Protein AF-Q24CV0-F1 (afdb_monomer_lite)

Sequence (993 aa):
MSVQIQKYLADISPKYENDFITFDQFKEIINQMAKIDSRCEFNDEVIQQLYDFVFYKQNGQVCFGAVVGLTLEILKERTSYTPAQTQEFEVQNPNHKTLWQQVLLVIDQLTSDTLHQMKYIYEQCVEDLYSSQDGDSDEDGLGKKKSMDPTNGVDLDFIAQKVEQMNSLNQSEKENIDFLFKCIQDDQGRVTHASLGDLMSLLEQYWISLVQQQAGESQQAQSNRGSTVIQNTQKVNSLTRLEDDDDQQSKNKKDEQDQQDESKQYYKYDYMQDLVHKVDQLKQMKGQKSSFYEIVDDMFNNLLLLGTKLDSYEMELEQQTKKSAKQQNETMKLEQKVTYLETEMKRVIEYKDDLEAQFDDLTKEYDILEQKYTIKEQTEKENQKALENVSKLETQCAQYSRKQKELEQKNEQLKLENADLKQESDKMYGLFQQAQEELDQIKQQLSQNQTTQALNNFEQQNKNQTDQVLLQKLKDENRAIQMKLQILNDEAKKYKLQFESREEEYQELQRVHKQLMVQYEEACIVARDKPLRLFNNDGTGRKSTRYSIKPLSGGFGRQSVNKQARPSIQFGNNNKTSLIGFDNNQNQDQNNRISFNYSTRGSVFNEEIKQSNGNNFYLNSENSIRSSVMSGRQSVNFDKFWDQFQNRMSIANQTGQLQKQTSQNDNQPASSQVLDPSHPQYYANFLAFDENELYARDFLNLRDHKKIQQILDKYSDVDNPNEMKCFSDSIYRINNSNERERRILFATPYNIFILHPKTHKVIRRIQIDRITKITFLNKSAYLCVISIKQEYDYLIETYRRADFNMFLMQTIKERQLAPYKIQFADEINIQFRGIKDKINIGQMDEKTLLNRFQASFKSAQMVGFLEICKHNWIKDFFSEPWKEYFFVLSNIGLVSFAKPGDSKPLLFIPINDALVIKDPAGQEKKFCIKIFYQNSNQHYILACQSKADQDKWLDSIRKVIYQSVNINAKRDQIMKSQYLDPKDVIQEQDDEN

InterPro domains:
  IPR001849 Pleckstrin homology domain [PF00169] (879-962)
  IPR001849 Pleckstrin homology domain [PS50003] (859-962)
  IPR001849 Pleckstrin homology domain [SM00233] (860-964)
  IPR010926 Class I myosin tail homology domain [PS51757] (684-872)
  IPR011993 PH-like domain superfamily [G3DSA:2.30.29.30] (844-978)

Organism: Tetrahymena thermophila (strain SB210) (NCBI:txid312017)

Radius of gyration: 57.83 Å; chains: 1; bounding box: 132×100×233 Å

Secondary structure (DSSP, 8-state):
--HHHHHHHHHHHHHHSSSPPPHHHHHHHHHHHHHH-GGG---HHHHHHHHHHHHHHTTS---HHHHHHHHHHHHHHTTS---SSTTSS-SS---HHHHHHHHHHHHTT--HHHHHHHHHHHHHHHHHHHHTT-S---S------PPP-TT-EEEHHHHHHHHHH-TTS-HHHHHHHHHHHHTSB-TTSEEEHHHHHHHHHHHHHHHHHHHHHHHHHHHTT-S--------------------SSHHHHHHHHHHHHHHHHHHHHHHHHHHHHHHHHHHHHHHH--S-HHHHHHHHHHHHHHHHHHHHHHHHHHHHHHHHHHHHHHHHHHHHHHHHHHHHHHHHHHHHHHHHHHHHHHHHHHHHHHHHHHHHHHHHHHHHHHHHHHHHHHHHHHHHHHHHHHHHHHHHHHHHHHHHHHHHHHHHHHHHHHHHHHHHHHHHHHHHHHHH-THHHHHHHHHTS---THHHHHHHHHHHHHHHHHHHHHHHHHHHHHHHHHHHHHHHHHHHHHHHHHHHHHHHHHHHHHHHS-----S--S----PPPPPPP------------------PPP-------------------------------------------------------------------SHHHHHHHHHHHHHHHHHHHHTTSSS---------PPPPTT-TTHHHHTT---HHHHHTTBTT--TT-HHHHHHHHHHT--S-GGG---EEEEEEEE-TTS-EEEEEEEE-SSEEEEE-TTT--EEEEEEGGGEEEEEEETT-SSEEEEEETTS--EEEE-TTHHHHHHHHHHHHHHTTPPPPEEEEESS-EE--TT--SPEEGGGS-HHHHTTTTHHHHTT-SEEEEEEEE---GGGTTSPPPPEEEEEEEETTEEEEESSTT-SS-SEEEE-TT-EEEES-TT-SSSSEEEEE-TTT--EEEEE-SSHHHHHHHHHHHHHHHHHHHHHHHHHHHHHHHHTS-HHHHHHHHHS--

pLDDT: mean 71.42, std 22.55, range [25.25, 98.12]

Structure (mmCIF, N/CA/C/O backbone):
data_AF-Q24CV0-F1
#
_entry.id   AF-Q24CV0-F1
#
loop_
_atom_site.group_PDB
_atom_site.id
_atom_site.type_symbol
_atom_site.label_atom_id
_atom_site.label_alt_id
_atom_site.label_comp_id
_atom_site.label_asym_id
_atom_site.label_entity_id
_atom_site.label_seq_id
_atom_site.pdbx_PDB_ins_code
_atom_site.Cartn_x
_atom_site.Cartn_y
_atom_site.Cartn_z
_atom_site.occupancy
_atom_site.B_iso_or_equiv
_atom_site.auth_seq_id
_atom_site.auth_comp_id
_atom_site.auth_asym_id
_atom_site.auth_atom_id
_atom_site.pdbx_PDB_model_num
ATOM 1 N N . MET A 1 1 ? 4.156 -46.683 6.481 1.00 61.50 1 MET A N 1
ATOM 2 C CA . MET A 1 1 ? 5.030 -47.048 5.337 1.00 61.50 1 MET A CA 1
ATOM 3 C C . MET A 1 1 ? 4.706 -48.483 4.938 1.00 61.50 1 MET A C 1
ATOM 5 O O . MET A 1 1 ? 4.331 -49.233 5.832 1.00 61.50 1 MET A O 1
ATOM 9 N N . SER A 1 2 ? 4.805 -48.886 3.664 1.00 74.62 2 SER A N 1
ATOM 10 C CA . SER A 1 2 ? 4.635 -50.311 3.330 1.00 74.62 2 SER A CA 1
ATOM 11 C C . SER A 1 2 ? 5.843 -51.099 3.842 1.00 74.62 2 SER A C 1
ATOM 13 O O . SER A 1 2 ? 6.966 -50.866 3.394 1.00 74.62 2 SER A O 1
ATOM 15 N N . VAL A 1 3 ? 5.612 -52.036 4.767 1.00 85.50 3 VAL A N 1
ATOM 16 C CA . VAL A 1 3 ? 6.644 -52.938 5.324 1.00 85.50 3 VAL A CA 1
ATOM 17 C C . VAL A 1 3 ? 7.368 -53.706 4.208 1.00 85.50 3 VAL A C 1
ATOM 19 O O . VAL A 1 3 ? 8.553 -54.011 4.316 1.00 85.50 3 VAL A O 1
ATOM 22 N N . GLN A 1 4 ? 6.678 -53.954 3.091 1.00 88.62 4 GLN A N 1
ATOM 23 C CA . GLN A 1 4 ? 7.224 -54.635 1.919 1.00 88.62 4 GLN A CA 1
ATOM 24 C C . GLN A 1 4 ? 8.313 -53.815 1.205 1.00 88.62 4 GLN A C 1
ATOM 26 O O . GLN A 1 4 ? 9.281 -54.403 0.733 1.00 88.62 4 GLN A O 1
ATOM 31 N N . ILE A 1 5 ? 8.212 -52.477 1.173 1.00 90.00 5 ILE A N 1
ATOM 32 C CA . ILE A 1 5 ? 9.262 -51.618 0.595 1.00 90.00 5 ILE A CA 1
ATOM 33 C C . ILE A 1 5 ? 10.511 -51.614 1.475 1.00 90.00 5 ILE A C 1
ATOM 35 O O . ILE A 1 5 ? 11.616 -51.752 0.958 1.00 90.00 5 ILE A O 1
ATOM 39 N N . GLN A 1 6 ? 10.349 -51.496 2.797 1.00 88.62 6 GLN A N 1
ATOM 40 C CA . GLN A 1 6 ? 11.484 -51.562 3.724 1.00 88.62 6 GLN A CA 1
ATOM 41 C C . GLN A 1 6 ? 12.198 -52.912 3.623 1.00 88.62 6 GLN A C 1
ATOM 43 O O . GLN A 1 6 ? 13.423 -52.948 3.551 1.00 88.62 6 GLN A O 1
ATOM 48 N N . LYS A 1 7 ? 11.431 -54.007 3.539 1.00 93.25 7 LYS A N 1
ATOM 49 C CA . LYS A 1 7 ? 11.982 -55.344 3.321 1.00 93.25 7 LYS A CA 1
ATOM 50 C C . LYS A 1 7 ? 12.724 -55.449 1.985 1.00 93.25 7 LYS A C 1
ATOM 52 O O . LYS A 1 7 ? 13.867 -55.878 1.984 1.00 93.25 7 LYS A O 1
ATOM 57 N N . TYR A 1 8 ? 12.129 -55.001 0.878 1.00 95.44 8 TYR A N 1
ATOM 58 C CA . TYR A 1 8 ? 12.785 -55.022 -0.434 1.00 95.44 8 TYR A CA 1
ATOM 59 C C . TYR A 1 8 ? 14.104 -54.237 -0.445 1.00 95.44 8 TYR A C 1
ATOM 61 O O . TYR A 1 8 ? 15.109 -54.747 -0.932 1.00 95.44 8 TYR A O 1
ATOM 69 N N . LEU A 1 9 ? 14.123 -53.031 0.134 1.00 94.19 9 LEU A N 1
ATOM 70 C CA . LEU A 1 9 ? 15.340 -52.223 0.249 1.00 94.19 9 LEU A CA 1
ATOM 71 C C . LEU A 1 9 ? 16.407 -52.902 1.117 1.00 94.19 9 LEU A C 1
ATOM 73 O O . LEU A 1 9 ? 17.579 -52.877 0.751 1.00 94.19 9 LEU A O 1
ATOM 77 N N . ALA A 1 10 ? 16.019 -53.536 2.227 1.00 92.50 10 ALA A N 1
ATOM 78 C CA . ALA A 1 10 ? 16.937 -54.309 3.060 1.00 92.50 10 ALA A CA 1
ATOM 79 C C . ALA A 1 10 ? 17.496 -55.538 2.318 1.00 92.50 10 ALA A C 1
ATOM 81 O O . ALA A 1 10 ? 18.702 -55.769 2.357 1.00 92.50 10 ALA A O 1
ATOM 82 N N . ASP A 1 11 ? 16.650 -56.271 1.586 1.00 94.94 11 ASP A N 1
ATOM 83 C CA . ASP A 1 11 ? 17.028 -57.467 0.823 1.00 94.94 11 ASP A CA 1
ATOM 84 C C . ASP A 1 11 ? 18.026 -57.143 -0.314 1.00 94.94 11 ASP A C 1
ATOM 86 O O . ASP A 1 11 ? 18.888 -57.966 -0.629 1.00 94.94 11 ASP A O 1
ATOM 90 N N . ILE A 1 12 ? 17.953 -55.948 -0.924 1.00 95.31 12 ILE A N 1
ATOM 91 C CA . ILE A 1 12 ? 18.905 -55.515 -1.967 1.00 95.31 12 ILE A CA 1
ATOM 92 C C . ILE A 1 12 ? 20.098 -54.703 -1.444 1.00 95.31 12 ILE A C 1
ATOM 94 O O . ILE A 1 12 ? 21.071 -54.556 -2.183 1.00 95.31 12 ILE A O 1
ATOM 98 N N . SER A 1 13 ? 20.066 -54.195 -0.206 1.00 94.94 13 SER A N 1
ATOM 99 C CA . SER A 1 13 ? 21.137 -53.348 0.348 1.00 94.94 13 SER A CA 1
ATOM 100 C C . SER A 1 13 ? 22.537 -53.973 0.219 1.00 94.94 13 SER A C 1
ATOM 102 O O . SER A 1 13 ? 23.413 -53.296 -0.321 1.00 94.94 13 SER A O 1
ATOM 104 N N . PRO A 1 14 ? 22.768 -55.263 0.561 1.00 94.62 14 PRO A N 1
ATOM 105 C CA . PRO A 1 14 ? 24.098 -55.880 0.462 1.00 94.62 14 PRO A CA 1
ATOM 106 C C . PRO A 1 14 ? 24.663 -55.943 -0.966 1.00 94.62 14 PRO A C 1
ATOM 108 O O . PRO A 1 14 ? 25.862 -56.126 -1.153 1.00 94.62 14 PRO A O 1
ATOM 111 N N . LYS A 1 15 ? 23.809 -55.805 -1.991 1.00 94.25 15 LYS A N 1
ATOM 112 C CA . LYS A 1 15 ? 24.209 -55.797 -3.406 1.00 94.25 15 LYS A CA 1
ATOM 113 C C . LYS A 1 15 ? 24.742 -54.432 -3.864 1.00 94.25 15 LYS A C 1
ATOM 115 O O . LYS A 1 15 ? 25.440 -54.376 -4.868 1.00 94.25 15 LYS A O 1
ATOM 120 N N . TYR A 1 16 ? 24.402 -53.350 -3.160 1.00 93.56 16 TYR A N 1
ATOM 121 C CA . TYR A 1 16 ? 24.715 -51.967 -3.549 1.00 93.56 16 TYR A CA 1
ATOM 122 C C . TYR A 1 16 ? 25.443 -51.173 -2.449 1.00 93.56 16 TYR A C 1
ATOM 124 O O . TYR A 1 16 ? 25.634 -49.968 -2.581 1.00 93.56 16 TYR A O 1
ATOM 132 N N . GLU A 1 17 ? 25.854 -51.830 -1.362 1.00 83.25 17 GLU A N 1
ATOM 133 C CA . GLU A 1 17 ? 26.436 -51.188 -0.174 1.00 83.25 17 GLU A CA 1
ATOM 134 C C . GLU A 1 17 ? 27.791 -50.507 -0.444 1.00 83.25 17 GLU A C 1
ATOM 136 O O . GLU A 1 17 ? 28.119 -49.518 0.206 1.00 83.25 17 GLU A O 1
ATOM 141 N N . ASN A 1 18 ? 28.547 -50.991 -1.439 1.00 80.19 18 ASN A N 1
ATOM 142 C CA . ASN A 1 18 ? 29.875 -50.478 -1.808 1.00 80.19 18 ASN A CA 1
ATOM 143 C C . ASN A 1 18 ? 29.975 -49.937 -3.250 1.00 80.19 18 ASN A C 1
ATOM 145 O O . ASN A 1 18 ? 31.039 -49.460 -3.639 1.00 80.19 18 ASN A O 1
ATOM 149 N N . ASP A 1 19 ? 28.894 -49.997 -4.036 1.00 86.44 19 ASP A N 1
ATOM 150 C CA . ASP A 1 19 ? 28.897 -49.651 -5.464 1.00 86.44 19 ASP A CA 1
ATOM 151 C C . ASP A 1 19 ? 28.101 -48.371 -5.758 1.00 86.44 19 ASP A C 1
ATOM 153 O O . ASP A 1 19 ? 27.048 -48.105 -5.173 1.00 86.44 19 ASP A O 1
ATOM 157 N N . PHE A 1 20 ? 28.575 -47.593 -6.735 1.00 94.75 20 PHE A N 1
ATOM 158 C CA . PHE A 1 20 ? 27.797 -46.492 -7.299 1.00 94.75 20 PHE A CA 1
ATOM 159 C C . PHE A 1 20 ? 26.718 -47.032 -8.232 1.00 94.75 20 PHE A C 1
ATOM 161 O O . PHE A 1 20 ? 26.992 -47.801 -9.153 1.00 94.75 20 PHE A O 1
ATOM 168 N N . ILE A 1 21 ? 25.491 -46.578 -8.011 1.00 96.69 21 ILE A N 1
ATOM 169 C CA . ILE A 1 21 ? 24.315 -47.016 -8.748 1.00 96.69 21 ILE A CA 1
ATOM 170 C C . ILE A 1 21 ? 24.299 -46.324 -10.108 1.00 96.69 21 ILE A C 1
ATOM 172 O O . ILE A 1 21 ? 24.223 -45.099 -10.192 1.00 96.69 21 ILE A O 1
ATOM 176 N N . THR A 1 22 ? 24.353 -47.109 -11.181 1.00 97.12 22 THR A N 1
ATOM 177 C CA . THR A 1 22 ? 24.175 -46.598 -12.547 1.00 97.12 22 THR A CA 1
ATOM 178 C C . THR A 1 22 ? 22.713 -46.238 -12.811 1.00 97.12 22 THR A C 1
ATOM 180 O O . THR A 1 22 ? 21.813 -46.707 -12.113 1.00 97.12 22 THR A O 1
ATOM 183 N N . PHE A 1 23 ? 22.440 -45.453 -13.857 1.00 96.81 23 PHE A N 1
ATOM 184 C CA . PHE A 1 23 ? 21.062 -45.110 -14.229 1.00 96.81 23 PHE A CA 1
ATOM 185 C C . PHE A 1 23 ? 20.170 -46.349 -14.432 1.00 96.81 23 PHE A C 1
ATOM 187 O O . PHE A 1 23 ? 19.057 -46.393 -13.911 1.00 96.81 23 PHE A O 1
ATOM 194 N N . ASP A 1 24 ? 20.671 -47.392 -15.101 1.00 97.00 24 ASP A N 1
ATOM 195 C CA . ASP A 1 24 ? 19.919 -48.637 -15.312 1.00 97.00 24 ASP A CA 1
ATOM 196 C C . ASP A 1 24 ? 19.613 -49.367 -13.994 1.00 97.00 24 ASP A C 1
ATOM 198 O O . ASP A 1 24 ? 18.522 -49.908 -13.815 1.00 97.00 24 ASP A O 1
ATOM 202 N N . GLN A 1 25 ? 20.549 -49.350 -13.038 1.00 96.50 25 GLN A N 1
ATOM 203 C CA . GLN A 1 25 ? 20.343 -49.928 -11.708 1.00 96.50 25 GLN A CA 1
ATOM 204 C C . GLN A 1 25 ? 19.345 -49.102 -10.883 1.00 96.50 25 GLN A C 1
ATOM 206 O O . GLN A 1 25 ? 18.476 -49.678 -10.234 1.00 96.50 25 GLN A O 1
ATOM 211 N N . PHE A 1 26 ? 19.423 -47.768 -10.940 1.00 97.12 26 PHE A N 1
ATOM 212 C CA . PHE A 1 26 ? 18.465 -46.863 -10.298 1.00 97.12 26 PHE A CA 1
ATOM 213 C C . PHE A 1 26 ? 17.050 -47.085 -10.847 1.00 97.12 26 PHE A C 1
ATOM 215 O O . PHE A 1 26 ? 16.101 -47.259 -10.084 1.00 97.12 26 PHE A O 1
ATOM 222 N N . LYS A 1 27 ? 16.924 -47.159 -12.176 1.00 97.19 27 LYS A N 1
ATOM 223 C CA . LYS A 1 27 ? 15.673 -47.443 -12.880 1.00 97.19 27 LYS A CA 1
ATOM 224 C C . LYS A 1 27 ? 15.089 -48.799 -12.492 1.00 97.19 27 LYS A C 1
ATOM 226 O O . LYS A 1 27 ? 13.893 -48.882 -12.228 1.00 97.19 27 LYS A O 1
ATOM 231 N N . GLU A 1 28 ? 15.910 -49.845 -12.411 1.00 96.94 28 GLU A N 1
ATOM 232 C CA . GLU A 1 28 ? 15.455 -51.169 -11.971 1.00 96.94 28 GLU A CA 1
ATOM 233 C C . GLU A 1 28 ? 14.961 -51.150 -10.516 1.00 96.94 28 GLU A C 1
ATOM 235 O O . GLU A 1 28 ? 13.892 -51.689 -10.237 1.00 96.94 28 GLU A O 1
ATOM 240 N N . ILE A 1 29 ? 15.669 -50.475 -9.601 1.00 96.31 29 ILE A N 1
ATOM 241 C CA . ILE A 1 29 ? 15.238 -50.326 -8.199 1.00 96.31 29 ILE A CA 1
ATOM 242 C C . ILE A 1 29 ? 13.870 -49.629 -8.130 1.00 96.31 29 ILE A C 1
ATOM 244 O O . ILE A 1 29 ? 12.939 -50.177 -7.539 1.00 96.31 29 ILE A O 1
ATOM 248 N N . ILE A 1 30 ? 13.705 -48.477 -8.790 1.00 96.56 30 ILE A N 1
ATOM 249 C CA . ILE A 1 30 ? 12.431 -47.737 -8.809 1.00 96.56 30 ILE A CA 1
ATOM 250 C C . ILE A 1 30 ? 11.298 -48.577 -9.428 1.00 96.56 30 ILE A C 1
ATOM 252 O O . ILE A 1 30 ? 10.208 -48.647 -8.862 1.00 96.56 30 ILE A O 1
ATOM 256 N N . ASN A 1 31 ? 11.555 -49.293 -10.527 1.00 95.88 31 ASN A N 1
ATOM 257 C CA . ASN A 1 31 ? 10.560 -50.154 -11.177 1.00 95.88 31 ASN A CA 1
ATOM 258 C C . ASN A 1 31 ? 10.140 -51.357 -10.321 1.00 95.88 31 ASN A C 1
ATOM 260 O O . ASN A 1 31 ? 8.990 -51.790 -10.388 1.00 95.88 31 ASN A O 1
ATOM 264 N N . GLN A 1 32 ? 11.040 -51.924 -9.518 1.00 95.94 32 GLN A N 1
ATOM 265 C CA . GLN A 1 32 ? 10.685 -52.989 -8.577 1.00 95.94 32 GLN A CA 1
ATOM 266 C C . GLN A 1 32 ? 9.896 -52.434 -7.383 1.00 95.94 32 GLN A C 1
ATOM 268 O O . GLN A 1 32 ? 8.936 -53.064 -6.944 1.00 95.94 32 GLN A O 1
ATOM 273 N N . MET A 1 33 ? 10.211 -51.222 -6.918 1.00 94.88 33 MET A N 1
ATOM 274 C CA . MET A 1 33 ? 9.420 -50.533 -5.892 1.00 94.88 33 MET A CA 1
ATOM 275 C C . MET A 1 33 ? 8.012 -50.186 -6.394 1.00 94.88 33 MET A C 1
ATOM 277 O O . MET A 1 33 ? 7.054 -50.376 -5.649 1.00 94.88 33 MET A O 1
ATOM 281 N N . ALA A 1 34 ? 7.856 -49.796 -7.664 1.00 94.38 34 ALA A N 1
ATOM 282 C CA . ALA A 1 34 ? 6.555 -49.570 -8.303 1.00 94.38 34 ALA A CA 1
ATOM 283 C C . ALA A 1 34 ? 5.649 -50.821 -8.315 1.00 94.38 34 ALA A C 1
ATOM 285 O O . ALA A 1 34 ? 4.431 -50.702 -8.203 1.00 94.38 34 ALA A O 1
ATOM 286 N N . LYS A 1 35 ? 6.229 -52.030 -8.398 1.00 95.06 35 LYS A N 1
ATOM 287 C CA . LYS A 1 35 ? 5.479 -53.302 -8.294 1.00 95.06 35 LYS A CA 1
ATOM 288 C C . LYS A 1 35 ? 5.000 -53.603 -6.871 1.00 95.06 35 LYS A C 1
ATOM 290 O O . LYS A 1 35 ? 4.062 -54.378 -6.708 1.00 95.06 35 LYS A O 1
ATOM 295 N N . ILE A 1 36 ? 5.661 -53.041 -5.858 1.00 94.88 36 ILE A N 1
ATOM 296 C CA . ILE A 1 36 ? 5.305 -53.199 -4.440 1.00 94.88 36 ILE A CA 1
ATOM 297 C C . ILE A 1 36 ? 4.296 -52.121 -4.020 1.00 94.88 36 ILE A C 1
ATOM 299 O O . ILE A 1 36 ? 3.383 -52.391 -3.243 1.00 94.88 36 ILE A O 1
ATOM 303 N N . ASP A 1 37 ? 4.451 -50.899 -4.529 1.00 93.06 37 ASP A N 1
ATOM 304 C CA . ASP A 1 37 ? 3.589 -49.758 -4.240 1.00 93.06 37 ASP A CA 1
ATOM 305 C C . ASP A 1 37 ? 3.470 -48.875 -5.489 1.00 93.06 37 ASP A C 1
ATOM 307 O O . ASP A 1 37 ? 4.448 -48.264 -5.928 1.00 93.06 37 ASP A O 1
ATOM 311 N N . SER A 1 38 ? 2.263 -48.759 -6.046 1.00 91.88 38 SER A N 1
ATOM 312 C CA . SER A 1 38 ? 2.002 -47.959 -7.252 1.00 91.88 38 SER A CA 1
ATOM 313 C C . SER A 1 38 ? 2.339 -46.472 -7.084 1.00 91.88 38 SER A C 1
ATOM 315 O O . SER A 1 38 ? 2.513 -45.756 -8.067 1.00 91.88 38 SER A O 1
ATOM 317 N N . ARG A 1 39 ? 2.523 -45.975 -5.853 1.00 91.00 39 ARG A N 1
ATOM 318 C CA . ARG A 1 39 ? 3.015 -44.607 -5.615 1.00 91.00 39 ARG A CA 1
ATOM 319 C C . ARG A 1 39 ? 4.482 -44.418 -5.998 1.00 91.00 39 ARG A C 1
ATOM 321 O O . ARG A 1 39 ? 4.902 -43.268 -6.110 1.00 91.00 39 ARG A O 1
ATOM 328 N N . CYS A 1 40 ? 5.234 -45.490 -6.229 1.00 92.50 40 CYS A N 1
ATOM 329 C CA . CYS A 1 40 ? 6.571 -45.460 -6.821 1.00 92.50 40 CYS A CA 1
ATOM 330 C C . CYS A 1 40 ? 6.552 -45.618 -8.355 1.00 92.50 40 CYS A C 1
ATOM 332 O O . CYS A 1 40 ? 7.616 -45.678 -8.963 1.00 92.50 40 CYS A O 1
ATOM 334 N N . GLU A 1 41 ? 5.378 -45.672 -8.997 1.00 95.06 41 GLU A N 1
ATOM 335 C CA . GLU A 1 41 ? 5.270 -45.703 -10.457 1.00 95.06 41 GLU A CA 1
ATOM 336 C C . GLU A 1 41 ? 5.596 -44.323 -11.058 1.00 95.06 41 GLU A C 1
ATOM 338 O O . GLU A 1 41 ? 4.976 -43.298 -10.737 1.00 95.06 41 GLU A O 1
ATOM 343 N N . PHE A 1 42 ? 6.599 -44.311 -11.937 1.00 93.69 42 PHE A N 1
ATOM 344 C CA . PHE A 1 42 ? 7.108 -43.145 -12.653 1.00 93.69 42 PHE A CA 1
ATOM 345 C C . PHE A 1 42 ? 7.393 -43.521 -14.108 1.00 93.69 42 PHE A C 1
ATOM 347 O O . PHE A 1 42 ? 7.729 -44.664 -14.406 1.00 93.69 42 PHE A O 1
ATOM 354 N N . ASN A 1 43 ? 7.284 -42.555 -15.022 1.00 95.88 43 ASN A N 1
ATOM 355 C CA . ASN A 1 43 ? 7.733 -42.755 -16.398 1.00 95.88 43 ASN A CA 1
ATOM 356 C C . ASN A 1 43 ? 9.261 -42.575 -16.506 1.00 95.88 43 ASN A C 1
ATOM 358 O O . ASN A 1 43 ? 9.889 -41.959 -15.644 1.00 95.88 43 ASN A O 1
ATOM 362 N N . ASP A 1 44 ? 9.851 -43.082 -17.589 1.00 95.00 44 ASP A N 1
ATOM 363 C CA . ASP A 1 44 ? 11.303 -43.043 -17.821 1.00 95.00 44 ASP A CA 1
ATOM 364 C C . ASP A 1 44 ? 11.912 -41.631 -17.735 1.00 95.00 44 ASP A C 1
ATOM 366 O O . ASP A 1 44 ? 13.033 -41.473 -17.257 1.00 95.00 44 ASP A O 1
ATOM 370 N N . GLU A 1 45 ? 11.172 -40.601 -18.158 1.00 92.38 45 GLU A N 1
ATOM 371 C CA . GLU A 1 45 ? 11.611 -39.202 -18.109 1.00 92.38 45 GLU A CA 1
ATOM 372 C C . GLU A 1 45 ? 11.725 -38.687 -16.664 1.00 92.38 45 GLU A C 1
ATOM 374 O O . GLU A 1 45 ? 12.720 -38.057 -16.307 1.00 92.38 45 GLU A O 1
ATOM 379 N N . VAL A 1 46 ? 10.754 -39.007 -15.803 1.00 90.69 46 VAL A N 1
ATOM 380 C CA . VAL A 1 46 ? 10.808 -38.667 -14.374 1.00 90.69 46 VAL A CA 1
ATOM 381 C C . VAL A 1 46 ? 11.877 -39.493 -13.655 1.00 90.69 46 VAL A C 1
ATOM 383 O O . VAL A 1 46 ? 12.588 -38.946 -12.817 1.00 90.69 46 VAL A O 1
ATOM 386 N N . ILE A 1 47 ? 12.068 -40.770 -14.009 1.00 95.38 47 ILE A N 1
ATOM 387 C CA . ILE A 1 47 ? 13.158 -41.590 -13.449 1.00 95.38 47 ILE A CA 1
ATOM 388 C C . ILE A 1 47 ? 14.529 -40.981 -13.799 1.00 95.38 47 ILE A C 1
ATOM 390 O O . ILE A 1 47 ? 15.391 -40.904 -12.923 1.00 95.38 47 ILE A O 1
ATOM 394 N N . GLN A 1 48 ? 14.722 -40.477 -15.026 1.00 95.81 48 GLN A N 1
ATOM 395 C CA . GLN A 1 48 ? 15.937 -39.747 -15.415 1.00 95.81 48 GLN A CA 1
ATOM 396 C C . GLN A 1 48 ? 16.121 -38.461 -14.600 1.00 95.81 48 GLN A C 1
ATOM 398 O O . GLN A 1 48 ? 17.193 -38.249 -14.042 1.00 95.81 48 GLN A O 1
ATOM 403 N N . GLN A 1 49 ? 15.079 -37.638 -14.455 1.00 91.00 49 GLN A N 1
ATOM 404 C CA . GLN A 1 49 ? 15.153 -36.398 -13.666 1.00 91.00 49 GLN A CA 1
ATOM 405 C C . GLN A 1 49 ? 15.481 -36.658 -12.186 1.00 91.00 49 GLN A C 1
ATOM 407 O O . GLN A 1 49 ? 16.254 -35.912 -11.582 1.00 91.00 49 GLN A O 1
ATOM 412 N N . LEU A 1 50 ? 14.927 -37.725 -11.601 1.00 92.38 50 LEU A N 1
ATOM 413 C CA . LEU A 1 50 ? 15.226 -38.149 -10.232 1.00 92.38 50 LEU A CA 1
ATOM 414 C C . LEU A 1 50 ? 16.676 -38.640 -10.088 1.00 92.38 50 LEU A C 1
ATOM 416 O O . LEU A 1 50 ? 17.342 -38.279 -9.117 1.00 92.38 50 LEU A O 1
ATOM 420 N N . TYR A 1 51 ? 17.185 -39.405 -11.059 1.00 96.81 51 TYR A N 1
ATOM 421 C CA . TYR A 1 51 ? 18.588 -39.822 -11.087 1.00 96.81 51 TYR A CA 1
ATOM 422 C C . TYR A 1 51 ? 19.530 -38.618 -11.210 1.00 96.81 51 TYR A C 1
ATOM 424 O O . TYR A 1 51 ? 20.433 -38.470 -10.389 1.00 96.81 51 TYR A O 1
ATOM 432 N N . ASP A 1 52 ? 19.287 -37.723 -12.171 1.00 92.44 52 ASP A N 1
ATOM 433 C CA . ASP A 1 52 ? 20.106 -36.531 -12.417 1.00 92.44 52 ASP A CA 1
ATOM 434 C C . ASP A 1 52 ? 20.135 -35.602 -11.190 1.00 92.44 52 ASP A C 1
ATOM 436 O O . ASP A 1 52 ? 21.180 -35.040 -10.851 1.00 92.44 52 ASP A O 1
ATOM 440 N N . PHE A 1 53 ? 19.010 -35.482 -10.474 1.00 93.06 53 PHE A N 1
ATOM 441 C CA . PHE A 1 53 ? 18.925 -34.741 -9.216 1.00 93.06 53 PHE A CA 1
ATOM 442 C C . PHE A 1 53 ? 19.824 -35.339 -8.124 1.00 93.06 53 PHE A C 1
ATOM 444 O O . PHE A 1 53 ? 20.593 -34.602 -7.500 1.00 93.06 53 PHE A O 1
ATOM 451 N N . VAL A 1 54 ? 19.761 -36.657 -7.894 1.00 92.00 54 VAL A N 1
ATOM 452 C CA . VAL A 1 54 ? 20.607 -37.322 -6.885 1.00 92.00 54 VAL A CA 1
ATOM 453 C C . VAL A 1 54 ? 22.078 -37.271 -7.298 1.00 92.00 54 VAL A C 1
ATOM 455 O O . VAL A 1 54 ? 22.924 -36.891 -6.490 1.00 92.00 54 VAL A O 1
ATOM 458 N N . PHE A 1 55 ? 22.375 -37.550 -8.569 1.00 94.50 55 PHE A N 1
ATOM 459 C CA . PHE A 1 55 ? 23.711 -37.479 -9.157 1.00 94.50 55 PHE A CA 1
ATOM 460 C C . PHE A 1 55 ? 24.337 -36.089 -8.969 1.00 94.50 55 PHE A C 1
ATOM 462 O O . PHE A 1 55 ? 25.468 -35.982 -8.498 1.00 94.50 55 PHE A O 1
ATOM 469 N N . TYR A 1 56 ? 23.591 -35.013 -9.247 1.00 90.62 56 TYR A N 1
ATOM 470 C CA . TYR A 1 56 ? 24.048 -33.641 -9.011 1.00 90.62 56 TYR A CA 1
ATOM 471 C C . TYR A 1 56 ? 24.256 -33.344 -7.518 1.00 90.62 56 TYR A C 1
ATOM 473 O O . TYR A 1 56 ? 25.279 -32.778 -7.133 1.00 90.62 56 TYR A O 1
ATOM 481 N N . LYS A 1 57 ? 23.315 -33.753 -6.654 1.00 87.56 57 LYS A N 1
ATOM 482 C CA . LYS A 1 57 ? 23.402 -33.543 -5.196 1.00 87.56 57 LYS A CA 1
ATOM 483 C C . LYS A 1 57 ? 24.568 -34.278 -4.537 1.00 87.56 57 LYS A C 1
ATOM 485 O O . LYS A 1 57 ? 25.043 -33.826 -3.498 1.00 87.56 57 LYS A O 1
ATOM 490 N N . GLN A 1 58 ? 25.028 -35.373 -5.132 1.00 90.44 58 GLN A N 1
ATOM 491 C CA . GLN A 1 58 ? 26.121 -36.206 -4.638 1.00 90.44 58 GLN A CA 1
ATOM 492 C C . GLN A 1 58 ? 27.401 -36.092 -5.492 1.00 90.44 58 GLN A C 1
ATOM 494 O O . GLN A 1 58 ? 28.220 -37.006 -5.520 1.00 90.44 58 GLN A O 1
ATOM 499 N N . ASN A 1 59 ? 27.612 -34.952 -6.164 1.00 88.94 59 ASN A N 1
ATOM 500 C CA . ASN A 1 59 ? 28.848 -34.626 -6.895 1.00 88.94 59 ASN A CA 1
ATOM 501 C C . ASN A 1 59 ? 29.249 -35.641 -7.991 1.00 88.94 59 ASN A C 1
ATOM 503 O O . ASN A 1 59 ? 30.434 -35.848 -8.250 1.00 88.94 59 ASN A O 1
ATOM 507 N N . GLY A 1 60 ? 28.268 -36.246 -8.664 1.00 90.62 60 GLY A N 1
ATOM 508 C CA . GLY A 1 60 ? 28.478 -37.160 -9.790 1.00 90.62 60 GLY A CA 1
ATOM 509 C C . GLY A 1 60 ? 28.512 -38.648 -9.431 1.00 90.62 60 GLY A C 1
ATOM 510 O O . GLY A 1 60 ? 29.042 -39.450 -10.199 1.00 90.62 60 GLY A O 1
ATOM 511 N N . GLN A 1 61 ? 27.974 -39.029 -8.273 1.00 93.75 61 GLN A N 1
ATOM 512 C CA . GLN A 1 61 ? 27.924 -40.408 -7.781 1.00 93.75 61 GLN A CA 1
ATOM 513 C C . GLN A 1 61 ? 26.570 -40.666 -7.117 1.00 93.75 61 GLN A C 1
ATOM 515 O O . GLN A 1 61 ? 26.194 -39.906 -6.242 1.00 93.75 61 GLN A O 1
ATOM 520 N N . VAL A 1 62 ? 25.835 -41.719 -7.481 1.00 95.56 62 VAL A N 1
ATOM 521 C CA . VAL A 1 62 ? 24.573 -42.076 -6.799 1.00 95.56 62 VAL A CA 1
ATOM 522 C C . VAL A 1 62 ? 24.838 -43.245 -5.856 1.00 95.56 62 VAL A C 1
ATOM 524 O O . VAL A 1 62 ? 25.173 -44.333 -6.318 1.00 95.56 62 VAL A O 1
ATOM 527 N N . CYS A 1 63 ? 24.705 -43.045 -4.542 1.00 95.62 63 CYS A N 1
ATOM 528 C CA . CYS A 1 63 ? 24.834 -44.136 -3.567 1.00 95.62 63 CYS A CA 1
ATOM 529 C C . CYS A 1 63 ? 23.467 -44.709 -3.160 1.00 95.62 63 CYS A C 1
ATOM 531 O O . CYS A 1 63 ? 22.450 -44.009 -3.179 1.00 95.62 63 CYS A O 1
ATOM 533 N N . PHE A 1 64 ? 23.439 -45.976 -2.732 1.00 95.69 64 PHE A N 1
ATOM 534 C CA . PHE A 1 64 ? 22.202 -46.661 -2.335 1.00 95.69 64 PHE A CA 1
ATOM 535 C C . PHE A 1 64 ? 21.414 -45.917 -1.247 1.00 95.69 64 PHE A C 1
ATOM 537 O O . PHE A 1 64 ? 20.198 -45.757 -1.367 1.00 95.69 64 PHE A O 1
ATOM 544 N N . GLY A 1 65 ? 22.102 -45.351 -0.250 1.00 93.19 65 GLY A N 1
ATOM 545 C CA . GLY A 1 65 ? 21.471 -44.557 0.810 1.00 93.19 65 GLY A CA 1
ATOM 546 C C . GLY A 1 65 ? 20.685 -43.339 0.301 1.00 93.19 65 GLY A C 1
ATOM 547 O O . GLY A 1 65 ? 19.654 -42.995 0.878 1.00 93.19 65 GLY A O 1
ATOM 548 N N . ALA A 1 66 ? 21.101 -42.718 -0.808 1.00 91.19 66 ALA A N 1
ATOM 549 C CA . ALA A 1 66 ? 20.362 -41.604 -1.402 1.00 91.19 66 ALA A CA 1
ATOM 550 C C . ALA A 1 66 ? 19.124 -42.060 -2.187 1.00 91.19 66 ALA A C 1
ATOM 552 O O . ALA A 1 66 ? 18.110 -41.366 -2.164 1.00 91.19 66 ALA A O 1
ATOM 553 N N . VAL A 1 67 ? 19.162 -43.240 -2.816 1.00 90.94 67 VAL A N 1
ATOM 554 C CA . VAL A 1 67 ? 17.984 -43.856 -3.459 1.00 90.94 67 VAL A CA 1
ATOM 555 C C . VAL A 1 67 ? 16.934 -44.233 -2.408 1.00 90.94 67 VAL A C 1
ATOM 557 O O . VAL A 1 67 ? 15.745 -43.955 -2.586 1.00 90.94 67 VAL A O 1
ATOM 560 N N . VAL A 1 68 ? 17.378 -44.787 -1.272 1.00 90.62 68 VAL A N 1
ATOM 561 C CA . VAL A 1 68 ? 16.531 -45.037 -0.095 1.00 90.62 68 VAL A CA 1
ATOM 562 C C . VAL A 1 68 ? 15.915 -43.726 0.404 1.00 90.62 68 VAL A C 1
ATOM 564 O O . VAL A 1 68 ? 14.692 -43.620 0.466 1.00 90.62 68 VAL A O 1
ATOM 567 N N . GLY A 1 69 ? 16.733 -42.707 0.696 1.00 90.19 69 GLY A N 1
ATOM 568 C CA . GLY A 1 69 ? 16.265 -41.413 1.206 1.00 90.19 69 GLY A CA 1
ATOM 569 C C . GLY A 1 69 ? 15.270 -40.709 0.277 1.00 90.19 69 GLY A C 1
ATOM 570 O O . GLY A 1 69 ? 14.213 -40.270 0.726 1.00 90.19 69 GLY A O 1
ATOM 571 N N . LEU A 1 70 ? 15.559 -40.675 -1.028 1.00 89.50 70 LEU A N 1
ATOM 572 C CA . LEU A 1 70 ? 14.656 -40.128 -2.042 1.00 89.50 70 LEU A CA 1
ATOM 573 C C . LEU A 1 70 ? 13.306 -40.857 -2.046 1.00 89.50 70 LEU A C 1
ATOM 575 O O . LEU A 1 70 ? 12.257 -40.215 -2.087 1.00 89.50 70 LEU A O 1
ATOM 579 N N . THR A 1 71 ? 13.316 -42.191 -1.982 1.00 81.06 71 THR A N 1
ATOM 580 C CA . THR A 1 71 ? 12.070 -42.964 -2.046 1.00 81.06 71 THR A CA 1
ATOM 581 C C . THR A 1 71 ? 11.236 -42.827 -0.772 1.00 81.06 71 THR A C 1
ATOM 583 O O . THR A 1 71 ? 10.008 -42.788 -0.843 1.00 81.06 71 THR A O 1
ATOM 586 N N . LEU A 1 72 ? 11.881 -42.691 0.390 1.00 83.12 72 LEU A N 1
ATOM 587 C CA . LEU A 1 72 ? 11.196 -42.378 1.645 1.00 83.12 72 LEU A CA 1
ATOM 588 C C . LEU A 1 72 ? 10.466 -41.029 1.567 1.00 83.12 72 LEU A C 1
ATOM 590 O O . LEU A 1 72 ? 9.306 -40.947 1.971 1.00 83.12 72 LEU A O 1
ATOM 594 N N . GLU A 1 73 ? 11.100 -40.003 0.995 1.00 86.12 73 GLU A N 1
ATOM 595 C CA . GLU A 1 73 ? 10.488 -38.677 0.864 1.00 86.12 73 GLU A CA 1
ATOM 596 C C . GLU A 1 73 ? 9.363 -38.662 -0.193 1.00 86.12 73 GLU A C 1
ATOM 598 O O . GLU A 1 73 ? 8.296 -38.102 0.056 1.00 86.12 73 GLU A O 1
ATOM 603 N N . ILE A 1 74 ? 9.520 -39.389 -1.311 1.00 81.75 74 ILE A N 1
ATOM 604 C CA . ILE A 1 74 ? 8.452 -39.628 -2.306 1.00 81.75 74 ILE A CA 1
ATOM 605 C C . ILE A 1 74 ? 7.213 -40.266 -1.660 1.00 81.75 74 ILE A C 1
ATOM 607 O O . ILE A 1 74 ? 6.086 -39.822 -1.891 1.00 81.75 74 ILE A O 1
ATOM 611 N N . LEU A 1 75 ? 7.404 -41.313 -0.849 1.00 80.69 75 LEU A N 1
ATOM 612 C CA . LEU A 1 75 ? 6.302 -42.004 -0.175 1.00 80.69 75 LEU A CA 1
ATOM 613 C C . LEU A 1 75 ? 5.613 -41.105 0.859 1.00 80.69 75 LEU A C 1
ATOM 615 O O . LEU A 1 75 ? 4.396 -41.183 1.010 1.00 80.69 75 LEU A O 1
ATOM 619 N N . LYS A 1 76 ? 6.379 -40.245 1.536 1.00 79.50 76 LYS A N 1
ATOM 620 C CA . LYS A 1 76 ? 5.904 -39.281 2.536 1.00 79.50 76 LYS A CA 1
ATOM 621 C C . LYS A 1 76 ? 5.075 -38.156 1.905 1.00 79.50 76 LYS A C 1
ATOM 623 O O . LYS A 1 76 ? 3.959 -37.911 2.365 1.00 79.50 76 LYS A O 1
ATOM 628 N N . GLU A 1 77 ? 5.533 -37.544 0.811 1.00 77.94 77 GLU A N 1
ATOM 629 C CA . GLU A 1 77 ? 4.737 -36.541 0.081 1.00 77.94 77 GLU A CA 1
ATOM 630 C C . GLU A 1 77 ? 3.498 -37.142 -0.601 1.00 77.94 77 GLU A C 1
ATOM 632 O O . GLU A 1 77 ? 2.449 -36.505 -0.663 1.00 77.94 77 GLU A O 1
ATOM 637 N N . ARG A 1 78 ? 3.558 -38.400 -1.060 1.00 71.94 78 ARG A N 1
ATOM 638 C CA . ARG A 1 78 ? 2.375 -39.095 -1.602 1.00 71.94 78 ARG A CA 1
ATOM 639 C C . ARG A 1 78 ? 1.439 -39.666 -0.525 1.00 71.94 78 ARG A C 1
ATOM 641 O O . ARG A 1 78 ? 0.381 -40.180 -0.876 1.00 71.94 78 ARG A O 1
ATOM 648 N N . THR A 1 79 ? 1.768 -39.562 0.769 1.00 56.84 79 THR A N 1
ATOM 649 C CA . THR A 1 79 ? 0.810 -39.811 1.871 1.00 56.84 79 THR A CA 1
ATOM 650 C C . THR A 1 79 ? 0.034 -38.575 2.325 1.00 56.84 79 THR A C 1
ATOM 652 O O . THR A 1 79 ? -1.013 -38.737 2.941 1.00 56.84 79 THR A O 1
ATOM 655 N N . SER A 1 80 ? 0.481 -37.354 2.018 1.00 42.25 80 SER A N 1
ATOM 656 C CA . SER A 1 80 ? -0.157 -36.119 2.506 1.00 42.25 80 SER A CA 1
ATOM 657 C C . SER A 1 80 ? -1.301 -35.586 1.625 1.00 42.25 80 SER A C 1
ATOM 659 O O . SER A 1 80 ? -1.796 -34.488 1.872 1.00 42.25 80 SER A O 1
ATOM 661 N N . TYR A 1 81 ? -1.772 -36.356 0.633 1.00 39.41 81 TYR A N 1
ATOM 662 C CA . TYR A 1 81 ? -2.829 -35.942 -0.303 1.00 39.41 81 TYR A CA 1
ATOM 663 C C . TYR A 1 81 ? -3.948 -36.981 -0.511 1.00 39.41 81 TYR A C 1
ATOM 665 O O . TYR A 1 81 ? -4.073 -37.560 -1.585 1.00 39.41 81 TYR A O 1
ATOM 673 N N . THR A 1 82 ? -4.847 -37.108 0.473 1.00 31.06 82 THR A N 1
ATOM 674 C CA . THR A 1 82 ? -6.266 -37.479 0.250 1.00 31.06 82 THR A CA 1
ATOM 675 C C . THR A 1 82 ? -7.158 -36.938 1.381 1.00 31.06 82 THR A C 1
ATOM 677 O O . THR A 1 82 ? -7.269 -37.586 2.418 1.00 31.06 82 THR A O 1
ATOM 680 N N . PRO A 1 83 ? -7.856 -35.798 1.199 1.00 34.62 83 PRO A N 1
ATOM 681 C CA . PRO A 1 83 ? -8.815 -35.261 2.181 1.00 34.62 83 PRO A CA 1
ATOM 682 C C . PRO A 1 83 ? -10.208 -35.926 2.160 1.00 34.62 83 PRO A C 1
ATOM 684 O O . PRO A 1 83 ? -11.186 -35.305 2.565 1.00 34.62 83 PRO A O 1
ATOM 687 N N . ALA A 1 84 ? -10.340 -37.138 1.614 1.00 35.22 84 ALA A N 1
ATOM 688 C CA . ALA A 1 84 ? -11.638 -37.724 1.270 1.00 35.22 84 ALA A CA 1
ATOM 689 C C . ALA A 1 84 ? -11.704 -39.235 1.550 1.00 35.22 84 ALA A C 1
ATOM 691 O O . ALA A 1 84 ? -11.880 -40.009 0.615 1.00 35.22 84 ALA A O 1
ATOM 692 N N . GLN A 1 85 ? -11.546 -39.627 2.826 1.00 32.84 85 GLN A N 1
ATOM 693 C CA . GLN A 1 85 ? -12.120 -40.859 3.425 1.00 32.84 85 GLN A CA 1
ATOM 694 C C . GLN A 1 85 ? -11.810 -41.056 4.929 1.00 32.84 85 GLN A C 1
ATOM 696 O O . GLN A 1 85 ? -12.302 -42.005 5.528 1.00 32.84 85 GLN A O 1
ATOM 701 N N . THR A 1 86 ? -11.061 -40.162 5.584 1.00 32.34 86 THR A N 1
ATOM 702 C CA . THR A 1 86 ? -10.628 -40.325 6.991 1.00 32.34 86 THR A CA 1
ATOM 703 C C . THR A 1 86 ? -11.701 -40.054 8.063 1.00 32.34 86 THR A C 1
ATOM 705 O O . THR A 1 86 ? -11.373 -40.010 9.241 1.00 32.34 86 THR A O 1
ATOM 708 N N . GLN A 1 87 ? -12.975 -39.859 7.704 1.00 31.83 87 GLN A N 1
ATOM 709 C CA . GLN A 1 87 ? -14.000 -39.376 8.647 1.00 31.83 87 GLN A CA 1
ATOM 710 C C . GLN A 1 87 ? -14.728 -40.459 9.472 1.00 31.83 87 GLN A C 1
ATOM 712 O O . GLN A 1 87 ? -15.576 -40.104 10.282 1.00 31.83 87 GLN A O 1
ATOM 717 N N . GLU A 1 88 ? -14.398 -41.749 9.314 1.00 28.28 88 GLU A N 1
ATOM 718 C CA . GLU A 1 88 ? -15.084 -42.854 10.024 1.00 28.28 88 GLU A CA 1
ATOM 719 C C . GLU A 1 88 ? -14.166 -43.813 10.814 1.00 28.28 88 GLU A C 1
ATOM 721 O O . GLU A 1 88 ? -14.663 -44.779 11.386 1.00 28.28 88 GLU A O 1
ATOM 726 N N . PHE A 1 89 ? -12.848 -43.573 10.898 1.00 25.25 89 PHE A N 1
ATOM 727 C CA . PHE A 1 89 ? -11.916 -44.504 11.575 1.00 25.25 89 PHE A CA 1
ATOM 728 C C . PHE A 1 89 ? -11.087 -43.926 12.735 1.00 25.25 89 PHE A C 1
ATOM 730 O O . PHE A 1 89 ? -10.338 -44.667 13.366 1.00 25.25 89 PHE A O 1
ATOM 737 N N . GLU A 1 90 ? -11.236 -42.642 13.071 1.00 29.31 90 GLU A N 1
ATOM 738 C CA . GLU A 1 90 ? -10.390 -41.959 14.071 1.00 29.31 90 GLU A CA 1
ATOM 739 C C . GLU A 1 90 ? -11.098 -41.710 15.423 1.00 29.31 90 GLU A C 1
ATOM 741 O O . GLU A 1 90 ? -10.804 -40.756 16.133 1.00 29.31 90 GLU A O 1
ATOM 746 N N . VAL A 1 91 ? -12.042 -42.587 15.798 1.00 33.72 91 VAL A N 1
ATOM 747 C CA . VAL A 1 91 ? -12.833 -42.489 17.051 1.00 33.72 91 VAL A CA 1
ATOM 748 C C . VAL A 1 91 ? -12.335 -43.443 18.158 1.00 33.72 91 VAL A C 1
ATOM 750 O O . VAL A 1 91 ? -12.817 -43.380 19.283 1.00 33.72 91 VAL A O 1
ATOM 753 N N . GLN A 1 92 ? -11.367 -44.335 17.888 1.00 30.86 92 GLN A N 1
ATOM 754 C CA . GLN A 1 92 ? -10.977 -45.402 18.835 1.00 30.86 92 GLN A CA 1
ATOM 755 C C . GLN A 1 92 ? -9.458 -45.639 18.993 1.00 30.86 92 GLN A C 1
ATOM 757 O O . GLN A 1 92 ? -9.022 -46.788 18.985 1.00 30.86 92 GLN A O 1
ATOM 762 N N . ASN A 1 93 ? -8.656 -44.573 19.141 1.00 37.44 93 ASN A N 1
ATOM 763 C CA . ASN A 1 93 ? -7.471 -44.501 20.034 1.00 37.44 93 ASN A CA 1
ATOM 764 C C . ASN A 1 93 ? -6.673 -43.195 19.806 1.00 37.44 93 ASN A C 1
ATOM 766 O O . ASN A 1 93 ? -5.969 -43.091 18.797 1.00 37.44 93 ASN A O 1
ATOM 770 N N . PRO A 1 94 ? -6.682 -42.220 20.735 1.00 41.09 94 PRO A N 1
ATOM 771 C CA . PRO A 1 94 ? -5.705 -41.140 20.714 1.00 41.09 94 PRO A CA 1
ATOM 772 C C . PRO A 1 94 ? -4.362 -41.642 21.264 1.00 41.09 94 PRO A C 1
ATOM 774 O O . PRO A 1 94 ? -4.248 -42.027 22.426 1.00 41.09 94 PRO A O 1
ATOM 777 N N . ASN A 1 95 ? -3.299 -41.586 20.458 1.00 44.69 95 ASN A N 1
ATOM 778 C CA . ASN A 1 95 ? -1.946 -41.734 20.998 1.00 44.69 95 ASN A CA 1
ATOM 779 C C . ASN A 1 95 ? -1.689 -40.607 22.015 1.00 44.69 95 ASN A C 1
ATOM 781 O O . ASN A 1 95 ? -1.759 -39.429 21.653 1.00 44.69 95 ASN A O 1
ATOM 785 N N . HIS A 1 96 ? -1.315 -40.958 23.252 1.00 48.34 96 HIS A N 1
ATOM 786 C CA . HIS A 1 96 ? -1.056 -40.016 24.359 1.00 48.34 96 HIS A CA 1
ATOM 787 C C . HIS A 1 96 ? -0.198 -38.803 23.951 1.00 48.34 96 HIS A C 1
ATOM 789 O O . HIS A 1 96 ? -0.428 -37.682 24.396 1.00 48.34 96 HIS A O 1
ATOM 795 N N . LYS A 1 97 ? 0.784 -39.020 23.065 1.00 45.12 97 LYS A N 1
ATOM 796 C CA . LYS A 1 97 ? 1.732 -37.999 22.599 1.00 45.12 97 LYS A CA 1
ATOM 797 C C . LYS A 1 97 ? 1.076 -36.837 21.837 1.00 45.12 97 LYS A C 1
ATOM 799 O O . LYS A 1 97 ? 1.570 -35.720 21.914 1.00 45.12 97 LYS A O 1
ATOM 804 N N . THR A 1 98 ? -0.016 -37.089 21.116 1.00 62.38 98 THR A N 1
ATOM 805 C CA . THR A 1 98 ? -0.762 -36.057 20.369 1.00 62.38 98 THR A CA 1
ATOM 806 C C . THR A 1 98 ? -1.676 -35.230 21.271 1.00 62.38 98 THR A C 1
ATOM 808 O O . THR A 1 98 ? -1.781 -34.025 21.065 1.00 62.38 98 THR A O 1
ATOM 811 N N . LEU A 1 99 ? -2.269 -35.843 22.303 1.00 63.03 99 LEU A N 1
ATOM 812 C CA . LEU A 1 99 ? -3.084 -35.134 23.296 1.00 63.03 99 LEU A CA 1
ATOM 813 C C . LEU A 1 99 ? -2.220 -34.150 24.103 1.00 63.03 99 LEU A C 1
ATOM 815 O O . LEU A 1 99 ? -2.544 -32.971 24.198 1.00 63.03 99 LEU A O 1
ATOM 819 N N . TRP A 1 100 ? -1.050 -34.598 24.572 1.00 71.31 100 TRP A N 1
ATOM 820 C CA . TRP A 1 100 ? -0.096 -33.748 25.296 1.00 71.31 100 TRP A CA 1
ATOM 821 C C . TRP A 1 100 ? 0.396 -32.534 24.489 1.00 71.31 100 TRP A C 1
ATOM 823 O O . TRP A 1 100 ? 0.609 -31.467 25.057 1.00 71.31 100 TRP A O 1
ATOM 833 N N . GLN A 1 101 ? 0.532 -32.653 23.164 1.00 67.12 101 GLN A N 1
ATOM 834 C CA . GLN A 1 101 ? 0.882 -31.511 22.309 1.00 67.12 101 GLN A CA 1
ATOM 835 C C . GLN A 1 101 ? -0.250 -30.479 22.202 1.00 67.12 101 GLN A C 1
ATOM 837 O O . GLN A 1 101 ? 0.030 -29.289 22.091 1.00 67.12 101 GLN A O 1
ATOM 842 N N . GLN A 1 102 ? -1.512 -30.912 22.255 1.00 71.06 102 GLN A N 1
ATOM 843 C CA . GLN A 1 102 ? -2.664 -30.006 22.271 1.00 71.06 102 GLN A CA 1
ATOM 844 C C . GLN A 1 102 ? -2.812 -29.317 23.635 1.00 71.06 102 GLN A C 1
ATOM 846 O O . GLN A 1 102 ? -3.043 -28.114 23.671 1.00 71.06 102 GLN A O 1
ATOM 851 N N . VAL A 1 103 ? -2.582 -30.042 24.737 1.00 77.25 103 VAL A N 1
ATOM 852 C CA . VAL A 1 103 ? -2.534 -29.479 26.100 1.00 77.25 103 VAL A CA 1
ATOM 853 C C . VAL A 1 103 ? -1.495 -28.356 26.198 1.00 77.25 103 VAL A C 1
ATOM 855 O O . VAL A 1 103 ? -1.838 -27.253 26.614 1.00 77.25 103 VAL A O 1
ATOM 858 N N . LEU A 1 104 ? -0.258 -28.579 25.736 1.00 76.31 104 LEU A N 1
ATOM 859 C CA . LEU A 1 104 ? 0.789 -27.544 25.751 1.00 76.31 104 LEU A CA 1
ATOM 860 C C . LEU A 1 104 ? 0.425 -26.310 24.905 1.00 76.31 104 LEU A C 1
ATOM 862 O O . LEU A 1 104 ? 0.609 -25.186 25.359 1.00 76.31 104 LEU A O 1
ATOM 866 N N . LEU A 1 105 ? -0.157 -26.505 23.715 1.00 75.94 105 LEU A N 1
ATOM 867 C CA . LEU A 1 105 ? -0.612 -25.400 22.858 1.00 75.94 105 LEU A CA 1
ATOM 868 C C . LEU A 1 105 ? -1.743 -24.565 23.473 1.00 75.94 105 LEU A C 1
ATOM 870 O O . LEU A 1 105 ? -1.910 -23.411 23.081 1.00 75.94 105 LEU A O 1
ATOM 874 N N . VAL A 1 106 ? -2.534 -25.141 24.381 1.00 84.88 106 VAL A N 1
ATOM 875 C CA . VAL A 1 106 ? -3.577 -24.427 25.130 1.00 84.88 106 VAL A CA 1
ATOM 876 C C . VAL A 1 106 ? -2.980 -23.705 26.339 1.00 84.88 106 VAL A C 1
ATOM 878 O O . VAL A 1 106 ? -3.355 -22.563 26.591 1.00 84.88 106 VAL A O 1
ATOM 881 N N . ILE A 1 107 ? -2.001 -24.305 27.026 1.00 83.88 107 ILE A N 1
ATOM 882 C CA . ILE A 1 107 ? -1.258 -23.669 28.130 1.00 83.88 107 ILE A CA 1
ATOM 883 C C . ILE A 1 107 ? -0.523 -22.406 27.650 1.00 83.88 107 ILE A C 1
ATOM 885 O O . ILE A 1 107 ? -0.636 -21.368 28.296 1.00 83.88 107 ILE A O 1
ATOM 889 N N . ASP A 1 108 ? 0.107 -22.449 26.469 1.00 78.00 108 ASP A N 1
ATOM 890 C CA . ASP A 1 108 ? 0.748 -21.288 25.819 1.00 78.00 108 ASP A CA 1
ATOM 891 C C . ASP A 1 108 ? -0.211 -20.112 25.516 1.00 78.00 108 ASP A C 1
ATOM 893 O O . ASP A 1 108 ? 0.236 -19.019 25.162 1.00 78.00 108 ASP A O 1
ATOM 897 N N . GLN A 1 109 ? -1.530 -20.319 25.614 1.00 84.00 109 GLN A N 1
ATOM 898 C CA . GLN A 1 109 ? -2.561 -19.302 25.367 1.00 84.00 109 GLN A CA 1
ATOM 899 C C . GLN A 1 109 ? -3.206 -18.759 26.651 1.00 84.00 109 GLN A C 1
ATOM 901 O O . GLN A 1 109 ? -4.035 -17.850 26.567 1.00 84.00 109 GLN A O 1
ATOM 906 N N . LEU A 1 110 ? -2.870 -19.300 27.826 1.00 85.50 110 LEU A N 1
ATOM 907 C CA . LEU A 1 110 ? -3.416 -18.838 29.103 1.00 85.50 110 LEU A CA 1
ATOM 908 C C . LEU A 1 110 ? -2.735 -17.535 29.537 1.00 85.50 110 LEU A C 1
ATOM 910 O O . LEU A 1 110 ? -1.517 -17.384 29.443 1.00 85.50 110 LEU A O 1
ATOM 914 N N . THR A 1 111 ? -3.517 -16.584 30.046 1.00 87.50 111 THR A N 1
ATOM 915 C CA . THR A 1 111 ? -2.975 -15.360 30.649 1.00 87.50 111 THR A CA 1
ATOM 916 C C . THR A 1 111 ? -2.649 -15.579 32.129 1.00 87.50 111 THR A C 1
ATOM 918 O O . THR A 1 111 ? -3.093 -16.550 32.746 1.00 87.50 111 THR A O 1
ATOM 921 N N . SER A 1 112 ? -1.912 -14.638 32.727 1.00 79.12 112 SER A N 1
ATOM 922 C CA . SER A 1 112 ? -1.678 -14.596 34.179 1.00 79.12 112 SER A CA 1
ATOM 923 C C . SER A 1 112 ? -2.970 -14.691 34.986 1.00 79.12 112 SER A C 1
ATOM 925 O O . SER A 1 112 ? -3.045 -15.441 35.963 1.00 79.12 112 SER A O 1
ATOM 927 N N . ASP A 1 113 ? -4.002 -13.973 34.551 1.00 79.50 113 ASP A N 1
ATOM 928 C CA . ASP A 1 113 ? -5.279 -13.933 35.249 1.00 79.50 113 ASP A CA 1
ATOM 929 C C . ASP A 1 113 ? -6.020 -15.262 35.060 1.00 79.50 113 ASP A C 1
ATOM 931 O O . ASP A 1 113 ? -6.558 -15.803 36.024 1.00 79.50 113 ASP A O 1
ATOM 935 N N . THR A 1 114 ? -5.956 -15.861 33.863 1.00 84.31 114 THR A N 1
ATOM 936 C CA . THR A 1 114 ? -6.506 -17.199 33.589 1.00 84.31 114 THR A CA 1
ATOM 937 C C . THR A 1 114 ? -5.893 -18.258 34.514 1.00 84.31 114 THR A C 1
ATOM 939 O O . THR A 1 114 ? -6.618 -19.079 35.072 1.00 84.31 114 THR A O 1
ATOM 942 N N . LEU A 1 115 ? -4.573 -18.218 34.731 1.00 83.75 115 LEU A N 1
ATOM 943 C CA . LEU A 1 115 ? -3.858 -19.155 35.606 1.00 83.75 115 LEU A CA 1
ATOM 944 C C . LEU A 1 115 ? -4.231 -18.977 37.087 1.00 83.75 115 LEU A C 1
ATOM 946 O O . LEU A 1 115 ? -4.438 -19.968 37.790 1.00 83.75 115 LEU A O 1
ATOM 950 N N . HIS A 1 116 ? -4.408 -17.736 37.554 1.00 82.94 116 HIS A N 1
ATOM 951 C CA . HIS A 1 116 ? -4.926 -17.468 38.902 1.00 82.94 116 HIS A CA 1
ATOM 952 C C . HIS A 1 116 ? -6.367 -17.974 39.079 1.00 82.94 116 HIS A C 1
ATOM 954 O O . HIS A 1 116 ? -6.685 -18.569 40.108 1.00 82.94 116 HIS A O 1
ATOM 960 N N . GLN A 1 117 ? -7.230 -17.802 38.072 1.00 84.81 117 GLN A N 1
ATOM 961 C CA . GLN A 1 117 ? -8.595 -18.338 38.099 1.00 84.81 117 GLN A CA 1
ATOM 962 C C . GLN A 1 117 ? -8.607 -19.878 38.097 1.00 84.81 117 GLN A C 1
ATOM 964 O O . GLN A 1 117 ? -9.365 -20.478 38.855 1.00 84.81 117 GLN A O 1
ATOM 969 N N . MET A 1 118 ? -7.730 -20.539 37.329 1.00 84.31 118 MET A N 1
ATOM 970 C CA . MET A 1 118 ? -7.579 -22.003 37.381 1.00 84.31 118 MET A CA 1
ATOM 971 C C . MET A 1 118 ? -7.129 -22.495 38.761 1.00 84.31 118 MET A C 1
ATOM 973 O O . MET A 1 118 ? -7.677 -23.477 39.261 1.00 84.31 118 MET A O 1
ATOM 977 N N . LYS A 1 119 ? -6.197 -21.790 39.418 1.00 86.44 119 LYS A N 1
ATOM 978 C CA . LYS A 1 119 ? -5.793 -22.100 40.797 1.00 86.44 119 LYS A CA 1
ATOM 979 C C . LYS A 1 119 ? -6.948 -21.944 41.794 1.00 86.44 119 LYS A C 1
ATOM 981 O O . LYS A 1 119 ? -7.112 -22.794 42.662 1.00 86.44 119 LYS A O 1
ATOM 986 N N . TYR A 1 120 ? -7.792 -20.928 41.632 1.00 88.31 120 TYR A N 1
ATOM 987 C CA . TYR A 1 120 ? -8.990 -20.773 42.460 1.00 88.31 120 TYR A CA 1
ATOM 988 C C . TYR A 1 120 ? -10.022 -21.897 42.223 1.00 88.31 120 TYR A C 1
ATOM 990 O O . TYR A 1 120 ? -10.586 -22.421 43.182 1.00 88.31 120 TYR A O 1
ATOM 998 N N . ILE A 1 121 ? -10.233 -22.337 40.971 1.00 83.19 121 ILE A N 1
ATOM 999 C CA . ILE A 1 121 ? -11.069 -23.520 40.673 1.00 83.19 121 ILE A CA 1
ATOM 1000 C C . ILE A 1 121 ? -10.494 -24.764 41.355 1.00 83.19 121 ILE A C 1
ATOM 1002 O O . ILE A 1 121 ? -11.251 -25.530 41.946 1.00 83.19 121 ILE A O 1
ATOM 1006 N N . TYR A 1 122 ? -9.173 -24.955 41.300 1.00 86.06 122 TYR A N 1
ATOM 1007 C CA . TYR A 1 122 ? -8.490 -26.057 41.973 1.00 86.06 122 TYR A CA 1
ATOM 1008 C C . TYR A 1 122 ? -8.746 -26.058 43.484 1.00 86.06 122 TYR A C 1
ATOM 1010 O O . TYR A 1 122 ? -9.209 -27.062 44.017 1.00 86.06 122 TYR A O 1
ATOM 1018 N N . GLU A 1 123 ? -8.513 -24.930 44.157 1.00 85.56 123 GLU A N 1
ATOM 1019 C CA . GLU A 1 123 ? -8.729 -24.783 45.602 1.00 85.56 123 GLU A CA 1
ATOM 1020 C C . GLU A 1 123 ? -10.189 -25.093 45.984 1.00 85.56 123 GLU A C 1
ATOM 1022 O O . GLU A 1 123 ? -10.429 -25.862 46.912 1.00 85.56 123 GLU A O 1
ATOM 1027 N N . GLN A 1 124 ? -11.163 -24.618 45.200 1.00 83.19 124 GLN A N 1
ATOM 1028 C CA . GLN A 1 124 ? -12.588 -24.931 45.384 1.00 83.19 124 GLN A CA 1
ATOM 1029 C C . GLN A 1 124 ? -12.934 -26.414 45.145 1.00 83.19 124 GLN A C 1
ATOM 1031 O O . GLN A 1 124 ? -13.732 -26.988 45.881 1.00 83.19 124 GLN A O 1
ATOM 1036 N N . CYS A 1 125 ? -12.338 -27.057 44.137 1.00 79.56 125 CYS A N 1
ATOM 1037 C CA . CYS A 1 125 ? -12.526 -28.492 43.883 1.00 79.56 125 CYS A CA 1
ATOM 1038 C C . CYS A 1 125 ? -11.949 -29.351 45.018 1.00 79.56 125 CYS A C 1
ATOM 1040 O O . CYS A 1 125 ? -12.504 -30.396 45.355 1.00 79.56 125 CYS A O 1
ATOM 1042 N N . VAL A 1 126 ? -10.843 -28.907 45.616 1.00 79.94 126 VAL A N 1
ATOM 1043 C CA . VAL A 1 126 ? -10.219 -29.557 46.771 1.00 79.94 126 VAL A CA 1
ATOM 1044 C C . VAL A 1 126 ? -11.070 -29.365 48.035 1.00 79.94 126 VAL A C 1
ATOM 1046 O O . VAL A 1 126 ? -11.284 -30.334 48.762 1.00 79.94 126 VAL A O 1
ATOM 1049 N N . GLU A 1 127 ? -11.617 -28.170 48.282 1.00 81.12 127 GLU A N 1
ATOM 1050 C CA . GLU A 1 127 ? -12.528 -27.912 49.411 1.00 81.12 127 GLU A CA 1
ATOM 1051 C C . GLU A 1 127 ? -13.799 -28.784 49.370 1.00 81.12 127 GLU A C 1
ATOM 1053 O O . GLU A 1 127 ? -14.157 -29.375 50.392 1.00 81.12 127 GLU A O 1
ATOM 1058 N N . ASP A 1 128 ? -14.444 -28.953 48.211 1.00 77.88 128 ASP A N 1
ATOM 1059 C CA . ASP A 1 128 ? -15.644 -29.801 48.073 1.00 77.88 128 ASP A CA 1
ATOM 1060 C C . ASP A 1 128 ? -15.331 -31.306 48.258 1.00 77.88 128 ASP A C 1
ATOM 1062 O O . ASP A 1 128 ? -16.122 -32.049 48.856 1.00 77.88 128 ASP A O 1
ATOM 1066 N N . LEU A 1 129 ? -14.143 -31.766 47.833 1.00 74.25 129 LEU A N 1
ATOM 1067 C CA . LEU A 1 129 ? -13.663 -33.136 48.087 1.00 74.25 129 LEU A CA 1
ATOM 1068 C C . LEU A 1 129 ? -13.429 -33.426 49.579 1.00 74.25 129 LEU A C 1
ATOM 1070 O O . LEU A 1 129 ? -13.582 -34.573 50.004 1.00 74.25 129 LEU A O 1
ATOM 1074 N N . TYR A 1 130 ? -13.068 -32.416 50.377 1.00 74.25 130 TYR A N 1
ATOM 1075 C CA . TYR A 1 130 ? -12.941 -32.555 51.831 1.00 74.25 130 TYR A CA 1
ATOM 1076 C C . TYR A 1 130 ? -14.284 -32.382 52.556 1.00 74.25 130 TYR A C 1
ATOM 1078 O O . TYR A 1 130 ? -14.594 -33.159 53.458 1.00 74.25 130 TYR A O 1
ATOM 1086 N N . SER A 1 131 ? -15.113 -31.425 52.130 1.00 70.38 131 SER A N 1
ATOM 1087 C CA . SER A 1 131 ? -16.393 -31.087 52.779 1.00 70.38 131 SER A CA 1
ATOM 1088 C C . SER A 1 131 ? -17.440 -32.202 52.684 1.00 70.38 131 SER A C 1
ATOM 1090 O O . SER A 1 131 ? -18.348 -32.288 53.507 1.00 70.38 131 SER A O 1
ATOM 1092 N N . SER A 1 132 ? -17.314 -33.087 51.694 1.00 61.03 132 SER A N 1
ATOM 1093 C CA . SER A 1 132 ? -18.238 -34.204 51.458 1.00 61.03 132 SER A CA 1
ATOM 1094 C C . SER A 1 132 ? -18.032 -35.423 52.378 1.00 61.03 132 SER A C 1
ATOM 1096 O O . SER A 1 132 ? -18.765 -36.404 52.240 1.00 61.03 132 SER A O 1
ATOM 1098 N N . GLN A 1 133 ? -17.084 -35.387 53.329 1.00 56.44 133 GLN A N 1
ATOM 1099 C CA . GLN A 1 133 ? -16.816 -36.506 54.255 1.00 56.44 133 GLN A CA 1
ATOM 1100 C C . GLN A 1 133 ? -17.395 -36.359 55.674 1.00 56.44 133 GLN A C 1
ATOM 1102 O O . GLN A 1 133 ? -17.447 -37.360 56.386 1.00 56.44 133 GLN A O 1
ATOM 1107 N N . ASP A 1 134 ? -17.883 -35.179 56.070 1.00 53.06 134 ASP A N 1
ATOM 1108 C CA . ASP A 1 134 ? -18.404 -34.920 57.430 1.00 53.06 134 ASP A CA 1
ATOM 1109 C C . ASP A 1 134 ? -19.909 -35.250 57.601 1.00 53.06 134 ASP A C 1
ATOM 1111 O O . ASP A 1 134 ? -20.548 -34.845 58.573 1.00 53.06 134 ASP A O 1
ATOM 1115 N N . GLY A 1 135 ? -20.493 -36.000 56.661 1.00 52.47 135 GLY A N 1
ATOM 1116 C CA . GLY A 1 135 ? -21.877 -36.479 56.725 1.00 52.47 135 GLY A CA 1
ATOM 1117 C C . GLY A 1 135 ? -22.023 -37.802 57.485 1.00 52.47 135 GLY A C 1
ATOM 1118 O O . GLY A 1 135 ? -21.618 -38.848 56.983 1.00 52.47 135 GLY A O 1
ATOM 1119 N N . ASP A 1 136 ? -22.672 -37.740 58.650 1.00 52.88 136 ASP A N 1
ATOM 1120 C CA . ASP A 1 136 ? -23.205 -38.852 59.451 1.00 52.88 136 ASP A CA 1
ATOM 1121 C C . ASP A 1 136 ? -22.219 -39.967 59.872 1.00 52.88 136 ASP A C 1
ATOM 1123 O O . ASP A 1 136 ? -22.125 -41.043 59.274 1.00 52.88 136 ASP A O 1
ATOM 1127 N N . SER A 1 137 ? -21.601 -39.781 61.044 1.00 43.59 137 SER A N 1
ATOM 1128 C CA . SER A 1 137 ? -21.281 -40.909 61.927 1.00 43.59 137 SER A CA 1
ATOM 1129 C C . SER A 1 137 ? -21.611 -40.580 63.382 1.00 43.59 137 SER A C 1
ATOM 1131 O O . SER A 1 137 ? -20.926 -39.766 64.003 1.00 43.59 137 SER A O 1
ATOM 1133 N N . ASP A 1 138 ? -22.642 -41.246 63.905 1.00 48.72 138 ASP A N 1
ATOM 1134 C CA . ASP A 1 138 ? -22.993 -41.261 65.327 1.00 48.72 138 ASP A CA 1
ATOM 1135 C C . ASP A 1 138 ? -21.841 -41.767 66.216 1.00 48.72 138 ASP A C 1
ATOM 1137 O O . ASP A 1 138 ? -20.861 -42.362 65.758 1.00 48.72 138 ASP A O 1
ATOM 1141 N N . GLU A 1 139 ? -21.998 -41.526 67.517 1.00 54.53 139 GLU A N 1
ATOM 1142 C CA . GLU A 1 139 ? -21.084 -41.899 68.594 1.00 54.53 139 GLU A CA 1
ATOM 1143 C C . GLU A 1 139 ? -20.583 -43.356 68.506 1.00 54.53 139 GLU A C 1
ATOM 1145 O O . GLU A 1 139 ? -21.327 -44.295 68.771 1.00 54.53 139 GLU A O 1
ATOM 1150 N N . ASP A 1 140 ? -19.280 -43.544 68.269 1.00 43.75 140 ASP A N 1
ATOM 1151 C CA . ASP A 1 140 ? -18.476 -44.375 69.173 1.00 43.75 140 ASP A CA 1
ATOM 1152 C C . ASP A 1 140 ? -16.971 -44.100 69.027 1.00 43.75 140 ASP A C 1
ATOM 1154 O O . ASP A 1 140 ? -16.375 -44.142 67.945 1.00 43.75 140 ASP A O 1
ATOM 1158 N N . GLY A 1 141 ? -16.325 -43.784 70.148 1.00 51.16 141 GLY A N 1
ATOM 1159 C CA . GLY A 1 141 ? -14.945 -43.316 70.154 1.00 51.16 141 GLY A CA 1
ATOM 1160 C C . GLY A 1 141 ? -13.922 -44.446 70.071 1.00 51.16 141 GLY A C 1
ATOM 1161 O O . GLY A 1 141 ? -13.704 -45.137 71.059 1.00 51.16 141 GLY A O 1
ATOM 1162 N N . LEU A 1 142 ? -13.192 -44.547 68.953 1.00 44.44 142 LEU A N 1
ATOM 1163 C CA . LEU A 1 142 ? -11.795 -45.016 68.924 1.00 44.44 142 LEU A CA 1
ATOM 1164 C C . LEU A 1 142 ? -11.119 -44.629 67.597 1.00 44.44 142 LEU A C 1
ATOM 1166 O O . LEU A 1 142 ? -11.377 -45.203 66.541 1.00 44.44 142 LEU A O 1
ATOM 1170 N N . GLY A 1 143 ? -10.231 -43.634 67.658 1.00 49.53 143 GLY A N 1
ATOM 1171 C CA . GLY A 1 143 ? -9.650 -43.002 66.476 1.00 49.53 143 GLY A CA 1
ATOM 1172 C C . GLY A 1 143 ? -8.821 -43.942 65.594 1.00 49.53 143 GLY A C 1
ATOM 1173 O O . GLY A 1 143 ? -7.701 -44.318 65.939 1.00 49.53 143 GLY A O 1
ATOM 1174 N N . LYS A 1 144 ? -9.324 -44.210 64.388 1.00 45.16 144 LYS A N 1
ATOM 1175 C CA . LYS A 1 144 ? -8.513 -44.558 63.217 1.00 45.16 144 LYS A CA 1
ATOM 1176 C C . LYS A 1 144 ? -8.796 -43.526 62.135 1.00 45.16 144 LYS A C 1
ATOM 1178 O O . LYS A 1 144 ? -9.918 -43.457 61.645 1.00 45.16 144 LYS A O 1
ATOM 1183 N N . LYS A 1 145 ? -7.780 -42.750 61.740 1.00 43.53 145 LYS A N 1
ATOM 1184 C CA . LYS A 1 145 ? -7.856 -41.949 60.510 1.00 43.53 145 LYS A CA 1
ATOM 1185 C C . LYS A 1 145 ? -8.155 -42.912 59.358 1.00 43.53 145 LYS A C 1
ATOM 1187 O O . LYS A 1 145 ? -7.315 -43.765 59.067 1.00 43.53 145 LYS A O 1
ATOM 1192 N N . LYS A 1 146 ? -9.334 -42.807 58.732 1.00 46.81 146 LYS A N 1
ATOM 1193 C CA . LYS A 1 146 ? -9.578 -43.458 57.438 1.00 46.81 146 LYS A CA 1
ATOM 1194 C C . LYS A 1 146 ? -8.517 -42.923 56.476 1.00 46.81 146 LYS A C 1
ATOM 1196 O O . LYS A 1 146 ? -8.335 -41.712 56.376 1.00 46.81 146 LYS A O 1
ATOM 1201 N N . SER A 1 147 ? -7.778 -43.814 55.825 1.00 47.72 147 SER A N 1
ATOM 1202 C CA . SER A 1 147 ? -6.914 -43.414 54.718 1.00 47.72 147 SER A CA 1
ATOM 1203 C C . SER A 1 147 ? -7.802 -42.883 53.599 1.00 47.72 147 SER A C 1
ATOM 1205 O O . SER A 1 147 ? -8.747 -43.566 53.206 1.00 47.72 147 SER A O 1
ATOM 1207 N N . MET A 1 148 ? -7.493 -41.680 53.126 1.00 47.56 148 MET A N 1
ATOM 1208 C CA . MET A 1 148 ? -8.128 -41.046 51.974 1.00 47.56 148 MET A CA 1
ATOM 1209 C C . MET A 1 148 ? -8.152 -42.026 50.794 1.00 47.56 148 MET A C 1
ATOM 1211 O O . MET A 1 148 ? -7.120 -42.627 50.493 1.00 47.56 148 MET A O 1
ATOM 1215 N N . ASP A 1 149 ? -9.312 -42.210 50.161 1.00 61.41 149 ASP A N 1
ATOM 1216 C CA . ASP A 1 149 ? -9.415 -43.014 48.944 1.00 61.41 149 ASP A CA 1
ATOM 1217 C C . ASP A 1 149 ? -9.121 -42.112 47.731 1.00 61.41 149 ASP A C 1
ATOM 1219 O O . ASP A 1 149 ? -9.923 -41.218 47.437 1.00 61.41 149 ASP A O 1
ATOM 1223 N N . PRO A 1 150 ? -7.971 -42.273 47.046 1.00 57.16 150 PRO A N 1
ATOM 1224 C CA . PRO A 1 150 ? -7.566 -41.376 45.966 1.00 57.16 150 PRO A CA 1
ATOM 1225 C C . PRO A 1 150 ? -8.440 -41.491 44.706 1.00 57.16 150 PRO A C 1
ATOM 1227 O O . PRO A 1 150 ? -8.246 -40.707 43.779 1.00 57.16 150 PRO A O 1
ATOM 1230 N N . THR A 1 151 ? -9.393 -42.433 44.644 1.00 64.44 151 THR A N 1
ATOM 1231 C CA . THR A 1 151 ? -10.302 -42.587 43.492 1.00 64.44 151 THR A CA 1
ATOM 1232 C C . THR A 1 151 ? -11.543 -41.688 43.529 1.00 64.44 151 THR A C 1
ATOM 1234 O O . THR A 1 151 ? -12.336 -41.711 42.590 1.00 64.44 151 THR A O 1
ATOM 1237 N N . ASN A 1 152 ? -11.740 -40.882 44.579 1.00 75.88 152 ASN A N 1
ATOM 1238 C CA . ASN A 1 152 ? -12.802 -39.872 44.589 1.00 75.88 152 ASN A CA 1
ATOM 1239 C C . ASN A 1 152 ? -12.395 -38.669 43.718 1.00 75.88 152 ASN A C 1
ATOM 1241 O O . ASN A 1 152 ? -11.563 -37.854 44.113 1.00 75.88 152 ASN A O 1
ATOM 1245 N N . GLY A 1 153 ? -12.977 -38.582 42.519 1.00 82.12 153 GLY A N 1
ATOM 1246 C CA . GLY A 1 153 ? -12.825 -37.455 41.595 1.00 82.12 153 GLY A CA 1
ATOM 1247 C C . GLY A 1 153 ? -14.019 -36.498 41.605 1.00 82.12 153 GLY A C 1
ATOM 1248 O O . GLY A 1 153 ? -15.121 -36.869 42.011 1.00 82.12 153 GLY A O 1
ATOM 1249 N N . VAL A 1 154 ? -13.787 -35.276 41.127 1.00 83.81 154 VAL A N 1
ATOM 1250 C CA . VAL A 1 154 ? -14.808 -34.230 40.960 1.00 83.81 154 VAL A CA 1
ATOM 1251 C C . VAL A 1 154 ? -15.520 -34.410 39.619 1.00 83.81 154 VAL A C 1
ATOM 1253 O O . VAL A 1 154 ? -14.899 -34.791 38.624 1.00 83.81 154 VAL A O 1
ATOM 1256 N N . ASP A 1 155 ? -16.826 -34.149 39.598 1.00 84.75 155 ASP A N 1
ATOM 1257 C CA . ASP A 1 155 ? -17.645 -34.208 38.387 1.00 84.75 155 ASP A CA 1
ATOM 1258 C C . ASP A 1 155 ? -17.303 -33.051 37.428 1.00 84.75 155 ASP A C 1
ATOM 1260 O O . ASP A 1 155 ? -17.150 -31.898 37.845 1.00 84.75 155 ASP A O 1
ATOM 1264 N N . LEU A 1 156 ? -17.200 -33.349 36.133 1.00 80.94 156 LEU A N 1
ATOM 1265 C CA . LEU A 1 156 ? -16.923 -32.357 35.095 1.00 80.94 156 LEU A CA 1
ATOM 1266 C C . LEU A 1 156 ? -18.032 -31.298 35.000 1.00 80.94 156 LEU A C 1
ATOM 1268 O O . LEU A 1 156 ? -17.725 -30.133 34.742 1.00 80.94 156 LEU A O 1
ATOM 1272 N N . ASP A 1 157 ? -19.287 -31.659 35.290 1.00 82.19 157 ASP A N 1
ATOM 1273 C CA . ASP A 1 157 ? -20.411 -30.711 35.302 1.00 82.19 157 ASP A CA 1
ATOM 1274 C C . ASP A 1 157 ? -20.257 -29.647 36.408 1.00 82.19 157 ASP A C 1
ATOM 1276 O O . ASP A 1 157 ? -20.583 -28.476 36.199 1.00 82.19 157 ASP A O 1
ATOM 1280 N N . PHE A 1 158 ? -19.690 -30.010 37.566 1.00 85.62 158 PHE A N 1
ATOM 1281 C CA . PHE A 1 158 ? -19.385 -29.058 38.643 1.00 85.62 158 PHE A CA 1
ATOM 1282 C C . PHE A 1 158 ? -18.280 -28.078 38.231 1.00 85.62 158 PHE A C 1
ATOM 1284 O O . PHE A 1 158 ? -18.393 -26.867 38.444 1.00 85.62 158 PHE A O 1
ATOM 1291 N N . ILE A 1 159 ? -17.224 -28.588 37.594 1.00 82.19 159 ILE A N 1
ATOM 1292 C CA . ILE A 1 159 ? -16.108 -27.770 37.109 1.00 82.19 159 ILE A CA 1
ATOM 1293 C C . ILE A 1 159 ? -16.597 -26.806 36.018 1.00 82.19 159 ILE A C 1
ATOM 1295 O O . ILE A 1 159 ? -16.326 -25.606 36.092 1.00 82.19 159 ILE A O 1
ATOM 1299 N N . ALA A 1 160 ? -17.386 -27.295 35.056 1.00 82.88 160 ALA A N 1
ATOM 1300 C CA . ALA A 1 160 ? -18.003 -26.475 34.017 1.00 82.88 160 ALA A CA 1
ATOM 1301 C C . ALA A 1 160 ? -18.896 -25.372 34.613 1.00 82.88 160 ALA A C 1
ATOM 1303 O O . ALA A 1 160 ? -18.794 -24.213 34.206 1.00 82.88 160 ALA A O 1
ATOM 1304 N N . GLN A 1 161 ? -19.698 -25.689 35.637 1.00 89.69 161 GLN A N 1
ATOM 1305 C CA . GLN A 1 161 ? -20.527 -24.709 36.340 1.00 89.69 161 GLN A CA 1
ATOM 1306 C C . GLN A 1 161 ? -19.688 -23.606 37.017 1.00 89.69 161 GLN A C 1
ATOM 1308 O O . GLN A 1 161 ? -20.050 -22.428 36.951 1.00 89.69 161 GLN A O 1
ATOM 1313 N N . LYS A 1 162 ? -18.551 -23.952 37.639 1.00 87.50 162 LYS A N 1
ATOM 1314 C CA . LYS A 1 162 ? -17.630 -22.972 38.249 1.00 87.50 162 LYS A CA 1
ATOM 1315 C C . LYS A 1 162 ? -16.944 -22.094 37.190 1.00 87.50 162 LYS A C 1
ATOM 1317 O O . LYS A 1 162 ? -16.861 -20.882 37.380 1.00 87.50 162 LYS A O 1
ATOM 1322 N N . VAL A 1 163 ? -16.527 -22.663 36.054 1.00 86.38 163 VAL A N 1
ATOM 1323 C CA . VAL A 1 163 ? -15.970 -21.914 34.905 1.00 86.38 163 VAL A CA 1
ATOM 1324 C C . VAL A 1 163 ? -17.009 -20.961 34.300 1.00 86.38 163 VAL A C 1
ATOM 1326 O O . VAL A 1 163 ? -16.691 -19.820 33.949 1.00 86.38 163 VAL A O 1
ATOM 1329 N N . GLU A 1 164 ? -18.274 -21.378 34.208 1.00 86.38 164 GLU A N 1
ATOM 1330 C CA . GLU A 1 164 ? -19.350 -20.529 33.696 1.00 86.38 164 GLU A CA 1
ATOM 1331 C C . GLU A 1 164 ? -19.599 -19.316 34.612 1.00 86.38 164 GLU A C 1
ATOM 1333 O O . GLU A 1 164 ? -19.696 -18.193 34.109 1.00 86.38 164 GLU A O 1
ATOM 1338 N N . GLN A 1 165 ? -19.575 -19.509 35.938 1.00 87.06 165 GLN A N 1
ATOM 1339 C CA . GLN A 1 165 ? -19.747 -18.457 36.956 1.00 87.06 165 GLN A CA 1
ATOM 1340 C C . GLN A 1 165 ? -18.646 -17.377 36.960 1.00 87.06 165 GLN A C 1
ATOM 1342 O O . GLN A 1 165 ? -18.853 -16.286 37.500 1.00 87.06 165 GLN A O 1
ATOM 1347 N N . MET A 1 166 ? -17.487 -17.628 36.345 1.00 87.81 166 MET A N 1
ATOM 1348 C CA . MET A 1 166 ? -16.402 -16.648 36.263 1.00 87.81 166 MET A CA 1
ATOM 1349 C C . MET A 1 166 ? -16.690 -15.562 35.223 1.00 87.81 166 MET A C 1
ATOM 1351 O O . MET A 1 166 ? -16.482 -15.738 34.023 1.00 87.81 166 MET A O 1
ATOM 1355 N N . ASN A 1 167 ? -17.142 -14.399 35.692 1.00 82.00 167 ASN A N 1
ATOM 1356 C CA . ASN A 1 167 ? -17.392 -13.219 34.852 1.00 82.00 167 ASN A CA 1
ATOM 1357 C C . ASN A 1 167 ? -16.109 -12.531 34.341 1.00 82.00 167 ASN A C 1
ATOM 1359 O O . ASN A 1 167 ? -16.190 -11.683 33.456 1.00 82.00 167 ASN A O 1
ATOM 1363 N N . SER A 1 168 ? -14.943 -12.864 34.904 1.00 84.06 168 SER A N 1
ATOM 1364 C CA . SER A 1 168 ? -13.628 -12.341 34.505 1.00 84.06 168 SER A CA 1
ATOM 1365 C C . SER A 1 168 ? -13.060 -13.005 33.248 1.00 84.06 168 SER A C 1
ATOM 1367 O O . SER A 1 168 ? -12.264 -12.382 32.553 1.00 84.06 168 SER A O 1
ATOM 1369 N N . LEU A 1 169 ? -13.468 -14.241 32.948 1.00 87.12 169 LEU A N 1
ATOM 1370 C CA . LEU A 1 169 ? -12.955 -15.019 31.821 1.00 87.12 169 LEU A CA 1
ATOM 1371 C C . LEU A 1 169 ? -13.738 -14.740 30.537 1.00 87.12 169 LEU A C 1
ATOM 1373 O O . LEU A 1 169 ? -14.973 -14.796 30.518 1.00 87.12 169 LEU A O 1
ATOM 1377 N N . ASN A 1 170 ? -13.021 -14.523 29.437 1.00 89.88 170 ASN A N 1
ATOM 1378 C CA . ASN A 1 170 ? -13.622 -14.457 28.112 1.00 89.88 170 ASN A CA 1
ATOM 1379 C C . ASN A 1 170 ? -13.953 -15.863 27.570 1.00 89.88 170 ASN A C 1
ATOM 1381 O O . ASN A 1 170 ? -13.449 -16.875 28.055 1.00 89.88 170 ASN A O 1
ATOM 1385 N N . GLN A 1 171 ? -14.798 -15.937 26.538 1.00 88.38 171 GLN A N 1
ATOM 1386 C CA . GLN A 1 171 ? -15.286 -17.211 25.993 1.00 88.38 171 GLN A CA 1
ATOM 1387 C C . GLN A 1 171 ? -14.158 -18.169 25.555 1.00 88.38 171 GLN A C 1
ATOM 1389 O O . GLN A 1 171 ? -14.258 -19.367 25.800 1.00 88.38 171 GLN A O 1
ATOM 1394 N N . SER A 1 172 ? -13.067 -17.653 24.978 1.00 87.44 172 SER A N 1
ATOM 1395 C CA . SER A 1 172 ? -11.923 -18.476 24.560 1.00 87.44 172 SER A CA 1
ATOM 1396 C C . SER A 1 172 ? -11.141 -19.034 25.750 1.00 87.44 172 SER A C 1
ATOM 1398 O O . SER A 1 172 ? -10.587 -20.123 25.656 1.00 87.44 172 SER A O 1
ATOM 1400 N N . GLU A 1 173 ? -11.089 -18.312 26.872 1.00 89.06 173 GLU A N 1
ATOM 1401 C CA . GLU A 1 173 ? -10.463 -18.807 28.104 1.00 89.06 173 GLU A CA 1
ATOM 1402 C C . GLU A 1 173 ? -11.319 -19.897 28.750 1.00 89.06 173 GLU A C 1
ATOM 1404 O O . GLU A 1 173 ? -10.780 -20.910 29.188 1.00 89.06 173 GLU A O 1
ATOM 1409 N N . LYS A 1 174 ? -12.650 -19.738 28.745 1.00 89.88 174 LYS A N 1
ATOM 1410 C CA . LYS A 1 174 ? -13.581 -20.773 29.224 1.00 89.88 174 LYS A CA 1
ATOM 1411 C C . LYS A 1 174 ? -13.472 -22.058 28.399 1.00 89.88 174 LYS A C 1
ATOM 1413 O O . LYS A 1 174 ? -13.392 -23.135 28.979 1.00 89.88 174 LYS A O 1
ATOM 1418 N N . GLU A 1 175 ? -13.397 -21.944 27.073 1.00 88.25 175 GLU A N 1
ATOM 1419 C CA . GLU A 1 175 ? -13.188 -23.079 26.159 1.00 88.25 175 GLU A CA 1
ATOM 1420 C C . GLU A 1 175 ? -11.816 -23.751 26.357 1.00 88.25 175 GLU A C 1
ATOM 1422 O O . GLU A 1 175 ? -11.728 -24.979 26.367 1.00 88.25 175 GLU A O 1
ATOM 1427 N N . ASN A 1 176 ? -10.755 -22.971 26.589 1.00 88.81 176 ASN A N 1
ATOM 1428 C CA . ASN A 1 176 ? -9.420 -23.500 26.887 1.00 88.81 176 ASN A CA 1
ATOM 1429 C C . ASN A 1 176 ? -9.373 -24.247 28.234 1.00 88.81 176 ASN A C 1
ATOM 1431 O O . ASN A 1 176 ? -8.771 -25.316 28.321 1.00 88.81 176 ASN A O 1
ATOM 1435 N N . ILE A 1 177 ? -10.031 -23.725 29.273 1.00 88.00 177 ILE A N 1
ATOM 1436 C CA . ILE A 1 177 ? -10.107 -24.379 30.587 1.00 88.00 177 ILE A CA 1
ATOM 1437 C C . ILE A 1 177 ? -10.939 -25.671 30.509 1.00 88.00 177 ILE A C 1
ATOM 1439 O O . ILE A 1 177 ? -10.487 -26.715 30.977 1.00 88.00 177 ILE A O 1
ATOM 1443 N N . ASP A 1 178 ? -12.110 -25.632 29.867 1.00 89.62 178 ASP A N 1
ATOM 1444 C CA . ASP A 1 178 ? -12.961 -26.806 29.617 1.00 89.62 178 ASP A CA 1
ATOM 1445 C C . ASP A 1 178 ? -12.212 -27.914 28.848 1.00 89.62 178 ASP A C 1
ATOM 1447 O O . ASP A 1 178 ? -12.282 -29.090 29.214 1.00 89.62 178 ASP A O 1
ATOM 1451 N N . PHE A 1 179 ? -11.415 -27.545 27.838 1.00 92.38 179 PHE A N 1
ATOM 1452 C CA . PHE A 1 179 ? -10.542 -28.484 27.131 1.00 92.38 179 PHE A CA 1
ATOM 1453 C C . PHE A 1 179 ? -9.508 -29.139 28.061 1.00 92.38 179 PHE A C 1
ATOM 1455 O O . PHE A 1 179 ? -9.367 -30.362 28.043 1.00 92.38 179 PHE A O 1
ATOM 1462 N N . LEU A 1 180 ? -8.813 -28.357 28.897 1.00 90.19 180 LEU A N 1
ATOM 1463 C CA . LEU A 1 180 ? -7.799 -28.886 29.819 1.00 90.19 180 LEU A CA 1
ATOM 1464 C C . LEU A 1 180 ? -8.396 -29.881 30.822 1.00 90.19 180 LEU A C 1
ATOM 1466 O O . LEU A 1 180 ? -7.810 -30.943 31.031 1.00 90.19 180 LEU A O 1
ATOM 1470 N N . PHE A 1 181 ? -9.580 -29.601 31.376 1.00 90.75 181 PHE A N 1
ATOM 1471 C CA . PHE A 1 181 ? -10.270 -30.536 32.270 1.00 90.75 181 PHE A CA 1
ATOM 1472 C C . PHE A 1 181 ? -10.728 -31.817 31.552 1.00 90.75 181 PHE A C 1
ATOM 1474 O O . PHE A 1 181 ? -10.548 -32.915 32.080 1.00 90.75 181 PHE A O 1
ATOM 1481 N N . LYS A 1 182 ? -11.213 -31.717 30.308 1.00 89.88 182 LYS A N 1
ATOM 1482 C CA . LYS A 1 182 ? -11.550 -32.885 29.469 1.00 89.88 182 LYS A CA 1
ATOM 1483 C C . LYS A 1 182 ? -10.342 -33.750 29.098 1.00 89.88 182 LYS A C 1
ATOM 1485 O O . LYS A 1 182 ? -10.521 -34.934 28.811 1.00 89.88 182 LYS A O 1
ATOM 1490 N N . CYS A 1 183 ? -9.126 -33.202 29.114 1.00 87.94 183 CYS A N 1
ATOM 1491 C CA . CYS A 1 183 ? -7.893 -33.966 28.909 1.00 87.94 183 CYS A CA 1
ATOM 1492 C C . CYS A 1 183 ? -7.430 -34.762 30.141 1.00 87.94 183 CYS A C 1
ATOM 1494 O O . CYS A 1 183 ? -6.581 -35.637 29.976 1.00 87.94 183 CYS A O 1
ATOM 1496 N N . ILE A 1 184 ? -7.959 -34.477 31.339 1.00 88.31 184 ILE A N 1
ATOM 1497 C CA . ILE A 1 184 ? -7.546 -35.113 32.606 1.00 88.31 184 ILE A CA 1
ATOM 1498 C C . ILE A 1 184 ? -8.672 -35.885 33.318 1.00 88.31 184 ILE A C 1
ATOM 1500 O O . ILE A 1 184 ? -8.509 -36.286 34.472 1.00 88.31 184 ILE A O 1
ATOM 1504 N N . GLN A 1 185 ? -9.806 -36.096 32.645 1.00 90.12 185 GLN A N 1
ATOM 1505 C CA . GLN A 1 185 ? -10.875 -36.973 33.126 1.00 90.12 185 GLN A CA 1
ATOM 1506 C C . GLN A 1 185 ? -10.470 -38.457 33.040 1.00 90.12 185 GLN A C 1
ATOM 1508 O O . GLN A 1 185 ? -9.730 -38.859 32.139 1.00 90.12 185 GLN A O 1
ATOM 1513 N N . ASP A 1 186 ? -10.993 -39.271 33.952 1.00 87.25 186 ASP A N 1
ATOM 1514 C CA . ASP A 1 186 ? -10.929 -40.730 33.897 1.00 87.25 186 ASP A CA 1
ATOM 1515 C C . ASP A 1 186 ? -12.004 -41.332 32.962 1.00 87.25 186 ASP A C 1
ATOM 1517 O O . ASP A 1 186 ? -12.832 -40.626 32.380 1.00 87.25 186 ASP A O 1
ATOM 1521 N N . ASP A 1 187 ? -12.023 -42.665 32.840 1.00 85.56 187 ASP A N 1
ATOM 1522 C CA . ASP A 1 187 ? -13.012 -43.406 32.038 1.00 85.56 187 ASP A CA 1
ATOM 1523 C C . ASP A 1 187 ? -14.473 -43.232 32.527 1.00 85.56 187 ASP A C 1
ATOM 1525 O O . ASP A 1 187 ? -15.406 -43.667 31.848 1.00 85.56 187 ASP A O 1
ATOM 1529 N N . GLN A 1 188 ? -14.694 -42.625 33.701 1.00 84.00 188 GLN A N 1
ATOM 1530 C CA . GLN A 1 188 ? -16.014 -42.299 34.257 1.00 84.00 188 GLN A CA 1
ATOM 1531 C C . GLN A 1 188 ? -16.400 -40.825 34.045 1.00 84.00 188 GLN A C 1
ATOM 1533 O O . GLN A 1 188 ? -17.469 -40.415 34.499 1.00 84.00 188 GLN A O 1
ATOM 1538 N N . GLY A 1 189 ? -15.564 -40.032 33.363 1.00 85.50 189 GLY A N 1
ATOM 1539 C CA . GLY A 1 189 ? -15.776 -38.597 33.163 1.00 85.50 189 GLY A CA 1
ATOM 1540 C C . GLY A 1 189 ? -15.464 -37.747 34.398 1.00 85.50 189 GLY A C 1
ATOM 1541 O O . GLY A 1 189 ? -15.915 -36.607 34.484 1.00 85.50 189 GLY A O 1
ATOM 1542 N N . ARG A 1 190 ? -14.717 -38.284 35.372 1.00 87.00 190 ARG A N 1
ATOM 1543 C CA . ARG A 1 190 ? -14.365 -37.589 36.617 1.00 87.00 190 ARG A CA 1
ATOM 1544 C C . ARG A 1 190 ? -12.927 -37.119 36.587 1.00 87.00 190 ARG A C 1
ATOM 1546 O O . ARG A 1 190 ? -12.034 -37.828 36.133 1.00 87.00 190 ARG A O 1
ATOM 1553 N N . VAL A 1 191 ? -12.675 -35.946 37.148 1.00 86.69 191 VAL A N 1
ATOM 1554 C CA . VAL A 1 191 ? -11.316 -35.434 37.319 1.00 86.69 191 VAL A CA 1
ATOM 1555 C C . VAL A 1 191 ? -10.804 -35.881 38.688 1.00 86.69 191 VAL A C 1
ATOM 1557 O O . VAL A 1 191 ? -11.258 -35.391 39.724 1.00 86.69 191 VAL A O 1
ATOM 1560 N N . THR A 1 192 ? -9.885 -36.850 38.715 1.00 87.69 192 THR A N 1
ATOM 1561 C CA . THR A 1 192 ? -9.316 -37.353 39.980 1.00 87.69 192 THR A CA 1
ATOM 1562 C C . THR A 1 192 ? -8.407 -36.307 40.631 1.00 87.69 192 THR A C 1
ATOM 1564 O O . THR A 1 192 ? -7.761 -35.521 39.936 1.00 87.69 192 THR A O 1
ATOM 1567 N N . HIS A 1 193 ? -8.283 -36.326 41.963 1.00 82.31 193 HIS A N 1
ATOM 1568 C CA . HIS A 1 193 ? -7.357 -35.434 42.676 1.00 82.31 193 HIS A CA 1
ATOM 1569 C C . HIS A 1 193 ? -5.897 -35.602 42.201 1.00 82.31 193 HIS A C 1
ATOM 1571 O O . HIS A 1 193 ? -5.131 -34.640 42.211 1.00 82.31 193 HIS A O 1
ATOM 1577 N N . ALA A 1 194 ? -5.497 -36.803 41.764 1.00 80.81 194 ALA A N 1
ATOM 1578 C CA . ALA A 1 194 ? -4.167 -37.039 41.202 1.00 80.81 194 ALA A CA 1
ATOM 1579 C C . ALA A 1 194 ? -3.996 -36.323 39.851 1.00 80.81 194 ALA A C 1
ATOM 1581 O O . ALA A 1 194 ? -3.122 -35.472 39.716 1.00 80.81 194 ALA A O 1
ATOM 1582 N N . SER A 1 195 ? -4.897 -36.581 38.898 1.00 83.31 195 SER A N 1
ATOM 1583 C CA . SER A 1 195 ? -4.890 -35.964 37.561 1.00 83.31 195 SER A CA 1
ATOM 1584 C C . SER A 1 195 ? -4.984 -34.433 37.618 1.00 83.31 195 SER A C 1
ATOM 1586 O O . SER A 1 195 ? -4.389 -33.726 36.805 1.00 83.31 195 SER A O 1
ATOM 1588 N N . LEU A 1 196 ? -5.712 -33.919 38.611 1.00 83.94 196 LEU A N 1
ATOM 1589 C CA . LEU A 1 196 ? -5.842 -32.496 38.894 1.00 83.94 196 LEU A CA 1
ATOM 1590 C C . LEU A 1 196 ? -4.552 -31.888 39.472 1.00 83.94 196 LEU A C 1
ATOM 1592 O O . LEU A 1 196 ? -4.126 -30.819 39.035 1.00 83.94 196 LEU A O 1
ATOM 1596 N N . GLY A 1 197 ? -3.911 -32.577 40.421 1.00 82.06 197 GLY A N 1
ATOM 1597 C CA . GLY A 1 197 ? -2.618 -32.175 40.982 1.00 82.06 197 GLY A CA 1
ATOM 1598 C C . GLY A 1 197 ? -1.486 -32.199 39.950 1.00 82.06 197 GLY A C 1
ATOM 1599 O O . GLY A 1 197 ? -0.634 -31.309 39.960 1.00 82.06 197 GLY A O 1
ATOM 1600 N N . ASP A 1 198 ? -1.515 -33.155 39.017 1.00 85.31 198 ASP A N 1
ATOM 1601 C CA . ASP A 1 198 ? -0.581 -33.233 37.889 1.00 85.31 198 ASP A CA 1
ATOM 1602 C C . ASP A 1 198 ? -0.739 -32.027 36.945 1.00 85.31 198 ASP A C 1
ATOM 1604 O O . ASP A 1 198 ? 0.255 -31.393 36.583 1.00 85.31 198 ASP A O 1
ATOM 1608 N N . LEU A 1 199 ? -1.980 -31.651 36.596 1.00 85.00 199 LEU A N 1
ATOM 1609 C CA . LEU A 1 199 ? -2.254 -30.453 35.791 1.00 85.00 199 LEU A CA 1
ATOM 1610 C C . LEU A 1 199 ? -1.773 -29.178 36.498 1.00 85.00 199 LEU A C 1
ATOM 1612 O O . LEU A 1 199 ? -1.103 -28.355 35.877 1.00 85.00 199 LEU A O 1
ATOM 1616 N N . MET A 1 200 ? -2.064 -29.016 37.791 1.00 85.25 200 MET A N 1
ATOM 1617 C CA . MET A 1 200 ? -1.615 -27.840 38.544 1.00 85.25 200 MET A CA 1
ATOM 1618 C C . MET A 1 200 ? -0.089 -27.768 38.658 1.00 85.25 200 MET A C 1
ATOM 1620 O O . MET A 1 200 ? 0.480 -26.697 38.461 1.00 85.25 200 MET A O 1
ATOM 1624 N N . SER A 1 201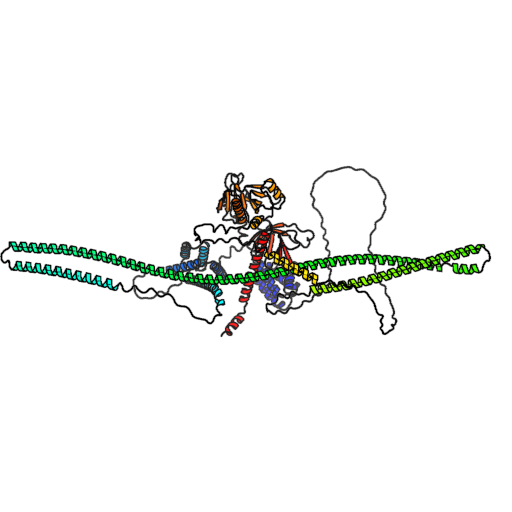 ? 0.580 -28.902 38.882 1.00 82.38 201 SER A N 1
ATOM 1625 C CA . SER A 1 201 ? 2.047 -28.981 38.914 1.00 82.38 201 SER A CA 1
ATOM 1626 C C . SER A 1 201 ? 2.670 -28.598 37.567 1.00 82.38 201 SER A C 1
ATOM 1628 O O . SER A 1 201 ? 3.702 -27.929 37.529 1.00 82.38 201 SER A O 1
ATOM 1630 N N . LEU A 1 202 ? 2.037 -28.980 36.453 1.00 80.88 202 LEU A N 1
ATOM 1631 C CA . LEU A 1 202 ? 2.459 -28.606 35.102 1.00 80.88 202 LEU A CA 1
ATOM 1632 C C . LEU A 1 202 ? 2.305 -27.095 34.849 1.00 80.88 202 LEU A C 1
ATOM 1634 O O . LEU A 1 202 ? 3.216 -26.465 34.313 1.00 80.88 202 LEU A O 1
ATOM 1638 N N . LEU A 1 203 ? 1.175 -26.508 35.261 1.00 80.62 203 LEU A N 1
ATOM 1639 C CA . LEU A 1 203 ? 0.920 -25.066 35.151 1.00 80.62 203 LEU A CA 1
ATOM 1640 C C . LEU A 1 203 ? 1.878 -24.247 36.033 1.00 80.62 203 LEU A C 1
ATOM 1642 O O . LEU A 1 203 ? 2.366 -23.204 35.601 1.00 80.62 203 LEU A O 1
ATOM 1646 N N . GLU A 1 204 ? 2.199 -24.731 37.234 1.00 80.19 204 GLU A N 1
ATOM 1647 C CA . GLU A 1 204 ? 3.157 -24.092 38.142 1.00 80.19 204 GLU A CA 1
ATOM 1648 C C . GLU A 1 204 ? 4.599 -24.178 37.612 1.00 80.19 204 GLU A C 1
ATOM 1650 O O . GLU A 1 204 ? 5.318 -23.180 37.628 1.00 80.19 204 GLU A O 1
ATOM 1655 N N . GLN A 1 205 ? 5.014 -25.315 37.041 1.00 78.94 205 GLN A N 1
ATOM 1656 C CA . GLN A 1 205 ? 6.306 -25.429 36.348 1.00 78.94 205 GLN A CA 1
ATOM 1657 C C . GLN A 1 205 ? 6.401 -24.489 35.139 1.00 78.94 205 GLN A C 1
ATOM 1659 O O . GLN A 1 205 ? 7.430 -23.836 34.947 1.00 78.94 205 GLN A O 1
ATOM 1664 N N . TYR A 1 206 ? 5.328 -24.374 34.349 1.00 79.94 206 TYR A N 1
ATOM 1665 C CA . TYR A 1 206 ? 5.259 -23.430 33.233 1.00 79.94 206 TYR A CA 1
ATOM 1666 C C . TYR A 1 206 ? 5.387 -21.979 33.721 1.00 79.94 206 TYR A C 1
ATOM 1668 O O . TYR A 1 206 ? 6.228 -21.234 33.216 1.00 79.94 206 TYR A O 1
ATOM 1676 N N . TRP A 1 207 ? 4.641 -21.604 34.765 1.00 77.06 207 TRP A N 1
ATOM 1677 C CA . TRP A 1 207 ? 4.722 -20.288 35.407 1.00 77.06 207 TRP A CA 1
ATOM 1678 C C . TRP A 1 207 ? 6.132 -19.963 35.911 1.00 77.06 207 TRP A C 1
ATOM 1680 O O . TRP A 1 207 ? 6.672 -18.901 35.602 1.00 77.06 207 TRP A O 1
ATOM 1690 N N . ILE A 1 208 ? 6.761 -20.898 36.631 1.00 75.69 208 ILE A N 1
ATOM 1691 C CA . ILE A 1 208 ? 8.139 -20.760 37.114 1.00 75.69 208 ILE A CA 1
ATOM 1692 C C . ILE A 1 208 ? 9.099 -20.559 35.937 1.00 75.69 208 ILE A C 1
ATOM 1694 O O . ILE A 1 208 ? 9.956 -19.681 36.014 1.00 75.69 208 ILE A O 1
ATOM 1698 N N . SER A 1 209 ? 8.935 -21.293 34.830 1.00 73.69 209 SER A N 1
ATOM 1699 C CA . SER A 1 209 ? 9.770 -21.112 33.636 1.00 73.69 209 SER A CA 1
ATOM 1700 C C . SER A 1 209 ? 9.596 -19.726 32.998 1.00 73.69 209 SER A C 1
ATOM 1702 O O . SER A 1 209 ? 10.586 -19.108 32.610 1.00 73.69 209 SER A O 1
ATOM 1704 N N . LEU A 1 210 ? 8.370 -19.189 32.976 1.00 69.19 210 LEU A N 1
ATOM 1705 C CA . LEU A 1 210 ? 8.058 -17.860 32.442 1.00 69.19 210 LEU A CA 1
ATOM 1706 C C . LEU A 1 210 ? 8.693 -16.746 33.295 1.00 69.19 210 LEU A C 1
ATOM 1708 O O . LEU A 1 210 ? 9.316 -15.824 32.767 1.00 69.19 210 LEU A O 1
ATOM 1712 N N . VAL A 1 211 ? 8.592 -16.865 34.624 1.00 69.50 211 VAL A N 1
ATOM 1713 C CA . VAL A 1 211 ? 9.199 -15.933 35.591 1.00 69.50 211 VAL A CA 1
ATOM 1714 C C . VAL A 1 211 ? 10.729 -16.026 35.565 1.00 69.50 211 VAL A C 1
ATOM 1716 O O . VAL A 1 211 ? 11.412 -15.004 35.580 1.00 69.50 211 VAL A O 1
ATOM 1719 N N . GLN A 1 212 ? 11.295 -17.232 35.461 1.00 67.75 212 GLN A N 1
ATOM 1720 C CA . GLN A 1 212 ? 12.741 -17.430 35.316 1.00 67.75 212 GLN A CA 1
ATOM 1721 C C . GLN A 1 212 ? 13.269 -16.896 33.982 1.00 67.75 212 GLN A C 1
ATOM 1723 O O . GLN A 1 212 ? 14.368 -16.347 33.948 1.00 67.75 212 GLN A O 1
ATOM 1728 N N . GLN A 1 213 ? 12.493 -16.983 32.898 1.00 62.88 213 GLN A N 1
ATOM 1729 C CA . GLN A 1 213 ? 12.853 -16.388 31.612 1.00 62.88 213 GLN A CA 1
ATOM 1730 C C . GLN A 1 213 ? 12.910 -14.852 31.694 1.00 62.88 213 GLN A C 1
ATOM 1732 O O . GLN A 1 213 ? 13.825 -14.253 31.135 1.00 62.88 213 GLN A O 1
ATOM 1737 N N . GLN A 1 214 ? 12.002 -14.222 32.448 1.00 55.38 214 GLN A N 1
ATOM 1738 C CA . GLN A 1 214 ? 12.026 -12.776 32.715 1.00 55.38 214 GLN A CA 1
ATOM 1739 C C . GLN A 1 214 ? 13.172 -12.368 33.665 1.00 55.38 214 GLN A C 1
ATOM 1741 O O . GLN A 1 214 ? 13.816 -11.340 33.461 1.00 55.38 214 GLN A O 1
ATOM 1746 N N . ALA A 1 215 ? 13.488 -13.186 34.674 1.00 52.72 215 ALA A N 1
ATOM 1747 C CA . ALA A 1 215 ? 14.588 -12.923 35.608 1.00 52.72 215 ALA A CA 1
ATOM 1748 C C . ALA A 1 215 ? 15.985 -13.176 34.998 1.00 52.72 215 ALA A C 1
ATOM 1750 O O . ALA A 1 215 ? 16.948 -12.480 35.331 1.00 52.72 215 ALA A O 1
ATOM 1751 N N . GLY A 1 216 ? 16.109 -14.145 34.085 1.00 40.47 216 GLY A N 1
ATOM 1752 C CA . GLY A 1 216 ? 17.371 -14.530 33.445 1.00 40.47 216 GLY A CA 1
ATOM 1753 C C . GLY A 1 216 ? 17.979 -13.425 32.578 1.00 40.47 216 GLY A C 1
ATOM 1754 O O . GLY A 1 216 ? 19.201 -13.266 32.557 1.00 40.47 216 GLY A O 1
ATOM 1755 N N . GLU A 1 217 ? 17.143 -12.590 31.953 1.00 44.47 217 GLU A N 1
ATOM 1756 C CA . GLU A 1 217 ? 17.591 -11.400 31.211 1.00 44.47 217 GLU A CA 1
ATOM 1757 C C . GLU A 1 217 ? 18.219 -10.322 32.127 1.00 44.47 217 GLU A C 1
ATOM 1759 O O . GLU A 1 217 ? 18.953 -9.461 31.644 1.00 44.47 217 GLU A O 1
ATOM 1764 N N . SER A 1 218 ? 18.016 -10.401 33.451 1.00 43.25 218 SER A N 1
ATOM 1765 C CA . SER A 1 218 ? 18.563 -9.447 34.430 1.00 43.25 218 SER A CA 1
ATOM 1766 C C . SER A 1 218 ? 19.870 -9.899 35.107 1.00 43.25 218 SER A C 1
ATOM 1768 O O . SER A 1 218 ? 20.640 -9.057 35.573 1.00 43.25 218 SER A O 1
ATOM 1770 N N . GLN A 1 219 ? 20.169 -11.204 35.173 1.00 36.81 219 GLN A N 1
ATOM 1771 C CA . GLN A 1 219 ? 21.290 -11.710 35.988 1.00 36.81 219 GLN A CA 1
ATOM 1772 C C . GLN A 1 219 ? 22.648 -11.780 35.265 1.00 36.81 219 GLN A C 1
ATOM 1774 O O . GLN A 1 219 ? 23.687 -11.718 35.926 1.00 36.81 219 GLN A O 1
ATOM 1779 N N . GLN A 1 220 ? 22.693 -11.775 33.925 1.00 37.38 220 GLN A N 1
ATOM 1780 C CA . GLN A 1 220 ? 23.969 -11.695 33.181 1.00 37.38 220 GLN A CA 1
ATOM 1781 C C . GLN A 1 220 ? 24.728 -10.360 33.362 1.00 37.38 220 GLN A C 1
ATOM 1783 O O . GLN A 1 220 ? 25.882 -10.250 32.953 1.00 37.38 220 GLN A O 1
ATOM 1788 N N . ALA A 1 221 ? 24.124 -9.353 34.003 1.00 43.41 221 ALA A N 1
ATOM 1789 C CA . ALA A 1 221 ? 24.733 -8.041 34.229 1.00 43.41 221 ALA A CA 1
ATOM 1790 C C . ALA A 1 221 ? 25.538 -7.908 35.544 1.00 43.41 221 ALA A C 1
ATOM 1792 O O . ALA A 1 221 ? 26.170 -6.872 35.755 1.00 43.41 221 ALA A O 1
ATOM 1793 N N . GLN A 1 222 ? 25.520 -8.903 36.446 1.00 37.81 222 GLN A N 1
ATOM 1794 C CA . GLN A 1 222 ? 25.969 -8.716 37.841 1.00 37.81 222 GLN A CA 1
ATOM 1795 C C . GLN A 1 222 ? 27.327 -9.339 38.234 1.00 37.81 222 GLN A C 1
ATOM 1797 O O . GLN A 1 222 ? 27.780 -9.108 39.353 1.00 37.81 222 GLN A O 1
ATOM 1802 N N . SER A 1 223 ? 28.049 -10.042 37.351 1.00 32.91 223 SER A N 1
ATOM 1803 C CA . SER A 1 223 ? 29.319 -10.711 37.726 1.00 32.91 223 SER A CA 1
ATOM 1804 C C . SER A 1 223 ? 30.545 -9.791 37.900 1.00 32.91 223 SER A C 1
ATOM 1806 O O . SER A 1 223 ? 31.631 -10.271 38.213 1.00 32.91 223 SER A O 1
ATOM 1808 N N . ASN A 1 224 ? 30.401 -8.469 37.735 1.00 36.81 224 ASN A N 1
ATOM 1809 C CA . ASN A 1 224 ? 31.497 -7.496 37.834 1.00 36.81 224 ASN A CA 1
ATOM 1810 C C . ASN A 1 224 ? 31.143 -6.301 38.739 1.00 36.81 224 ASN A C 1
ATOM 1812 O O . ASN A 1 224 ? 30.841 -5.216 38.238 1.00 36.81 224 ASN A O 1
ATOM 1816 N N . ARG A 1 225 ? 31.225 -6.470 40.069 1.00 34.31 225 ARG A N 1
ATOM 1817 C CA . ARG A 1 225 ? 31.362 -5.362 41.046 1.00 34.31 225 ARG A CA 1
ATOM 1818 C C . ARG A 1 225 ? 31.791 -5.853 42.433 1.00 34.31 225 ARG A C 1
ATOM 1820 O O . ARG A 1 225 ? 30.986 -6.344 43.214 1.00 34.31 225 ARG A O 1
ATOM 1827 N N . GLY A 1 226 ? 33.062 -5.630 42.762 1.00 30.05 226 GLY A N 1
ATOM 1828 C CA . GLY A 1 226 ? 33.563 -5.626 44.136 1.00 30.05 226 GLY A CA 1
ATOM 1829 C C . GLY A 1 226 ? 33.894 -4.198 44.585 1.00 30.05 226 GLY A C 1
ATOM 1830 O O . GLY A 1 226 ? 34.464 -3.431 43.816 1.00 30.05 226 GLY A O 1
ATOM 1831 N N . SER A 1 227 ? 33.590 -3.875 45.847 1.00 30.42 227 SER A N 1
ATOM 1832 C CA . SER A 1 227 ? 34.027 -2.682 46.606 1.00 30.42 227 SER A CA 1
ATOM 1833 C C . SER A 1 227 ? 33.699 -1.270 46.076 1.00 30.42 227 SER A C 1
ATOM 1835 O O . SER A 1 227 ? 34.330 -0.789 45.140 1.00 30.42 227 SER A O 1
ATOM 1837 N N . THR A 1 228 ? 32.857 -0.521 46.809 1.00 27.41 228 THR A N 1
ATOM 1838 C CA . THR A 1 228 ? 33.278 0.653 47.631 1.00 27.41 228 THR A CA 1
ATOM 1839 C C . THR A 1 228 ? 32.112 1.343 48.384 1.00 27.41 228 THR A C 1
ATOM 1841 O O . THR A 1 228 ? 31.063 1.576 47.805 1.00 27.41 228 THR A O 1
ATOM 1844 N N . VAL A 1 229 ? 32.365 1.707 49.660 1.00 29.42 229 VAL A N 1
ATOM 1845 C CA . VAL A 1 229 ? 31.955 2.960 50.368 1.00 29.42 229 VAL A CA 1
ATOM 1846 C C . VAL A 1 229 ? 30.440 3.286 50.408 1.00 29.42 229 VAL A C 1
ATOM 1848 O O . VAL A 1 229 ? 29.853 3.646 49.403 1.00 29.42 229 VAL A O 1
ATOM 1851 N N . ILE A 1 230 ? 29.700 3.179 51.525 1.00 34.56 230 ILE A N 1
ATOM 1852 C CA . ILE A 1 230 ? 29.831 3.822 52.861 1.00 34.56 230 ILE A CA 1
ATOM 1853 C C . ILE A 1 230 ? 29.913 5.362 52.829 1.00 34.56 230 ILE A C 1
ATOM 1855 O O . ILE A 1 230 ? 31.003 5.901 52.975 1.00 34.56 230 ILE A O 1
ATOM 1859 N N . GLN A 1 231 ? 28.769 6.060 52.765 1.00 30.94 231 GLN A N 1
ATOM 1860 C CA . GLN A 1 231 ? 28.450 7.264 53.573 1.00 30.94 231 GLN A CA 1
ATOM 1861 C C . GLN A 1 231 ? 27.127 7.909 53.124 1.00 30.94 231 GLN A C 1
ATOM 1863 O O . GLN A 1 231 ? 27.045 8.396 52.003 1.00 30.94 231 GLN A O 1
ATOM 1868 N N . ASN A 1 232 ? 26.129 7.962 54.019 1.00 26.14 232 ASN A N 1
ATOM 1869 C CA . ASN A 1 232 ? 25.396 9.181 54.421 1.00 26.14 232 ASN A CA 1
ATOM 1870 C C . ASN A 1 232 ? 24.076 8.830 55.126 1.00 26.14 232 ASN A C 1
ATOM 1872 O O . ASN A 1 232 ? 23.059 8.563 54.496 1.00 26.14 232 ASN A O 1
ATOM 1876 N N . THR A 1 233 ? 24.076 8.908 56.458 1.00 27.94 233 THR A N 1
ATOM 1877 C CA . THR A 1 233 ? 22.858 8.819 57.275 1.00 27.94 233 THR A CA 1
ATOM 1878 C C . THR A 1 233 ? 22.901 9.919 58.326 1.00 27.94 233 THR A C 1
ATOM 1880 O O . THR A 1 233 ? 23.515 9.749 59.375 1.00 27.94 233 THR A O 1
ATOM 1883 N N . GLN A 1 234 ? 22.290 11.073 58.040 1.00 31.66 234 GLN A N 1
ATOM 1884 C CA . GLN A 1 234 ? 22.063 12.126 59.037 1.00 31.66 234 GLN A CA 1
ATOM 1885 C C . GLN A 1 234 ? 20.996 13.130 58.567 1.00 31.66 234 GLN A C 1
ATOM 1887 O O . GLN A 1 234 ? 21.319 14.082 57.858 1.00 31.66 234 GLN A O 1
ATOM 1892 N N . LYS A 1 235 ? 19.737 12.902 58.987 1.00 30.48 235 LYS A N 1
ATOM 1893 C CA . LYS A 1 235 ? 18.682 13.889 59.342 1.00 30.48 235 LYS A CA 1
ATOM 1894 C C . LYS A 1 235 ? 17.273 13.286 59.195 1.00 30.48 235 LYS A C 1
ATOM 1896 O O . LYS A 1 235 ? 16.685 13.417 58.136 1.00 30.48 235 LYS A O 1
ATOM 1901 N N . VAL A 1 236 ? 16.721 12.742 60.282 1.00 29.95 236 VAL A N 1
ATOM 1902 C CA . VAL A 1 236 ? 15.384 13.068 60.834 1.00 29.95 236 VAL A CA 1
ATOM 1903 C C . VAL A 1 236 ? 15.437 12.643 62.305 1.00 29.95 236 VAL A C 1
ATOM 1905 O O . VAL A 1 236 ? 15.713 11.484 62.587 1.00 29.95 236 VAL A O 1
ATOM 1908 N N . ASN A 1 237 ? 15.244 13.573 63.246 1.00 30.67 237 ASN A N 1
ATOM 1909 C CA . ASN A 1 237 ? 15.087 13.250 64.670 1.00 30.67 237 ASN A CA 1
ATOM 1910 C C . ASN A 1 237 ? 14.453 14.446 65.402 1.00 30.67 237 ASN A C 1
ATOM 1912 O O . ASN A 1 237 ? 15.163 15.322 65.896 1.00 30.67 237 ASN A O 1
ATOM 1916 N N . SER A 1 238 ? 13.118 14.521 65.418 1.00 32.22 238 SER A N 1
ATOM 1917 C CA . SER A 1 238 ? 12.368 15.531 66.186 1.00 32.22 238 SER A CA 1
ATOM 1918 C C . SER A 1 238 ? 10.860 15.230 66.231 1.00 32.22 238 SER A C 1
ATOM 1920 O O . SER A 1 238 ? 10.094 15.919 65.560 1.00 32.22 238 SER A O 1
ATOM 1922 N N . LEU A 1 239 ? 10.429 14.216 66.995 1.00 32.75 239 LEU A N 1
ATOM 1923 C CA . LEU A 1 239 ? 9.012 14.008 67.360 1.00 32.75 239 LEU A CA 1
ATOM 1924 C C . LEU A 1 239 ? 8.857 13.009 68.531 1.00 32.75 239 LEU A C 1
ATOM 1926 O O . LEU A 1 239 ? 8.349 11.908 68.373 1.00 32.75 239 LEU A O 1
ATOM 1930 N N . THR A 1 240 ? 9.310 13.411 69.723 1.00 36.44 240 THR A N 1
ATOM 1931 C CA . THR A 1 240 ? 9.104 12.690 71.000 1.00 36.44 240 THR A CA 1
ATOM 1932 C C . THR A 1 240 ? 9.029 13.691 72.160 1.00 36.44 240 THR A C 1
ATOM 1934 O O . THR A 1 240 ? 10.028 13.952 72.826 1.00 36.44 240 THR A O 1
ATOM 1937 N N . ARG A 1 241 ? 7.854 14.312 72.356 1.00 38.53 241 ARG A N 1
ATOM 1938 C CA . ARG A 1 241 ? 7.481 15.146 73.526 1.00 38.53 241 ARG A CA 1
ATOM 1939 C C . ARG A 1 241 ? 5.951 15.304 73.632 1.00 38.53 241 ARG A C 1
ATOM 1941 O O . ARG A 1 241 ? 5.442 16.384 73.351 1.00 38.53 241 ARG A O 1
ATOM 1948 N N . LEU A 1 242 ? 5.236 14.237 73.996 1.00 38.69 242 LEU A N 1
ATOM 1949 C CA . LEU A 1 242 ? 3.800 14.259 74.348 1.00 38.69 242 LEU A CA 1
ATOM 1950 C C . LEU A 1 242 ? 3.438 13.121 75.340 1.00 38.69 242 LEU A C 1
ATOM 1952 O O . LEU A 1 242 ? 2.398 12.494 75.202 1.00 38.69 242 LEU A O 1
ATOM 1956 N N . GLU A 1 243 ? 4.297 12.826 76.324 1.00 41.16 243 GLU A N 1
ATOM 1957 C CA . GLU A 1 243 ? 4.053 11.749 77.317 1.00 41.16 243 GLU A CA 1
ATOM 1958 C C . GLU A 1 243 ? 3.853 12.260 78.764 1.00 41.16 243 GLU A C 1
ATOM 1960 O O . GLU A 1 243 ? 3.542 11.470 79.648 1.00 41.16 243 GLU A O 1
ATOM 1965 N N . ASP A 1 244 ? 3.980 13.569 79.024 1.00 41.66 244 ASP A N 1
ATOM 1966 C CA . ASP A 1 244 ? 3.996 14.126 80.394 1.00 41.66 244 ASP A CA 1
ATOM 1967 C C . ASP A 1 244 ? 2.614 14.590 80.937 1.00 41.66 244 ASP A C 1
ATOM 1969 O O . ASP A 1 244 ? 2.507 14.925 82.119 1.00 41.66 244 ASP A O 1
ATOM 1973 N N . ASP A 1 245 ? 1.553 14.632 80.115 1.00 42.53 245 ASP A N 1
ATOM 1974 C CA . ASP A 1 245 ? 0.257 15.250 80.487 1.00 42.53 245 ASP A CA 1
ATOM 1975 C C . ASP A 1 245 ? -0.810 14.268 81.039 1.00 42.53 245 ASP A C 1
ATOM 1977 O O . ASP A 1 245 ? -1.721 14.690 81.762 1.00 42.53 245 ASP A O 1
ATOM 1981 N N . ASP A 1 246 ? -0.710 12.959 80.768 1.00 46.56 246 ASP A N 1
ATOM 1982 C CA . ASP A 1 246 ? -1.732 11.975 81.186 1.00 46.56 246 ASP A CA 1
ATOM 1983 C C . ASP A 1 246 ? -1.694 11.646 82.696 1.00 46.56 246 ASP A C 1
ATOM 1985 O O . ASP A 1 246 ? -2.723 11.336 83.310 1.00 46.56 246 ASP A O 1
ATOM 1989 N N . ASP A 1 247 ? -0.537 11.817 83.345 1.00 46.88 247 ASP A N 1
ATOM 1990 C CA . ASP A 1 247 ? -0.343 11.558 84.781 1.00 46.88 247 ASP A CA 1
ATOM 1991 C C . ASP A 1 247 ? -1.025 12.590 85.707 1.00 46.88 247 ASP A C 1
ATOM 1993 O O . ASP A 1 247 ? -1.163 12.360 86.914 1.00 46.88 247 ASP A O 1
ATOM 1997 N N . GLN A 1 248 ? -1.489 13.730 85.174 1.00 47.56 248 GLN A N 1
ATOM 1998 C CA . GLN A 1 248 ? -2.264 14.708 85.953 1.00 47.56 248 GLN A CA 1
ATOM 1999 C C . GLN A 1 248 ? -3.776 14.447 85.913 1.00 47.56 248 GLN A C 1
ATOM 2001 O O . GLN A 1 248 ? -4.466 14.706 86.902 1.00 47.56 248 GLN A O 1
ATOM 2006 N N . GLN A 1 249 ? -4.311 13.891 84.820 1.00 48.84 249 GLN A N 1
ATOM 2007 C CA . GLN A 1 249 ? -5.751 13.610 84.715 1.00 48.84 249 GLN A CA 1
ATOM 2008 C C . GLN A 1 249 ? -6.181 12.379 85.527 1.00 48.84 249 GLN A C 1
ATOM 2010 O O . GLN A 1 249 ? -7.321 12.310 85.995 1.00 48.84 249 GLN A O 1
ATOM 2015 N N . SER A 1 250 ? -5.270 11.424 85.731 1.00 51.34 250 SER A N 1
ATOM 2016 C CA . SER A 1 250 ? -5.506 10.213 86.524 1.00 51.34 250 SER A CA 1
ATOM 2017 C C . SER A 1 250 ? -5.609 10.483 88.035 1.00 51.34 250 SER A C 1
ATOM 2019 O O . SER A 1 250 ? -6.354 9.785 88.723 1.00 51.34 250 SER A O 1
ATOM 2021 N N . LYS A 1 251 ? -4.942 11.527 88.554 1.00 50.12 251 LYS A N 1
ATOM 2022 C CA . LYS A 1 251 ? -5.052 11.952 89.964 1.00 50.12 251 LYS A CA 1
ATOM 2023 C C . LYS A 1 251 ? -6.401 12.587 90.298 1.00 50.12 251 LYS A C 1
ATOM 2025 O O . LYS A 1 251 ? -7.073 12.119 91.212 1.00 50.12 251 LYS A O 1
ATOM 2030 N N . ASN A 1 252 ? -6.834 13.587 89.527 1.00 50.28 252 ASN A N 1
ATOM 2031 C CA . ASN A 1 252 ? -8.043 14.359 89.850 1.00 50.28 252 ASN A CA 1
ATOM 2032 C C . ASN A 1 252 ? -9.318 13.493 89.918 1.00 50.28 252 ASN A C 1
ATOM 2034 O O . ASN A 1 252 ? -10.182 13.740 90.754 1.00 50.28 252 ASN A O 1
ATOM 2038 N N . LYS A 1 253 ? -9.421 12.440 89.092 1.00 53.91 253 LYS A N 1
ATOM 2039 C CA . LYS A 1 253 ? -10.568 11.509 89.120 1.00 53.91 253 LYS A CA 1
ATOM 2040 C C . LYS A 1 253 ? -10.627 10.634 90.373 1.00 53.91 253 LYS A C 1
ATOM 2042 O O . LYS A 1 253 ? -11.702 10.153 90.717 1.00 53.91 253 LYS A O 1
ATOM 2047 N N . LYS A 1 254 ? -9.494 10.400 91.041 1.00 54.88 254 LYS A N 1
ATOM 2048 C CA . LYS A 1 254 ? -9.452 9.609 92.274 1.00 54.88 254 LYS A CA 1
ATOM 2049 C C . LYS A 1 254 ? -9.933 10.434 93.469 1.00 54.88 254 LYS A C 1
ATOM 2051 O O . LYS A 1 254 ? -10.784 9.970 94.221 1.00 54.88 254 LYS A O 1
ATOM 2056 N N . ASP A 1 255 ? -9.470 11.679 93.561 1.00 52.16 255 ASP A N 1
ATOM 2057 C CA . ASP A 1 255 ? -9.832 12.595 94.647 1.00 52.16 255 ASP A CA 1
ATOM 2058 C C . ASP A 1 255 ? -11.336 12.963 94.628 1.00 52.16 255 ASP A C 1
ATOM 2060 O O . ASP A 1 255 ? -11.953 13.088 95.686 1.00 52.16 255 ASP A O 1
ATOM 2064 N N . GLU A 1 256 ? -11.968 13.066 93.448 1.00 54.34 256 GLU A N 1
ATOM 2065 C CA . GLU A 1 256 ? -13.431 13.247 93.334 1.00 54.34 256 GLU A CA 1
ATOM 2066 C C . GLU A 1 256 ? -14.231 12.020 93.806 1.00 54.34 256 GLU A C 1
ATOM 2068 O O . GLU A 1 256 ? -15.321 12.168 94.368 1.00 54.34 256 GLU A O 1
ATOM 2073 N N . GLN A 1 257 ? -13.712 10.807 93.594 1.00 53.94 257 GLN A N 1
ATOM 2074 C CA . GLN A 1 257 ? -14.407 9.576 93.970 1.00 53.94 257 GLN A CA 1
ATOM 2075 C C . GLN A 1 257 ? -14.296 9.300 95.479 1.00 53.94 257 GLN A C 1
ATOM 2077 O O . GLN A 1 257 ? -15.298 8.950 96.106 1.00 53.94 257 GLN A O 1
ATOM 2082 N N . ASP A 1 258 ? -13.132 9.567 96.080 1.00 56.75 258 ASP A N 1
ATOM 2083 C CA . ASP A 1 258 ? -12.934 9.468 97.531 1.00 56.75 258 ASP A CA 1
ATOM 2084 C C . ASP A 1 258 ? -13.830 10.485 98.293 1.00 56.75 258 ASP A C 1
ATOM 2086 O O . ASP A 1 258 ? -14.455 10.133 99.298 1.00 56.75 258 ASP A O 1
ATOM 2090 N N . GLN A 1 259 ? -14.031 11.707 97.767 1.00 56.38 259 GLN A N 1
ATOM 2091 C CA . GLN A 1 259 ? -14.968 12.696 98.345 1.00 56.38 259 GLN A CA 1
ATOM 2092 C C . GLN A 1 259 ? -16.452 12.278 98.271 1.00 56.38 259 GLN A C 1
ATOM 2094 O O . GLN A 1 259 ? -17.249 12.619 99.158 1.00 56.38 259 GLN A O 1
ATOM 2099 N N . GLN A 1 260 ? -16.860 11.535 97.235 1.00 54.69 260 GLN A N 1
ATOM 2100 C CA . GLN A 1 260 ? -18.236 11.029 97.130 1.00 54.69 260 GLN A CA 1
ATOM 2101 C C . GLN A 1 260 ? -18.531 9.896 98.120 1.00 54.69 260 GLN A C 1
ATOM 2103 O O . GLN A 1 260 ? -19.671 9.764 98.570 1.00 54.69 260 GLN A O 1
ATOM 2108 N N . ASP A 1 261 ? -17.537 9.090 98.490 1.00 55.50 261 ASP A N 1
ATOM 2109 C CA . ASP A 1 261 ? -17.738 8.010 99.458 1.00 55.50 261 ASP A CA 1
ATOM 2110 C C . ASP A 1 261 ? -17.643 8.497 100.918 1.00 55.50 261 ASP A C 1
ATOM 2112 O O . ASP A 1 261 ? -18.422 8.028 101.755 1.00 55.50 261 ASP A O 1
ATOM 2116 N N . GLU A 1 262 ? -16.829 9.518 101.228 1.00 57.69 262 GLU A N 1
ATOM 2117 C CA . GLU A 1 262 ? -16.882 10.198 102.538 1.00 57.69 262 GLU A CA 1
ATOM 2118 C C . GLU A 1 262 ? -18.252 10.847 102.800 1.00 57.69 262 GLU A C 1
ATOM 2120 O O . GLU A 1 262 ? -18.840 10.676 103.874 1.00 57.69 262 GLU A O 1
ATOM 2125 N N . SER A 1 263 ? -18.816 11.543 101.808 1.00 55.50 263 SER A N 1
ATOM 2126 C CA . SER A 1 263 ? -20.117 12.213 101.953 1.00 55.50 263 SER A CA 1
ATOM 2127 C C . SER A 1 263 ? -21.292 11.228 102.096 1.00 55.50 263 SER A C 1
ATOM 2129 O O . SER A 1 263 ? -22.216 11.491 102.874 1.00 55.50 263 SER A O 1
ATOM 2131 N N . LYS A 1 264 ? -21.231 10.040 101.472 1.00 57.31 264 LYS A N 1
ATOM 2132 C CA . LYS A 1 264 ? -22.183 8.937 101.736 1.00 57.31 264 LYS A CA 1
ATOM 2133 C C . LYS A 1 264 ? -22.076 8.390 103.164 1.00 57.31 264 LYS A C 1
ATOM 2135 O O . LYS A 1 264 ? -23.105 8.082 103.771 1.00 57.31 264 LYS A O 1
ATOM 2140 N N . GLN A 1 265 ? -20.867 8.266 103.723 1.00 58.88 265 GLN A N 1
ATOM 2141 C CA . GLN A 1 265 ? -20.713 7.842 105.122 1.00 58.88 265 GLN A CA 1
ATOM 2142 C C . GLN A 1 265 ? -21.247 8.892 106.103 1.00 58.88 265 GLN A C 1
ATOM 2144 O O . GLN A 1 265 ? -21.909 8.525 107.077 1.00 58.88 265 GLN A O 1
ATOM 2149 N N . TYR A 1 266 ? -21.038 10.180 105.818 1.00 62.84 266 TYR A N 1
ATOM 2150 C CA . TYR A 1 266 ? -21.506 11.279 106.665 1.00 62.84 266 TYR A CA 1
ATOM 2151 C C . TYR A 1 266 ? -23.036 11.280 106.831 1.00 62.84 266 TYR A C 1
ATOM 2153 O O . TYR A 1 266 ? -23.534 11.234 107.957 1.00 62.84 266 TYR A O 1
ATOM 2161 N N . TYR A 1 267 ? -23.796 11.209 105.729 1.00 57.03 267 TYR A N 1
ATOM 2162 C CA . TYR A 1 267 ? -25.267 11.149 105.779 1.00 57.03 267 TYR A CA 1
ATOM 2163 C C . TYR A 1 267 ? -25.805 9.920 106.526 1.00 57.03 267 TYR A C 1
ATOM 2165 O O . TYR A 1 267 ? -26.817 10.008 107.226 1.00 57.03 267 TYR A O 1
ATOM 2173 N N . LYS A 1 268 ? -25.125 8.773 106.413 1.00 60.91 268 LYS A N 1
ATOM 2174 C CA . LYS A 1 268 ? -25.498 7.548 107.134 1.00 60.91 268 LYS A CA 1
ATOM 2175 C C . LYS A 1 268 ? -25.265 7.676 108.643 1.00 60.91 268 LYS A C 1
ATOM 2177 O O . LYS A 1 268 ? -26.049 7.136 109.421 1.00 60.91 268 LYS A O 1
ATOM 2182 N N . TYR A 1 269 ? -24.210 8.378 109.056 1.00 64.62 269 TYR A N 1
ATOM 2183 C CA . TYR A 1 269 ? -23.903 8.616 110.466 1.00 64.62 269 TYR A CA 1
ATOM 2184 C C . TYR A 1 269 ? -24.898 9.591 111.112 1.00 64.62 269 TYR A C 1
ATOM 2186 O O . TYR A 1 269 ? -25.425 9.300 112.185 1.00 64.62 269 TYR A O 1
ATOM 2194 N N . ASP A 1 270 ? -25.215 10.697 110.436 1.00 65.25 270 ASP A N 1
ATOM 2195 C CA . ASP A 1 270 ? -26.108 11.741 110.959 1.00 65.25 270 ASP A CA 1
ATOM 2196 C C . ASP A 1 270 ? -27.553 11.223 111.134 1.00 65.25 270 ASP A C 1
ATOM 2198 O O . ASP A 1 270 ? -28.172 11.396 112.186 1.00 65.25 270 ASP A O 1
ATOM 2202 N N . TYR A 1 271 ? -28.055 10.447 110.162 1.00 63.56 271 TYR A N 1
ATOM 2203 C CA . TYR A 1 271 ? -29.360 9.780 110.267 1.00 63.56 271 TYR A CA 1
ATOM 2204 C C . TYR A 1 271 ? -29.407 8.738 111.399 1.00 63.56 271 TYR A C 1
ATOM 2206 O O . TYR A 1 271 ? -30.406 8.635 112.110 1.00 63.56 271 TYR A O 1
ATOM 2214 N N . MET A 1 272 ? -28.321 7.986 111.616 1.00 62.69 272 MET A N 1
ATOM 2215 C CA . MET A 1 272 ? -28.222 7.043 112.738 1.00 62.69 272 MET A CA 1
ATOM 2216 C C . MET A 1 272 ? -28.246 7.756 114.100 1.00 62.69 272 MET A C 1
ATOM 2218 O O . MET A 1 272 ? -28.820 7.215 115.045 1.00 62.69 272 MET A O 1
ATOM 2222 N N . GLN A 1 273 ? -27.671 8.958 114.212 1.00 69.94 273 GLN A N 1
ATOM 2223 C CA . GLN A 1 273 ? -27.706 9.752 115.446 1.00 69.94 273 GLN A CA 1
ATOM 2224 C C . GLN A 1 273 ? -29.116 10.285 115.756 1.00 69.94 273 GLN A C 1
ATOM 2226 O O . GLN A 1 273 ? -29.563 10.146 116.895 1.00 69.94 273 GLN A O 1
ATOM 2231 N N . ASP A 1 274 ? -29.857 10.802 114.765 1.00 70.25 274 ASP A N 1
ATOM 2232 C CA . ASP A 1 274 ? -31.266 11.206 114.957 1.00 70.25 274 ASP A CA 1
ATOM 2233 C C . ASP A 1 274 ? -32.141 10.013 115.384 1.00 70.25 274 ASP A C 1
ATOM 2235 O O . ASP A 1 274 ? -32.934 10.103 116.324 1.00 70.25 274 ASP A O 1
ATOM 2239 N N . LEU A 1 275 ? -31.937 8.846 114.765 1.00 62.97 275 LEU A N 1
ATOM 2240 C CA . LEU A 1 275 ? -32.701 7.636 115.070 1.00 62.97 275 LEU A CA 1
ATOM 2241 C C . LEU A 1 275 ? -32.399 7.102 116.484 1.00 62.97 275 LEU A C 1
ATOM 2243 O O . LEU A 1 275 ? -33.321 6.713 117.204 1.00 62.97 275 LEU A O 1
ATOM 2247 N N . VAL A 1 276 ? -31.138 7.158 116.933 1.00 69.00 276 VAL A N 1
ATOM 2248 C CA . VAL A 1 276 ? -30.757 6.877 118.332 1.00 69.00 276 VAL A CA 1
ATOM 2249 C C . VAL A 1 276 ? -31.388 7.892 119.290 1.00 69.00 276 VAL A C 1
ATOM 2251 O O . VAL A 1 276 ? -31.939 7.492 120.318 1.00 69.00 276 VAL A O 1
ATOM 2254 N N . HIS A 1 277 ? -31.389 9.182 118.943 1.00 69.62 277 HIS A N 1
ATOM 2255 C CA . HIS A 1 277 ? -31.986 10.231 119.768 1.00 69.62 277 HIS A CA 1
ATOM 2256 C C . HIS A 1 277 ? -33.505 10.044 119.938 1.00 69.62 277 HIS A C 1
ATOM 2258 O O . HIS A 1 277 ? -34.004 10.071 121.066 1.00 69.62 277 HIS A O 1
ATOM 2264 N N . LYS A 1 278 ? -34.241 9.751 118.856 1.00 66.00 278 LYS A N 1
ATOM 2265 C CA . LYS A 1 278 ? -35.684 9.436 118.897 1.00 66.00 278 LYS A CA 1
ATOM 2266 C C . LYS A 1 278 ? -35.980 8.153 119.688 1.00 66.00 278 LYS A C 1
ATOM 2268 O O . LYS A 1 278 ? -36.930 8.115 120.472 1.00 66.00 278 LYS A O 1
ATOM 2273 N N . VAL A 1 279 ? -35.136 7.123 119.578 1.00 63.22 279 VAL A N 1
ATOM 2274 C CA . VAL A 1 279 ? -35.247 5.893 120.389 1.00 63.22 279 VAL A CA 1
ATOM 2275 C C . VAL A 1 279 ? -35.010 6.156 121.884 1.00 63.22 279 VAL A C 1
ATOM 2277 O O . VAL A 1 279 ? -35.689 5.559 122.723 1.00 63.22 279 VAL A O 1
ATOM 2280 N N . ASP A 1 280 ? -34.102 7.060 122.251 1.00 67.31 280 ASP A N 1
ATOM 2281 C CA . ASP A 1 280 ? -33.891 7.438 123.654 1.00 67.31 280 ASP A CA 1
ATOM 2282 C C . ASP A 1 280 ? -35.009 8.336 124.207 1.00 67.31 280 ASP A C 1
ATOM 2284 O O . ASP A 1 280 ? -35.394 8.169 125.368 1.00 67.31 280 ASP A O 1
ATOM 2288 N N . GLN A 1 281 ? -35.621 9.195 123.385 1.00 66.00 281 GLN A N 1
ATOM 2289 C CA . GLN A 1 281 ? -36.859 9.900 123.749 1.00 66.00 281 GLN A CA 1
ATOM 2290 C C . GLN A 1 281 ? -37.999 8.904 124.046 1.00 66.00 281 GLN A C 1
ATOM 2292 O O . GLN A 1 281 ? -38.662 9.009 125.082 1.00 66.00 281 GLN A O 1
ATOM 2297 N N . LEU A 1 282 ? -38.178 7.872 123.209 1.00 60.34 282 LEU A N 1
ATOM 2298 C CA . LEU A 1 282 ? -39.167 6.805 123.431 1.00 60.34 282 LEU A CA 1
ATOM 2299 C C . LEU A 1 282 ? -38.941 6.032 124.745 1.00 60.34 282 LEU A C 1
ATOM 2301 O O . LEU A 1 282 ? -39.910 5.674 125.417 1.00 60.34 282 LEU A O 1
ATOM 2305 N N . LYS A 1 283 ? -37.687 5.814 125.170 1.00 63.97 283 LYS A N 1
ATOM 2306 C CA . LYS A 1 283 ? -37.372 5.169 126.466 1.00 63.97 283 LYS A CA 1
ATOM 2307 C C . LYS A 1 283 ? -37.774 6.016 127.679 1.00 63.97 283 LYS A C 1
ATOM 2309 O O . LYS A 1 283 ? -38.057 5.451 128.737 1.00 63.97 283 LYS A O 1
ATOM 2314 N N . GLN A 1 284 ? -37.798 7.344 127.548 1.00 64.25 284 GLN A N 1
ATOM 2315 C CA . GLN A 1 284 ? -38.162 8.262 128.635 1.00 64.25 284 GLN A CA 1
ATOM 2316 C C . GLN A 1 284 ? -39.688 8.409 128.802 1.00 64.25 284 GLN A C 1
ATOM 2318 O O . GLN A 1 284 ? -40.165 8.682 129.904 1.00 64.25 284 GLN A O 1
ATOM 2323 N N . MET A 1 285 ? -40.480 8.142 127.757 1.00 58.59 285 MET A N 1
ATOM 2324 C CA . MET A 1 285 ? -41.945 8.280 127.760 1.00 58.59 285 MET A CA 1
ATOM 2325 C C . MET A 1 285 ? -42.697 7.054 128.316 1.00 58.59 285 MET A C 1
ATOM 2327 O O . MET A 1 285 ? -43.535 6.436 127.655 1.00 58.59 285 MET A O 1
ATOM 2331 N N . LYS A 1 286 ? -42.473 6.719 129.593 1.00 49.84 286 LYS A N 1
ATOM 2332 C CA . LYS A 1 286 ? -43.304 5.725 130.301 1.00 49.84 286 LYS A CA 1
ATOM 2333 C C . LYS A 1 286 ? -44.670 6.300 130.702 1.00 49.84 286 LYS A C 1
ATOM 2335 O O . LYS A 1 286 ? -44.799 6.925 131.750 1.00 49.84 286 LYS A O 1
ATOM 2340 N N . GLY A 1 287 ? -45.709 5.989 129.922 1.00 57.19 287 GLY A N 1
ATOM 2341 C CA . GLY A 1 287 ? -47.112 6.069 130.368 1.00 57.19 287 GLY A CA 1
ATOM 2342 C C . GLY A 1 287 ? -48.093 6.804 129.450 1.00 57.19 287 GLY A C 1
ATOM 2343 O O . GLY A 1 287 ? -49.297 6.718 129.682 1.00 57.19 287 GLY A O 1
ATOM 2344 N N . GLN A 1 288 ? -47.626 7.482 128.400 1.00 53.78 288 GLN A N 1
ATOM 2345 C CA . GLN A 1 288 ? -48.486 8.202 127.452 1.00 53.78 288 GLN A CA 1
ATOM 2346 C C . GLN A 1 288 ? -48.594 7.426 126.135 1.00 53.78 288 GLN A C 1
ATOM 2348 O O . GLN A 1 288 ? -47.629 7.305 125.390 1.00 53.78 288 GLN A O 1
ATOM 2353 N N . LYS A 1 289 ? -49.775 6.853 125.859 1.00 56.53 289 LYS A N 1
ATOM 2354 C CA . LYS A 1 289 ? -49.979 5.992 124.681 1.00 56.53 289 LYS A CA 1
ATOM 2355 C C . LYS A 1 289 ? -50.110 6.749 123.355 1.00 56.53 289 LYS A C 1
ATOM 2357 O O . LYS A 1 289 ? -49.807 6.147 122.337 1.00 56.53 289 LYS A O 1
ATOM 2362 N N . SER A 1 290 ? -50.570 8.004 123.334 1.00 57.72 290 SER A N 1
ATOM 2363 C CA . SER A 1 290 ? -50.790 8.736 122.072 1.00 57.72 290 SER A CA 1
ATOM 2364 C C . SER A 1 290 ? -49.486 9.220 121.434 1.00 57.72 290 SER A C 1
ATOM 2366 O O . SER A 1 290 ? -49.262 8.937 120.262 1.00 57.72 290 SER A O 1
ATOM 2368 N N . SER A 1 291 ? -48.589 9.844 122.207 1.00 58.56 291 SER A N 1
ATOM 2369 C CA . SER A 1 291 ? -47.299 10.338 121.696 1.00 58.56 291 SER A CA 1
ATOM 2370 C C . SER A 1 291 ? -46.385 9.218 121.191 1.00 58.56 291 SER A C 1
ATOM 2372 O O . SER A 1 291 ? -45.596 9.430 120.276 1.00 58.56 291 SER A O 1
ATOM 2374 N N . PHE A 1 292 ? -46.519 8.002 121.734 1.00 64.31 292 PHE A N 1
ATOM 2375 C CA . PHE A 1 292 ? -45.810 6.828 121.223 1.00 64.31 292 PHE A CA 1
ATOM 2376 C C . PHE A 1 292 ? -46.170 6.529 119.759 1.00 64.31 292 PHE A C 1
ATOM 2378 O O . PHE A 1 292 ? -45.274 6.285 118.958 1.00 64.31 292 PHE A O 1
ATOM 2385 N N . TYR A 1 293 ? -47.458 6.572 119.395 1.00 66.25 293 TYR A N 1
ATOM 2386 C CA . TYR A 1 293 ? -47.878 6.322 118.013 1.00 66.25 293 TYR A CA 1
ATOM 2387 C C . TYR A 1 293 ? -47.483 7.464 117.074 1.00 66.25 293 TYR A C 1
ATOM 2389 O O . TYR A 1 293 ? -47.030 7.182 115.976 1.00 66.25 293 TYR A O 1
ATOM 2397 N N . GLU A 1 294 ? -47.555 8.724 117.515 1.00 69.25 294 GLU A N 1
ATOM 2398 C CA . GLU A 1 294 ? -47.105 9.875 116.712 1.00 69.25 294 GLU A CA 1
ATOM 2399 C C . GLU A 1 294 ? -45.606 9.797 116.373 1.00 69.25 294 GLU A C 1
ATOM 2401 O O . GLU A 1 294 ? -45.214 10.066 115.240 1.00 69.25 294 GLU A O 1
ATOM 2406 N N . ILE A 1 295 ? -44.764 9.371 117.321 1.00 68.12 295 ILE A N 1
ATOM 2407 C CA . ILE A 1 295 ? -43.319 9.208 117.089 1.00 68.12 295 ILE A CA 1
ATOM 2408 C C . ILE A 1 295 ? -43.025 7.968 116.239 1.00 68.12 295 ILE A C 1
ATOM 2410 O O . ILE A 1 295 ? -42.129 8.007 115.400 1.00 68.12 295 ILE A O 1
ATOM 2414 N N . VAL A 1 296 ? -43.773 6.872 116.413 1.00 67.25 296 VAL A N 1
ATOM 2415 C CA . VAL A 1 296 ? -43.634 5.687 115.551 1.00 67.25 296 VAL A CA 1
ATOM 2416 C C . VAL A 1 296 ? -44.064 5.998 114.115 1.00 67.25 296 VAL A C 1
ATOM 2418 O O . VAL A 1 296 ? -43.348 5.607 113.197 1.00 67.25 296 VAL A O 1
ATOM 2421 N N . ASP A 1 297 ? -45.145 6.754 113.905 1.00 70.19 297 ASP A N 1
ATOM 2422 C CA . ASP A 1 297 ? -45.559 7.221 112.577 1.00 70.19 297 ASP A CA 1
ATOM 2423 C C . ASP A 1 297 ? -44.546 8.212 111.984 1.00 70.19 297 ASP A C 1
ATOM 2425 O O . ASP A 1 297 ? -44.225 8.101 110.803 1.00 70.19 297 ASP A O 1
ATOM 2429 N N . ASP A 1 298 ? -43.975 9.143 112.760 1.00 72.12 298 ASP A N 1
ATOM 2430 C CA . ASP A 1 298 ? -42.882 10.004 112.276 1.00 72.12 298 ASP A CA 1
ATOM 2431 C C . ASP A 1 298 ? -41.653 9.172 111.871 1.00 72.12 298 ASP A C 1
ATOM 2433 O O . ASP A 1 298 ? -41.104 9.359 110.786 1.00 72.12 298 ASP A O 1
ATOM 2437 N N . MET A 1 299 ? -41.241 8.192 112.679 1.00 65.38 299 MET A N 1
ATOM 2438 C CA . MET A 1 299 ? -40.150 7.278 112.320 1.00 65.38 299 MET A CA 1
ATOM 2439 C C . MET A 1 299 ? -40.475 6.458 111.062 1.00 65.38 299 MET A C 1
ATOM 2441 O O . MET A 1 299 ? -39.604 6.287 110.211 1.00 65.38 299 MET A O 1
ATOM 2445 N N . PHE A 1 300 ? -41.715 5.988 110.905 1.00 69.12 300 PHE A N 1
ATOM 2446 C CA . PHE A 1 300 ? -42.141 5.207 109.742 1.00 69.12 300 PHE A CA 1
ATOM 2447 C C . PHE A 1 300 ? -42.200 6.059 108.466 1.00 69.12 300 PHE A C 1
ATOM 2449 O O . PHE A 1 300 ? -41.705 5.641 107.421 1.00 69.12 300 PHE A O 1
ATOM 2456 N N . ASN A 1 301 ? -42.715 7.288 108.555 1.00 71.19 301 ASN A N 1
ATOM 2457 C CA . ASN A 1 301 ? -42.730 8.246 107.449 1.00 71.19 301 ASN A CA 1
ATOM 2458 C C . ASN A 1 301 ? -41.312 8.696 107.062 1.00 71.19 301 ASN A C 1
ATOM 2460 O O . ASN A 1 301 ? -41.006 8.794 105.874 1.00 71.19 301 ASN A O 1
ATOM 2464 N N . ASN A 1 302 ? -40.414 8.899 108.033 1.00 70.38 302 ASN A N 1
ATOM 2465 C CA . ASN A 1 302 ? -39.008 9.204 107.760 1.00 70.38 302 ASN A CA 1
ATOM 2466 C C . ASN A 1 302 ? -38.256 8.011 107.145 1.00 70.38 302 ASN A C 1
ATOM 2468 O O . ASN A 1 302 ? -37.396 8.225 106.295 1.00 70.38 302 ASN A O 1
ATOM 2472 N N . LEU A 1 303 ? -38.580 6.767 107.517 1.00 67.06 303 LEU A N 1
ATOM 2473 C CA . LEU A 1 303 ? -38.054 5.563 106.857 1.00 67.06 303 LEU A CA 1
ATOM 2474 C C . LEU A 1 303 ? -38.584 5.417 105.423 1.00 67.06 303 LEU A C 1
ATOM 2476 O O . LEU A 1 303 ? -37.811 5.110 104.519 1.00 67.06 303 LEU A O 1
ATOM 2480 N N . LEU A 1 304 ? -39.870 5.695 105.192 1.00 70.12 304 LEU A N 1
ATOM 2481 C CA . LEU A 1 304 ? -40.477 5.676 103.859 1.00 70.12 304 LEU A CA 1
ATOM 2482 C C . LEU A 1 304 ? -39.871 6.758 102.945 1.00 70.12 304 LEU A C 1
ATOM 2484 O O . LEU A 1 304 ? -39.574 6.497 101.780 1.00 70.12 304 LEU A O 1
ATOM 2488 N N . LEU A 1 305 ? -39.620 7.955 103.486 1.00 72.62 305 LEU A N 1
ATOM 2489 C CA . LEU A 1 305 ? -38.919 9.042 102.797 1.00 72.62 305 LEU A CA 1
ATOM 2490 C C . LEU A 1 305 ? -37.435 8.723 102.547 1.00 72.62 305 LEU A C 1
ATOM 2492 O O . LEU A 1 305 ? -36.869 9.187 101.558 1.00 72.62 305 LEU A O 1
ATOM 2496 N N . LEU A 1 306 ? -36.792 7.944 103.423 1.00 69.44 306 LEU A N 1
ATOM 2497 C CA . LEU A 1 306 ? -35.432 7.464 103.186 1.00 69.44 306 LEU A CA 1
ATOM 2498 C C . LEU A 1 306 ? -35.405 6.428 102.056 1.00 69.44 306 LEU A C 1
ATOM 2500 O O . LEU A 1 306 ? -34.534 6.513 101.199 1.00 69.44 306 LEU A O 1
ATOM 2504 N N . GLY A 1 307 ? -36.379 5.510 102.023 1.00 69.69 307 GLY A N 1
ATOM 2505 C CA . GLY A 1 307 ? -36.545 4.523 100.953 1.00 69.69 307 GLY A CA 1
ATOM 2506 C C . GLY A 1 307 ? -36.684 5.179 99.581 1.00 69.69 307 GLY A C 1
ATOM 2507 O O . GLY A 1 307 ? -35.862 4.933 98.708 1.00 69.69 307 GLY A O 1
ATOM 2508 N N . THR A 1 308 ? -37.622 6.120 99.422 1.00 72.81 308 THR A N 1
ATOM 2509 C CA . THR A 1 308 ? -37.814 6.809 98.130 1.00 72.81 308 THR A CA 1
ATOM 2510 C C . THR A 1 308 ? -36.613 7.656 97.697 1.00 72.81 308 THR A C 1
ATOM 2512 O O . THR A 1 308 ? -36.367 7.812 96.501 1.00 72.81 308 THR A O 1
ATOM 2515 N N . LYS A 1 309 ? -35.818 8.178 98.643 1.00 70.50 309 LYS A N 1
ATOM 2516 C CA . LYS A 1 309 ? -34.525 8.812 98.336 1.00 70.50 309 LYS A CA 1
ATOM 2517 C C . LYS A 1 309 ? -33.462 7.793 97.926 1.00 70.50 309 LYS A C 1
ATOM 2519 O O . LYS A 1 309 ? -32.680 8.097 97.031 1.00 70.50 309 LYS A O 1
ATOM 2524 N N . LEU A 1 310 ? -33.430 6.613 98.547 1.00 68.12 310 LEU A N 1
ATOM 2525 C CA . LEU A 1 310 ? -32.517 5.534 98.169 1.00 68.12 310 LEU A CA 1
ATOM 2526 C C . LEU A 1 310 ? -32.804 5.062 96.739 1.00 68.12 310 LEU A C 1
ATOM 2528 O O . LEU A 1 310 ? -31.883 5.037 95.932 1.00 68.12 310 LEU A O 1
ATOM 2532 N N . ASP A 1 311 ? -34.076 4.816 96.411 1.00 69.88 311 ASP A N 1
ATOM 2533 C CA . ASP A 1 311 ? -34.529 4.436 95.066 1.00 69.88 311 ASP A CA 1
ATOM 2534 C C . ASP A 1 311 ? -34.142 5.505 94.023 1.00 69.88 311 ASP A C 1
ATOM 2536 O O . ASP A 1 311 ? -33.697 5.192 92.918 1.00 69.88 311 ASP A O 1
ATOM 2540 N N . SER A 1 312 ? -34.259 6.792 94.383 1.00 73.12 312 SER A N 1
ATOM 2541 C CA . SER A 1 312 ? -33.829 7.910 93.533 1.00 73.12 312 SER A CA 1
ATOM 2542 C C . SER A 1 312 ? -32.314 7.915 93.302 1.00 73.12 312 SER A C 1
ATOM 2544 O O . SER A 1 312 ? -31.878 8.112 92.169 1.00 73.12 312 SER A O 1
ATOM 2546 N N . TYR A 1 313 ? -31.507 7.683 94.343 1.00 68.75 313 TYR A N 1
ATOM 2547 C CA . TYR A 1 313 ? -30.050 7.602 94.213 1.00 68.75 313 TYR A CA 1
ATOM 2548 C C . TYR A 1 313 ? -29.595 6.352 93.455 1.00 68.75 313 TYR A C 1
ATOM 2550 O O . TYR A 1 313 ? -28.645 6.431 92.680 1.00 68.75 313 TYR A O 1
ATOM 2558 N N . GLU A 1 314 ? -30.269 5.215 93.626 1.00 67.69 314 GLU A N 1
ATOM 2559 C CA . GLU A 1 314 ? -29.994 3.994 92.865 1.00 67.69 314 GLU A CA 1
ATOM 2560 C C . GLU A 1 314 ? -30.314 4.202 91.378 1.00 67.69 314 GLU A C 1
ATOM 2562 O O . GLU A 1 314 ? -29.493 3.875 90.521 1.00 67.69 314 GLU A O 1
ATOM 2567 N N . MET A 1 315 ? -31.428 4.871 91.057 1.00 72.62 315 MET A N 1
ATOM 2568 C CA . MET A 1 315 ? -31.762 5.263 89.685 1.00 72.62 315 MET A CA 1
ATOM 2569 C C . MET A 1 315 ? -30.764 6.280 89.094 1.00 72.62 315 MET A C 1
ATOM 2571 O O . MET A 1 315 ? -30.414 6.178 87.916 1.00 72.62 315 MET A O 1
ATOM 2575 N N . GLU A 1 316 ? -30.269 7.247 89.873 1.00 71.81 316 GLU A N 1
ATOM 2576 C CA . GLU A 1 316 ? -29.212 8.170 89.429 1.00 71.81 316 GLU A CA 1
ATOM 2577 C C . GLU A 1 316 ? -27.876 7.449 89.189 1.00 71.81 316 GLU A C 1
ATOM 2579 O O . GLU A 1 316 ? -27.219 7.701 88.174 1.00 71.81 316 GLU A O 1
ATOM 2584 N N . LEU A 1 317 ? -27.498 6.510 90.061 1.00 66.19 317 LEU A N 1
ATOM 2585 C CA . LEU A 1 317 ? -26.300 5.680 89.917 1.00 66.19 317 LEU A CA 1
ATOM 2586 C C . LEU A 1 317 ? -26.401 4.761 88.687 1.00 66.19 317 LEU A C 1
ATOM 2588 O O . LEU A 1 317 ? -25.440 4.623 87.925 1.00 66.19 317 LEU A O 1
ATOM 2592 N N . GLU A 1 318 ? -27.576 4.180 88.434 1.00 71.12 318 GLU A N 1
ATOM 2593 C CA . GLU A 1 318 ? -27.843 3.378 87.238 1.00 71.12 318 GLU A CA 1
ATOM 2594 C C . GLU A 1 318 ? -27.781 4.240 85.959 1.00 71.12 318 GLU A C 1
ATOM 2596 O O . GLU A 1 318 ? -27.251 3.818 84.930 1.00 71.12 318 GLU A O 1
ATOM 2601 N N . GLN A 1 319 ? -28.248 5.493 86.009 1.00 72.50 319 GLN A N 1
ATOM 2602 C CA . GLN A 1 319 ? -28.096 6.437 84.896 1.00 72.50 319 GLN A CA 1
ATOM 2603 C C . GLN A 1 319 ? -26.641 6.880 84.681 1.00 72.50 319 GLN A C 1
ATOM 2605 O O . GLN A 1 319 ? -26.218 7.021 83.530 1.00 72.50 319 GLN A O 1
ATOM 2610 N N . GLN A 1 320 ? -25.858 7.096 85.743 1.00 69.00 320 GLN A N 1
ATOM 2611 C CA . GLN A 1 320 ? -24.435 7.434 85.630 1.00 69.00 320 GLN A CA 1
ATOM 2612 C C . GLN A 1 320 ? -23.613 6.263 85.084 1.00 69.00 320 GLN A C 1
ATOM 2614 O O . GLN A 1 320 ? -22.826 6.458 84.159 1.00 69.00 320 GLN A O 1
ATOM 2619 N N . THR A 1 321 ? -23.840 5.041 85.568 1.00 68.38 321 THR A N 1
ATOM 2620 C CA . THR A 1 321 ? -23.179 3.834 85.041 1.00 68.38 321 THR A CA 1
ATOM 2621 C C . THR A 1 321 ? -23.557 3.574 83.581 1.00 68.38 321 THR A C 1
ATOM 2623 O O . THR A 1 321 ? -22.665 3.331 82.769 1.00 68.38 321 THR A O 1
ATOM 2626 N N . LYS A 1 322 ? -24.828 3.754 83.185 1.00 76.75 322 LYS A N 1
ATOM 2627 C CA . LYS A 1 322 ? -25.253 3.718 81.769 1.00 76.75 322 LYS A CA 1
ATOM 2628 C C . LYS A 1 322 ? -24.570 4.796 80.909 1.00 76.75 322 LYS A C 1
ATOM 2630 O O . LYS A 1 322 ? -24.197 4.510 79.772 1.00 76.75 322 LYS A O 1
ATOM 2635 N N . LYS A 1 323 ? -24.366 6.017 81.425 1.00 76.31 323 LYS A N 1
ATOM 2636 C CA . LYS A 1 323 ? -23.616 7.083 80.722 1.00 76.31 323 LYS A CA 1
ATOM 2637 C C . LYS A 1 323 ? -22.126 6.752 80.591 1.00 76.31 323 LYS A C 1
ATOM 2639 O O . LYS A 1 323 ? -21.588 6.895 79.497 1.00 76.31 323 LYS A O 1
ATOM 2644 N N . SER A 1 324 ? -21.493 6.269 81.659 1.00 71.25 324 SER A N 1
ATOM 2645 C CA . SER A 1 324 ? -20.080 5.871 81.672 1.00 71.25 324 SER A CA 1
ATOM 2646 C C . SER A 1 324 ? -19.815 4.703 80.716 1.00 71.25 324 SER A C 1
ATOM 2648 O O . SER A 1 324 ? -18.959 4.803 79.842 1.00 71.25 324 SER A O 1
ATOM 2650 N N . ALA A 1 325 ? -20.641 3.651 8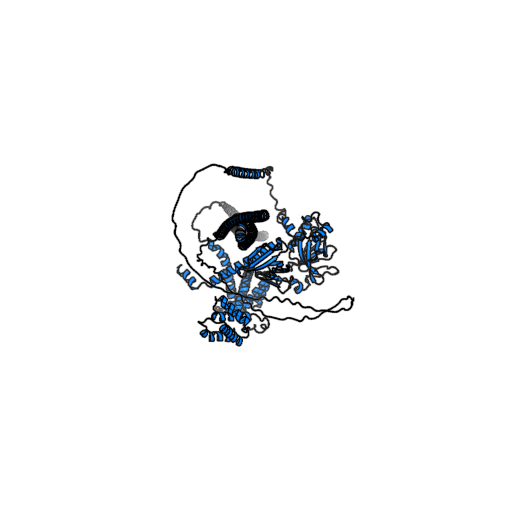0.758 1.00 73.25 325 ALA A N 1
ATOM 2651 C CA . ALA A 1 325 ? -20.557 2.527 79.823 1.00 73.25 325 ALA A CA 1
ATOM 2652 C C . ALA A 1 325 ? -20.759 2.960 78.359 1.00 73.25 325 ALA A C 1
ATOM 2654 O O . ALA A 1 325 ? -20.103 2.435 77.458 1.00 73.25 325 ALA A O 1
ATOM 2655 N N . LYS A 1 326 ? -21.631 3.947 78.101 1.00 79.88 326 LYS A N 1
ATOM 2656 C CA . LYS A 1 326 ? -21.784 4.533 76.763 1.00 79.88 326 LYS A CA 1
ATOM 2657 C C . LYS A 1 326 ? -20.519 5.283 76.326 1.00 79.88 326 LYS A C 1
ATOM 2659 O O . LYS A 1 326 ? -20.067 5.063 75.207 1.00 79.88 326 LYS A O 1
ATOM 2664 N N . GLN A 1 327 ? -19.933 6.107 77.198 1.00 77.62 327 GLN A N 1
ATOM 2665 C CA . GLN A 1 327 ? -18.679 6.817 76.919 1.00 77.62 327 GLN A CA 1
ATOM 2666 C C . GLN A 1 327 ? -17.514 5.850 76.678 1.00 77.62 327 GLN A C 1
ATOM 2668 O O . GLN A 1 327 ? -16.795 6.019 75.703 1.00 77.62 327 GLN A O 1
ATOM 2673 N N . GLN A 1 328 ? -17.378 4.795 77.486 1.00 77.12 328 GLN A N 1
ATOM 2674 C CA . GLN A 1 328 ? -16.338 3.773 77.328 1.00 77.12 328 GLN A CA 1
ATOM 2675 C C . GLN A 1 328 ? -16.472 2.993 76.005 1.00 77.12 328 GLN A C 1
ATOM 2677 O O . GLN A 1 328 ? -15.484 2.625 75.376 1.00 77.12 328 GLN A O 1
ATOM 2682 N N . ASN A 1 329 ? -17.704 2.765 75.542 1.00 78.88 329 ASN A N 1
ATOM 2683 C CA . ASN A 1 329 ? -17.974 2.136 74.246 1.00 78.88 329 ASN A CA 1
ATOM 2684 C C . ASN A 1 329 ? -17.731 3.114 73.073 1.00 78.88 329 ASN A C 1
ATOM 2686 O O . ASN A 1 329 ? -17.335 2.702 71.986 1.00 78.88 329 ASN A O 1
ATOM 2690 N N . GLU A 1 330 ? -17.920 4.421 73.283 1.00 79.75 330 GLU A N 1
ATOM 2691 C CA . GLU A 1 330 ? -17.537 5.464 72.321 1.00 79.75 330 GLU A CA 1
ATOM 2692 C C . GLU A 1 330 ? -16.008 5.645 72.239 1.00 79.75 330 GLU A C 1
ATOM 2694 O O . GLU A 1 330 ? -15.490 5.733 71.126 1.00 79.75 330 GLU A O 1
ATOM 2699 N N . THR A 1 331 ? -15.266 5.601 73.355 1.00 76.12 331 THR A N 1
ATOM 2700 C CA . THR A 1 331 ? -13.789 5.627 73.336 1.00 76.12 331 THR A CA 1
ATOM 2701 C C . THR A 1 331 ? -13.207 4.368 72.705 1.00 76.12 331 THR A C 1
ATOM 2703 O O . THR A 1 331 ? -12.379 4.494 71.813 1.00 76.12 331 THR A O 1
ATOM 2706 N N . MET A 1 332 ? -13.712 3.172 73.031 1.00 82.88 332 MET A N 1
ATOM 2707 C CA . MET A 1 332 ? -13.261 1.922 72.396 1.00 82.88 332 MET A CA 1
ATOM 2708 C C . MET A 1 332 ? -13.476 1.929 70.869 1.00 82.88 332 MET A C 1
ATOM 2710 O O . MET A 1 332 ? -12.646 1.429 70.111 1.00 82.88 332 MET A O 1
ATOM 2714 N N . LYS A 1 333 ? -14.565 2.542 70.380 1.00 82.69 333 LYS A N 1
ATOM 2715 C CA . LYS A 1 333 ? -14.790 2.747 68.935 1.00 82.69 333 LYS A CA 1
ATOM 2716 C C . LYS A 1 333 ? -13.835 3.767 68.318 1.00 82.69 333 LYS A C 1
ATOM 2718 O O . LYS A 1 333 ? -13.491 3.633 67.144 1.00 82.69 333 LYS A O 1
ATOM 2723 N N . LEU A 1 334 ? -13.433 4.793 69.068 1.00 81.00 334 LEU A N 1
ATOM 2724 C CA . LEU A 1 334 ? -12.428 5.758 68.623 1.00 81.00 334 LEU A CA 1
ATOM 2725 C C . LEU A 1 334 ? -11.035 5.122 68.581 1.00 81.00 334 LEU A C 1
ATOM 2727 O O . LEU A 1 334 ? -10.360 5.286 67.574 1.00 81.00 334 LEU A O 1
ATOM 2731 N N . GLU A 1 335 ? -10.650 4.334 69.584 1.00 79.75 335 GLU A N 1
ATOM 2732 C CA . GLU A 1 335 ? -9.399 3.559 69.616 1.00 79.75 335 GLU A CA 1
ATOM 2733 C C . GLU A 1 335 ? -9.310 2.600 68.422 1.00 79.75 335 GLU A C 1
ATOM 2735 O O . GLU A 1 335 ? -8.368 2.685 67.639 1.00 79.75 335 GLU A O 1
ATOM 2740 N N . GLN A 1 336 ? -10.344 1.781 68.185 1.00 84.25 336 GLN A N 1
ATOM 2741 C CA . GLN A 1 336 ? -10.419 0.909 67.002 1.00 84.25 336 GLN A CA 1
ATOM 2742 C C . GLN A 1 336 ? -10.278 1.688 65.684 1.00 84.25 336 GLN A C 1
ATOM 2744 O O . GLN A 1 336 ? -9.641 1.216 64.741 1.00 84.25 336 GLN A O 1
ATOM 2749 N N . LYS A 1 337 ? -10.849 2.898 65.611 1.00 82.38 337 LYS A N 1
ATOM 2750 C CA . LYS A 1 337 ? -10.729 3.772 64.440 1.00 82.38 337 LYS A CA 1
ATOM 2751 C C . LYS A 1 337 ? -9.329 4.381 64.305 1.00 82.38 337 LYS A C 1
ATOM 2753 O O . LYS A 1 337 ? -8.869 4.531 63.177 1.00 82.38 337 LYS A O 1
ATOM 2758 N N . VAL A 1 338 ? -8.657 4.716 65.407 1.00 81.56 338 VAL A N 1
ATOM 2759 C CA . VAL A 1 338 ? -7.265 5.193 65.411 1.00 81.56 338 VAL A CA 1
ATOM 2760 C C . VAL A 1 338 ? -6.336 4.080 64.936 1.00 81.56 338 VAL A C 1
ATOM 2762 O O . VAL A 1 338 ? -5.650 4.287 63.943 1.00 81.56 338 VAL A O 1
ATOM 2765 N N . THR A 1 339 ? -6.412 2.874 65.507 1.00 83.50 339 THR A N 1
ATOM 2766 C CA . THR A 1 339 ? -5.598 1.723 65.072 1.00 83.50 339 THR A CA 1
ATOM 2767 C C . THR A 1 339 ? -5.821 1.370 63.596 1.00 83.50 339 THR A C 1
ATOM 2769 O O . THR A 1 339 ? -4.875 1.044 62.876 1.00 83.50 339 THR A O 1
ATOM 2772 N N . TYR A 1 340 ? -7.061 1.477 63.102 1.00 86.06 340 TYR A N 1
ATOM 2773 C CA . TYR A 1 340 ? -7.351 1.331 61.673 1.00 86.06 340 TYR A CA 1
ATOM 2774 C C . TYR A 1 340 ? -6.663 2.419 60.828 1.00 86.06 340 TYR A C 1
ATOM 2776 O O . TYR A 1 340 ? -6.007 2.104 59.837 1.00 86.06 340 TYR A O 1
ATOM 2784 N N . LEU A 1 341 ? -6.760 3.691 61.229 1.00 80.81 341 LEU A N 1
ATOM 2785 C CA . LEU A 1 341 ? -6.126 4.808 60.519 1.00 80.81 341 LEU A CA 1
ATOM 2786 C C . LEU A 1 341 ? -4.591 4.740 60.551 1.00 80.81 341 LEU A C 1
ATOM 2788 O O . LEU A 1 341 ? -3.965 5.041 59.541 1.00 80.81 341 LEU A O 1
ATOM 2792 N N . GLU A 1 342 ? -3.988 4.304 61.657 1.00 81.50 342 GLU A N 1
ATOM 2793 C CA . GLU A 1 342 ? -2.545 4.043 61.764 1.00 81.50 342 GLU A CA 1
ATOM 2794 C C . GLU A 1 342 ? -2.105 2.922 60.813 1.00 81.50 342 GLU A C 1
ATOM 2796 O O . GLU A 1 342 ? -1.083 3.042 60.135 1.00 81.50 342 GLU A O 1
ATOM 2801 N N . THR A 1 343 ? -2.910 1.859 60.702 1.00 83.81 343 THR A N 1
ATOM 2802 C CA . THR A 1 343 ? -2.651 0.736 59.788 1.00 83.81 343 THR A CA 1
ATOM 2803 C C . THR A 1 343 ? -2.707 1.176 58.322 1.00 83.81 343 THR A C 1
ATOM 2805 O O . THR A 1 343 ? -1.805 0.847 57.551 1.00 83.81 343 THR A O 1
ATOM 2808 N N . GLU A 1 344 ? -3.719 1.956 57.925 1.00 82.25 344 GLU A N 1
ATOM 2809 C CA . GLU A 1 344 ? -3.789 2.488 56.556 1.00 82.25 344 GLU A CA 1
ATOM 2810 C C . GLU A 1 344 ? -2.707 3.545 56.291 1.00 82.25 344 GLU A C 1
ATOM 2812 O O . GLU A 1 344 ? -2.121 3.565 55.212 1.00 82.25 344 GLU A O 1
ATOM 2817 N N . MET A 1 345 ? -2.362 4.383 57.275 1.00 81.06 345 MET A N 1
ATOM 2818 C CA . MET A 1 345 ? -1.259 5.340 57.147 1.00 81.06 345 MET A CA 1
ATOM 2819 C C . MET A 1 345 ? 0.086 4.628 56.942 1.00 81.06 345 MET A C 1
ATOM 2821 O O . MET A 1 345 ? 0.883 5.077 56.119 1.00 81.06 345 MET A O 1
ATOM 2825 N N . LYS A 1 346 ? 0.319 3.487 57.605 1.00 85.81 346 LYS A N 1
ATOM 2826 C CA . LYS A 1 346 ? 1.503 2.648 57.367 1.00 85.81 346 LYS A CA 1
ATOM 2827 C C . LYS A 1 346 ? 1.534 2.092 55.940 1.00 85.81 346 LYS A C 1
ATOM 2829 O O . LYS A 1 346 ? 2.555 2.224 55.275 1.00 85.81 346 LYS A O 1
ATOM 2834 N N . ARG A 1 347 ? 0.413 1.561 55.437 1.00 82.00 347 ARG A N 1
ATOM 2835 C CA . ARG A 1 347 ? 0.301 1.081 54.044 1.00 82.00 347 ARG A CA 1
ATOM 2836 C C . ARG A 1 347 ? 0.520 2.188 53.013 1.00 82.00 347 ARG A C 1
ATOM 2838 O O . ARG A 1 347 ? 1.120 1.940 51.976 1.00 82.00 347 ARG A O 1
ATOM 2845 N N . VAL A 1 348 ? 0.056 3.410 53.286 1.00 78.94 348 VAL A N 1
ATOM 2846 C CA . VAL A 1 348 ? 0.299 4.575 52.415 1.00 78.94 348 VAL A CA 1
ATOM 2847 C C . VAL A 1 348 ? 1.783 4.955 52.385 1.00 78.94 348 VAL A C 1
ATOM 2849 O O . VAL A 1 348 ? 2.269 5.361 51.333 1.00 78.94 348 VAL A O 1
ATOM 2852 N N . ILE A 1 349 ? 2.511 4.801 53.496 1.00 81.31 349 ILE A N 1
ATOM 2853 C CA . ILE A 1 349 ? 3.970 4.997 53.537 1.00 81.31 349 ILE A CA 1
ATOM 2854 C C . ILE A 1 349 ? 4.680 3.887 52.751 1.00 81.31 349 ILE A C 1
ATOM 2856 O O . ILE A 1 349 ? 5.475 4.200 51.874 1.00 81.31 349 ILE A O 1
ATOM 2860 N N . GLU A 1 350 ? 4.334 2.618 52.983 1.00 87.25 350 GLU A N 1
ATOM 2861 C CA . GLU A 1 350 ? 4.898 1.473 52.246 1.00 87.25 350 GLU A CA 1
ATOM 2862 C C . GLU A 1 350 ? 4.679 1.625 50.724 1.00 87.25 350 GLU A C 1
ATOM 2864 O O . GLU A 1 350 ? 5.628 1.552 49.949 1.00 87.25 350 GLU A O 1
ATOM 2869 N N . TYR A 1 351 ? 3.462 1.980 50.294 1.00 84.12 351 TYR A N 1
ATOM 2870 C CA . TYR A 1 351 ? 3.138 2.241 48.885 1.00 84.12 351 TYR A CA 1
ATOM 2871 C C . TYR A 1 351 ? 3.855 3.472 48.298 1.00 84.12 351 TYR A C 1
ATOM 2873 O O . TYR A 1 351 ? 4.176 3.500 47.110 1.00 84.12 351 TYR A O 1
ATOM 2881 N N . LYS A 1 352 ? 4.116 4.508 49.107 1.00 87.88 352 LYS A N 1
ATOM 2882 C CA . LYS A 1 352 ? 4.908 5.672 48.683 1.00 87.88 352 LYS A CA 1
ATOM 2883 C C . LYS A 1 352 ? 6.361 5.268 48.425 1.00 87.88 352 LYS A C 1
ATOM 2885 O O . LYS A 1 352 ? 6.932 5.696 47.425 1.00 87.88 352 LYS A O 1
ATOM 2890 N N . ASP A 1 353 ? 6.947 4.472 49.311 1.00 86.94 353 ASP A N 1
ATOM 2891 C CA . ASP A 1 353 ? 8.344 4.055 49.207 1.00 86.94 353 ASP A CA 1
ATOM 2892 C C . ASP A 1 353 ? 8.542 3.077 48.023 1.00 86.94 353 ASP A C 1
ATOM 2894 O O . ASP A 1 353 ? 9.515 3.211 47.279 1.00 86.94 353 ASP A O 1
ATOM 2898 N N . ASP A 1 354 ? 7.566 2.199 47.747 1.00 87.00 354 ASP A N 1
ATOM 2899 C CA . ASP A 1 354 ? 7.518 1.378 46.522 1.00 87.00 354 ASP A CA 1
ATOM 2900 C C . ASP A 1 354 ? 7.451 2.231 45.238 1.00 87.00 354 ASP A C 1
ATOM 2902 O O . ASP A 1 354 ? 8.118 1.926 44.244 1.00 87.00 354 ASP A O 1
ATOM 2906 N N . LEU A 1 355 ? 6.665 3.317 45.236 1.00 81.69 355 LEU A N 1
ATOM 2907 C CA . LEU A 1 355 ? 6.593 4.245 44.101 1.00 81.69 355 LEU A CA 1
ATOM 2908 C C . LEU A 1 355 ? 7.892 5.041 43.906 1.00 81.69 355 LEU A C 1
ATOM 2910 O O . LEU A 1 355 ? 8.281 5.284 42.764 1.00 81.69 355 LEU A O 1
ATOM 2914 N N . GLU A 1 356 ? 8.573 5.435 44.984 1.00 86.19 356 GLU A N 1
ATOM 2915 C CA . GLU A 1 356 ? 9.883 6.095 44.901 1.00 86.19 356 GLU A CA 1
ATOM 2916 C C . GLU A 1 356 ? 10.949 5.137 44.338 1.00 86.19 356 GLU A C 1
ATOM 2918 O O . GLU A 1 356 ? 11.703 5.530 43.447 1.00 86.19 356 GLU A O 1
ATOM 2923 N N . ALA A 1 357 ? 10.940 3.858 44.734 1.00 88.00 357 ALA A N 1
ATOM 2924 C CA . ALA A 1 357 ? 11.818 2.837 44.156 1.00 88.00 357 ALA A CA 1
ATOM 2925 C C . ALA A 1 357 ? 11.562 2.611 42.649 1.00 88.00 357 ALA A C 1
ATOM 2927 O O . ALA A 1 357 ? 12.508 2.575 41.857 1.00 88.00 357 ALA A O 1
ATOM 2928 N N . GLN A 1 358 ? 10.293 2.532 42.227 1.00 86.38 358 GLN A N 1
ATOM 2929 C CA . GLN A 1 358 ? 9.930 2.440 40.804 1.00 86.38 358 GLN A CA 1
ATOM 2930 C C . GLN A 1 358 ? 10.365 3.682 40.011 1.00 86.38 358 GLN A C 1
ATOM 2932 O O . GLN A 1 358 ? 10.785 3.567 38.858 1.00 86.38 358 GLN A O 1
ATOM 2937 N N . PHE A 1 359 ? 10.295 4.872 40.614 1.00 83.38 359 PHE A N 1
ATOM 2938 C CA . PHE A 1 359 ? 10.723 6.116 39.974 1.00 83.38 359 PHE A CA 1
ATOM 2939 C C . PHE A 1 359 ? 12.248 6.178 39.785 1.00 83.38 359 PHE A C 1
ATOM 2941 O O . PHE A 1 359 ? 12.723 6.604 38.727 1.00 83.38 359 PHE A O 1
ATOM 2948 N N . ASP A 1 360 ? 13.021 5.696 40.761 1.00 87.12 360 ASP A N 1
ATOM 2949 C CA . ASP A 1 360 ? 14.477 5.561 40.655 1.00 87.12 360 ASP A CA 1
ATOM 2950 C C . ASP A 1 360 ? 14.885 4.577 39.544 1.00 87.12 360 ASP A C 1
ATOM 2952 O O . ASP A 1 360 ? 15.841 4.836 38.808 1.00 87.12 360 ASP A O 1
ATOM 2956 N N . ASP A 1 361 ? 14.174 3.457 39.382 1.00 88.12 361 ASP A N 1
ATOM 2957 C CA . ASP A 1 361 ? 14.448 2.491 38.308 1.00 88.12 361 ASP A CA 1
ATOM 2958 C C . ASP A 1 361 ? 14.061 3.022 36.918 1.00 88.12 361 ASP A C 1
ATOM 2960 O O . ASP A 1 361 ? 14.856 2.903 35.981 1.00 88.12 361 ASP A O 1
ATOM 2964 N N . LEU A 1 362 ? 12.925 3.717 36.789 1.00 85.69 362 LEU A N 1
ATOM 2965 C CA . LEU A 1 362 ? 12.558 4.432 35.557 1.00 85.69 362 LEU A CA 1
ATOM 2966 C C . LEU A 1 362 ? 13.574 5.527 35.192 1.00 85.69 362 LEU A C 1
ATOM 2968 O O . LEU A 1 362 ? 13.873 5.727 34.014 1.00 85.69 362 LEU A O 1
ATOM 2972 N N . THR A 1 363 ? 14.146 6.209 36.188 1.00 87.50 363 THR A N 1
ATOM 2973 C CA . THR A 1 363 ? 15.198 7.216 35.971 1.00 87.50 363 THR A CA 1
ATOM 2974 C C . THR A 1 363 ? 16.476 6.568 35.422 1.00 87.50 363 THR A C 1
ATOM 2976 O O . THR A 1 363 ? 17.046 7.058 34.448 1.00 87.50 363 THR A O 1
ATOM 2979 N N . LYS A 1 364 ? 16.884 5.407 35.955 1.00 90.00 364 LYS A N 1
ATOM 2980 C CA . LYS A 1 364 ? 18.023 4.631 35.422 1.00 90.00 364 LYS A CA 1
ATOM 2981 C C . LYS A 1 364 ? 17.763 4.132 33.996 1.00 90.00 364 LYS A C 1
ATOM 2983 O O . LYS A 1 364 ? 18.678 4.139 33.172 1.00 90.00 364 LYS A O 1
ATOM 2988 N N . GLU A 1 365 ? 16.540 3.696 33.685 1.00 87.69 365 GLU A N 1
ATOM 2989 C CA . GLU A 1 365 ? 16.179 3.282 32.323 1.00 87.69 365 GLU A CA 1
ATOM 2990 C C . GLU A 1 365 ? 16.240 4.466 31.344 1.00 87.69 365 GLU A C 1
ATOM 2992 O O . GLU A 1 365 ? 16.787 4.327 30.244 1.00 87.69 365 GLU A O 1
ATOM 2997 N N . TYR A 1 366 ? 15.763 5.644 31.759 1.00 89.88 366 TYR A N 1
ATOM 2998 C CA . TYR A 1 366 ? 15.863 6.879 30.983 1.00 89.88 366 TYR A CA 1
ATOM 2999 C C . TYR A 1 366 ? 17.323 7.241 30.659 1.00 89.88 366 TYR A C 1
ATOM 3001 O O . TYR A 1 366 ? 17.647 7.444 29.486 1.00 89.88 366 TYR A O 1
ATOM 3009 N N . ASP A 1 367 ? 18.227 7.218 31.645 1.00 90.56 367 ASP A N 1
ATOM 3010 C CA . ASP A 1 367 ? 19.662 7.480 31.438 1.00 90.56 367 ASP A CA 1
ATOM 3011 C C . ASP A 1 367 ? 20.290 6.500 30.423 1.00 90.56 367 ASP A C 1
ATOM 3013 O O . ASP A 1 367 ? 21.086 6.882 29.558 1.00 90.56 367 ASP A O 1
ATOM 3017 N N . ILE A 1 368 ? 19.909 5.217 30.481 1.00 89.94 368 ILE A N 1
ATOM 3018 C CA . ILE A 1 368 ? 20.359 4.190 29.526 1.00 89.94 368 ILE A CA 1
ATOM 3019 C C . ILE A 1 368 ? 19.820 4.475 28.114 1.00 89.94 368 ILE A C 1
ATOM 3021 O O . ILE A 1 368 ? 20.530 4.262 27.122 1.00 89.94 368 ILE A O 1
ATOM 3025 N N . LEU A 1 369 ? 18.577 4.946 27.990 1.00 85.19 369 LEU A N 1
ATOM 3026 C CA . LEU A 1 369 ? 17.975 5.322 26.710 1.00 85.19 369 LEU A CA 1
ATOM 3027 C C . LEU A 1 369 ? 18.625 6.582 26.119 1.00 85.19 369 LEU A C 1
ATOM 3029 O O . LEU A 1 369 ? 18.892 6.602 24.915 1.00 85.19 369 LEU A O 1
ATOM 3033 N N . GLU A 1 370 ? 18.963 7.583 26.935 1.00 91.69 370 GLU A N 1
ATOM 3034 C CA . GLU A 1 370 ? 19.674 8.793 26.501 1.00 91.69 370 GLU A CA 1
ATOM 3035 C C . GLU A 1 370 ? 21.099 8.474 26.005 1.00 91.69 370 GLU A C 1
ATOM 3037 O O . GLU A 1 370 ? 21.522 8.943 24.938 1.00 91.69 370 GLU A O 1
ATOM 3042 N N . GLN A 1 371 ? 21.819 7.577 26.690 1.00 91.69 371 GLN A N 1
ATOM 3043 C CA . GLN A 1 371 ? 23.117 7.074 26.221 1.00 91.69 371 GLN A CA 1
ATOM 3044 C C . GLN A 1 371 ? 22.993 6.312 24.891 1.00 91.69 371 GLN A C 1
ATOM 3046 O O . GLN A 1 371 ? 23.755 6.572 23.952 1.00 91.69 371 GLN A O 1
ATOM 3051 N N . LYS A 1 372 ? 22.004 5.414 24.759 1.00 88.25 372 LYS A N 1
ATOM 3052 C CA . LYS A 1 372 ? 21.723 4.695 23.500 1.00 88.25 372 LYS A CA 1
ATOM 3053 C C . LYS A 1 372 ? 21.377 5.656 22.358 1.00 88.25 372 LYS A C 1
ATOM 3055 O O . LYS A 1 372 ? 21.840 5.451 21.233 1.00 88.25 372 LYS A O 1
ATOM 3060 N N . TYR A 1 373 ? 20.603 6.707 22.631 1.00 89.44 373 TYR A N 1
ATOM 3061 C CA . TYR A 1 373 ? 20.268 7.743 21.655 1.00 89.44 373 TYR A CA 1
ATOM 3062 C C . TYR A 1 373 ? 21.519 8.503 21.191 1.00 89.44 373 TYR A C 1
ATOM 3064 O O . TYR A 1 373 ? 21.748 8.631 19.989 1.00 89.44 373 TYR A O 1
ATOM 3072 N N . THR A 1 374 ? 22.382 8.905 22.126 1.00 90.12 374 THR A N 1
ATOM 3073 C CA . THR A 1 374 ? 23.641 9.614 21.834 1.00 90.12 374 THR A CA 1
ATOM 3074 C C . THR A 1 374 ? 24.581 8.784 20.945 1.00 90.12 374 THR A C 1
ATOM 3076 O O . THR A 1 374 ? 25.097 9.281 19.941 1.00 90.12 374 THR A O 1
ATOM 3079 N N . ILE A 1 375 ? 24.747 7.488 21.243 1.00 91.75 375 ILE A N 1
ATOM 3080 C CA . ILE A 1 375 ? 25.541 6.553 20.420 1.00 91.75 375 ILE A CA 1
ATOM 3081 C C . ILE A 1 375 ? 24.942 6.402 19.012 1.00 91.75 375 ILE A C 1
ATOM 3083 O O . ILE A 1 375 ? 25.671 6.377 18.013 1.00 91.75 375 ILE A O 1
ATOM 3087 N N . LYS A 1 376 ? 23.609 6.320 18.913 1.00 89.69 376 LYS A N 1
ATOM 3088 C CA . LYS A 1 376 ? 22.900 6.225 17.632 1.00 89.69 376 LYS A CA 1
ATOM 3089 C C . LYS A 1 376 ? 23.097 7.487 16.786 1.00 89.69 376 LYS A C 1
ATOM 3091 O O . LYS A 1 376 ? 23.423 7.361 15.610 1.00 89.69 376 LYS A O 1
ATOM 3096 N N . GLU A 1 377 ? 22.971 8.677 17.372 1.00 90.75 377 GLU A N 1
ATOM 3097 C CA . GLU A 1 377 ? 23.179 9.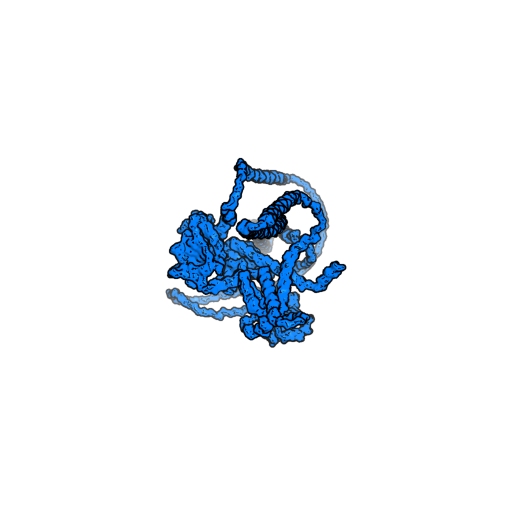953 16.673 1.00 90.75 377 GLU A CA 1
ATOM 3098 C C . GLU A 1 377 ? 24.624 10.092 16.157 1.00 90.75 377 GLU A C 1
ATOM 3100 O O . GLU A 1 377 ? 24.857 10.551 15.035 1.00 90.75 377 GLU A O 1
ATOM 3105 N N . GLN A 1 378 ? 25.615 9.649 16.940 1.00 92.19 378 GLN A N 1
ATOM 3106 C CA . GLN A 1 378 ? 27.009 9.629 16.493 1.00 92.19 378 GLN A CA 1
ATOM 3107 C C . GLN A 1 378 ? 27.225 8.643 15.331 1.00 92.19 378 GLN A C 1
ATOM 3109 O O . GLN A 1 378 ? 27.858 8.997 14.334 1.00 92.19 378 GLN A O 1
ATOM 3114 N N . THR A 1 379 ? 26.633 7.450 15.412 1.00 88.00 379 THR A N 1
ATOM 3115 C CA . THR A 1 379 ? 26.675 6.441 14.340 1.00 88.00 379 THR A CA 1
ATOM 3116 C C . THR A 1 379 ? 25.995 6.949 13.060 1.00 88.00 379 THR A C 1
ATOM 3118 O O . THR A 1 379 ? 26.476 6.712 11.953 1.00 88.00 379 THR A O 1
ATOM 3121 N N . GLU A 1 380 ? 24.899 7.701 13.179 1.00 85.69 380 GLU A N 1
ATOM 3122 C CA . GLU A 1 380 ? 24.206 8.322 12.046 1.00 85.69 380 GLU A CA 1
ATOM 3123 C C . GLU A 1 380 ? 25.071 9.397 11.365 1.00 85.69 380 GLU A C 1
ATOM 3125 O O . GLU A 1 380 ? 25.208 9.392 10.140 1.00 85.69 380 GLU A O 1
ATOM 3130 N N . LYS A 1 381 ? 25.768 10.237 12.144 1.00 91.19 381 LYS A N 1
ATOM 3131 C CA . LYS A 1 381 ? 26.759 11.206 11.633 1.00 91.19 381 LYS A CA 1
ATOM 3132 C C . LYS A 1 381 ? 27.942 10.535 10.924 1.00 91.19 381 LYS A C 1
ATOM 3134 O O . LYS A 1 381 ? 28.474 11.085 9.957 1.00 91.19 381 LYS A O 1
ATOM 3139 N N . GLU A 1 382 ? 28.376 9.363 11.380 1.00 90.62 382 GLU A N 1
ATOM 3140 C CA . GLU A 1 382 ? 29.433 8.577 10.727 1.00 90.62 382 GLU A CA 1
ATOM 3141 C C . GLU A 1 382 ? 28.940 7.928 9.424 1.00 90.62 382 GLU A C 1
ATOM 3143 O O . GLU A 1 382 ? 29.597 8.055 8.386 1.00 90.62 382 GLU A O 1
ATOM 3148 N N . ASN A 1 383 ? 27.736 7.351 9.428 1.00 85.25 383 ASN A N 1
ATOM 3149 C CA . ASN A 1 383 ? 27.082 6.815 8.232 1.00 85.25 383 ASN A CA 1
ATOM 3150 C C . ASN A 1 383 ? 26.828 7.896 7.168 1.00 85.25 383 ASN A C 1
ATOM 3152 O O . ASN A 1 383 ? 27.030 7.649 5.978 1.00 85.25 383 ASN A O 1
ATOM 3156 N N . GLN A 1 384 ? 26.456 9.114 7.571 1.00 87.69 384 GLN A N 1
ATOM 3157 C CA . GLN A 1 384 ? 26.268 10.237 6.650 1.00 87.69 384 GLN A CA 1
ATOM 3158 C C . GLN A 1 384 ? 27.586 10.638 5.964 1.00 87.69 384 GLN A C 1
ATOM 3160 O O . GLN A 1 384 ? 27.623 10.794 4.742 1.00 87.69 384 GLN A O 1
ATOM 3165 N N . LYS A 1 385 ? 28.702 10.696 6.709 1.00 91.06 385 LYS A N 1
ATOM 3166 C CA . LYS A 1 385 ? 30.049 10.906 6.137 1.00 91.06 385 LYS A CA 1
ATOM 3167 C C . LYS A 1 385 ? 30.463 9.773 5.191 1.00 91.06 385 LYS A C 1
ATOM 3169 O O . LYS A 1 385 ? 31.089 10.031 4.161 1.00 91.06 385 LYS A O 1
ATOM 3174 N N . ALA A 1 386 ? 30.123 8.524 5.514 1.00 86.50 386 ALA A N 1
ATOM 3175 C CA . ALA A 1 386 ? 30.374 7.386 4.632 1.00 86.50 386 ALA A CA 1
ATOM 3176 C C . ALA A 1 386 ? 29.577 7.507 3.319 1.00 86.50 386 ALA A C 1
ATOM 3178 O O . ALA A 1 386 ? 30.147 7.333 2.240 1.00 86.50 386 ALA A O 1
ATOM 3179 N N . LEU A 1 387 ? 28.299 7.895 3.392 1.00 84.25 387 LEU A N 1
ATOM 3180 C CA . LEU A 1 387 ? 27.431 8.104 2.230 1.00 84.25 387 LEU A CA 1
ATOM 3181 C C . LEU A 1 387 ? 27.931 9.240 1.319 1.00 84.25 387 LEU A C 1
ATOM 3183 O O . LEU A 1 387 ? 27.965 9.080 0.099 1.00 84.25 387 LEU A O 1
ATOM 3187 N N . GLU A 1 388 ? 28.406 10.354 1.888 1.00 89.12 388 GLU A N 1
ATOM 3188 C CA . GLU A 1 388 ? 29.064 11.415 1.113 1.00 89.12 388 GLU A CA 1
ATOM 3189 C C . GLU A 1 388 ? 30.298 10.910 0.352 1.00 89.12 388 GLU A C 1
ATOM 3191 O O . GLU A 1 388 ? 30.547 11.320 -0.784 1.00 89.12 388 GLU A O 1
ATOM 3196 N N . ASN A 1 389 ? 31.092 10.031 0.968 1.00 87.94 389 ASN A N 1
ATOM 3197 C CA . ASN A 1 389 ? 32.275 9.458 0.330 1.00 87.94 389 ASN A CA 1
ATOM 3198 C C . ASN A 1 389 ? 31.903 8.476 -0.790 1.00 87.94 389 ASN A C 1
ATOM 3200 O O . ASN A 1 389 ? 32.543 8.499 -1.841 1.00 87.94 389 ASN A O 1
ATOM 3204 N N . VAL A 1 390 ? 30.833 7.689 -0.623 1.00 85.12 390 VAL A N 1
ATOM 3205 C CA . VAL A 1 390 ? 30.271 6.857 -1.700 1.00 85.12 390 VAL A CA 1
ATOM 3206 C C . VAL A 1 390 ? 29.803 7.730 -2.869 1.00 85.12 390 VAL A C 1
ATOM 3208 O O . VAL A 1 390 ? 30.218 7.488 -3.997 1.00 85.12 390 VAL A O 1
ATOM 3211 N N . SER A 1 391 ? 29.055 8.808 -2.619 1.00 84.38 391 SER A N 1
ATOM 3212 C CA . SER A 1 391 ? 28.583 9.717 -3.679 1.00 84.38 391 SER A CA 1
ATOM 3213 C C . SER A 1 391 ? 29.732 10.401 -4.448 1.00 84.38 391 SER A C 1
ATOM 3215 O O . SER A 1 391 ? 29.687 10.543 -5.678 1.00 84.38 391 SER A O 1
ATOM 3217 N N . LYS A 1 392 ? 30.826 10.761 -3.756 1.00 88.25 392 LYS A N 1
ATOM 3218 C CA . LYS A 1 392 ? 32.066 11.253 -4.391 1.00 88.25 392 LYS A CA 1
ATOM 3219 C C . LYS A 1 392 ? 32.693 10.186 -5.302 1.00 88.25 392 LYS A C 1
ATOM 3221 O O . LYS A 1 392 ? 33.102 10.514 -6.417 1.00 88.25 392 LYS A O 1
ATOM 3226 N N . LEU A 1 393 ? 32.737 8.922 -4.869 1.00 87.12 393 LEU A N 1
ATOM 3227 C CA . LEU A 1 393 ? 33.251 7.802 -5.670 1.00 87.12 393 LEU A CA 1
ATOM 3228 C C . LEU A 1 393 ? 32.355 7.483 -6.876 1.00 87.12 393 LEU A C 1
ATOM 3230 O O . LEU A 1 393 ? 32.870 7.312 -7.977 1.00 87.12 393 LEU A O 1
ATOM 3234 N N . GLU A 1 394 ? 31.030 7.477 -6.720 1.00 82.12 394 GLU A N 1
ATOM 3235 C CA . GLU A 1 394 ? 30.078 7.303 -7.829 1.00 82.12 394 GLU A CA 1
ATOM 3236 C C . GLU A 1 394 ? 30.248 8.394 -8.894 1.00 82.12 394 GLU A C 1
ATOM 3238 O O . GLU A 1 394 ? 30.293 8.102 -10.092 1.00 82.12 394 GLU A O 1
ATOM 3243 N N . THR A 1 395 ? 30.434 9.645 -8.462 1.00 86.56 395 THR A N 1
ATOM 3244 C CA . THR A 1 395 ? 30.706 10.779 -9.357 1.00 86.56 395 THR A CA 1
ATOM 3245 C C . THR A 1 395 ? 32.013 10.579 -10.134 1.00 86.56 395 THR A C 1
ATOM 3247 O O . THR A 1 395 ? 32.052 10.819 -11.343 1.00 86.56 395 THR A O 1
ATOM 3250 N N . GLN A 1 396 ? 33.073 10.087 -9.482 1.00 87.38 396 GLN A N 1
ATOM 3251 C CA . GLN A 1 396 ? 34.336 9.746 -10.148 1.00 87.38 396 GLN A CA 1
ATOM 3252 C C . GLN A 1 396 ? 34.166 8.581 -11.136 1.00 87.38 396 GLN A C 1
ATOM 3254 O O . GLN A 1 396 ? 34.610 8.681 -12.279 1.00 87.38 396 GLN A O 1
ATOM 3259 N N . CYS A 1 397 ? 33.466 7.507 -10.760 1.00 80.19 397 CYS A N 1
ATOM 3260 C CA . CYS A 1 397 ? 33.161 6.384 -11.652 1.00 80.19 397 CYS A CA 1
ATOM 3261 C C . CYS A 1 397 ? 32.361 6.825 -12.890 1.00 80.19 397 CYS A C 1
ATOM 3263 O O . CYS A 1 397 ? 32.668 6.407 -14.008 1.00 80.19 397 CYS A O 1
ATOM 3265 N N . ALA A 1 398 ? 31.390 7.728 -12.727 1.00 81.19 398 ALA A N 1
ATOM 3266 C CA . ALA A 1 398 ? 30.641 8.308 -13.839 1.00 81.19 398 ALA A CA 1
ATOM 3267 C C . ALA A 1 398 ? 31.534 9.148 -14.774 1.00 81.19 398 ALA A C 1
ATOM 3269 O O . ALA A 1 398 ? 31.371 9.085 -15.995 1.00 81.19 398 ALA A O 1
ATOM 3270 N N . GLN A 1 399 ? 32.501 9.898 -14.233 1.00 86.38 399 GLN A N 1
ATOM 3271 C CA . GLN A 1 399 ? 33.500 10.624 -15.031 1.00 86.38 399 GLN A CA 1
ATOM 3272 C C . GLN A 1 399 ? 34.420 9.667 -15.807 1.00 86.38 399 GLN A C 1
ATOM 3274 O O . GLN A 1 399 ? 34.619 9.861 -17.007 1.00 86.38 399 GLN A O 1
ATOM 3279 N N . TYR A 1 400 ? 34.919 8.600 -15.172 1.00 88.31 400 TYR A N 1
ATOM 3280 C CA . TYR A 1 400 ? 35.729 7.582 -15.851 1.00 88.31 400 TYR A CA 1
ATOM 3281 C C . TYR A 1 400 ? 34.950 6.864 -16.961 1.00 88.31 400 TYR A C 1
ATOM 3283 O O . TYR A 1 400 ? 35.482 6.695 -18.054 1.00 88.31 400 TYR A O 1
ATOM 3291 N N . SER A 1 401 ? 33.676 6.524 -16.738 1.00 83.69 401 SER A N 1
ATOM 3292 C CA . SER A 1 401 ? 32.828 5.889 -17.758 1.00 83.69 401 SER A CA 1
ATOM 3293 C C . SER A 1 401 ? 32.567 6.798 -18.971 1.00 83.69 401 SER A C 1
ATOM 3295 O O . SER A 1 401 ? 32.563 6.322 -20.106 1.00 83.69 401 SER A O 1
ATOM 3297 N N . ARG A 1 402 ? 32.414 8.118 -18.771 1.00 85.62 402 ARG A N 1
ATOM 3298 C CA . ARG A 1 402 ? 32.343 9.087 -19.885 1.00 85.62 402 ARG A CA 1
ATOM 3299 C C . ARG A 1 402 ? 33.648 9.119 -20.679 1.00 85.62 402 ARG A C 1
ATOM 3301 O O . ARG A 1 402 ? 33.615 8.946 -21.893 1.00 85.62 402 ARG A O 1
ATOM 3308 N N . LYS A 1 403 ? 34.786 9.236 -19.989 1.00 89.12 403 LYS A N 1
ATOM 3309 C CA . LYS A 1 403 ? 36.117 9.239 -20.615 1.00 89.12 403 LYS A CA 1
ATOM 3310 C C . LYS A 1 403 ? 36.414 7.937 -21.370 1.00 89.12 403 LYS A C 1
ATOM 3312 O O . LYS A 1 403 ? 37.041 7.973 -22.423 1.00 89.12 403 LYS A O 1
ATOM 3317 N N . GLN A 1 404 ? 35.939 6.794 -20.872 1.00 85.88 404 GLN A N 1
ATOM 3318 C CA . GLN A 1 404 ? 36.030 5.519 -21.584 1.00 85.88 404 GLN A CA 1
ATOM 3319 C C . GLN A 1 404 ? 35.251 5.563 -22.908 1.00 85.88 404 GLN A C 1
ATOM 3321 O O . GLN A 1 404 ? 35.818 5.232 -23.944 1.00 85.88 404 GLN A O 1
ATOM 3326 N N . LYS A 1 405 ? 34.000 6.046 -22.906 1.00 86.62 405 LYS A N 1
ATOM 3327 C CA . LYS A 1 405 ? 33.202 6.186 -24.139 1.00 86.62 405 LYS A CA 1
ATOM 3328 C C . LYS A 1 405 ? 33.824 7.153 -25.149 1.00 86.62 405 LYS A C 1
ATOM 3330 O O . LYS A 1 405 ? 33.779 6.885 -26.344 1.00 86.62 405 LYS A O 1
ATOM 3335 N N . GLU A 1 406 ? 34.427 8.248 -24.687 1.00 88.56 406 GLU A N 1
ATOM 3336 C CA . GLU A 1 406 ? 35.176 9.181 -25.545 1.00 88.56 406 GLU A CA 1
ATOM 3337 C C . GLU A 1 406 ? 36.386 8.498 -26.210 1.00 88.56 406 GLU A C 1
ATOM 3339 O O . GLU A 1 406 ? 36.634 8.687 -27.402 1.00 88.56 406 GLU A O 1
ATOM 3344 N N . LEU A 1 407 ? 37.121 7.659 -25.468 1.00 87.81 407 LEU A N 1
ATOM 3345 C CA . LEU A 1 407 ? 38.241 6.877 -26.004 1.00 87.81 407 LEU A CA 1
ATOM 3346 C C . LEU A 1 407 ? 37.779 5.781 -26.977 1.00 87.81 407 LEU A C 1
ATOM 3348 O O . LEU A 1 407 ? 38.416 5.589 -28.010 1.00 87.81 407 LEU A O 1
ATOM 3352 N N . GLU A 1 408 ? 36.667 5.100 -26.692 1.00 85.50 408 GLU A N 1
ATOM 3353 C CA . GLU A 1 408 ? 36.055 4.110 -27.589 1.00 85.50 408 GLU A CA 1
ATOM 3354 C C . GLU A 1 408 ? 35.611 4.756 -28.912 1.00 85.50 408 GLU A C 1
ATOM 3356 O O . GLU A 1 408 ? 35.969 4.266 -29.982 1.00 85.50 408 GLU A O 1
ATOM 3361 N N . GLN A 1 409 ? 34.930 5.907 -28.858 1.00 89.94 409 GLN A N 1
ATOM 3362 C CA . GLN A 1 409 ? 34.549 6.681 -30.048 1.00 89.94 409 GLN A CA 1
ATOM 3363 C C . GLN A 1 409 ? 35.767 7.120 -30.869 1.00 89.94 409 GLN A C 1
ATOM 3365 O O . GLN A 1 409 ? 35.771 6.974 -32.091 1.00 89.94 409 GLN A O 1
ATOM 3370 N N . LYS A 1 410 ? 36.827 7.604 -30.208 1.00 89.12 410 LYS A N 1
ATOM 3371 C CA . LYS A 1 410 ? 38.074 7.982 -30.884 1.00 89.12 410 LYS A CA 1
ATOM 3372 C C . LYS A 1 410 ? 38.772 6.779 -31.532 1.00 89.12 410 LYS A C 1
ATOM 3374 O O . LYS A 1 410 ? 39.353 6.922 -32.603 1.00 89.12 410 LYS A O 1
ATOM 3379 N N . ASN A 1 411 ? 38.706 5.599 -30.916 1.00 85.44 411 ASN A N 1
ATOM 3380 C CA . ASN A 1 411 ? 39.276 4.373 -31.475 1.00 85.44 411 ASN A CA 1
ATOM 3381 C C . ASN A 1 411 ? 38.502 3.906 -32.723 1.00 85.44 411 ASN A C 1
ATOM 3383 O O . ASN A 1 411 ? 39.120 3.550 -33.720 1.00 85.44 411 ASN A O 1
ATOM 3387 N N . GLU A 1 412 ? 37.166 3.973 -32.719 1.00 87.44 412 GLU A N 1
ATOM 3388 C CA . GLU A 1 412 ? 36.363 3.697 -33.924 1.00 87.44 412 GLU A CA 1
ATOM 3389 C C . GLU A 1 412 ? 36.616 4.720 -35.044 1.00 87.44 412 GLU A C 1
ATOM 3391 O O . GLU A 1 412 ? 36.745 4.333 -36.204 1.00 87.44 412 GLU A O 1
ATOM 3396 N N . GLN A 1 413 ? 36.785 6.008 -34.716 1.00 88.62 413 GLN A N 1
ATOM 3397 C CA . GLN A 1 413 ? 37.180 7.023 -35.701 1.00 88.62 413 GLN A CA 1
ATOM 3398 C C . GLN A 1 413 ? 38.541 6.696 -36.342 1.00 88.62 413 GLN A C 1
ATOM 3400 O O . GLN A 1 413 ? 38.660 6.711 -37.565 1.00 88.62 413 GLN A O 1
ATOM 3405 N N . LEU A 1 414 ? 39.543 6.328 -35.534 1.00 88.00 414 LEU A N 1
ATOM 3406 C CA . LEU A 1 414 ? 40.863 5.924 -36.030 1.00 88.00 414 LEU A CA 1
ATOM 3407 C C . LEU A 1 414 ? 40.810 4.639 -36.873 1.00 88.00 414 LEU A C 1
ATOM 3409 O O . LEU A 1 414 ? 41.604 4.492 -37.799 1.00 88.00 414 LEU A O 1
ATOM 3413 N N . LYS A 1 415 ? 39.892 3.701 -36.602 1.00 85.94 415 LYS A N 1
ATOM 3414 C CA . LYS A 1 415 ? 39.701 2.513 -37.457 1.00 85.94 415 LYS A CA 1
ATOM 3415 C C . LYS A 1 415 ? 39.172 2.874 -38.843 1.00 85.94 415 LYS A C 1
ATOM 3417 O O . LYS A 1 415 ? 39.624 2.275 -39.815 1.00 85.94 415 LYS A O 1
ATOM 3422 N N . LEU A 1 416 ? 38.242 3.828 -38.932 1.00 89.06 416 LEU A N 1
ATOM 3423 C CA . LEU A 1 416 ? 37.720 4.323 -40.210 1.00 89.06 416 LEU A CA 1
ATOM 3424 C C . LEU A 1 416 ? 38.821 5.034 -41.009 1.00 89.06 416 LEU A C 1
ATOM 3426 O O . LEU A 1 416 ? 39.064 4.677 -42.154 1.00 89.06 416 LEU A O 1
ATOM 3430 N N . GLU A 1 417 ? 39.569 5.935 -40.369 1.00 89.25 417 GLU A N 1
ATOM 3431 C CA . GLU A 1 417 ? 40.697 6.646 -40.988 1.00 89.25 417 GLU A CA 1
ATOM 3432 C C . GLU A 1 417 ? 41.779 5.679 -41.513 1.00 89.25 417 GLU A C 1
ATOM 3434 O O . GLU A 1 417 ? 42.246 5.810 -42.643 1.00 89.25 417 GLU A O 1
ATOM 3439 N N . ASN A 1 418 ? 42.114 4.630 -40.751 1.00 82.81 418 ASN A N 1
ATOM 3440 C CA . ASN A 1 418 ? 43.024 3.573 -41.211 1.00 82.81 418 ASN A CA 1
ATOM 3441 C C . ASN A 1 418 ? 42.454 2.729 -42.371 1.00 82.81 418 ASN A C 1
ATOM 3443 O O . ASN A 1 418 ? 43.227 2.210 -43.178 1.00 82.81 418 ASN A O 1
ATOM 3447 N N . ALA A 1 419 ? 41.132 2.559 -42.464 1.00 87.06 419 ALA A N 1
ATOM 3448 C CA . ALA A 1 419 ? 40.500 1.849 -43.576 1.00 87.06 419 ALA A CA 1
ATOM 3449 C C . ALA A 1 419 ? 40.540 2.682 -44.868 1.00 87.06 419 ALA A C 1
ATOM 3451 O O . ALA A 1 419 ? 40.893 2.144 -45.920 1.00 87.06 419 ALA A O 1
ATOM 3452 N N . ASP A 1 420 ? 40.271 3.986 -44.771 1.00 87.38 420 ASP A N 1
ATOM 3453 C CA . ASP A 1 420 ? 40.350 4.930 -45.890 1.00 87.38 420 ASP A CA 1
ATOM 3454 C C . ASP A 1 420 ? 41.796 5.056 -46.407 1.00 87.38 420 ASP A C 1
ATOM 3456 O O . ASP A 1 420 ? 42.044 4.898 -47.605 1.00 87.38 420 ASP A O 1
ATOM 3460 N N . LEU A 1 421 ? 42.776 5.229 -45.506 1.00 86.06 421 LEU A N 1
ATOM 3461 C CA . LEU A 1 421 ? 44.206 5.251 -45.853 1.00 86.06 421 LEU A CA 1
ATOM 3462 C C . LEU A 1 421 ? 44.659 3.952 -46.533 1.00 86.06 421 LEU A C 1
ATOM 3464 O O . LEU A 1 421 ? 45.422 3.988 -47.501 1.00 86.06 421 LEU A O 1
ATOM 3468 N N . LYS A 1 422 ? 44.164 2.796 -46.069 1.00 85.88 422 LYS A N 1
ATOM 3469 C CA . LYS A 1 422 ? 44.449 1.510 -46.712 1.00 85.88 422 LYS A CA 1
ATOM 3470 C C . LYS A 1 422 ? 43.859 1.442 -48.122 1.00 85.88 422 LYS A C 1
ATOM 3472 O O . LYS A 1 422 ? 44.575 1.064 -49.045 1.00 85.88 422 LYS A O 1
ATOM 3477 N N . GLN A 1 423 ? 42.600 1.841 -48.307 1.00 90.44 423 GLN A N 1
ATOM 3478 C CA . GLN A 1 423 ? 41.970 1.882 -49.630 1.00 90.44 423 GLN A CA 1
ATOM 3479 C C . GLN A 1 423 ? 42.734 2.808 -50.591 1.00 90.44 423 GLN A C 1
ATOM 3481 O O . GLN A 1 423 ? 42.873 2.501 -51.778 1.00 90.44 423 GLN A O 1
ATOM 3486 N N . GLU A 1 424 ? 43.253 3.933 -50.094 1.00 88.25 424 GLU A N 1
ATOM 3487 C CA . GLU A 1 424 ? 44.063 4.843 -50.899 1.00 88.25 424 GLU A CA 1
ATOM 3488 C C . GLU A 1 424 ? 45.439 4.251 -51.249 1.00 88.25 424 GLU A C 1
ATOM 3490 O O . GLU A 1 424 ? 45.903 4.415 -52.378 1.00 88.25 424 GLU A O 1
ATOM 3495 N N . SER A 1 425 ? 46.064 3.513 -50.325 1.00 84.94 425 SER A N 1
ATOM 3496 C CA . SER A 1 425 ? 47.304 2.765 -50.574 1.00 84.94 425 SER A CA 1
ATOM 3497 C C . SER A 1 425 ? 47.111 1.671 -51.632 1.00 84.94 425 SER A C 1
ATOM 3499 O O . SER A 1 425 ? 47.842 1.641 -52.624 1.00 84.94 425 SER A O 1
ATOM 3501 N N . ASP A 1 426 ? 46.060 0.851 -51.504 1.00 85.50 426 ASP A N 1
ATOM 3502 C CA . ASP A 1 426 ? 45.710 -0.199 -52.472 1.00 85.50 426 ASP A CA 1
ATOM 3503 C C . ASP A 1 426 ? 45.471 0.398 -53.880 1.00 85.50 426 ASP A C 1
ATOM 3505 O O . ASP A 1 426 ? 45.915 -0.150 -54.893 1.00 85.50 426 ASP A O 1
ATOM 3509 N N . LYS A 1 427 ? 44.836 1.578 -53.960 1.00 88.88 427 LYS A N 1
ATOM 3510 C CA . LYS A 1 427 ? 44.637 2.319 -55.218 1.00 88.88 427 LYS A CA 1
ATOM 3511 C C . LYS A 1 427 ? 45.951 2.834 -55.818 1.00 88.88 427 LYS A C 1
ATOM 3513 O O . LYS A 1 427 ? 46.141 2.734 -57.030 1.00 88.88 427 LYS A O 1
ATOM 3518 N N . MET A 1 428 ? 46.850 3.382 -54.999 1.00 83.44 428 MET A N 1
ATOM 3519 C CA . MET A 1 428 ? 48.177 3.831 -55.445 1.00 83.44 428 MET A CA 1
ATOM 3520 C C . MET A 1 428 ? 49.028 2.658 -55.943 1.00 83.44 428 MET A C 1
ATOM 3522 O O . MET A 1 428 ? 49.705 2.782 -56.962 1.00 83.44 428 MET A O 1
ATOM 3526 N N . TYR A 1 429 ? 48.941 1.503 -55.281 1.00 83.25 429 TYR A N 1
ATOM 3527 C CA . TYR A 1 429 ? 49.617 0.280 -55.701 1.00 83.25 429 TYR A CA 1
ATOM 3528 C C . TYR A 1 429 ? 49.093 -0.238 -57.053 1.00 83.25 429 TYR A C 1
ATOM 3530 O O . TYR A 1 429 ? 49.888 -0.593 -57.922 1.00 83.25 429 TYR A O 1
ATOM 3538 N N . GLY A 1 430 ? 47.776 -0.186 -57.289 1.00 85.94 430 GLY A N 1
ATOM 3539 C CA . GLY A 1 430 ? 47.186 -0.507 -58.596 1.00 85.94 430 GLY A CA 1
ATOM 3540 C C . GLY A 1 430 ? 47.654 0.423 -59.726 1.00 85.94 430 GLY A C 1
ATOM 3541 O O . GLY A 1 430 ? 47.997 -0.048 -60.809 1.00 85.94 430 GLY A O 1
ATOM 3542 N N . LEU A 1 431 ? 47.747 1.734 -59.470 1.00 86.62 431 LEU A N 1
ATOM 3543 C CA . LEU A 1 431 ? 48.308 2.696 -60.434 1.00 86.62 431 LEU A CA 1
ATOM 3544 C C . LEU A 1 431 ? 49.794 2.429 -60.721 1.00 86.62 431 LEU A C 1
ATOM 3546 O O . LEU A 1 431 ? 50.227 2.531 -61.867 1.00 86.62 431 LEU A O 1
ATOM 3550 N N . PHE A 1 432 ? 50.568 2.052 -59.700 1.00 84.00 432 PHE A N 1
ATOM 3551 C CA . PHE A 1 432 ? 51.968 1.664 -59.861 1.00 84.00 432 PHE A CA 1
ATOM 3552 C C . PHE A 1 432 ? 52.120 0.399 -60.722 1.00 84.00 432 PHE A C 1
ATOM 3554 O O . PHE A 1 432 ? 52.967 0.374 -61.615 1.00 84.00 432 PHE A O 1
ATOM 3561 N N . GLN A 1 433 ? 51.276 -0.620 -60.516 1.00 85.69 433 GLN A N 1
ATOM 3562 C CA . GLN A 1 433 ? 51.255 -1.818 -61.364 1.00 85.69 433 GLN A CA 1
ATOM 3563 C C . GLN A 1 433 ? 50.927 -1.479 -62.825 1.00 85.69 433 GLN A C 1
ATOM 3565 O O . GLN A 1 433 ? 51.660 -1.905 -63.715 1.00 85.69 433 GLN A O 1
ATOM 3570 N N . GLN A 1 434 ? 49.907 -0.652 -63.078 1.00 87.31 434 GLN A N 1
ATOM 3571 C CA . GLN A 1 434 ? 49.566 -0.221 -64.438 1.00 87.31 434 GLN A CA 1
ATOM 3572 C C . GLN A 1 434 ? 50.736 0.521 -65.113 1.00 87.31 434 GLN A C 1
ATOM 3574 O O . GLN A 1 434 ? 51.100 0.202 -66.243 1.00 87.31 434 GLN A O 1
ATOM 3579 N N . ALA A 1 435 ? 51.372 1.469 -64.416 1.00 80.12 435 ALA A N 1
ATOM 3580 C CA . ALA A 1 435 ? 52.522 2.202 -64.950 1.00 80.12 435 ALA A CA 1
ATOM 3581 C C . ALA A 1 435 ? 53.723 1.280 -65.248 1.00 80.12 435 ALA A C 1
ATOM 3583 O O . ALA A 1 435 ? 54.446 1.491 -66.224 1.00 80.12 435 ALA A O 1
ATOM 3584 N N . GLN A 1 436 ? 53.925 0.238 -64.436 1.00 81.69 436 GLN A N 1
ATOM 3585 C CA . GLN A 1 436 ? 54.955 -0.776 -64.657 1.00 81.69 436 GLN A CA 1
ATOM 3586 C C . GLN A 1 436 ? 54.644 -1.651 -65.886 1.00 81.69 436 GLN A C 1
ATOM 3588 O O . GLN A 1 436 ? 55.538 -1.896 -66.697 1.00 81.69 436 GLN A O 1
ATOM 3593 N N . GLU A 1 437 ? 53.387 -2.067 -66.074 1.00 85.81 437 GLU A N 1
ATOM 3594 C CA . GLU A 1 437 ? 52.946 -2.802 -67.268 1.00 85.81 437 GLU A CA 1
ATOM 3595 C C . GLU A 1 437 ? 53.093 -1.964 -68.547 1.00 85.81 437 GLU A C 1
ATOM 3597 O O . GLU A 1 437 ? 53.621 -2.457 -69.544 1.00 85.81 437 GLU A O 1
ATOM 3602 N N . GLU A 1 438 ? 52.693 -0.689 -68.526 1.00 84.50 438 GLU A N 1
ATOM 3603 C CA . GLU A 1 438 ? 52.878 0.239 -69.650 1.00 84.50 438 GLU A CA 1
ATOM 3604 C C . GLU A 1 438 ? 54.368 0.428 -69.986 1.00 84.50 438 GLU A C 1
ATOM 3606 O O . GLU A 1 438 ? 54.763 0.370 -71.154 1.00 84.50 438 GLU A O 1
ATOM 3611 N N . LEU A 1 439 ? 55.225 0.575 -68.969 1.00 82.50 439 LEU A N 1
ATOM 3612 C CA . LEU A 1 439 ? 56.675 0.666 -69.139 1.00 82.50 439 LEU A CA 1
ATOM 3613 C C . LEU A 1 439 ? 57.260 -0.601 -69.790 1.00 82.50 439 LEU A C 1
ATOM 3615 O O . LEU A 1 439 ? 58.120 -0.501 -70.670 1.00 82.50 439 LEU A O 1
ATOM 3619 N N . ASP A 1 440 ? 56.811 -1.786 -69.379 1.00 80.62 440 ASP A N 1
ATOM 3620 C CA . ASP A 1 440 ? 57.303 -3.058 -69.912 1.00 80.62 440 ASP A CA 1
ATOM 3621 C C . ASP A 1 440 ? 56.755 -3.354 -71.324 1.00 80.62 440 ASP A C 1
ATOM 3623 O O . ASP A 1 440 ? 57.510 -3.830 -72.178 1.00 80.62 440 ASP A O 1
ATOM 3627 N N . GLN A 1 441 ? 55.522 -2.941 -71.642 1.00 83.19 441 GLN A N 1
ATOM 3628 C CA . GLN A 1 441 ? 55.003 -2.923 -73.018 1.00 83.19 441 GLN A CA 1
ATOM 3629 C C . GLN A 1 441 ? 55.831 -2.003 -73.929 1.00 83.19 441 GLN A C 1
ATOM 3631 O O . GLN A 1 441 ? 56.195 -2.400 -75.038 1.00 83.19 441 GLN A O 1
ATOM 3636 N N . ILE A 1 442 ? 56.197 -0.799 -73.469 1.00 78.75 442 ILE A N 1
ATOM 3637 C CA . ILE A 1 442 ? 57.045 0.130 -74.236 1.00 78.75 442 ILE A CA 1
ATOM 3638 C C . ILE A 1 442 ? 58.446 -0.466 -74.462 1.00 78.75 442 ILE A C 1
ATOM 3640 O O . ILE A 1 442 ? 58.965 -0.396 -75.579 1.00 78.75 442 ILE A O 1
ATOM 3644 N N . LYS A 1 443 ? 59.051 -1.116 -73.455 1.00 74.94 443 LYS A N 1
ATOM 3645 C CA . LYS A 1 443 ? 60.323 -1.852 -73.626 1.00 74.94 443 LYS A CA 1
ATOM 3646 C C . LYS A 1 443 ? 60.200 -2.980 -74.654 1.00 74.94 443 LYS A C 1
ATOM 3648 O O . LYS A 1 443 ? 61.120 -3.175 -75.448 1.00 74.94 443 LYS A O 1
ATOM 3653 N N . GLN A 1 444 ? 59.083 -3.707 -74.664 1.00 77.19 444 GLN A N 1
ATOM 3654 C CA . GLN A 1 444 ? 58.837 -4.790 -75.619 1.00 77.19 444 GLN A CA 1
ATOM 3655 C C . GLN A 1 444 ? 58.631 -4.263 -77.049 1.00 77.19 444 GLN A C 1
ATOM 3657 O O . GLN A 1 444 ? 59.173 -4.829 -77.996 1.00 77.19 444 GLN A O 1
ATOM 3662 N N . GLN A 1 445 ? 57.933 -3.138 -77.222 1.00 73.88 445 GLN A N 1
ATOM 3663 C CA . GLN A 1 445 ? 57.832 -2.457 -78.519 1.00 73.88 445 GLN A CA 1
ATOM 3664 C C . GLN A 1 445 ? 59.196 -1.934 -78.998 1.00 73.88 445 GLN A C 1
ATOM 3666 O O . GLN A 1 445 ? 59.503 -2.009 -80.185 1.00 73.88 445 GLN A O 1
ATOM 3671 N N . LEU A 1 446 ? 60.052 -1.456 -78.089 1.00 65.38 446 LEU A N 1
ATOM 3672 C CA . LEU A 1 446 ? 61.424 -1.043 -78.405 1.00 65.38 446 LEU A CA 1
ATOM 3673 C C . LEU A 1 446 ? 62.344 -2.209 -78.790 1.00 65.38 446 LEU A C 1
ATOM 3675 O O . LEU A 1 446 ? 63.213 -2.014 -79.634 1.00 65.38 446 LEU A O 1
ATOM 3679 N N . SER A 1 447 ? 62.155 -3.410 -78.231 1.00 64.25 447 SER A N 1
ATOM 3680 C CA . SER A 1 447 ? 62.931 -4.596 -78.629 1.00 64.25 447 SER A CA 1
ATOM 3681 C C . SER A 1 447 ? 62.416 -5.258 -79.913 1.00 64.25 447 SER A C 1
ATOM 3683 O O . SER A 1 447 ? 63.204 -5.847 -80.651 1.00 64.25 447 SER A O 1
ATOM 3685 N N . GLN A 1 448 ? 61.120 -5.126 -80.218 1.00 58.56 448 GLN A N 1
ATOM 3686 C CA . GLN A 1 448 ? 60.523 -5.562 -81.488 1.00 58.56 448 GLN A CA 1
ATOM 3687 C C . GLN A 1 448 ? 60.755 -4.572 -82.637 1.00 58.56 448 GLN A C 1
ATOM 3689 O O . GLN A 1 448 ? 60.743 -4.971 -83.803 1.00 58.56 448 GLN A O 1
ATOM 3694 N N . ASN A 1 449 ? 61.004 -3.295 -82.335 1.00 55.22 449 ASN A N 1
ATOM 3695 C CA . ASN A 1 449 ? 61.381 -2.297 -83.326 1.00 55.22 449 ASN A CA 1
ATOM 3696 C C . ASN A 1 449 ? 62.769 -2.609 -83.908 1.00 55.22 449 ASN A C 1
ATOM 3698 O O . ASN A 1 449 ? 63.808 -2.181 -83.410 1.00 55.22 449 ASN A O 1
ATOM 3702 N N . GLN A 1 450 ? 62.772 -3.286 -85.058 1.00 51.78 450 GLN A N 1
ATOM 3703 C CA . GLN A 1 450 ? 63.949 -3.544 -85.897 1.00 51.78 450 GLN A CA 1
ATOM 3704 C C . GLN A 1 450 ? 64.589 -2.260 -86.474 1.00 51.78 450 GLN A C 1
ATOM 3706 O O . GLN A 1 450 ? 65.470 -2.338 -87.329 1.00 51.78 450 GLN A O 1
ATOM 3711 N N . THR A 1 451 ? 64.198 -1.068 -86.011 1.00 53.22 451 THR A N 1
ATOM 3712 C CA . THR A 1 451 ? 64.711 0.227 -86.474 1.00 53.22 451 THR A CA 1
ATOM 3713 C C . THR A 1 451 ? 66.213 0.382 -86.264 1.00 53.22 451 THR A C 1
ATOM 3715 O O . THR A 1 451 ? 66.845 1.009 -87.103 1.00 53.22 451 THR A O 1
ATOM 3718 N N . THR A 1 452 ? 66.825 -0.237 -85.248 1.00 53.31 452 THR A N 1
ATOM 3719 C CA . THR A 1 452 ? 68.294 -0.219 -85.076 1.00 53.31 452 THR A CA 1
ATOM 3720 C C . THR A 1 452 ? 69.022 -1.049 -86.144 1.00 53.31 452 THR A C 1
ATOM 3722 O O . THR A 1 452 ? 70.092 -0.660 -86.605 1.00 53.31 452 THR A O 1
ATOM 3725 N N . GLN A 1 453 ? 68.441 -2.170 -86.590 1.00 53.06 453 GLN A N 1
ATOM 3726 C CA . GLN A 1 453 ? 68.993 -2.960 -87.701 1.00 53.06 453 GLN A CA 1
ATOM 3727 C C . GLN A 1 453 ? 68.686 -2.311 -89.060 1.00 53.06 453 GLN A C 1
ATOM 3729 O O . GLN A 1 453 ? 69.534 -2.324 -89.951 1.00 53.06 453 GLN A O 1
ATOM 3734 N N . ALA A 1 454 ? 67.521 -1.673 -89.203 1.00 52.88 454 ALA A N 1
ATOM 3735 C CA . ALA A 1 454 ? 67.181 -0.893 -90.387 1.00 52.88 454 ALA A CA 1
ATOM 3736 C C . ALA A 1 454 ? 68.082 0.346 -90.544 1.00 52.88 454 ALA A C 1
ATOM 3738 O O . ALA A 1 454 ? 68.569 0.573 -91.647 1.00 52.88 454 ALA A O 1
ATOM 3739 N N . LEU A 1 455 ? 68.372 1.101 -89.471 1.00 51.25 455 LEU A N 1
ATOM 3740 C CA . LEU A 1 455 ? 69.257 2.278 -89.520 1.00 51.25 455 LEU A CA 1
ATOM 3741 C C . LEU A 1 455 ? 70.653 1.911 -90.033 1.00 51.25 455 LEU A C 1
ATOM 3743 O O . LEU A 1 455 ? 71.145 2.544 -90.961 1.00 51.25 455 LEU A O 1
ATOM 3747 N N . ASN A 1 456 ? 71.257 0.857 -89.476 1.00 54.16 456 ASN A N 1
ATOM 3748 C CA . ASN A 1 456 ? 72.609 0.433 -89.847 1.00 54.16 456 ASN A CA 1
ATOM 3749 C C . ASN A 1 456 ? 72.693 -0.062 -91.303 1.00 54.16 456 ASN A C 1
ATOM 3751 O O . ASN A 1 456 ? 73.709 0.149 -91.964 1.00 54.16 456 ASN A O 1
ATOM 3755 N N . ASN A 1 457 ? 71.625 -0.676 -91.825 1.00 53.38 457 ASN A N 1
ATOM 3756 C CA . ASN A 1 457 ? 71.548 -1.071 -93.233 1.00 53.38 457 ASN A CA 1
ATOM 3757 C C . ASN A 1 457 ? 71.293 0.133 -94.163 1.00 53.38 457 ASN A C 1
ATOM 3759 O O . ASN A 1 457 ? 71.823 0.171 -95.272 1.00 53.38 457 ASN A O 1
ATOM 3763 N N . PHE A 1 458 ? 70.528 1.135 -93.714 1.00 51.81 458 PHE A N 1
ATOM 3764 C CA . PHE A 1 458 ? 70.232 2.345 -94.491 1.00 51.81 458 PHE A CA 1
ATOM 3765 C C . PHE A 1 458 ? 71.435 3.305 -94.555 1.00 51.81 458 PHE A C 1
ATOM 3767 O O . PHE A 1 458 ? 71.703 3.882 -95.606 1.00 51.81 458 PHE A O 1
ATOM 3774 N N . GLU A 1 459 ? 72.228 3.426 -93.481 1.00 50.56 459 GLU A N 1
ATOM 3775 C CA . GLU A 1 459 ? 73.464 4.232 -93.478 1.00 50.56 459 GLU A CA 1
ATOM 3776 C C . GLU A 1 459 ? 74.554 3.680 -94.420 1.00 50.56 459 GLU A C 1
ATOM 3778 O O . GLU A 1 459 ? 75.424 4.438 -94.852 1.00 50.56 459 GLU A O 1
ATOM 3783 N N . GLN A 1 460 ? 74.496 2.398 -94.809 1.00 53.16 460 GLN A N 1
ATOM 3784 C CA . GLN A 1 460 ? 75.398 1.816 -95.816 1.00 53.16 460 GLN A CA 1
ATOM 3785 C C . GLN A 1 460 ? 74.895 1.937 -97.269 1.00 53.16 460 GLN A C 1
ATOM 3787 O O . GLN A 1 460 ? 75.680 1.716 -98.194 1.00 53.16 460 GLN A O 1
ATOM 3792 N N . GLN A 1 461 ? 73.630 2.312 -97.506 1.00 50.94 461 GLN A N 1
ATOM 3793 C CA . GLN A 1 461 ? 73.041 2.413 -98.849 1.00 50.94 461 GLN A CA 1
ATOM 3794 C C . GLN A 1 461 ? 72.157 3.663 -99.036 1.00 50.94 461 GLN A C 1
ATOM 3796 O O . GLN A 1 461 ? 70.935 3.552 -99.023 1.00 50.94 461 GLN A O 1
ATOM 3801 N N . ASN A 1 462 ? 72.770 4.830 -99.296 1.00 46.09 462 ASN A N 1
ATOM 3802 C CA . ASN A 1 462 ? 72.443 5.776 -100.394 1.00 46.09 462 ASN A CA 1
ATOM 3803 C C . ASN A 1 462 ? 72.959 7.211 -100.147 1.00 46.09 462 ASN A C 1
ATOM 3805 O O . ASN A 1 462 ? 73.220 7.629 -99.024 1.00 46.09 462 ASN A O 1
ATOM 3809 N N . LYS A 1 463 ? 73.112 7.981 -101.238 1.00 51.41 463 LYS A N 1
ATOM 3810 C CA . LYS A 1 463 ? 73.633 9.366 -101.258 1.00 51.41 463 LYS A CA 1
ATOM 3811 C C . LYS A 1 463 ? 72.649 10.397 -101.854 1.00 51.41 463 LYS A C 1
ATOM 3813 O O . LYS A 1 463 ? 73.086 11.396 -102.418 1.00 51.41 463 LYS A O 1
ATOM 3818 N N . ASN A 1 464 ? 71.336 10.185 -101.732 1.00 56.59 464 ASN A N 1
ATOM 3819 C CA . ASN A 1 464 ? 70.322 11.072 -102.325 1.00 56.59 464 ASN A CA 1
ATOM 3820 C C . ASN A 1 464 ? 69.556 11.897 -101.273 1.00 56.59 464 ASN A C 1
ATOM 3822 O O . ASN A 1 464 ? 69.267 11.435 -100.174 1.00 56.59 464 ASN A O 1
ATOM 3826 N N . GLN A 1 465 ? 69.234 13.150 -101.617 1.00 55.28 465 GLN A N 1
ATOM 3827 C CA . GLN A 1 465 ? 68.746 14.166 -100.667 1.00 55.28 465 GLN A CA 1
ATOM 3828 C C . GLN A 1 465 ? 67.347 13.898 -100.082 1.00 55.28 465 GLN A C 1
ATOM 3830 O O . GLN A 1 465 ? 67.008 14.473 -99.049 1.00 55.28 465 GLN A O 1
ATOM 3835 N N . THR A 1 466 ? 66.545 13.022 -100.691 1.00 52.44 466 THR A N 1
ATOM 3836 C CA . THR A 1 466 ? 65.181 12.707 -100.232 1.00 52.44 466 THR A CA 1
ATOM 3837 C C . THR A 1 466 ? 65.167 11.991 -98.875 1.00 52.44 466 THR A C 1
ATOM 3839 O O . THR A 1 466 ? 64.266 12.213 -98.067 1.00 52.44 466 THR A O 1
ATOM 3842 N N . ASP A 1 467 ? 66.196 11.192 -98.581 1.00 54.47 467 ASP A N 1
ATOM 3843 C CA . ASP A 1 467 ? 66.233 10.340 -97.386 1.00 54.47 467 ASP A CA 1
ATOM 3844 C C . ASP A 1 467 ? 66.646 11.091 -96.111 1.00 54.47 467 ASP A C 1
ATOM 3846 O O . ASP A 1 467 ? 66.349 10.644 -95.003 1.00 54.47 467 ASP A O 1
ATOM 3850 N N . GLN A 1 468 ? 67.268 12.272 -96.232 1.00 60.59 468 GLN A N 1
ATOM 3851 C CA . GLN A 1 468 ? 67.635 13.086 -95.064 1.00 60.59 468 GLN A CA 1
ATOM 3852 C C . GLN A 1 468 ? 66.406 13.574 -94.287 1.00 60.59 468 GLN A C 1
ATOM 3854 O O . GLN A 1 468 ? 66.454 13.645 -93.061 1.00 60.59 468 GLN A O 1
ATOM 3859 N N . VAL A 1 469 ? 65.289 13.851 -94.970 1.00 67.12 469 VAL A N 1
ATOM 3860 C CA . VAL A 1 469 ? 64.031 14.262 -94.323 1.00 67.12 469 VAL A CA 1
ATOM 3861 C C . VAL A 1 469 ? 63.414 13.099 -93.541 1.00 67.12 469 VAL A C 1
ATOM 3863 O O . VAL A 1 469 ? 62.949 13.290 -92.418 1.00 67.12 469 VAL A O 1
ATOM 3866 N N . LEU A 1 470 ? 63.456 11.881 -94.093 1.00 70.25 470 LEU A N 1
ATOM 3867 C CA . LEU A 1 470 ? 62.945 10.683 -93.423 1.00 70.25 470 LEU A CA 1
ATOM 3868 C C . LEU A 1 470 ? 63.829 10.283 -92.231 1.00 70.25 470 LEU A C 1
ATOM 3870 O O . LEU A 1 470 ? 63.313 10.010 -91.148 1.00 70.25 470 LEU A O 1
ATOM 3874 N N . LEU A 1 471 ? 65.155 10.324 -92.397 1.00 72.19 471 LEU A N 1
ATOM 3875 C CA . LEU A 1 471 ? 66.115 10.072 -91.321 1.00 72.19 471 LEU A CA 1
ATOM 3876 C C . LEU A 1 471 ? 65.990 11.103 -90.191 1.00 72.19 471 LEU A C 1
ATOM 3878 O O . LEU A 1 471 ? 66.083 10.738 -89.020 1.00 72.19 471 LEU A O 1
ATOM 3882 N N . GLN A 1 472 ? 65.754 12.377 -90.520 1.00 75.94 472 GLN A N 1
ATOM 3883 C CA . GLN A 1 472 ? 65.514 13.415 -89.520 1.00 75.94 472 GLN A CA 1
ATOM 3884 C C . GLN A 1 472 ? 64.198 13.167 -88.772 1.00 75.94 472 GLN A C 1
ATOM 3886 O O . GLN A 1 472 ? 64.195 13.172 -87.543 1.00 75.94 472 GLN A O 1
ATOM 3891 N N . LYS A 1 473 ? 63.114 12.831 -89.485 1.00 78.56 473 LYS A N 1
ATOM 3892 C CA . LYS A 1 473 ? 61.826 12.483 -88.869 1.00 78.56 473 LYS A CA 1
ATOM 3893 C C . LYS A 1 473 ? 61.944 11.290 -87.909 1.00 78.56 473 LYS A C 1
ATOM 3895 O O . LYS A 1 473 ? 61.462 11.377 -86.786 1.00 78.56 473 LYS A O 1
ATOM 3900 N N . LEU A 1 474 ? 62.653 10.225 -88.297 1.00 76.94 474 LEU A N 1
ATOM 3901 C CA . LEU A 1 474 ? 62.913 9.070 -87.425 1.00 76.94 474 LEU A CA 1
ATOM 3902 C C . LEU A 1 474 ? 63.784 9.429 -86.206 1.00 76.94 474 LEU A C 1
ATOM 3904 O O . LEU A 1 474 ? 63.562 8.904 -85.115 1.00 76.94 474 LEU A O 1
ATOM 3908 N N . LYS A 1 475 ? 64.756 10.340 -86.355 1.00 75.56 475 LYS A N 1
ATOM 3909 C CA . LYS A 1 475 ? 65.557 10.856 -85.228 1.00 75.56 475 LYS A CA 1
ATOM 3910 C C . LYS A 1 475 ? 64.710 11.675 -84.252 1.00 75.56 475 LYS A C 1
ATOM 3912 O O . LYS A 1 475 ? 64.898 11.544 -83.042 1.00 75.56 475 LYS A O 1
ATOM 3917 N N . ASP A 1 476 ? 63.772 12.471 -84.751 1.00 77.50 476 ASP A N 1
ATOM 3918 C CA . ASP A 1 476 ? 62.887 13.286 -83.916 1.00 77.50 476 ASP A CA 1
ATOM 3919 C C . ASP A 1 476 ? 61.778 12.445 -83.250 1.00 77.50 476 ASP A C 1
ATOM 3921 O O . ASP A 1 476 ? 61.485 12.653 -82.073 1.00 77.50 476 ASP A O 1
ATOM 3925 N N . GLU A 1 477 ? 61.252 11.414 -83.921 1.00 78.81 477 GLU A N 1
ATOM 3926 C CA . GLU A 1 477 ? 60.363 10.410 -83.312 1.00 78.81 477 GLU A CA 1
ATOM 3927 C C . GLU A 1 477 ? 61.076 9.610 -82.206 1.00 78.81 477 GLU A C 1
ATOM 3929 O O . GLU A 1 477 ? 60.530 9.446 -81.114 1.00 78.81 477 GLU A O 1
ATOM 3934 N N . ASN A 1 478 ? 62.326 9.183 -82.424 1.00 74.94 478 ASN A N 1
ATOM 3935 C CA . ASN A 1 478 ? 63.114 8.482 -81.404 1.00 74.94 478 ASN A CA 1
ATOM 3936 C C . ASN A 1 478 ? 63.423 9.392 -80.195 1.00 74.94 478 ASN A C 1
ATOM 3938 O O . ASN A 1 478 ? 63.268 8.974 -79.048 1.00 74.94 478 ASN A O 1
ATOM 3942 N N . ARG A 1 479 ? 63.748 10.675 -80.421 1.00 77.50 479 ARG A N 1
ATOM 3943 C CA . ARG A 1 479 ? 63.865 11.677 -79.342 1.00 77.50 479 ARG A CA 1
ATOM 3944 C C . ARG A 1 479 ? 62.559 11.852 -78.565 1.00 77.50 479 ARG A C 1
ATOM 3946 O O . ARG A 1 479 ? 62.596 11.906 -77.339 1.00 77.50 479 ARG A O 1
ATOM 3953 N N . ALA A 1 480 ? 61.414 11.907 -79.245 1.00 77.69 480 ALA A N 1
ATOM 3954 C CA . ALA A 1 480 ? 60.111 12.013 -78.590 1.00 77.69 480 ALA A CA 1
ATOM 3955 C C . ALA A 1 480 ? 59.789 10.772 -77.733 1.00 77.69 480 ALA A C 1
ATOM 3957 O O . ALA A 1 480 ? 59.255 10.910 -76.632 1.00 77.69 480 ALA A O 1
ATOM 3958 N N . ILE A 1 481 ? 60.159 9.570 -78.191 1.00 78.38 481 ILE A N 1
ATOM 3959 C CA . ILE A 1 481 ? 60.027 8.323 -77.419 1.00 78.38 481 ILE A CA 1
ATOM 3960 C C . ILE A 1 481 ? 60.957 8.332 -76.197 1.00 78.38 481 ILE A C 1
ATOM 3962 O O . ILE A 1 481 ? 60.503 8.030 -75.094 1.00 78.38 481 ILE A O 1
ATOM 3966 N N . GLN A 1 482 ? 62.223 8.737 -76.349 1.00 75.06 482 GLN A N 1
ATOM 3967 C CA . GLN A 1 482 ? 63.159 8.863 -75.223 1.00 75.06 482 GLN A CA 1
ATOM 3968 C C . GLN A 1 482 ? 62.679 9.885 -74.182 1.00 75.06 482 GLN A C 1
ATOM 3970 O O . GLN A 1 482 ? 62.746 9.615 -72.985 1.00 75.06 482 GLN A O 1
ATOM 3975 N N . MET A 1 483 ? 62.127 11.020 -74.620 1.00 80.94 483 MET A N 1
ATOM 3976 C CA . MET A 1 483 ? 61.577 12.034 -73.719 1.00 80.94 483 MET A CA 1
ATOM 3977 C C . MET A 1 483 ? 60.342 11.521 -72.959 1.00 80.94 483 MET A C 1
ATOM 3979 O O . MET A 1 483 ? 60.237 11.742 -71.755 1.00 80.94 483 MET A O 1
ATOM 3983 N N . LYS A 1 484 ? 59.445 10.768 -73.617 1.00 81.62 484 LYS A N 1
ATOM 3984 C CA . LYS A 1 484 ? 58.316 10.094 -72.947 1.00 81.62 484 LYS A CA 1
ATOM 3985 C C . LYS A 1 484 ? 58.777 9.044 -71.934 1.00 81.62 484 LYS A C 1
ATOM 3987 O O . LYS A 1 484 ? 58.252 9.012 -70.827 1.00 81.62 484 LYS A O 1
ATOM 3992 N N . LEU A 1 485 ? 59.771 8.224 -72.283 1.00 74.75 485 LEU A N 1
ATOM 3993 C CA . LEU A 1 485 ? 60.370 7.253 -71.360 1.00 74.75 485 LEU A CA 1
ATOM 3994 C C . LEU A 1 485 ? 60.978 7.924 -70.127 1.00 74.75 485 LEU A C 1
ATOM 3996 O O . LEU A 1 485 ? 60.849 7.398 -69.024 1.00 74.75 485 LEU A O 1
ATOM 4000 N N . GLN A 1 486 ? 61.634 9.073 -70.301 1.00 83.56 486 GLN A N 1
ATOM 4001 C CA . GLN A 1 486 ? 62.202 9.819 -69.184 1.00 83.56 486 GLN A CA 1
ATOM 4002 C C . GLN A 1 486 ? 61.105 10.360 -68.255 1.00 83.56 486 GLN A C 1
ATOM 4004 O O . GLN A 1 486 ? 61.196 10.150 -67.049 1.00 83.56 486 GLN A O 1
ATOM 4009 N N . ILE A 1 487 ? 60.042 10.956 -68.811 1.00 84.88 487 ILE A N 1
ATOM 4010 C CA . ILE A 1 487 ? 58.882 11.437 -68.040 1.00 84.88 487 ILE A CA 1
ATOM 4011 C C . ILE A 1 487 ? 58.248 10.291 -67.236 1.00 84.88 487 ILE A C 1
ATOM 4013 O O . ILE A 1 487 ? 58.122 10.412 -66.021 1.00 84.88 487 ILE A O 1
ATOM 4017 N N . LEU A 1 488 ? 57.939 9.156 -67.874 1.00 79.12 488 LEU A N 1
ATOM 4018 C CA . LEU A 1 488 ? 57.336 7.997 -67.198 1.00 79.12 488 LEU A CA 1
ATOM 4019 C C . LEU A 1 488 ? 58.243 7.405 -66.105 1.00 79.12 488 LEU A C 1
ATOM 4021 O O . LEU A 1 488 ? 57.761 6.985 -65.058 1.00 79.12 488 LEU A O 1
ATOM 4025 N N . ASN A 1 489 ? 59.563 7.390 -66.312 1.00 79.75 489 ASN A N 1
ATOM 4026 C CA . ASN A 1 489 ? 60.522 6.920 -65.308 1.00 79.75 489 ASN A CA 1
ATOM 4027 C C . ASN A 1 489 ? 60.599 7.874 -64.100 1.00 79.75 489 ASN A C 1
ATOM 4029 O O . ASN A 1 489 ? 60.691 7.430 -62.956 1.00 79.75 489 ASN A O 1
ATOM 4033 N N . ASP A 1 490 ? 60.529 9.185 -64.329 1.00 83.12 490 ASP A N 1
ATOM 4034 C CA . ASP A 1 490 ? 60.522 10.176 -63.251 1.00 83.12 490 ASP A CA 1
ATOM 4035 C C . ASP A 1 490 ? 59.168 10.210 -62.506 1.00 83.12 490 ASP A C 1
ATOM 4037 O O . ASP A 1 490 ? 59.147 10.361 -61.282 1.00 83.12 490 ASP A O 1
ATOM 4041 N N . GLU A 1 491 ? 58.048 9.944 -63.189 1.00 82.38 491 GLU A N 1
ATOM 4042 C CA . GLU A 1 491 ? 56.740 9.697 -62.562 1.00 82.38 491 GLU A CA 1
ATOM 4043 C C . GLU A 1 491 ? 56.736 8.406 -61.728 1.00 82.38 491 GLU A C 1
ATOM 4045 O O . GLU A 1 491 ? 56.326 8.435 -60.567 1.00 82.38 491 GLU A O 1
ATOM 4050 N N . ALA A 1 492 ? 57.277 7.297 -62.242 1.00 74.62 492 ALA A N 1
ATOM 4051 C CA . ALA A 1 492 ? 57.402 6.044 -61.494 1.00 74.62 492 ALA A CA 1
ATOM 4052 C C . ALA A 1 492 ? 58.258 6.204 -60.221 1.00 74.62 492 ALA A C 1
ATOM 4054 O O . ALA A 1 492 ? 57.876 5.719 -59.153 1.00 74.62 492 ALA A O 1
ATOM 4055 N N . LYS A 1 493 ? 59.376 6.946 -60.285 1.00 82.81 493 LYS A N 1
ATOM 4056 C CA . LYS A 1 493 ? 60.175 7.305 -59.093 1.00 82.81 493 LYS A CA 1
ATOM 4057 C C . LYS A 1 493 ? 59.383 8.153 -58.100 1.00 82.81 493 LYS A C 1
ATOM 4059 O O . LYS A 1 493 ? 59.468 7.911 -56.898 1.00 82.81 493 LYS A O 1
ATOM 4064 N N . LYS A 1 494 ? 58.617 9.137 -58.582 1.00 86.88 494 LYS A N 1
ATOM 4065 C CA . LYS A 1 494 ? 57.771 9.990 -57.738 1.00 86.88 494 LYS A CA 1
ATOM 4066 C C . LYS A 1 494 ? 56.710 9.163 -57.007 1.00 86.88 494 LYS A C 1
ATOM 4068 O O . LYS A 1 494 ? 56.545 9.341 -55.803 1.00 86.88 494 LYS A O 1
ATOM 4073 N N . TYR A 1 495 ? 56.042 8.240 -57.698 1.00 79.88 495 TYR A N 1
ATOM 4074 C CA . TYR A 1 495 ? 55.068 7.340 -57.078 1.00 79.88 495 TYR A CA 1
ATOM 4075 C C . TYR A 1 495 ? 55.715 6.370 -56.085 1.00 79.88 495 TYR A C 1
ATOM 4077 O O . TYR A 1 495 ? 55.160 6.164 -55.009 1.00 79.88 495 TYR A O 1
ATOM 4085 N N . LYS A 1 496 ? 56.915 5.850 -56.378 1.00 83.31 496 LYS A N 1
ATOM 4086 C CA . LYS A 1 496 ? 57.682 5.019 -55.436 1.00 83.31 496 LYS A CA 1
ATOM 4087 C C . LYS A 1 496 ? 57.998 5.763 -54.133 1.00 83.31 496 LYS A C 1
ATOM 4089 O O . LYS A 1 496 ? 57.711 5.239 -53.065 1.00 83.31 496 LYS A O 1
ATOM 4094 N N . LEU A 1 497 ? 58.488 7.003 -54.218 1.00 83.25 497 LEU A N 1
ATOM 4095 C CA . LEU A 1 497 ? 58.758 7.844 -53.042 1.00 83.25 497 LEU A CA 1
ATOM 4096 C C . LEU A 1 497 ? 57.484 8.174 -52.243 1.00 83.25 497 LEU A C 1
ATOM 4098 O O . LEU A 1 497 ? 57.516 8.217 -51.016 1.00 83.25 497 LEU A O 1
ATOM 4102 N N . GLN A 1 498 ? 56.351 8.391 -52.920 1.00 79.81 498 GLN A N 1
ATOM 4103 C CA . GLN A 1 498 ? 55.059 8.596 -52.252 1.00 79.81 498 GLN A CA 1
ATOM 4104 C C . GLN A 1 498 ? 54.550 7.329 -51.551 1.00 79.81 498 GLN A C 1
ATOM 4106 O O . GLN A 1 498 ? 53.943 7.433 -50.487 1.00 79.81 498 GLN A O 1
ATOM 4111 N N . PHE A 1 499 ? 54.798 6.150 -52.126 1.00 79.50 499 PHE A N 1
ATOM 4112 C CA . PHE A 1 499 ? 54.470 4.869 -51.505 1.00 79.50 499 PHE A CA 1
ATOM 4113 C C . PHE A 1 499 ? 55.337 4.619 -50.263 1.00 79.50 499 PHE A C 1
ATOM 4115 O O . PHE A 1 499 ? 54.789 4.389 -49.191 1.00 79.50 499 PHE A O 1
ATOM 4122 N N . GLU A 1 500 ? 56.661 4.768 -50.379 1.00 80.44 500 GLU A N 1
ATOM 4123 C CA . GLU A 1 500 ? 57.612 4.620 -49.263 1.00 80.44 500 GLU A CA 1
ATOM 4124 C C . GLU A 1 500 ? 57.257 5.564 -48.096 1.00 80.44 500 GLU A C 1
ATOM 4126 O O . GLU A 1 500 ? 57.145 5.125 -46.954 1.00 80.44 500 GLU A O 1
ATOM 4131 N N . SER A 1 501 ? 56.946 6.835 -48.382 1.00 85.25 501 SER A N 1
ATOM 4132 C CA . SER A 1 501 ? 56.516 7.804 -47.360 1.00 85.25 501 SER A CA 1
ATOM 4133 C C . SER A 1 501 ? 55.196 7.434 -46.664 1.00 85.25 501 SER A C 1
ATOM 4135 O O . SER A 1 501 ? 55.032 7.750 -45.486 1.00 85.25 501 SER A O 1
ATOM 4137 N N . ARG A 1 502 ? 54.246 6.795 -47.363 1.00 75.62 502 ARG A N 1
ATOM 4138 C CA . ARG A 1 502 ? 52.984 6.317 -46.763 1.00 75.62 502 ARG A CA 1
ATOM 4139 C C . ARG A 1 502 ? 53.164 5.019 -45.985 1.00 75.62 502 ARG A C 1
ATOM 4141 O O . ARG A 1 502 ? 52.454 4.790 -45.009 1.00 75.62 502 ARG A O 1
ATOM 4148 N N . GLU A 1 503 ? 54.109 4.178 -46.391 1.00 79.19 503 GLU A N 1
ATOM 4149 C CA . GLU A 1 503 ? 54.473 2.972 -45.651 1.00 79.19 503 GLU A CA 1
ATOM 4150 C C . GLU A 1 503 ? 55.117 3.329 -44.300 1.00 79.19 503 GLU A C 1
ATOM 4152 O O . GLU A 1 503 ? 54.745 2.747 -43.280 1.00 79.19 503 GLU A O 1
ATOM 4157 N N . GLU A 1 504 ? 55.989 4.343 -44.255 1.00 81.06 504 GLU A N 1
ATOM 4158 C CA . GLU A 1 504 ? 56.538 4.890 -43.002 1.00 81.06 504 GLU A CA 1
ATOM 4159 C C . GLU A 1 504 ? 55.441 5.452 -42.073 1.00 81.06 504 GLU A C 1
ATOM 4161 O O . GLU A 1 504 ? 55.410 5.131 -40.881 1.00 81.06 504 GLU A O 1
ATOM 4166 N N . GLU A 1 505 ? 54.497 6.235 -42.611 1.00 81.06 505 GLU A N 1
ATOM 4167 C CA . GLU A 1 505 ? 53.355 6.778 -41.855 1.00 81.06 505 GLU A CA 1
ATOM 4168 C C . GLU A 1 505 ? 52.469 5.661 -41.271 1.00 81.06 505 GLU A C 1
ATOM 4170 O O . GLU A 1 505 ? 52.098 5.692 -40.092 1.00 81.06 505 GLU A O 1
ATOM 4175 N N . TYR A 1 506 ? 52.197 4.619 -42.061 1.00 75.44 506 TYR A N 1
ATOM 4176 C CA . TYR A 1 506 ? 51.451 3.442 -41.620 1.00 75.44 506 TYR A CA 1
ATOM 4177 C C . TYR A 1 506 ? 52.182 2.657 -40.514 1.00 75.44 506 TYR A C 1
ATOM 4179 O O . TYR A 1 506 ? 51.549 2.198 -39.557 1.00 75.44 506 TYR A O 1
ATOM 4187 N N . GLN A 1 507 ? 53.511 2.529 -40.594 1.00 77.81 507 GLN A N 1
ATOM 4188 C CA . GLN A 1 507 ? 54.308 1.870 -39.555 1.00 77.81 507 GLN A CA 1
ATOM 4189 C C . GLN A 1 507 ? 54.293 2.643 -38.224 1.00 77.81 507 GLN A C 1
ATOM 4191 O O . GLN A 1 507 ? 54.138 2.017 -37.169 1.00 77.81 507 GLN A O 1
ATOM 4196 N N . GLU A 1 508 ? 54.368 3.981 -38.228 1.00 82.25 508 GLU A N 1
ATOM 4197 C CA . GLU A 1 508 ? 54.249 4.755 -36.978 1.00 82.25 508 GLU A CA 1
ATOM 4198 C C . GLU A 1 508 ? 52.817 4.710 -36.414 1.00 82.25 508 GLU A C 1
ATOM 4200 O O . GLU A 1 508 ? 52.649 4.566 -35.201 1.00 82.25 508 GLU A O 1
ATOM 4205 N N . LEU A 1 509 ? 51.775 4.707 -37.259 1.00 73.62 509 LEU A N 1
ATOM 4206 C CA . LEU A 1 509 ? 50.389 4.482 -36.815 1.00 73.62 509 LEU A CA 1
ATOM 4207 C C . LEU A 1 509 ? 50.212 3.118 -36.125 1.00 73.62 509 LEU A C 1
ATOM 4209 O O . LEU A 1 509 ? 49.613 3.048 -35.046 1.00 73.62 509 LEU A O 1
ATOM 4213 N N . GLN A 1 510 ? 50.789 2.040 -36.673 1.00 73.12 510 GLN A N 1
ATOM 4214 C CA . GLN A 1 510 ? 50.814 0.735 -35.997 1.00 73.12 510 GLN A CA 1
ATOM 4215 C C . GLN A 1 510 ? 51.559 0.794 -34.652 1.00 73.12 510 GLN A C 1
ATOM 4217 O O . GLN A 1 510 ? 51.116 0.190 -33.667 1.00 73.12 510 GLN A O 1
ATOM 4222 N N . ARG A 1 511 ? 52.671 1.537 -34.581 1.00 80.56 511 ARG A N 1
ATOM 4223 C CA . ARG A 1 511 ? 53.462 1.715 -33.353 1.00 80.56 511 ARG A CA 1
ATOM 4224 C C . ARG A 1 511 ? 52.666 2.434 -32.262 1.00 80.56 511 ARG A C 1
ATOM 4226 O O . ARG A 1 511 ? 52.649 1.974 -31.118 1.00 80.56 511 ARG A O 1
ATOM 4233 N N . VAL A 1 512 ? 51.961 3.508 -32.621 1.00 79.31 512 VAL A N 1
ATOM 4234 C CA . VAL A 1 512 ? 51.079 4.277 -31.728 1.00 79.31 512 VAL A CA 1
ATOM 4235 C C . VAL A 1 512 ? 49.887 3.435 -31.266 1.00 79.31 512 VAL A C 1
ATOM 4237 O O . VAL A 1 512 ? 49.593 3.402 -30.069 1.00 79.31 512 VAL A O 1
ATOM 4240 N N . HIS A 1 513 ? 49.243 2.685 -32.167 1.00 75.19 513 HIS A N 1
ATOM 4241 C CA . HIS A 1 513 ? 48.151 1.776 -31.804 1.00 75.19 513 HIS A CA 1
ATOM 4242 C C . HIS A 1 513 ? 48.602 0.726 -30.775 1.00 75.19 513 HIS A C 1
ATOM 4244 O O . HIS A 1 513 ? 47.931 0.509 -29.765 1.00 75.19 513 HIS A O 1
ATOM 4250 N N . LYS A 1 514 ? 49.787 0.132 -30.969 1.00 77.38 514 LYS A N 1
ATOM 4251 C CA . LYS A 1 514 ? 50.361 -0.842 -30.030 1.00 77.38 514 LYS A CA 1
ATOM 4252 C C . LYS A 1 514 ? 50.640 -0.237 -28.647 1.00 77.38 514 LYS A C 1
ATOM 4254 O O . LYS A 1 514 ? 50.394 -0.902 -27.645 1.00 77.38 514 LYS A O 1
ATOM 4259 N N . GLN A 1 515 ? 51.103 1.013 -28.572 1.00 79.62 515 GLN A N 1
ATOM 4260 C CA . GLN A 1 515 ? 51.296 1.720 -27.296 1.00 79.62 515 GLN A CA 1
ATOM 4261 C C . GLN A 1 515 ? 49.966 2.003 -26.577 1.00 79.62 515 GLN A C 1
ATOM 4263 O O . GLN A 1 515 ? 49.870 1.797 -25.368 1.00 79.62 515 GLN A O 1
ATOM 4268 N N . LEU A 1 516 ? 48.930 2.416 -27.314 1.00 72.31 516 LEU A N 1
ATOM 4269 C CA . LEU A 1 516 ? 47.583 2.642 -26.773 1.00 72.31 516 LEU A CA 1
ATOM 4270 C C . LEU A 1 516 ? 46.955 1.364 -26.200 1.00 72.31 516 LEU A C 1
ATOM 4272 O O . LEU A 1 516 ? 46.340 1.414 -25.137 1.00 72.31 516 LEU A O 1
ATOM 4276 N N . MET A 1 517 ? 47.144 0.218 -26.862 1.00 71.69 517 MET A N 1
ATOM 4277 C CA . MET A 1 517 ? 46.653 -1.071 -26.359 1.00 71.69 517 MET A CA 1
ATOM 4278 C C . MET A 1 517 ? 47.331 -1.480 -25.042 1.00 71.69 517 MET A C 1
ATOM 4280 O O . MET A 1 517 ? 46.640 -1.926 -24.130 1.00 71.69 517 MET A O 1
ATOM 4284 N N . VAL A 1 518 ? 48.642 -1.248 -24.890 1.00 78.81 518 VAL A N 1
ATOM 4285 C CA . VAL A 1 518 ? 49.351 -1.492 -23.616 1.00 78.81 518 VAL A CA 1
ATOM 4286 C C . VAL A 1 518 ? 48.813 -0.587 -22.500 1.00 78.81 518 VAL A C 1
ATOM 4288 O O . VAL A 1 518 ? 48.487 -1.078 -21.424 1.00 78.81 518 VAL A O 1
ATOM 4291 N N . GLN A 1 519 ? 48.623 0.711 -22.763 1.00 73.44 519 GLN A N 1
ATOM 4292 C CA . GLN A 1 519 ? 48.041 1.642 -21.781 1.00 73.44 519 GLN A CA 1
ATOM 4293 C C . GLN A 1 519 ? 46.609 1.253 -21.371 1.00 73.44 519 GLN A C 1
ATOM 4295 O O . GLN A 1 519 ? 46.212 1.440 -20.219 1.00 73.44 519 GLN A O 1
ATOM 4300 N N . TYR A 1 520 ? 45.825 0.703 -22.302 1.00 67.44 520 TYR A N 1
ATOM 4301 C CA . TYR A 1 520 ? 44.484 0.190 -22.027 1.00 67.44 520 TYR A CA 1
ATOM 4302 C C . TYR A 1 520 ? 44.515 -1.066 -21.138 1.00 67.44 520 TYR A C 1
ATOM 4304 O O . TYR A 1 520 ? 43.733 -1.164 -20.189 1.00 67.44 520 TYR A O 1
ATOM 4312 N N . GLU A 1 521 ? 45.436 -2.001 -21.392 1.00 67.38 521 GLU A N 1
ATOM 4313 C CA . GLU A 1 521 ? 45.632 -3.185 -20.546 1.00 67.38 521 GLU A CA 1
ATOM 4314 C C . GLU A 1 521 ? 46.099 -2.806 -19.132 1.00 67.38 521 GLU A C 1
ATOM 4316 O O . GLU A 1 521 ? 45.518 -3.284 -18.156 1.00 67.38 521 GLU A O 1
ATOM 4321 N N . GLU A 1 522 ? 47.058 -1.883 -18.999 1.00 71.50 522 GLU A N 1
ATOM 4322 C CA . GLU A 1 522 ? 47.501 -1.343 -17.705 1.00 71.50 522 GLU A CA 1
ATOM 4323 C C . GLU A 1 522 ? 46.341 -0.704 -16.922 1.00 71.50 522 GLU A C 1
ATOM 4325 O O . GLU A 1 522 ? 46.154 -0.991 -15.736 1.00 71.50 522 GLU A O 1
ATOM 4330 N N . ALA A 1 523 ? 45.499 0.101 -17.581 1.00 62.22 523 ALA A N 1
ATOM 4331 C CA . ALA A 1 523 ? 44.315 0.693 -16.957 1.00 62.22 523 ALA A CA 1
ATOM 4332 C C . ALA A 1 523 ? 43.298 -0.371 -16.494 1.00 62.22 523 ALA A C 1
ATOM 4334 O O . ALA A 1 523 ? 42.723 -0.251 -15.408 1.00 62.22 523 ALA A O 1
ATOM 4335 N N . CYS A 1 524 ? 43.109 -1.442 -17.273 1.00 59.28 524 CYS A N 1
ATOM 4336 C CA . CYS A 1 524 ? 42.251 -2.570 -16.906 1.00 59.28 524 CYS A CA 1
ATOM 4337 C C . CYS A 1 524 ? 42.807 -3.382 -15.724 1.00 59.28 524 CYS A C 1
ATOM 4339 O O . CYS A 1 524 ? 42.030 -3.868 -14.900 1.00 59.28 524 CYS A O 1
ATOM 4341 N N . ILE A 1 525 ? 44.132 -3.520 -15.612 1.00 66.75 525 ILE A N 1
ATOM 4342 C CA . ILE A 1 525 ? 44.798 -4.168 -14.472 1.00 66.75 525 ILE A CA 1
ATOM 4343 C C . ILE A 1 525 ? 44.610 -3.322 -13.206 1.00 66.75 525 ILE A C 1
ATOM 4345 O O . ILE A 1 525 ? 44.128 -3.836 -12.200 1.00 66.75 525 ILE A O 1
ATOM 4349 N N . VAL A 1 526 ? 44.858 -2.008 -13.266 1.00 64.25 526 VAL A N 1
ATOM 4350 C CA . VAL A 1 526 ? 44.648 -1.089 -12.126 1.00 64.25 526 VAL A CA 1
ATOM 4351 C C . VAL A 1 526 ? 43.185 -1.064 -11.653 1.00 64.25 526 VAL A C 1
ATOM 4353 O O . VAL A 1 526 ? 42.928 -0.899 -10.458 1.00 64.25 526 VAL A O 1
ATOM 4356 N N . ALA A 1 527 ? 42.222 -1.263 -12.559 1.00 55.22 527 ALA A N 1
ATOM 4357 C CA . ALA A 1 527 ? 40.805 -1.395 -12.219 1.00 55.22 527 ALA A CA 1
ATOM 4358 C C . ALA A 1 527 ? 40.442 -2.747 -11.566 1.00 55.22 527 ALA A C 1
ATOM 4360 O O . ALA A 1 527 ? 39.471 -2.811 -10.814 1.00 55.22 527 ALA A O 1
ATOM 4361 N N . ARG A 1 528 ? 41.207 -3.819 -11.823 1.00 56.31 528 ARG A N 1
ATOM 4362 C CA . ARG A 1 528 ? 41.016 -5.151 -11.213 1.00 56.31 528 ARG A CA 1
ATOM 4363 C C . ARG A 1 528 ? 41.743 -5.311 -9.876 1.00 56.31 528 ARG A C 1
ATOM 4365 O O . ARG A 1 528 ? 41.183 -5.900 -8.955 1.00 56.31 528 ARG A O 1
ATOM 4372 N N . ASP A 1 529 ? 42.941 -4.748 -9.744 1.00 44.66 529 ASP A N 1
ATOM 4373 C CA . ASP A 1 529 ? 43.843 -4.978 -8.605 1.00 44.66 529 ASP A CA 1
ATOM 4374 C C . ASP A 1 529 ? 43.646 -4.008 -7.421 1.00 44.66 529 ASP A C 1
ATOM 4376 O O . ASP A 1 529 ? 44.481 -3.932 -6.517 1.00 44.66 529 ASP A O 1
ATOM 4380 N N . LYS A 1 530 ? 42.505 -3.306 -7.359 1.00 46.28 530 LYS A N 1
ATOM 4381 C CA . LYS A 1 530 ? 42.026 -2.622 -6.144 1.00 46.28 530 LYS A CA 1
ATOM 4382 C C . LYS A 1 530 ? 40.917 -3.426 -5.448 1.00 46.28 530 LYS A C 1
ATOM 4384 O O . LYS A 1 530 ? 39.746 -3.056 -5.547 1.00 46.28 530 LYS A O 1
ATOM 4389 N N . PRO A 1 531 ? 41.240 -4.495 -4.695 1.00 44.97 531 PRO A N 1
ATOM 4390 C CA . PRO A 1 531 ? 40.263 -5.119 -3.817 1.00 44.97 531 PRO A CA 1
ATOM 4391 C C . PRO A 1 531 ? 39.884 -4.147 -2.694 1.00 44.97 531 PRO A C 1
ATOM 4393 O O . PRO A 1 531 ? 40.750 -3.607 -2.002 1.00 44.97 531 PRO A O 1
ATOM 4396 N N . LEU A 1 532 ? 38.580 -3.979 -2.468 1.00 47.22 532 LEU A N 1
ATOM 4397 C CA . LEU A 1 532 ? 38.016 -3.305 -1.296 1.00 47.22 532 LEU A CA 1
ATOM 4398 C C . LEU A 1 532 ? 38.324 -4.108 -0.017 1.00 47.22 532 LEU A C 1
ATOM 4400 O O . LEU A 1 532 ? 37.480 -4.828 0.511 1.00 47.22 532 LEU A O 1
ATOM 4404 N N . ARG A 1 533 ? 39.550 -3.985 0.504 1.00 42.16 533 ARG A N 1
ATOM 4405 C CA . ARG A 1 533 ? 39.956 -4.516 1.818 1.00 42.16 533 ARG A CA 1
ATOM 4406 C C . ARG A 1 533 ? 39.475 -3.607 2.958 1.00 42.16 533 ARG A C 1
ATOM 4408 O O . ARG A 1 533 ? 40.293 -3.053 3.684 1.00 42.16 533 ARG A O 1
ATOM 4415 N N . LEU A 1 534 ? 38.160 -3.440 3.097 1.00 44.97 534 LEU A N 1
ATOM 4416 C CA . LEU A 1 534 ? 37.548 -2.679 4.202 1.00 44.97 534 LEU A CA 1
ATOM 4417 C C . LEU A 1 534 ? 36.422 -3.423 4.943 1.00 44.97 534 LEU A C 1
ATOM 4419 O O . LEU A 1 534 ? 35.731 -2.818 5.750 1.00 44.97 534 LEU A O 1
ATOM 4423 N N . PHE A 1 535 ? 36.290 -4.738 4.742 1.00 44.22 535 PHE A N 1
ATOM 4424 C CA . PHE A 1 535 ? 35.487 -5.616 5.601 1.00 44.22 535 PHE A CA 1
ATOM 4425 C C . PHE A 1 535 ? 36.216 -6.946 5.815 1.00 44.22 535 PHE A C 1
ATOM 4427 O O . PHE A 1 535 ? 36.132 -7.846 4.985 1.00 44.22 535 PHE A O 1
ATOM 4434 N N . ASN A 1 536 ? 37.004 -7.014 6.891 1.00 39.00 536 ASN A N 1
ATOM 4435 C CA . ASN A 1 536 ? 37.499 -8.235 7.539 1.00 39.00 536 ASN A CA 1
ATOM 4436 C C . ASN A 1 536 ? 38.236 -7.819 8.822 1.00 39.00 536 ASN A C 1
ATOM 4438 O O . ASN A 1 536 ? 39.456 -7.667 8.810 1.00 39.00 536 ASN A O 1
ATOM 4442 N N . ASN A 1 537 ? 37.485 -7.604 9.904 1.00 39.66 537 ASN A N 1
ATOM 4443 C CA . ASN A 1 537 ? 38.038 -7.407 11.250 1.00 39.66 537 ASN A CA 1
ATOM 4444 C C . ASN A 1 537 ? 37.421 -8.365 12.290 1.00 39.66 537 ASN A C 1
ATOM 4446 O O . ASN A 1 537 ? 37.679 -8.218 13.481 1.00 39.66 537 ASN A O 1
ATOM 4450 N N . ASP A 1 538 ? 36.688 -9.385 11.831 1.00 40.72 538 ASP A N 1
ATOM 4451 C CA . ASP A 1 538 ? 36.091 -10.413 12.683 1.00 40.72 538 ASP A CA 1
ATOM 4452 C C . ASP A 1 538 ? 36.957 -11.678 12.614 1.00 40.72 538 ASP A C 1
ATOM 4454 O O . ASP A 1 538 ? 37.071 -12.342 11.578 1.00 40.72 538 ASP A O 1
ATOM 4458 N N . GLY A 1 539 ? 37.635 -11.984 13.720 1.00 40.84 539 GLY A N 1
ATOM 4459 C CA . GLY A 1 539 ? 38.697 -12.986 13.788 1.00 40.84 539 GLY A CA 1
ATOM 4460 C C . GLY A 1 539 ? 38.220 -14.440 13.762 1.00 40.84 539 GLY A C 1
ATOM 4461 O O . GLY A 1 539 ? 38.358 -15.137 14.761 1.00 40.84 539 GLY A O 1
ATOM 4462 N N . THR A 1 540 ? 37.743 -14.943 12.618 1.00 39.84 540 THR A N 1
ATOM 4463 C CA . THR A 1 540 ? 37.571 -16.395 12.400 1.00 39.84 540 THR A CA 1
ATOM 4464 C C . THR A 1 540 ? 38.325 -16.875 11.158 1.00 39.84 540 THR A C 1
ATOM 4466 O O . THR A 1 540 ? 38.042 -16.513 10.017 1.00 39.84 540 THR A O 1
ATOM 4469 N N . GLY A 1 541 ? 39.350 -17.703 11.375 1.00 45.00 541 GLY A N 1
ATOM 4470 C CA . GLY A 1 541 ? 40.239 -18.154 10.308 1.00 45.00 541 GLY A CA 1
ATOM 4471 C C . GLY A 1 541 ? 39.587 -19.182 9.381 1.00 45.00 541 GLY A C 1
ATOM 4472 O O . GLY A 1 541 ? 39.435 -20.344 9.753 1.00 45.00 541 GLY A O 1
ATOM 4473 N N . ARG A 1 542 ? 39.302 -18.805 8.128 1.00 37.06 542 ARG A N 1
ATOM 4474 C CA . ARG A 1 542 ? 39.023 -19.758 7.038 1.00 37.06 542 ARG A CA 1
ATOM 4475 C C . ARG A 1 542 ? 39.957 -19.529 5.850 1.00 37.06 542 ARG A C 1
ATOM 4477 O O . ARG A 1 542 ? 40.044 -18.438 5.295 1.00 37.06 542 ARG A O 1
ATOM 4484 N N . LYS A 1 543 ? 40.684 -20.584 5.470 1.00 38.34 543 LYS A N 1
ATOM 4485 C CA . LYS A 1 543 ? 41.648 -20.575 4.358 1.00 38.34 543 LYS A CA 1
ATOM 4486 C C . LYS A 1 543 ? 40.899 -20.509 3.022 1.00 38.34 543 LYS A C 1
ATOM 4488 O O . LYS A 1 543 ? 40.108 -21.395 2.719 1.00 38.34 543 LYS A O 1
ATOM 4493 N N . SER A 1 544 ? 41.183 -19.486 2.218 1.00 30.48 544 SER A N 1
ATOM 4494 C CA . SER A 1 544 ? 40.631 -19.335 0.866 1.00 30.48 544 SER A CA 1
ATOM 4495 C C . SER A 1 544 ? 41.388 -20.215 -0.136 1.00 30.48 544 SER A C 1
ATOM 4497 O O . SER A 1 544 ? 42.592 -20.041 -0.342 1.00 30.48 544 SER A O 1
ATOM 4499 N N . THR A 1 545 ? 40.690 -21.159 -0.769 1.00 36.66 545 THR A N 1
ATOM 4500 C CA . THR A 1 545 ? 41.196 -21.936 -1.908 1.00 36.66 545 THR A CA 1
ATOM 4501 C C . THR A 1 545 ? 40.935 -21.191 -3.218 1.00 36.66 545 THR A C 1
ATOM 4503 O O . THR A 1 545 ? 39.817 -20.784 -3.523 1.00 36.66 545 THR A O 1
ATOM 4506 N N . ARG A 1 546 ? 41.994 -20.998 -4.013 1.00 33.50 546 ARG A N 1
ATOM 4507 C CA . ARG A 1 546 ? 41.924 -20.311 -5.312 1.00 33.50 546 ARG A CA 1
ATOM 4508 C C . ARG A 1 546 ? 41.277 -21.217 -6.359 1.00 33.50 546 ARG A C 1
ATOM 4510 O O . ARG A 1 546 ? 41.805 -22.295 -6.622 1.00 33.50 546 ARG A O 1
ATOM 4517 N N . TYR A 1 547 ? 40.240 -20.736 -7.039 1.00 32.53 547 TYR A N 1
ATOM 4518 C CA . TYR A 1 547 ? 39.784 -21.337 -8.293 1.00 32.53 547 TYR A CA 1
ATOM 4519 C C . TYR A 1 547 ? 40.471 -20.672 -9.486 1.00 32.53 547 TYR A C 1
ATOM 4521 O O . TYR A 1 547 ? 40.500 -19.449 -9.606 1.00 32.53 547 TYR A O 1
ATOM 4529 N N . SER A 1 548 ? 41.040 -21.498 -10.364 1.00 28.80 548 SER A N 1
ATOM 4530 C CA . SER A 1 548 ? 41.615 -21.061 -11.637 1.00 28.80 548 SER A CA 1
ATOM 4531 C C . SER A 1 548 ? 40.590 -21.242 -12.752 1.00 28.80 548 SER A C 1
ATOM 4533 O O . SER A 1 548 ? 39.949 -22.287 -12.854 1.00 28.80 548 SER A O 1
ATOM 4535 N N . ILE A 1 549 ? 40.427 -20.220 -13.589 1.00 33.53 549 ILE A N 1
ATOM 4536 C CA . ILE A 1 549 ? 39.543 -20.275 -14.754 1.00 33.53 549 ILE A CA 1
ATOM 4537 C C . ILE A 1 549 ? 40.345 -20.849 -15.926 1.00 33.53 549 ILE A C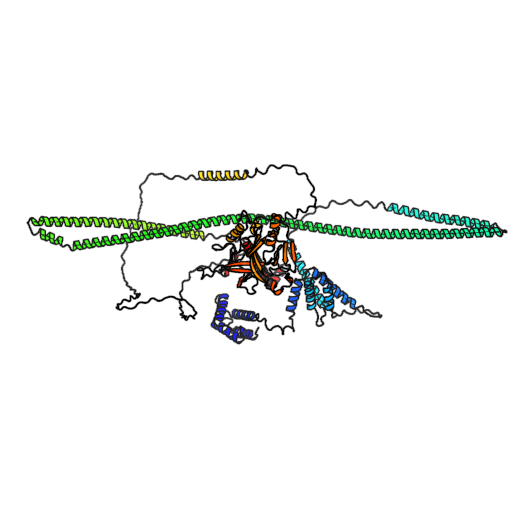 1
ATOM 4539 O O . ILE A 1 549 ? 41.342 -20.259 -16.343 1.00 33.53 549 ILE A O 1
ATOM 4543 N N . LYS A 1 550 ? 39.896 -21.980 -16.480 1.00 33.59 550 LYS A N 1
ATOM 4544 C CA . LYS A 1 550 ? 40.296 -22.455 -17.813 1.00 33.59 550 LYS A CA 1
ATOM 4545 C C . LYS A 1 550 ? 39.098 -22.363 -18.766 1.00 33.59 550 LYS A C 1
ATOM 4547 O O . LYS A 1 550 ? 37.980 -22.639 -18.335 1.00 33.59 550 LYS A O 1
ATOM 4552 N N . PRO A 1 551 ? 39.306 -21.997 -20.042 1.00 35.81 551 PRO A N 1
ATOM 4553 C CA . PRO A 1 551 ? 38.235 -21.969 -21.029 1.00 35.81 551 PRO A CA 1
ATOM 4554 C C . PRO A 1 551 ? 37.894 -23.392 -21.486 1.00 35.81 551 PRO A C 1
ATOM 4556 O O . PRO A 1 551 ? 38.796 -24.186 -21.756 1.00 35.81 551 PRO A O 1
ATOM 4559 N N . LEU A 1 552 ? 36.602 -23.699 -21.617 1.00 32.50 552 LEU A N 1
ATOM 4560 C CA . LEU A 1 552 ? 36.130 -24.923 -22.264 1.00 32.50 552 LEU A CA 1
ATOM 4561 C C . LEU A 1 552 ? 35.557 -24.608 -23.645 1.00 32.50 552 LEU A C 1
ATOM 4563 O O . LEU A 1 552 ? 34.620 -23.827 -23.799 1.00 32.50 552 LEU A O 1
ATOM 4567 N N . SER A 1 553 ? 36.168 -25.233 -24.643 1.00 34.31 553 SER A N 1
ATOM 4568 C CA . SER A 1 553 ? 35.743 -25.277 -26.035 1.00 34.31 553 SER A CA 1
ATOM 4569 C C . SER A 1 553 ? 34.898 -26.528 -26.306 1.00 34.31 553 SER A C 1
ATOM 4571 O O . SER A 1 553 ? 35.121 -27.580 -25.712 1.00 34.31 553 SER A O 1
ATOM 4573 N N . GLY A 1 554 ? 33.976 -26.428 -27.269 1.00 31.14 554 GLY A N 1
ATOM 4574 C CA . GLY A 1 554 ? 33.148 -27.542 -27.751 1.00 31.14 554 GLY A CA 1
ATOM 4575 C C . GLY A 1 554 ? 31.711 -27.522 -27.202 1.00 31.14 554 GLY A C 1
ATOM 4576 O O . GLY A 1 554 ? 31.478 -27.109 -26.076 1.00 31.14 554 GLY A O 1
ATOM 4577 N N . GLY A 1 555 ? 30.691 -27.927 -27.961 1.00 30.94 555 GLY A N 1
ATOM 4578 C CA . GLY A 1 555 ? 30.681 -28.349 -29.366 1.00 30.94 555 GLY A CA 1
ATOM 4579 C C . GLY A 1 555 ? 29.246 -28.384 -29.909 1.00 30.94 555 GLY A C 1
ATOM 4580 O O . GLY A 1 555 ? 28.297 -28.592 -29.158 1.00 30.94 555 GLY A O 1
ATOM 4581 N N . PHE A 1 556 ? 29.064 -28.137 -31.209 1.00 30.80 556 PHE A N 1
ATOM 4582 C CA . PHE A 1 556 ? 27.732 -28.045 -31.818 1.00 30.80 556 PHE A CA 1
ATOM 4583 C C . PHE A 1 556 ? 27.072 -29.420 -32.003 1.00 30.80 556 PHE A C 1
ATOM 4585 O O . PHE A 1 556 ? 27.526 -30.218 -32.819 1.00 30.80 556 PHE A O 1
ATOM 4592 N N . GLY A 1 557 ? 25.930 -29.640 -31.347 1.00 30.31 557 GLY A N 1
ATOM 4593 C CA . GLY A 1 557 ? 25.003 -30.736 -31.640 1.00 30.31 557 GLY A CA 1
ATOM 4594 C C . GLY A 1 557 ? 23.723 -30.225 -32.303 1.00 30.31 557 GLY A C 1
ATOM 4595 O O . GLY A 1 557 ? 22.767 -29.880 -31.615 1.00 30.31 557 GLY A O 1
ATOM 4596 N N . ARG A 1 558 ? 23.676 -30.168 -33.641 1.00 32.81 558 ARG A N 1
ATOM 4597 C CA . ARG A 1 558 ? 22.418 -29.937 -34.376 1.00 32.81 558 ARG A CA 1
ATOM 4598 C C . ARG A 1 558 ? 21.700 -31.268 -34.590 1.00 32.81 558 ARG A C 1
ATOM 4600 O O . ARG A 1 558 ? 22.228 -32.121 -35.295 1.00 32.81 558 ARG A O 1
ATOM 4607 N N . GLN A 1 559 ? 20.463 -31.393 -34.117 1.00 30.91 559 GLN A N 1
ATOM 4608 C CA . GLN A 1 559 ? 19.501 -32.333 -34.696 1.00 30.91 559 GLN A CA 1
ATOM 4609 C C . GLN A 1 559 ? 18.220 -31.594 -35.081 1.00 30.91 559 GLN A C 1
ATOM 4611 O O . GLN A 1 559 ? 17.629 -30.865 -34.289 1.00 30.91 559 GLN A O 1
ATOM 4616 N N . SER A 1 560 ? 17.824 -31.755 -36.341 1.00 32.59 560 SER A N 1
ATOM 4617 C CA . SER A 1 560 ? 16.608 -31.186 -36.914 1.00 32.59 560 SER A CA 1
ATOM 4618 C C . SER A 1 560 ? 15.515 -32.242 -36.954 1.00 32.59 560 SER A C 1
ATOM 4620 O O . SER A 1 560 ? 15.723 -33.309 -37.530 1.00 32.59 560 SER A O 1
ATOM 4622 N N . VAL A 1 561 ? 14.332 -31.922 -36.430 1.00 30.06 561 VAL A N 1
ATOM 4623 C CA . VAL A 1 561 ? 13.145 -32.777 -36.553 1.00 30.06 561 VAL A CA 1
ATOM 4624 C C . VAL A 1 561 ? 12.051 -32.024 -37.301 1.00 30.06 561 VAL A C 1
ATOM 4626 O O . VAL A 1 561 ? 11.471 -31.062 -36.801 1.00 30.06 561 VAL A O 1
ATOM 4629 N N . ASN A 1 562 ? 11.762 -32.497 -38.513 1.00 32.06 562 ASN A N 1
ATOM 4630 C CA . ASN A 1 562 ? 10.580 -32.114 -39.278 1.00 32.06 562 ASN A CA 1
ATOM 4631 C C . ASN A 1 562 ? 9.306 -32.425 -38.482 1.00 32.06 562 ASN A C 1
ATOM 4633 O O . ASN A 1 562 ? 9.092 -33.581 -38.117 1.00 32.06 562 ASN A O 1
ATOM 4637 N N . LYS A 1 563 ? 8.393 -31.457 -38.352 1.00 32.00 563 LYS A N 1
ATOM 4638 C CA . LYS A 1 563 ? 6.959 -31.754 -38.215 1.00 32.00 563 LYS A CA 1
ATOM 4639 C C . LYS A 1 563 ? 6.134 -30.871 -39.145 1.00 32.00 563 LYS A C 1
ATOM 4641 O O . LYS A 1 563 ? 6.107 -29.651 -39.027 1.00 32.00 563 LYS A O 1
ATOM 4646 N N . GLN A 1 564 ? 5.479 -31.533 -40.094 1.00 34.97 564 GLN A N 1
ATOM 4647 C CA . GLN A 1 564 ? 4.474 -30.958 -40.980 1.00 34.97 564 GLN A CA 1
ATOM 4648 C C . GLN A 1 564 ? 3.221 -30.601 -40.167 1.00 34.97 564 GLN A C 1
ATOM 4650 O O . GLN A 1 564 ? 2.816 -31.378 -39.304 1.00 34.97 564 GLN A O 1
ATOM 4655 N N . ALA A 1 565 ? 2.576 -29.472 -40.472 1.00 29.48 565 ALA A N 1
ATOM 4656 C CA . ALA A 1 565 ? 1.263 -29.136 -39.920 1.00 29.48 565 ALA A CA 1
ATOM 4657 C C . ALA A 1 565 ? 0.411 -28.319 -40.912 1.00 29.48 565 ALA A C 1
ATOM 4659 O O . ALA A 1 565 ? 0.621 -27.127 -41.129 1.00 29.48 565 ALA A O 1
ATOM 4660 N N . ARG A 1 566 ? -0.583 -28.993 -41.491 1.00 32.59 566 ARG A N 1
ATOM 4661 C CA . ARG A 1 566 ? -1.832 -28.480 -42.087 1.00 32.59 566 ARG A CA 1
ATOM 4662 C C . ARG A 1 566 ? -2.898 -29.570 -41.824 1.00 32.59 566 ARG A C 1
ATOM 4664 O O . ARG A 1 566 ? -2.490 -30.721 -41.670 1.00 32.59 566 ARG A O 1
ATOM 4671 N N . PRO A 1 567 ? -4.211 -29.266 -41.771 1.00 40.81 567 PRO A N 1
ATOM 4672 C CA . PRO A 1 567 ? -4.863 -28.116 -42.396 1.00 40.81 567 PRO A CA 1
ATOM 4673 C C . PRO A 1 567 ? -5.663 -27.195 -41.457 1.00 40.81 567 PRO A C 1
ATOM 4675 O O . PRO A 1 567 ? -5.963 -27.503 -40.309 1.00 40.81 567 PRO A O 1
ATOM 4678 N N . SER A 1 568 ? -6.020 -26.039 -42.012 1.00 31.00 568 SER A N 1
ATOM 4679 C CA . SER A 1 568 ? -6.901 -25.014 -41.449 1.00 31.00 568 SER A CA 1
ATOM 4680 C C . SER A 1 568 ? -8.386 -25.387 -41.542 1.00 31.00 568 SER A C 1
ATOM 4682 O O . SER A 1 568 ? -8.839 -25.827 -42.600 1.00 31.00 568 SER A O 1
ATOM 4684 N N . ILE A 1 569 ? -9.153 -25.101 -40.488 1.00 31.27 569 ILE A N 1
ATOM 4685 C CA . ILE A 1 569 ? -10.625 -25.163 -40.479 1.00 31.27 569 ILE A CA 1
ATOM 4686 C C . ILE A 1 569 ? -11.216 -23.854 -41.042 1.00 31.27 569 ILE A C 1
ATOM 4688 O O . ILE A 1 569 ? -10.666 -22.775 -40.829 1.00 31.27 569 ILE A O 1
ATOM 4692 N N . GLN A 1 570 ? -12.325 -23.960 -41.780 1.00 32.47 570 GLN A N 1
ATOM 4693 C CA . GLN A 1 570 ? -13.056 -22.844 -42.397 1.00 32.47 570 GLN A CA 1
ATOM 4694 C C . GLN A 1 570 ? -13.986 -22.117 -41.414 1.00 32.47 570 GLN A C 1
ATOM 4696 O O . GLN A 1 570 ? -14.669 -22.780 -40.650 1.00 32.47 570 GLN A O 1
ATOM 4701 N N . PHE A 1 571 ? -14.084 -20.789 -41.546 1.00 29.47 571 PHE A N 1
ATOM 4702 C CA . PHE A 1 571 ? -15.271 -19.903 -41.466 1.00 29.47 571 PHE A CA 1
ATOM 4703 C C . PHE A 1 571 ? -14.743 -18.492 -41.843 1.00 29.47 571 PHE A C 1
ATOM 4705 O O . PHE A 1 571 ? -13.612 -18.175 -41.492 1.00 29.47 571 PHE A O 1
ATOM 4712 N N . GLY A 1 572 ? -15.412 -17.572 -42.543 1.00 27.41 572 GLY A N 1
ATOM 4713 C CA . GLY A 1 572 ? -16.722 -17.524 -43.197 1.00 27.41 572 GLY A CA 1
ATOM 4714 C C . GLY A 1 572 ? -17.092 -16.045 -43.473 1.00 27.41 572 GLY A C 1
ATOM 4715 O O . GLY A 1 572 ? -16.703 -15.183 -42.694 1.00 27.41 572 GLY A O 1
ATOM 4716 N N . ASN A 1 573 ? -17.876 -15.771 -44.528 1.00 28.61 573 ASN A N 1
ATOM 4717 C CA . ASN A 1 573 ? -18.546 -14.493 -44.883 1.00 28.61 573 ASN A CA 1
ATOM 4718 C C . ASN A 1 573 ? -17.787 -13.328 -45.586 1.00 28.61 573 ASN A C 1
ATOM 4720 O O . ASN A 1 573 ? -17.010 -12.598 -44.985 1.00 28.61 573 ASN A O 1
ATOM 4724 N N . ASN A 1 574 ? -18.248 -13.065 -46.823 1.00 29.91 574 ASN A N 1
ATOM 4725 C CA . ASN A 1 574 ? -18.758 -11.783 -47.371 1.00 29.91 574 ASN A CA 1
ATOM 4726 C C . ASN A 1 574 ? -17.813 -10.553 -47.427 1.00 29.91 574 ASN A C 1
ATOM 4728 O O . ASN A 1 574 ? -17.519 -9.937 -46.412 1.00 29.91 574 ASN A O 1
ATOM 4732 N N . ASN A 1 575 ? -17.468 -10.017 -48.609 1.00 30.67 575 ASN A N 1
ATOM 4733 C CA . ASN A 1 575 ? -18.430 -9.346 -49.500 1.00 30.67 575 ASN A CA 1
ATOM 4734 C C . ASN A 1 575 ? -17.924 -9.092 -50.945 1.00 30.67 575 ASN A C 1
ATOM 4736 O O . ASN A 1 575 ? -16.729 -9.069 -51.215 1.00 30.67 575 ASN A O 1
ATOM 4740 N N . LYS A 1 576 ? -18.906 -8.824 -51.825 1.00 29.83 576 LYS A N 1
ATOM 4741 C CA . LYS A 1 576 ? -18.883 -8.122 -53.138 1.00 29.83 576 LYS A CA 1
ATOM 4742 C C . LYS A 1 576 ? -17.749 -7.068 -53.231 1.00 29.83 576 LYS A C 1
ATOM 4744 O O . LYS A 1 576 ? -17.511 -6.389 -52.241 1.00 29.83 576 LYS A O 1
ATOM 4749 N N . THR A 1 577 ? -17.035 -6.835 -54.337 1.00 30.77 577 THR A N 1
ATOM 4750 C CA . THR A 1 577 ? -17.385 -6.755 -55.786 1.00 30.77 577 THR A CA 1
ATOM 4751 C C . THR A 1 577 ? -16.094 -6.946 -56.635 1.00 30.77 577 THR A C 1
ATOM 4753 O O . THR A 1 577 ? -15.029 -7.050 -56.039 1.00 30.77 577 THR A O 1
ATOM 4756 N N . SER A 1 578 ? -16.031 -6.997 -57.979 1.00 31.23 578 SER A N 1
ATOM 4757 C CA . SER A 1 578 ? -16.983 -6.808 -59.108 1.00 31.23 578 SER A CA 1
ATOM 4758 C C . SER A 1 578 ? -16.432 -7.459 -60.401 1.00 31.23 578 SER A C 1
ATOM 4760 O O . SER A 1 578 ? -15.259 -7.811 -60.463 1.00 31.23 578 SER A O 1
ATOM 4762 N N . LEU A 1 579 ? -17.254 -7.559 -61.455 1.00 28.59 579 LEU A N 1
ATOM 4763 C CA . LEU A 1 579 ? -16.831 -7.852 -62.839 1.00 28.59 579 LEU A CA 1
ATOM 4764 C C . LEU A 1 579 ? -16.078 -6.664 -63.471 1.00 28.59 579 LEU A C 1
ATOM 4766 O O . LEU A 1 579 ? -16.585 -5.553 -63.366 1.00 28.59 579 LEU A O 1
ATOM 4770 N N . ILE A 1 580 ? -15.003 -6.928 -64.229 1.00 32.56 580 ILE A N 1
ATOM 4771 C CA . ILE A 1 580 ? -14.861 -6.647 -65.683 1.00 32.56 580 ILE A CA 1
ATOM 4772 C C . ILE A 1 580 ? -13.920 -7.733 -66.242 1.00 32.56 580 ILE A C 1
ATOM 4774 O O . ILE A 1 580 ? -12.913 -8.039 -65.610 1.00 32.56 580 ILE A O 1
ATOM 4778 N N . GLY A 1 581 ? -14.232 -8.319 -67.399 1.00 29.02 581 GLY A N 1
ATOM 4779 C CA . GLY A 1 581 ? -13.319 -9.204 -68.135 1.00 29.02 581 GLY A CA 1
ATOM 4780 C C . GLY A 1 581 ? -13.043 -8.670 -69.540 1.00 29.02 581 GLY A C 1
ATOM 4781 O O . GLY A 1 581 ? -13.830 -7.871 -70.039 1.00 29.02 581 GLY A O 1
ATOM 4782 N N . PHE A 1 582 ? -11.955 -9.127 -70.165 1.00 28.00 582 PHE A N 1
ATOM 4783 C CA . PHE A 1 582 ? -11.777 -9.137 -71.622 1.00 28.00 582 PHE A CA 1
ATOM 4784 C C . PHE A 1 582 ? -10.781 -10.233 -72.037 1.00 28.00 582 PHE A C 1
ATOM 4786 O O . PHE A 1 582 ? -9.930 -10.646 -71.249 1.00 28.00 582 PHE A O 1
ATOM 4793 N N . ASP A 1 583 ? -10.951 -10.718 -73.264 1.00 29.86 583 ASP A N 1
ATOM 4794 C CA . ASP A 1 583 ? -10.370 -11.947 -73.808 1.00 29.86 583 ASP A CA 1
ATOM 4795 C C . ASP A 1 583 ? -8.966 -11.813 -74.437 1.00 29.86 583 ASP A C 1
ATOM 4797 O O . ASP A 1 583 ? -8.584 -10.760 -74.938 1.00 29.86 583 ASP A O 1
ATOM 4801 N N . ASN A 1 584 ? -8.275 -12.962 -74.492 1.00 31.62 584 ASN A N 1
ATOM 4802 C CA . ASN A 1 584 ? -7.371 -13.454 -75.549 1.00 31.62 584 ASN A CA 1
ATOM 4803 C C . ASN A 1 584 ? -6.374 -12.496 -76.249 1.00 31.62 584 ASN A C 1
ATOM 4805 O O . ASN A 1 584 ? -6.759 -11.714 -77.115 1.00 31.62 584 ASN A O 1
ATOM 4809 N N . ASN A 1 585 ? -5.069 -12.801 -76.134 1.00 28.11 585 ASN A N 1
ATOM 4810 C CA . ASN A 1 585 ? -4.378 -13.480 -77.251 1.00 28.11 585 ASN A CA 1
ATOM 4811 C C . ASN A 1 585 ? -2.971 -14.043 -76.937 1.00 28.11 585 ASN A C 1
ATOM 4813 O O . ASN A 1 585 ? -2.098 -13.356 -76.426 1.00 28.11 585 ASN A O 1
ATOM 4817 N N . GLN A 1 586 ? -2.796 -15.306 -77.335 1.00 30.70 586 GLN A N 1
ATOM 4818 C CA . GLN A 1 586 ? -1.648 -15.936 -78.010 1.00 30.70 586 GLN A CA 1
ATOM 4819 C C . GLN A 1 586 ? -0.171 -15.531 -77.747 1.00 30.70 586 GLN A C 1
ATOM 4821 O O . GLN A 1 586 ? 0.288 -14.463 -78.135 1.00 30.70 586 GLN A O 1
ATOM 4826 N N . ASN A 1 587 ? 0.589 -16.591 -77.423 1.00 30.16 587 ASN A N 1
ATOM 4827 C CA . ASN A 1 587 ? 1.826 -17.054 -78.085 1.00 30.16 587 ASN A CA 1
ATOM 4828 C C . ASN A 1 587 ? 3.241 -16.663 -77.597 1.00 30.16 587 ASN A C 1
ATOM 4830 O O . ASN A 1 587 ? 3.580 -15.516 -77.344 1.00 30.16 587 ASN A O 1
ATOM 4834 N N . GLN A 1 588 ? 4.069 -17.715 -77.699 1.00 30.94 588 GLN A N 1
ATOM 4835 C CA . GLN A 1 588 ? 5.529 -17.824 -77.795 1.00 30.94 588 GLN A CA 1
ATOM 4836 C C . GLN A 1 588 ? 6.389 -17.890 -76.522 1.00 30.94 588 GLN A C 1
ATOM 4838 O O . GLN A 1 588 ? 6.638 -16.928 -75.802 1.00 30.94 588 GLN A O 1
ATOM 4843 N N . ASP A 1 589 ? 6.916 -19.104 -76.355 1.00 31.59 589 ASP A N 1
ATOM 4844 C CA . ASP A 1 589 ? 8.080 -19.503 -75.580 1.00 31.59 589 ASP A CA 1
ATOM 4845 C C . ASP A 1 589 ? 9.298 -18.586 -75.780 1.00 31.59 589 ASP A C 1
ATOM 4847 O O . ASP A 1 589 ? 9.613 -18.209 -76.908 1.00 31.59 589 ASP A O 1
ATOM 4851 N N . GLN A 1 590 ? 10.106 -18.412 -74.726 1.00 31.48 590 GLN A N 1
ATOM 4852 C CA . GLN A 1 590 ? 11.432 -19.048 -74.702 1.00 31.48 590 GLN A CA 1
ATOM 4853 C C . GLN A 1 590 ? 12.119 -19.011 -73.326 1.00 31.48 590 GLN A C 1
ATOM 4855 O O . GLN A 1 590 ? 12.015 -18.071 -72.544 1.00 31.48 590 GLN A O 1
ATOM 4860 N N . ASN A 1 591 ? 12.842 -20.101 -73.078 1.00 30.31 591 ASN A N 1
ATOM 4861 C CA . ASN A 1 591 ? 13.800 -20.390 -72.011 1.00 30.31 591 ASN A CA 1
ATOM 4862 C C . ASN A 1 591 ? 14.523 -19.194 -71.354 1.00 30.31 591 ASN A C 1
ATOM 4864 O O . ASN A 1 591 ? 15.177 -18.415 -72.040 1.00 30.31 591 ASN A O 1
ATOM 4868 N N . ASN A 1 592 ? 14.605 -19.204 -70.014 1.00 29.75 592 ASN A N 1
ATOM 4869 C CA . ASN A 1 592 ? 15.896 -19.355 -69.313 1.00 29.75 592 ASN A CA 1
ATOM 4870 C C . ASN A 1 592 ? 15.724 -19.577 -67.796 1.00 29.75 592 ASN A C 1
ATOM 4872 O O . ASN A 1 592 ? 15.316 -18.685 -67.055 1.00 29.75 592 ASN A O 1
ATOM 4876 N N . ARG A 1 593 ? 16.097 -20.771 -67.313 1.00 27.83 593 ARG A N 1
ATOM 4877 C CA . ARG A 1 593 ? 16.298 -21.057 -65.881 1.00 27.83 593 ARG A CA 1
ATOM 4878 C C . ARG A 1 593 ? 17.777 -20.871 -65.546 1.00 27.83 593 ARG A C 1
ATOM 4880 O O . ARG A 1 593 ? 18.596 -21.654 -66.012 1.00 27.83 593 ARG A O 1
ATOM 4887 N N . ILE A 1 594 ? 18.105 -19.905 -64.690 1.00 29.84 594 ILE A N 1
ATOM 4888 C CA . ILE A 1 594 ? 19.440 -19.797 -64.085 1.00 29.84 594 ILE A CA 1
ATOM 4889 C C . ILE A 1 594 ? 19.397 -20.448 -62.700 1.00 29.84 594 ILE A C 1
ATOM 4891 O O . ILE A 1 594 ? 18.749 -19.950 -61.782 1.00 29.84 594 ILE A O 1
ATOM 4895 N N . SER A 1 595 ? 20.085 -21.579 -62.561 1.00 28.11 595 SER A N 1
ATOM 4896 C CA . SER A 1 595 ? 20.313 -22.272 -61.291 1.00 28.11 595 SER A CA 1
ATOM 4897 C C . SER A 1 595 ? 21.707 -21.947 -60.755 1.00 28.11 595 SER A C 1
ATOM 4899 O O . SER A 1 595 ? 22.701 -22.279 -61.403 1.00 28.11 595 SER A O 1
ATOM 4901 N N . PHE A 1 596 ? 21.798 -21.359 -59.562 1.00 28.09 596 PHE A N 1
ATOM 4902 C CA . PHE A 1 596 ? 23.075 -21.182 -58.868 1.00 28.09 596 PHE A CA 1
ATOM 4903 C C . PHE A 1 596 ? 23.484 -22.475 -58.149 1.00 28.09 596 PHE A C 1
ATOM 4905 O O . PHE A 1 596 ? 22.907 -22.830 -57.124 1.00 28.09 596 PHE A O 1
ATOM 4912 N N . ASN A 1 597 ? 24.506 -23.152 -58.675 1.00 27.78 597 ASN A N 1
ATOM 4913 C CA . ASN A 1 597 ? 25.201 -24.243 -57.991 1.00 27.78 597 ASN A CA 1
ATOM 4914 C C . ASN A 1 597 ? 26.481 -23.706 -57.338 1.00 27.78 597 ASN A C 1
ATOM 4916 O O . ASN A 1 597 ? 27.367 -23.214 -58.035 1.00 27.78 597 ASN A O 1
ATOM 4920 N N . TYR A 1 598 ? 26.614 -23.860 -56.020 1.00 28.52 598 TYR A N 1
ATOM 4921 C CA . TYR A 1 598 ? 27.902 -23.700 -55.342 1.00 28.52 598 TYR A CA 1
ATOM 4922 C C . TYR A 1 598 ? 28.723 -24.985 -55.496 1.00 28.52 598 TYR A C 1
ATOM 4924 O O . TYR A 1 598 ? 28.286 -26.058 -55.086 1.00 28.52 598 TYR A O 1
ATOM 4932 N N . SER A 1 599 ? 29.918 -24.868 -56.078 1.00 28.23 599 SER A N 1
ATOM 4933 C CA . SER A 1 599 ? 30.861 -25.974 -56.273 1.00 28.23 599 SER A CA 1
ATOM 4934 C C . SER A 1 599 ? 32.124 -25.749 -55.447 1.00 28.23 599 SER A C 1
ATOM 4936 O O . SER A 1 599 ? 32.953 -24.905 -55.782 1.00 28.23 599 SER A O 1
ATOM 4938 N N . THR A 1 600 ? 32.306 -26.552 -54.405 1.00 33.59 600 THR A N 1
ATOM 4939 C CA . THR A 1 600 ? 33.540 -26.627 -53.619 1.00 33.59 600 THR A CA 1
ATOM 4940 C C . THR A 1 600 ? 34.674 -27.233 -54.452 1.00 33.59 600 THR A C 1
ATOM 4942 O O . THR A 1 600 ? 34.537 -28.343 -54.965 1.00 33.59 600 THR A O 1
ATOM 4945 N N . ARG A 1 601 ? 35.827 -26.563 -54.536 1.00 30.02 601 ARG A N 1
ATOM 4946 C CA . ARG A 1 601 ? 37.098 -27.176 -54.958 1.00 30.02 601 ARG A CA 1
ATOM 4947 C C . ARG A 1 601 ? 38.253 -26.555 -54.183 1.00 30.02 601 ARG A C 1
ATOM 4949 O O . ARG A 1 601 ? 38.460 -25.350 -54.254 1.00 30.02 601 ARG A O 1
ATOM 4956 N N . GLY A 1 602 ? 38.999 -27.390 -53.469 1.00 31.59 602 GLY A N 1
ATOM 4957 C CA . GLY A 1 602 ? 40.349 -27.062 -53.018 1.00 31.59 602 GLY A CA 1
ATOM 4958 C C . GLY A 1 602 ? 41.381 -27.673 -53.964 1.00 31.59 602 GLY A C 1
ATOM 4959 O O . GLY A 1 602 ? 41.090 -28.655 -54.649 1.00 31.59 602 GLY A O 1
ATOM 4960 N N . SER A 1 603 ? 42.593 -27.126 -53.963 1.00 29.41 603 SER A N 1
ATOM 4961 C CA . SER A 1 603 ? 43.773 -27.772 -54.538 1.00 29.41 603 SER A CA 1
ATOM 4962 C C . SER A 1 603 ? 44.998 -27.459 -53.686 1.00 29.41 603 SER A C 1
ATOM 4964 O O . SER A 1 603 ? 45.322 -26.297 -53.455 1.00 29.41 603 SER A O 1
ATOM 4966 N N . VAL A 1 604 ? 45.658 -28.520 -53.233 1.00 36.81 604 VAL A N 1
ATOM 4967 C CA . VAL A 1 604 ? 46.991 -28.507 -52.620 1.00 36.81 604 VAL A CA 1
ATOM 4968 C C . VAL A 1 604 ? 48.037 -28.258 -53.707 1.00 36.81 604 VAL A C 1
ATOM 4970 O O . VAL A 1 604 ? 47.868 -28.781 -54.805 1.00 36.81 604 VAL A O 1
ATOM 4973 N N . PHE A 1 605 ? 49.135 -27.569 -53.387 1.00 27.02 605 PHE A N 1
ATOM 4974 C CA . PHE A 1 605 ? 50.437 -27.863 -53.996 1.00 27.02 605 PHE A CA 1
ATOM 4975 C C . PHE A 1 605 ? 51.595 -27.537 -53.037 1.00 27.02 605 PHE A C 1
ATOM 4977 O O . PHE A 1 605 ? 51.554 -26.536 -52.323 1.00 27.02 605 PHE A O 1
ATOM 4984 N N . ASN A 1 606 ? 52.598 -28.420 -53.030 1.00 30.27 606 ASN A N 1
ATOM 4985 C CA . ASN A 1 606 ? 53.934 -28.213 -52.455 1.00 30.27 606 ASN A CA 1
ATOM 4986 C C . ASN A 1 606 ? 54.715 -27.193 -53.343 1.00 30.27 606 ASN A C 1
ATOM 4988 O O . ASN A 1 606 ? 54.163 -26.709 -54.327 1.00 30.27 606 ASN A O 1
ATOM 4992 N N . GLU A 1 607 ? 55.972 -26.791 -53.118 1.00 30.64 607 GLU A N 1
ATOM 4993 C CA . GLU A 1 607 ? 57.155 -27.541 -52.662 1.00 30.64 607 GLU A CA 1
ATOM 4994 C C . GLU A 1 607 ? 58.331 -26.552 -52.441 1.00 30.64 607 GLU A C 1
ATOM 4996 O O . GLU A 1 607 ? 58.340 -25.513 -53.086 1.00 30.64 607 GLU A O 1
ATOM 5001 N N . GLU A 1 608 ? 59.278 -26.880 -51.542 1.00 29.41 608 GLU A N 1
ATOM 5002 C CA . GLU A 1 608 ? 60.758 -26.761 -51.697 1.00 29.41 608 GLU A CA 1
ATOM 5003 C C . GLU A 1 608 ? 61.429 -25.457 -52.279 1.00 29.41 608 GLU A C 1
ATOM 5005 O O . GLU A 1 608 ? 60.930 -24.810 -53.183 1.00 29.41 608 GLU A O 1
ATOM 5010 N N . ILE A 1 609 ? 62.638 -24.981 -51.909 1.00 31.03 609 ILE A N 1
ATOM 5011 C CA . ILE A 1 609 ? 63.765 -25.520 -51.119 1.00 31.03 609 ILE A CA 1
ATOM 5012 C C . ILE A 1 609 ? 64.848 -24.428 -50.846 1.00 31.03 609 ILE A C 1
ATOM 5014 O O . ILE A 1 609 ? 64.873 -23.395 -51.508 1.00 31.03 609 ILE A O 1
ATOM 5018 N N . LYS A 1 610 ? 65.845 -24.780 -50.009 1.00 29.08 610 LYS A N 1
ATOM 5019 C CA . LYS A 1 610 ? 67.257 -24.294 -49.935 1.00 29.08 610 LYS A CA 1
ATOM 5020 C C . LYS A 1 610 ? 67.675 -23.139 -49.010 1.00 29.08 610 LYS A C 1
ATOM 5022 O O . LYS A 1 610 ? 67.041 -22.108 -48.849 1.00 29.08 610 LYS A O 1
ATOM 5027 N N . GLN A 1 611 ? 68.849 -23.399 -48.432 1.00 36.16 611 GLN A N 1
ATOM 5028 C CA . GLN A 1 611 ? 69.650 -22.597 -47.512 1.00 36.16 611 GLN A CA 1
ATOM 5029 C C . GLN A 1 611 ? 70.707 -21.794 -48.288 1.00 36.16 611 GLN A C 1
ATOM 5031 O O . GLN A 1 611 ? 71.229 -22.304 -49.280 1.00 36.16 611 GLN A O 1
ATOM 5036 N N . SER A 1 612 ? 71.166 -20.664 -47.740 1.00 29.11 612 SER A N 1
ATOM 5037 C CA . SER A 1 612 ? 72.583 -20.273 -47.851 1.00 29.11 612 SER A CA 1
ATOM 5038 C C . SER A 1 612 ? 72.997 -19.235 -46.800 1.00 29.11 612 SER A C 1
ATOM 5040 O O . SER A 1 612 ? 72.478 -18.127 -46.801 1.00 29.11 612 SER A O 1
ATOM 5042 N N . ASN A 1 613 ? 73.961 -19.628 -45.961 1.00 28.28 613 ASN A N 1
ATOM 5043 C CA . ASN A 1 613 ? 75.095 -18.870 -45.403 1.00 28.28 613 ASN A CA 1
ATOM 5044 C C . ASN A 1 613 ? 74.929 -17.382 -45.023 1.00 28.28 613 ASN A C 1
ATOM 5046 O O . ASN A 1 613 ? 74.622 -16.529 -45.848 1.00 28.28 613 ASN A O 1
ATOM 5050 N N . GLY A 1 614 ? 75.279 -17.059 -43.774 1.00 28.91 614 GLY A N 1
ATOM 5051 C CA . GLY A 1 614 ? 75.352 -15.679 -43.280 1.00 28.91 614 GLY A CA 1
ATOM 5052 C C . GLY A 1 614 ? 76.725 -15.020 -43.447 1.00 28.91 614 GLY A C 1
ATOM 5053 O O . GLY A 1 614 ? 77.643 -15.586 -44.038 1.00 28.91 614 GLY A O 1
ATOM 5054 N N . ASN A 1 615 ? 76.875 -13.836 -42.850 1.00 28.14 615 ASN A N 1
ATOM 5055 C CA . ASN A 1 615 ? 78.167 -13.269 -42.466 1.00 28.14 615 ASN A CA 1
ATOM 5056 C C . ASN A 1 615 ? 77.997 -12.288 -41.296 1.00 28.14 615 ASN A C 1
ATOM 5058 O O . ASN A 1 615 ? 77.019 -11.547 -41.233 1.00 28.14 615 ASN A O 1
ATOM 5062 N N . ASN A 1 616 ? 78.965 -12.291 -40.378 1.00 33.62 616 ASN A N 1
ATOM 5063 C CA . ASN A 1 616 ? 79.059 -11.326 -39.280 1.00 33.62 616 ASN A CA 1
ATOM 5064 C C . ASN A 1 616 ? 79.492 -9.949 -39.801 1.00 33.62 616 ASN A C 1
ATOM 5066 O O . ASN A 1 616 ? 80.317 -9.893 -40.709 1.00 33.62 616 ASN A O 1
ATOM 5070 N N . PHE A 1 617 ? 79.105 -8.869 -39.116 1.00 25.58 617 PHE A N 1
ATOM 5071 C CA . PHE A 1 617 ? 80.001 -7.719 -38.946 1.00 25.58 617 PHE A CA 1
ATOM 5072 C C . PHE A 1 617 ? 79.813 -7.051 -37.575 1.00 25.58 617 PHE A C 1
ATOM 5074 O O . PHE A 1 617 ? 78.719 -7.035 -37.017 1.00 25.58 617 PHE A O 1
ATOM 5081 N N . TYR A 1 618 ? 80.921 -6.568 -37.013 1.00 28.47 618 TYR A N 1
ATOM 5082 C CA . TYR A 1 618 ? 81.066 -6.090 -35.634 1.00 28.47 618 TYR A CA 1
ATOM 5083 C C . TYR A 1 618 ? 81.177 -4.550 -35.558 1.00 28.47 618 TYR A C 1
ATOM 5085 O O . TYR A 1 618 ? 81.739 -3.937 -36.459 1.00 28.47 618 TYR A O 1
ATOM 5093 N N . LEU A 1 619 ? 80.821 -4.019 -34.378 1.00 27.42 619 LEU A N 1
ATOM 5094 C CA . LEU A 1 619 ? 81.414 -2.863 -33.666 1.00 27.42 619 LEU A CA 1
ATOM 5095 C C . LEU A 1 619 ? 81.242 -1.409 -34.166 1.00 27.42 619 LEU A C 1
ATOM 5097 O O . LEU A 1 619 ? 81.558 -1.068 -35.296 1.00 27.42 619 LEU A O 1
ATOM 5101 N N . ASN A 1 620 ? 81.002 -0.556 -33.153 1.00 26.38 620 ASN A N 1
ATOM 5102 C CA . ASN A 1 620 ? 81.562 0.795 -32.950 1.00 26.38 620 ASN A CA 1
ATOM 5103 C C . ASN A 1 620 ? 81.124 1.959 -33.870 1.00 26.38 620 ASN A C 1
ATOM 5105 O O . ASN A 1 620 ? 80.697 1.755 -34.995 1.00 26.38 620 ASN A O 1
ATOM 5109 N N . SER A 1 621 ? 81.274 3.236 -33.482 1.00 29.94 621 SER A N 1
ATOM 5110 C CA . SER A 1 621 ? 81.245 3.900 -32.156 1.00 29.94 621 SER A CA 1
ATOM 5111 C C . SER A 1 621 ? 81.376 5.425 -32.348 1.00 29.94 621 SER A C 1
ATOM 5113 O O . SER A 1 621 ? 82.208 5.848 -33.142 1.00 29.94 621 SER A O 1
ATOM 5115 N N . GLU A 1 622 ? 80.688 6.213 -31.515 1.00 28.33 622 GLU A N 1
ATOM 5116 C CA . GLU A 1 622 ? 81.007 7.614 -31.152 1.00 28.33 622 GLU A CA 1
ATOM 5117 C C . GLU A 1 622 ? 80.902 8.792 -32.160 1.00 28.33 622 GLU A C 1
ATOM 5119 O O . GLU A 1 622 ? 81.086 8.685 -33.366 1.00 28.33 622 GLU A O 1
ATOM 5124 N N . ASN A 1 623 ? 80.727 9.966 -31.528 1.00 30.00 623 ASN A N 1
ATOM 5125 C CA . ASN A 1 623 ? 80.929 11.358 -31.961 1.00 30.00 623 ASN A CA 1
ATOM 5126 C C . ASN A 1 623 ? 79.855 12.012 -32.863 1.00 30.00 623 ASN A C 1
ATOM 5128 O O . ASN A 1 623 ? 79.628 11.592 -33.987 1.00 30.00 623 ASN A O 1
ATOM 5132 N N . SER A 1 624 ? 79.067 13.008 -32.419 1.00 31.48 624 SER A N 1
ATOM 5133 C CA . SER A 1 624 ? 79.313 14.259 -31.648 1.00 31.48 624 SER A CA 1
ATOM 5134 C C . SER A 1 624 ? 79.561 15.483 -32.542 1.00 31.48 624 SER A C 1
ATOM 5136 O O . SER A 1 624 ? 80.686 15.729 -32.970 1.00 31.48 624 SER A O 1
ATOM 5138 N N . ILE A 1 625 ? 78.517 16.305 -32.733 1.00 31.00 625 ILE A N 1
ATOM 5139 C CA . ILE A 1 625 ? 78.616 17.742 -33.051 1.00 31.00 625 ILE A CA 1
ATOM 5140 C C . ILE A 1 625 ? 77.597 18.512 -32.183 1.00 31.00 625 ILE A C 1
ATOM 5142 O O . ILE A 1 625 ? 76.524 18.009 -31.854 1.00 31.00 625 ILE A O 1
ATOM 5146 N N . ARG A 1 626 ? 77.981 19.720 -31.750 1.00 30.86 626 ARG A N 1
ATOM 5147 C CA . ARG A 1 626 ? 77.314 20.554 -30.732 1.00 30.86 626 ARG A CA 1
ATOM 5148 C C . ARG A 1 626 ? 76.330 21.585 -31.310 1.00 30.86 626 ARG A C 1
ATOM 5150 O O . ARG A 1 626 ? 76.668 22.226 -32.298 1.00 30.86 626 ARG A O 1
ATOM 5157 N N . SER A 1 627 ? 75.332 21.956 -30.490 1.00 29.17 627 SER A N 1
ATOM 5158 C CA . SER A 1 627 ? 74.731 23.315 -30.369 1.00 29.17 627 SER A CA 1
ATOM 5159 C C . SER A 1 627 ? 73.914 23.850 -31.581 1.00 29.17 627 SER A C 1
ATOM 5161 O O . SER A 1 627 ? 74.121 23.405 -32.696 1.00 29.17 627 SER A O 1
ATOM 5163 N N . SER A 1 628 ? 72.956 24.788 -31.466 1.00 31.97 628 SER A N 1
ATOM 5164 C CA . SER A 1 628 ? 72.595 25.692 -30.358 1.00 31.97 628 SER A CA 1
ATOM 5165 C C . SER A 1 628 ? 71.180 26.320 -30.512 1.00 31.97 628 SER A C 1
ATOM 5167 O O . SER A 1 628 ? 70.647 26.354 -31.612 1.00 31.97 628 SER A O 1
ATOM 5169 N N . VAL A 1 629 ? 70.654 26.909 -29.423 1.00 28.14 629 VAL A N 1
ATOM 5170 C CA . VAL A 1 629 ? 69.563 27.925 -29.314 1.00 28.14 629 VAL A CA 1
ATOM 5171 C C . VAL A 1 629 ? 68.141 27.616 -29.856 1.00 28.14 629 VAL A C 1
ATOM 5173 O O . VAL A 1 629 ? 67.864 27.782 -31.036 1.00 28.14 629 VAL A O 1
ATOM 5176 N N . MET A 1 630 ? 67.170 27.401 -28.952 1.00 30.23 630 MET A N 1
ATOM 5177 C CA . MET A 1 630 ? 66.123 28.408 -28.644 1.00 30.23 630 MET A CA 1
ATOM 5178 C C . MET A 1 630 ? 65.258 28.013 -27.432 1.00 30.23 630 MET A C 1
ATOM 5180 O O . MET A 1 630 ? 64.761 26.896 -27.311 1.00 30.23 630 MET A O 1
ATOM 5184 N N . SER A 1 631 ? 65.084 28.964 -26.516 1.00 35.62 631 SER A N 1
ATOM 5185 C CA . SER A 1 631 ? 64.329 28.843 -25.264 1.00 35.62 631 SER A CA 1
ATOM 5186 C C . SER A 1 631 ? 62.848 29.194 -25.443 1.00 35.62 631 SER A C 1
ATOM 5188 O O . SER A 1 631 ? 62.545 30.244 -26.004 1.00 35.62 631 SER A O 1
ATOM 5190 N N . GLY A 1 632 ? 61.930 28.391 -24.890 1.00 29.41 632 GLY A N 1
ATOM 5191 C CA . GLY A 1 632 ? 60.488 28.652 -25.030 1.00 29.41 632 GLY A CA 1
ATOM 5192 C C . GLY A 1 632 ? 59.554 27.871 -24.099 1.00 29.41 632 GLY A C 1
ATOM 5193 O O . GLY A 1 632 ? 58.459 27.510 -24.514 1.00 29.41 632 GLY A O 1
ATOM 5194 N N . ARG A 1 633 ? 59.951 27.583 -22.850 1.00 31.86 633 ARG A N 1
ATOM 5195 C CA . ARG A 1 633 ? 59.032 27.017 -21.840 1.00 31.86 633 ARG A CA 1
ATOM 5196 C C . ARG A 1 633 ? 58.495 28.121 -20.933 1.00 31.86 633 ARG A C 1
ATOM 5198 O O . ARG A 1 633 ? 59.188 28.549 -20.016 1.00 31.86 633 ARG A O 1
ATOM 5205 N N . GLN A 1 634 ? 57.256 28.549 -21.168 1.00 33.06 634 GLN A N 1
ATOM 5206 C CA . GLN A 1 634 ? 56.502 29.309 -20.171 1.00 33.06 634 GLN A CA 1
ATOM 5207 C C . GLN A 1 634 ? 56.077 28.359 -19.046 1.00 33.06 634 GLN A C 1
ATOM 5209 O O . GLN A 1 634 ? 55.340 27.401 -19.278 1.00 33.06 634 GLN A O 1
ATOM 5214 N N . SER A 1 635 ? 56.547 28.611 -17.826 1.00 34.50 635 SER A N 1
ATOM 5215 C CA . SER A 1 635 ? 56.011 27.970 -16.629 1.00 34.50 635 SER A CA 1
ATOM 5216 C C . SER A 1 635 ? 54.624 28.541 -16.330 1.00 34.50 635 SER A C 1
ATOM 5218 O O . SER A 1 635 ? 54.460 29.743 -16.117 1.00 34.50 635 SER A O 1
ATOM 5220 N N . VAL A 1 636 ? 53.609 27.676 -16.296 1.00 39.19 636 VAL A N 1
ATOM 5221 C CA . VAL A 1 636 ? 52.293 28.056 -15.771 1.00 39.19 636 VAL A CA 1
ATOM 5222 C C . VAL A 1 636 ? 52.445 28.219 -14.262 1.00 39.19 636 VAL A C 1
ATOM 5224 O O . VAL A 1 636 ? 52.741 27.258 -13.554 1.00 39.19 636 VAL A O 1
ATOM 5227 N N . ASN A 1 637 ? 52.319 29.456 -13.787 1.00 45.84 637 ASN A N 1
ATOM 5228 C CA . ASN A 1 637 ? 52.604 29.813 -12.403 1.00 45.84 637 ASN A CA 1
ATOM 5229 C C . ASN A 1 637 ? 51.494 29.289 -11.469 1.00 45.84 637 ASN A C 1
ATOM 5231 O O . ASN A 1 637 ? 50.391 29.840 -11.433 1.00 45.84 637 ASN A O 1
ATOM 5235 N N . PHE A 1 638 ? 51.803 28.208 -10.748 1.00 40.25 638 PHE A N 1
ATOM 5236 C CA . PHE A 1 638 ? 50.875 27.466 -9.889 1.00 40.25 638 PHE A CA 1
ATOM 5237 C C . PHE A 1 638 ? 50.398 28.293 -8.680 1.00 40.25 638 PHE A C 1
ATOM 5239 O O . PHE A 1 638 ? 49.266 28.127 -8.226 1.00 40.25 638 PHE A O 1
ATOM 5246 N N . ASP A 1 639 ? 51.207 29.252 -8.223 1.00 47.09 639 ASP A N 1
ATOM 5247 C CA . ASP A 1 639 ? 50.924 30.054 -7.028 1.00 47.09 639 ASP A CA 1
ATOM 5248 C C . ASP A 1 639 ? 49.702 30.968 -7.236 1.00 47.09 639 ASP A C 1
ATOM 5250 O O . ASP A 1 639 ? 48.836 31.074 -6.368 1.00 47.09 639 ASP A O 1
ATOM 5254 N N . LYS A 1 640 ? 49.524 31.513 -8.452 1.00 46.62 640 LYS A N 1
ATOM 5255 C CA . LYS A 1 640 ? 48.333 32.313 -8.808 1.00 46.62 640 LYS A CA 1
ATOM 5256 C C . LYS A 1 640 ? 47.021 31.531 -8.740 1.00 46.62 640 LYS A C 1
ATOM 5258 O O . LYS A 1 640 ? 45.972 32.134 -8.515 1.00 46.62 640 LYS A O 1
ATOM 5263 N N . PHE A 1 641 ? 47.053 30.217 -8.961 1.00 51.62 641 PHE A N 1
ATOM 5264 C CA . PHE A 1 641 ? 45.870 29.368 -8.812 1.00 51.62 641 PHE A CA 1
ATOM 5265 C C . PHE A 1 641 ? 45.536 29.156 -7.329 1.00 51.62 641 PHE A C 1
ATOM 5267 O O . PHE A 1 641 ? 44.365 29.166 -6.948 1.00 51.62 641 PHE A O 1
ATOM 5274 N N . TRP A 1 642 ? 46.559 29.043 -6.480 1.00 55.22 642 TRP A N 1
ATOM 5275 C CA . TRP A 1 642 ? 46.393 28.841 -5.043 1.00 55.22 642 TRP A CA 1
ATOM 5276 C C . TRP A 1 642 ? 45.914 30.102 -4.311 1.00 55.22 642 TRP A C 1
ATOM 5278 O O . TRP A 1 642 ? 44.977 30.018 -3.516 1.00 55.22 642 TRP A O 1
ATOM 5288 N N . ASP A 1 643 ? 46.411 31.282 -4.687 1.00 58.25 643 ASP A N 1
ATOM 5289 C CA . ASP A 1 643 ? 45.902 32.568 -4.183 1.00 58.25 643 ASP A CA 1
ATOM 5290 C C . ASP A 1 643 ? 44.435 32.824 -4.581 1.00 58.25 643 ASP A C 1
ATOM 5292 O O . ASP A 1 643 ? 43.648 33.377 -3.804 1.00 58.25 643 ASP A O 1
ATOM 5296 N N . GLN A 1 644 ? 44.024 32.399 -5.784 1.00 54.75 644 GLN A N 1
ATOM 5297 C CA . GLN A 1 644 ? 42.624 32.480 -6.221 1.00 54.75 644 GLN A CA 1
ATOM 5298 C C . GLN A 1 644 ? 41.717 31.465 -5.514 1.00 54.75 644 GLN A C 1
ATOM 5300 O O . GLN A 1 644 ? 40.538 31.751 -5.297 1.00 54.75 644 GLN A O 1
ATOM 5305 N N . PHE A 1 645 ? 42.245 30.300 -5.132 1.00 56.25 645 PHE A N 1
ATOM 5306 C CA . PHE A 1 645 ? 41.511 29.302 -4.355 1.00 56.25 645 PHE A CA 1
ATOM 5307 C C . PHE A 1 645 ? 41.287 29.772 -2.907 1.00 56.25 645 PHE A C 1
ATOM 5309 O O . PHE A 1 645 ? 40.153 29.753 -2.423 1.00 56.25 645 PHE A O 1
ATOM 5316 N N . GLN A 1 646 ? 42.325 30.303 -2.252 1.00 53.62 646 GLN A N 1
ATOM 5317 C CA . GLN A 1 646 ? 42.230 30.868 -0.898 1.00 53.62 646 GLN A CA 1
ATOM 5318 C C . GLN A 1 646 ? 41.266 32.066 -0.829 1.00 53.62 646 GLN A C 1
ATOM 5320 O O . GLN A 1 646 ? 40.409 32.115 0.055 1.00 53.62 646 GLN A O 1
ATOM 5325 N N . ASN A 1 647 ? 41.307 32.981 -1.808 1.00 54.03 647 ASN A N 1
ATOM 5326 C CA . ASN A 1 647 ? 40.359 34.103 -1.872 1.00 54.03 647 ASN A CA 1
ATOM 5327 C C . ASN A 1 647 ? 38.895 33.683 -2.099 1.00 54.03 647 ASN A C 1
ATOM 5329 O O . ASN A 1 647 ? 37.984 34.430 -1.752 1.00 54.03 647 ASN A O 1
ATOM 5333 N N . ARG A 1 648 ? 38.625 32.498 -2.662 1.00 48.84 648 ARG A N 1
ATOM 5334 C CA . ARG A 1 648 ? 37.248 31.982 -2.772 1.00 48.84 648 ARG A CA 1
ATOM 5335 C C . ARG A 1 648 ? 36.754 31.360 -1.464 1.00 48.84 648 ARG A C 1
ATOM 5337 O O . ARG A 1 648 ? 35.574 31.492 -1.148 1.00 48.84 648 ARG A O 1
ATOM 5344 N N . MET A 1 649 ? 37.648 30.755 -0.681 1.00 46.28 649 MET A N 1
ATOM 5345 C CA . MET A 1 649 ? 37.328 30.218 0.648 1.00 46.28 649 MET A CA 1
ATOM 5346 C C . MET A 1 649 ? 37.080 31.326 1.689 1.00 46.28 649 MET A C 1
ATOM 5348 O O . MET A 1 649 ? 36.197 31.181 2.535 1.00 46.28 649 MET A O 1
ATOM 5352 N N . SER A 1 650 ? 37.792 32.457 1.618 1.00 48.12 650 SER A N 1
ATOM 5353 C CA . SER A 1 650 ? 37.569 33.592 2.530 1.00 48.12 650 SER A CA 1
ATOM 5354 C C . SER A 1 650 ? 36.213 34.282 2.309 1.00 48.12 650 SER A C 1
ATOM 5356 O O . SER A 1 650 ? 35.526 34.602 3.280 1.00 48.12 650 SER A O 1
ATOM 5358 N N . ILE A 1 651 ? 35.780 34.436 1.051 1.00 51.94 651 ILE A N 1
ATOM 5359 C CA . ILE A 1 651 ? 34.475 35.024 0.694 1.00 51.94 651 ILE A CA 1
ATOM 5360 C C . ILE A 1 651 ? 33.309 34.155 1.199 1.00 51.94 651 ILE A C 1
ATOM 5362 O O . ILE A 1 651 ? 32.346 34.685 1.759 1.00 51.94 651 ILE A O 1
ATOM 5366 N N . ALA A 1 652 ? 33.411 32.825 1.079 1.00 44.09 652 ALA A N 1
ATOM 5367 C CA . ALA A 1 652 ? 32.388 31.897 1.571 1.00 44.09 652 ALA A CA 1
ATOM 5368 C C . ALA A 1 652 ? 32.191 31.987 3.100 1.00 44.09 652 ALA A C 1
ATOM 5370 O O . ALA A 1 652 ? 31.060 31.978 3.589 1.00 44.09 652 ALA A O 1
ATOM 5371 N N . ASN A 1 653 ? 33.278 32.169 3.858 1.00 42.50 653 ASN A N 1
ATOM 5372 C CA . ASN A 1 653 ? 33.214 32.333 5.314 1.00 42.50 653 ASN A CA 1
ATOM 5373 C C . ASN A 1 653 ? 32.599 33.678 5.750 1.00 42.50 653 ASN A C 1
ATOM 5375 O O . ASN A 1 653 ? 31.975 33.741 6.808 1.00 42.50 653 ASN A O 1
ATOM 5379 N N . GLN A 1 654 ? 32.704 34.737 4.938 1.00 41.69 654 GLN A N 1
ATOM 5380 C CA . GLN A 1 654 ? 32.002 36.002 5.201 1.00 41.69 654 GLN A CA 1
ATOM 5381 C C . GLN A 1 654 ? 30.495 35.908 4.919 1.00 41.69 654 GLN A C 1
ATOM 5383 O O . GLN A 1 654 ? 29.701 36.532 5.624 1.00 41.69 654 GLN A O 1
ATOM 5388 N N . THR A 1 655 ? 30.070 35.086 3.951 1.00 43.25 655 THR A N 1
ATOM 5389 C CA . THR A 1 655 ? 28.634 34.927 3.646 1.00 43.25 655 THR A CA 1
ATOM 5390 C C . THR A 1 655 ? 27.879 34.238 4.793 1.00 43.25 655 THR A C 1
ATOM 5392 O O . THR A 1 655 ? 26.738 34.592 5.080 1.00 43.25 655 THR A O 1
ATOM 5395 N N . GLY A 1 656 ? 28.536 33.321 5.515 1.00 39.78 656 GLY A N 1
ATOM 5396 C CA . GLY A 1 656 ? 27.970 32.635 6.685 1.00 39.78 656 GLY A CA 1
ATOM 5397 C C . GLY A 1 656 ? 27.808 33.495 7.950 1.00 39.78 656 GLY A C 1
ATOM 5398 O O . GLY A 1 656 ? 27.108 33.082 8.873 1.00 39.78 656 GLY A O 1
ATOM 5399 N N . GLN A 1 657 ? 28.419 34.685 8.021 1.00 40.66 657 GLN A N 1
ATOM 5400 C CA . GLN A 1 657 ? 28.273 35.587 9.175 1.00 40.66 657 GLN A CA 1
ATOM 5401 C C . GLN A 1 657 ? 27.102 36.575 9.027 1.00 40.66 657 GLN A C 1
ATOM 5403 O O . GLN A 1 657 ? 26.517 36.978 10.031 1.00 40.66 657 GLN A O 1
ATOM 5408 N N . LEU A 1 658 ? 26.682 36.889 7.796 1.00 37.19 658 LEU A N 1
ATOM 5409 C CA . LEU A 1 658 ? 25.546 37.785 7.529 1.00 37.19 658 LEU A CA 1
ATOM 5410 C C . LEU A 1 658 ? 24.171 37.179 7.871 1.00 37.19 658 LEU A C 1
ATOM 5412 O O . LEU A 1 658 ? 23.228 37.925 8.110 1.00 37.19 658 LEU A O 1
ATOM 5416 N N . GLN A 1 659 ? 24.052 35.850 7.978 1.00 42.03 659 GLN A N 1
ATOM 5417 C CA . GLN A 1 659 ? 22.824 35.183 8.447 1.00 42.03 659 GLN A CA 1
ATOM 5418 C C . GLN A 1 659 ? 22.714 35.051 9.978 1.00 42.03 659 GLN A C 1
ATOM 5420 O O . GLN A 1 659 ? 21.697 34.571 10.467 1.00 42.03 659 GLN A O 1
ATOM 5425 N N . LYS A 1 660 ? 23.717 35.493 10.755 1.00 39.56 660 LYS A N 1
ATOM 5426 C CA . LYS A 1 660 ? 23.679 35.470 12.233 1.00 39.56 660 LYS A CA 1
ATOM 5427 C C . LYS A 1 660 ? 23.374 36.824 12.890 1.00 39.56 660 LYS A C 1
ATOM 5429 O O . LYS A 1 660 ? 23.394 36.908 14.113 1.00 39.56 660 LYS A O 1
ATOM 5434 N N . GLN A 1 661 ? 23.073 37.870 12.113 1.00 36.72 661 GLN A N 1
ATOM 5435 C CA . GLN A 1 661 ? 22.766 39.214 12.637 1.00 36.72 661 GLN A CA 1
ATOM 5436 C C . GLN A 1 661 ? 21.278 39.613 12.570 1.00 36.72 661 GLN A C 1
ATOM 5438 O O . GLN A 1 661 ? 20.910 40.660 13.090 1.00 36.72 661 GLN A O 1
ATOM 5443 N N . THR A 1 662 ? 20.394 38.777 12.017 1.00 36.25 662 THR A N 1
ATOM 5444 C CA . THR A 1 662 ? 18.935 39.020 11.946 1.00 36.25 662 THR A CA 1
ATOM 5445 C C . THR A 1 662 ? 18.130 38.346 13.070 1.00 36.25 662 THR A C 1
ATOM 5447 O O . THR A 1 662 ? 16.936 38.104 12.924 1.00 36.25 662 THR A O 1
ATOM 5450 N N . SER A 1 663 ? 18.759 38.045 14.212 1.00 35.75 663 SER A N 1
ATOM 5451 C CA . SER A 1 663 ? 18.090 37.436 15.381 1.00 35.75 663 SER A CA 1
ATOM 5452 C C . SER A 1 663 ? 18.551 38.043 16.713 1.00 35.75 663 SER A C 1
ATOM 5454 O O . SER A 1 663 ? 18.796 37.333 17.684 1.00 35.75 663 SER A O 1
ATOM 5456 N N . GLN A 1 664 ? 18.692 39.372 16.755 1.00 37.53 664 GLN A N 1
ATOM 5457 C CA . GLN A 1 664 ? 18.920 40.146 17.982 1.00 37.53 664 GLN A CA 1
ATOM 5458 C C . GLN A 1 664 ? 18.077 41.427 17.980 1.00 37.53 664 GLN A C 1
ATOM 5460 O O . GLN A 1 664 ? 18.582 42.517 17.735 1.00 37.53 664 GLN A O 1
ATOM 5465 N N . ASN A 1 665 ? 16.778 41.274 18.240 1.00 38.41 665 ASN A N 1
ATOM 5466 C CA . ASN A 1 665 ? 15.928 42.311 18.827 1.00 38.41 665 ASN A CA 1
ATOM 5467 C C . ASN A 1 665 ? 14.597 41.681 19.253 1.00 38.41 665 ASN A C 1
ATOM 5469 O O . ASN A 1 665 ? 13.672 41.627 18.458 1.00 38.41 665 ASN A O 1
ATOM 5473 N N . ASP A 1 666 ? 14.550 41.184 20.490 1.00 33.69 666 ASP A N 1
ATOM 5474 C CA . ASP A 1 666 ? 13.339 41.102 21.318 1.00 33.69 666 ASP A CA 1
ATOM 5475 C C . ASP A 1 666 ? 13.758 40.777 22.761 1.00 33.69 666 ASP A C 1
ATOM 5477 O O . ASP A 1 666 ? 13.764 39.635 23.211 1.00 33.69 666 ASP A O 1
ATOM 5481 N N . ASN A 1 667 ? 14.176 41.819 23.487 1.00 34.12 667 ASN A N 1
ATOM 5482 C CA . ASN A 1 667 ? 14.393 41.773 24.932 1.00 34.12 667 ASN A CA 1
ATOM 5483 C C . ASN A 1 667 ? 13.248 42.526 25.623 1.00 34.12 667 ASN A C 1
ATOM 5485 O O . ASN A 1 667 ? 13.338 43.733 25.851 1.00 34.12 667 ASN A O 1
ATOM 5489 N N . GLN A 1 668 ? 12.193 41.805 26.002 1.00 34.62 668 GLN A N 1
ATOM 5490 C CA . GLN A 1 668 ? 11.325 42.201 27.112 1.00 34.62 668 GLN A CA 1
ATOM 5491 C C . GLN A 1 668 ? 11.290 41.077 28.157 1.00 34.62 668 GLN A C 1
ATOM 5493 O O . GLN A 1 668 ? 11.217 39.906 27.785 1.00 34.62 668 GLN A O 1
ATOM 5498 N N . PRO A 1 669 ? 11.361 41.400 29.461 1.00 34.88 669 PRO A N 1
ATOM 5499 C CA . PRO A 1 669 ? 11.344 40.391 30.509 1.00 34.88 669 PRO A CA 1
ATOM 5500 C C . PRO A 1 669 ? 9.928 39.832 30.677 1.00 34.88 669 PRO A C 1
ATOM 5502 O O . PRO A 1 669 ? 9.013 40.548 31.085 1.00 34.88 669 PRO A O 1
ATOM 5505 N N . ALA A 1 670 ? 9.754 38.543 30.388 1.00 30.55 670 ALA A N 1
ATOM 5506 C CA . ALA A 1 670 ? 8.511 37.840 30.672 1.00 30.55 670 ALA A CA 1
ATOM 5507 C C . ALA A 1 670 ? 8.285 37.763 32.190 1.00 30.55 670 ALA A C 1
ATOM 5509 O O . ALA A 1 670 ? 9.117 37.244 32.936 1.00 30.55 670 ALA A O 1
ATOM 5510 N N . SER A 1 671 ? 7.147 38.279 32.647 1.00 32.50 671 SER A N 1
ATOM 5511 C CA . SER A 1 671 ? 6.669 38.087 34.011 1.00 32.50 671 SER A CA 1
ATOM 5512 C C . SER A 1 671 ? 6.172 36.654 34.197 1.00 32.50 671 SER A C 1
ATOM 5514 O O . SER A 1 671 ? 5.405 36.136 33.386 1.00 32.50 671 SER A O 1
ATOM 5516 N N . SER A 1 672 ? 6.584 36.013 35.291 1.00 37.44 672 SER A N 1
ATOM 5517 C CA . SER A 1 672 ? 6.130 34.669 35.647 1.00 37.44 672 SER A CA 1
ATOM 5518 C C . SER A 1 672 ? 4.625 34.662 35.926 1.00 37.44 672 SER A C 1
ATOM 5520 O O . SER A 1 672 ? 4.189 35.092 36.994 1.00 37.44 672 SER A O 1
ATOM 5522 N N . GLN A 1 673 ? 3.828 34.150 34.988 1.00 34.38 673 GLN A N 1
ATOM 5523 C CA . GLN A 1 673 ? 2.448 33.750 35.251 1.00 34.38 673 GLN A CA 1
ATOM 5524 C C . GLN A 1 673 ? 2.375 32.232 35.405 1.00 34.38 673 GLN A C 1
ATOM 5526 O O . GLN A 1 673 ? 2.857 31.475 34.565 1.00 34.38 673 GLN A O 1
ATOM 5531 N N . VAL A 1 674 ? 1.783 31.807 36.520 1.00 37.69 674 VAL A N 1
ATOM 5532 C CA . VAL A 1 674 ? 1.497 30.404 36.825 1.00 37.69 674 VAL A CA 1
ATOM 5533 C C . VAL A 1 674 ? 0.462 29.897 35.822 1.00 37.69 674 VAL A C 1
ATOM 5535 O O . VAL A 1 674 ? -0.602 30.498 35.681 1.00 37.69 674 VAL A O 1
ATOM 5538 N N . LEU A 1 675 ? 0.780 28.811 35.116 1.00 32.88 675 LEU A N 1
ATOM 5539 C CA . LEU A 1 675 ? -0.127 28.195 34.150 1.00 32.88 675 LEU A CA 1
ATOM 5540 C C . LEU A 1 675 ? -1.269 27.466 34.869 1.00 32.88 675 LEU A C 1
ATOM 5542 O O . LEU A 1 675 ? -1.040 26.550 35.656 1.00 32.88 675 LEU A O 1
ATOM 5546 N N . ASP A 1 676 ? -2.497 27.874 34.559 1.00 38.69 676 ASP A N 1
ATOM 5547 C CA . ASP A 1 676 ? -3.733 27.213 34.974 1.00 38.69 676 ASP A CA 1
ATOM 5548 C C . ASP A 1 676 ? -3.877 25.853 34.244 1.00 38.69 676 ASP A C 1
ATOM 5550 O O . ASP A 1 676 ? -3.876 25.832 33.007 1.00 38.69 676 ASP A O 1
ATOM 5554 N N . PRO A 1 677 ? -4.017 24.714 34.956 1.00 40.03 677 PRO A N 1
ATOM 5555 C CA . PRO A 1 677 ? -4.140 23.390 34.333 1.00 40.03 677 PRO A CA 1
ATOM 5556 C C . PRO A 1 677 ? -5.427 23.144 33.521 1.00 40.03 677 PRO A C 1
ATOM 5558 O O . PRO A 1 677 ? -5.574 22.073 32.935 1.00 40.03 677 PRO A O 1
ATOM 5561 N N . SER A 1 678 ? -6.388 24.074 33.494 1.00 34.88 678 SER A N 1
ATOM 5562 C CA . SER A 1 678 ? -7.752 23.823 32.998 1.00 34.88 678 SER A CA 1
ATOM 5563 C C . SER A 1 678 ? -7.996 24.044 31.491 1.00 34.88 678 SER A C 1
ATOM 5565 O O . SER A 1 678 ? -9.144 23.960 31.043 1.00 34.88 678 SER A O 1
ATOM 5567 N N . HIS A 1 679 ? -6.965 24.301 30.669 1.00 37.34 679 HIS A N 1
ATOM 5568 C CA . HIS A 1 679 ? -7.152 24.677 29.254 1.00 37.34 679 HIS A CA 1
ATOM 5569 C C . HIS A 1 679 ? -6.832 23.564 28.220 1.00 37.34 679 HIS A C 1
ATOM 5571 O O . HIS A 1 679 ? -5.712 23.053 28.178 1.00 37.34 679 HIS A O 1
ATOM 5577 N N . PRO A 1 680 ? -7.761 23.211 27.299 1.00 43.12 680 PRO A N 1
ATOM 5578 C CA . PRO A 1 680 ? -7.658 22.026 26.434 1.00 43.12 680 PRO A CA 1
ATOM 5579 C C . PRO A 1 680 ? -6.790 22.219 25.170 1.00 43.12 680 PRO A C 1
ATOM 5581 O O . PRO A 1 680 ? -7.079 21.650 24.117 1.00 43.12 680 PRO A O 1
ATOM 5584 N N . GLN A 1 681 ? -5.717 23.014 25.235 1.00 38.22 681 GLN A N 1
ATOM 5585 C CA . GLN A 1 681 ? -4.846 23.264 24.073 1.00 38.22 681 GLN A CA 1
ATOM 5586 C C . GLN A 1 681 ? -3.902 22.093 23.738 1.00 38.22 681 GLN A C 1
ATOM 5588 O O . GLN A 1 681 ? -3.426 21.999 22.607 1.00 38.22 681 GLN A O 1
ATOM 5593 N N . TYR A 1 682 ? -3.688 21.150 24.663 1.00 35.28 682 TYR A N 1
ATOM 5594 C CA . TYR A 1 682 ? -2.765 20.019 24.472 1.00 35.28 682 TYR A CA 1
ATOM 5595 C C . TYR A 1 682 ? -3.122 19.087 23.295 1.00 35.28 682 TYR A C 1
ATOM 5597 O O . TYR A 1 682 ? -2.230 18.508 22.681 1.00 35.28 682 TYR A O 1
ATOM 5605 N N . TYR A 1 683 ? -4.400 18.995 22.907 1.00 40.38 683 TYR A N 1
ATOM 5606 C CA . TYR A 1 683 ? -4.826 18.191 21.750 1.00 40.38 683 TYR A CA 1
ATOM 5607 C C . TYR A 1 683 ? -4.582 18.863 20.386 1.00 40.38 683 TYR A C 1
ATOM 5609 O O . TYR A 1 683 ? -4.675 18.195 19.357 1.00 40.38 683 TYR A O 1
ATOM 5617 N N . ALA A 1 684 ? -4.273 20.164 20.341 1.00 39.94 684 ALA A N 1
ATOM 5618 C CA . ALA A 1 684 ? -4.058 20.875 19.078 1.00 39.94 684 ALA A CA 1
ATOM 5619 C C . ALA A 1 684 ? -2.675 20.586 18.466 1.00 39.94 684 ALA A C 1
ATOM 5621 O O . ALA A 1 684 ? -2.563 20.421 17.251 1.00 39.94 684 ALA A O 1
ATOM 5622 N N . ASN A 1 685 ? -1.640 20.469 19.303 1.00 37.38 685 ASN A N 1
ATOM 5623 C CA . ASN A 1 685 ? -0.255 20.294 18.848 1.00 37.38 685 ASN A CA 1
ATOM 5624 C C . ASN A 1 685 ? 0.062 18.856 18.400 1.00 37.38 685 ASN A C 1
ATOM 5626 O O . ASN A 1 685 ? 0.973 18.659 17.603 1.00 37.38 685 ASN A O 1
ATOM 5630 N N . PHE A 1 686 ? -0.730 17.862 18.819 1.00 37.00 686 PHE A N 1
ATOM 5631 C CA . PHE A 1 686 ? -0.615 16.474 18.342 1.00 37.00 686 PHE A CA 1
ATOM 5632 C C . PHE A 1 686 ? -1.157 16.274 16.906 1.00 37.00 686 PHE A C 1
ATOM 5634 O O . PHE A 1 686 ? -1.103 15.176 16.361 1.00 37.00 686 PHE A O 1
ATOM 5641 N N . LEU A 1 687 ? -1.707 17.329 16.288 1.00 42.78 687 LEU A N 1
ATOM 5642 C CA . LEU A 1 687 ? -2.299 17.327 14.942 1.00 42.78 687 LEU A CA 1
ATOM 5643 C C . LEU A 1 687 ? -1.674 18.397 14.024 1.00 42.78 687 LEU A C 1
ATOM 5645 O O . LEU A 1 687 ? -2.313 18.862 13.076 1.00 42.78 687 LEU A O 1
ATOM 5649 N N . ALA A 1 688 ? -0.431 18.803 14.300 1.00 42.00 688 ALA A N 1
ATOM 5650 C CA . ALA A 1 688 ? 0.366 19.638 13.407 1.00 42.00 688 ALA A CA 1
ATOM 5651 C C . ALA A 1 688 ? 0.860 18.805 12.205 1.00 42.00 688 ALA A C 1
ATOM 5653 O O . ALA A 1 688 ? 1.993 18.333 12.177 1.00 42.00 688 ALA A O 1
ATOM 5654 N N . PHE A 1 689 ? -0.027 18.577 11.233 1.00 53.44 689 PHE A N 1
ATOM 5655 C CA . PHE A 1 689 ? 0.282 17.825 10.014 1.00 53.44 689 PHE A CA 1
ATOM 5656 C C . PHE A 1 689 ? 1.204 18.610 9.075 1.00 53.44 689 PHE A C 1
ATOM 5658 O O . PHE A 1 689 ? 0.981 19.795 8.828 1.00 53.44 689 PHE A O 1
ATOM 5665 N N . ASP A 1 690 ? 2.179 17.920 8.482 1.00 55.09 690 ASP A N 1
ATOM 5666 C CA . ASP A 1 690 ? 2.969 18.449 7.372 1.00 55.09 690 ASP A CA 1
ATOM 5667 C C . ASP A 1 690 ? 2.072 18.615 6.129 1.00 55.09 690 ASP A C 1
ATOM 5669 O O . ASP A 1 690 ? 1.398 17.676 5.694 1.00 55.09 690 ASP A O 1
ATOM 5673 N N . GLU A 1 691 ? 2.056 19.801 5.516 1.00 55.38 691 GLU A N 1
ATOM 5674 C CA . GLU A 1 691 ? 1.296 20.025 4.281 1.00 55.38 691 GLU A CA 1
ATOM 5675 C C . GLU A 1 691 ? 1.784 19.129 3.130 1.00 55.38 691 GLU A C 1
ATOM 5677 O O . GLU A 1 691 ? 0.981 18.723 2.281 1.00 55.38 691 GLU A O 1
ATOM 5682 N N . ASN A 1 692 ? 3.061 18.728 3.135 1.00 59.34 692 ASN A N 1
ATOM 5683 C CA . ASN A 1 692 ? 3.597 17.767 2.173 1.00 59.34 692 ASN A CA 1
ATOM 5684 C C . ASN A 1 692 ? 2.932 16.387 2.305 1.00 59.34 692 ASN A C 1
ATOM 5686 O O . ASN A 1 692 ? 2.713 15.726 1.287 1.00 59.34 692 ASN A O 1
ATOM 5690 N N . GLU A 1 693 ? 2.523 15.963 3.508 1.00 61.25 693 GLU A N 1
ATOM 5691 C CA . GLU A 1 693 ? 1.766 14.717 3.693 1.00 61.25 693 GLU A CA 1
ATOM 5692 C C . GLU A 1 693 ? 0.357 14.786 3.101 1.00 61.25 693 GLU A C 1
ATOM 5694 O O . GLU A 1 693 ? -0.178 13.748 2.709 1.00 61.25 693 GLU A O 1
ATOM 5699 N N . LEU A 1 694 ? -0.260 15.970 3.001 1.00 58.06 694 LEU A N 1
ATOM 5700 C CA . LEU A 1 694 ? -1.544 16.122 2.309 1.00 58.06 694 LEU A CA 1
ATOM 5701 C C . LEU A 1 694 ? -1.392 16.062 0.799 1.00 58.06 694 LEU A C 1
ATOM 5703 O O . LEU A 1 694 ? -2.171 15.369 0.142 1.00 58.06 694 LEU A O 1
ATOM 5707 N N . TYR A 1 695 ? -0.376 16.726 0.246 1.00 58.78 695 TYR A N 1
ATOM 5708 C CA . TYR A 1 695 ? -0.029 16.546 -1.163 1.00 58.78 695 TYR A CA 1
ATOM 5709 C C . TYR A 1 695 ? 0.366 15.087 -1.465 1.00 58.78 695 TYR A C 1
ATOM 5711 O O . TYR A 1 695 ? 0.060 14.594 -2.551 1.00 58.78 695 TYR A O 1
ATOM 5719 N N . ALA A 1 696 ? 0.908 14.398 -0.454 1.00 63.69 696 ALA A N 1
ATOM 5720 C CA . ALA A 1 696 ? 1.105 12.958 -0.274 1.00 63.69 696 ALA A CA 1
ATOM 5721 C C . ALA A 1 696 ? -0.046 12.025 -0.715 1.00 63.69 696 ALA A C 1
ATOM 5723 O O . ALA A 1 696 ? 0.183 10.877 -1.105 1.00 63.69 696 ALA A O 1
ATOM 5724 N N . ARG A 1 697 ? -1.302 12.484 -0.591 1.00 83.12 697 ARG A N 1
ATOM 5725 C CA . ARG A 1 697 ? -2.501 11.617 -0.630 1.00 83.12 697 ARG A CA 1
ATOM 5726 C C . ARG A 1 697 ? -3.100 11.421 -2.020 1.00 83.12 697 ARG A C 1
ATOM 5728 O O . ARG A 1 697 ? -4.092 10.704 -2.161 1.00 83.12 697 ARG A O 1
ATOM 5735 N N . ASP A 1 698 ? -2.486 11.977 -3.061 1.00 88.38 698 ASP A N 1
ATOM 5736 C CA . ASP A 1 698 ? -2.784 11.612 -4.448 1.00 88.38 698 ASP A CA 1
ATOM 5737 C C . ASP A 1 698 ? -2.110 10.272 -4.807 1.00 88.38 698 ASP A C 1
ATOM 5739 O O . ASP A 1 698 ? -1.183 10.209 -5.613 1.00 88.38 698 ASP A O 1
ATOM 5743 N N . PHE A 1 699 ? -2.553 9.179 -4.177 1.00 83.50 699 PHE A N 1
ATOM 5744 C CA . PHE A 1 699 ? -1.896 7.869 -4.266 1.00 83.50 699 PHE A CA 1
ATOM 5745 C C . PHE A 1 699 ? -1.897 7.249 -5.676 1.00 83.50 699 PHE A C 1
ATOM 5747 O O . PHE A 1 699 ? -1.103 6.343 -5.934 1.00 83.50 699 PHE A O 1
ATOM 5754 N N . LEU A 1 700 ? -2.755 7.746 -6.573 1.00 86.19 700 LEU A N 1
ATOM 5755 C CA . LEU A 1 700 ? -2.833 7.410 -7.999 1.00 86.19 700 LEU A CA 1
ATOM 5756 C C . LEU A 1 700 ? -2.170 8.455 -8.928 1.00 86.19 700 LEU A C 1
ATOM 5758 O O . LEU A 1 700 ? -2.250 8.305 -10.148 1.00 86.19 700 LEU A O 1
ATOM 5762 N N . ASN A 1 701 ? -1.564 9.517 -8.379 1.00 87.38 701 ASN A N 1
ATOM 5763 C CA . ASN A 1 701 ? -0.950 10.645 -9.098 1.00 87.38 701 ASN A CA 1
ATOM 5764 C C . ASN A 1 701 ? -1.853 11.227 -10.213 1.00 87.38 701 ASN A C 1
ATOM 5766 O O . ASN A 1 701 ? -1.440 11.417 -11.363 1.00 87.38 701 ASN A O 1
ATOM 5770 N N . LEU A 1 702 ? -3.126 11.461 -9.887 1.00 90.31 702 LEU A N 1
ATOM 5771 C CA . LEU A 1 702 ? -4.152 11.905 -10.829 1.00 90.31 702 LEU A CA 1
ATOM 5772 C C . LEU A 1 702 ? -4.154 13.414 -11.083 1.00 90.31 702 LEU A C 1
ATOM 5774 O O . LEU A 1 702 ? -4.679 13.822 -12.119 1.00 90.31 702 LEU A O 1
ATOM 5778 N N . ARG A 1 703 ? -3.559 14.235 -10.210 1.00 88.88 703 ARG A N 1
ATOM 5779 C CA . ARG A 1 703 ? -3.464 15.699 -10.371 1.00 88.88 703 ARG A CA 1
ATOM 5780 C C . ARG A 1 703 ? -2.838 16.099 -11.712 1.00 88.88 703 ARG A C 1
ATOM 5782 O O . ARG A 1 703 ? -3.382 16.941 -12.424 1.00 88.88 703 ARG A O 1
ATOM 5789 N N . ASP A 1 704 ? -1.759 15.422 -12.098 1.00 87.62 704 ASP A N 1
ATOM 5790 C CA . ASP A 1 704 ? -1.022 15.678 -13.346 1.00 87.62 704 ASP A CA 1
ATOM 5791 C C . ASP A 1 704 ? -1.697 15.072 -14.589 1.00 87.62 704 ASP A C 1
ATOM 5793 O O . ASP A 1 704 ? -1.290 15.314 -15.730 1.00 87.62 704 ASP A O 1
ATOM 5797 N N . HIS A 1 705 ? -2.714 14.225 -14.410 1.00 91.56 705 HIS A N 1
ATOM 5798 C CA . HIS A 1 705 ? -3.309 13.501 -15.522 1.00 91.56 705 HIS A CA 1
ATOM 5799 C C . HIS A 1 705 ? -4.211 14.436 -16.341 1.00 91.56 705 HIS A C 1
ATOM 5801 O O . HIS A 1 705 ? -5.273 14.855 -15.891 1.00 91.56 705 HIS A O 1
ATOM 5807 N N . LYS A 1 706 ? -3.847 14.697 -17.603 1.00 93.56 706 LYS A N 1
ATOM 5808 C CA . LYS A 1 706 ? -4.499 15.676 -18.503 1.00 93.56 706 LYS A CA 1
ATOM 5809 C C . LYS A 1 706 ? -6.039 15.656 -18.533 1.00 93.56 706 LYS A C 1
ATOM 5811 O O . LYS A 1 706 ? -6.663 16.705 -18.647 1.00 93.56 706 LYS A O 1
ATOM 5816 N N . LYS A 1 707 ? -6.687 14.484 -18.436 1.00 94.75 707 LYS A N 1
ATOM 5817 C CA . LYS A 1 707 ? -8.169 14.407 -18.383 1.00 94.75 707 LYS A CA 1
ATOM 5818 C C . LYS A 1 707 ? -8.762 14.842 -17.039 1.00 94.75 707 LYS A C 1
ATOM 5820 O O . LYS A 1 707 ? -9.924 15.219 -17.000 1.00 94.75 707 LYS A O 1
ATOM 5825 N N . ILE A 1 708 ? -7.997 14.728 -15.956 1.00 94.62 708 ILE A N 1
ATOM 5826 C CA . ILE A 1 708 ? -8.376 15.171 -14.611 1.00 94.62 708 ILE A CA 1
ATOM 5827 C C . ILE A 1 708 ? -8.252 16.686 -14.526 1.00 94.62 708 ILE A C 1
ATOM 5829 O O . ILE A 1 708 ? -9.202 17.320 -14.091 1.00 94.62 708 ILE A O 1
ATOM 5833 N N . GLN A 1 709 ? -7.178 17.268 -15.068 1.00 93.38 709 GLN A N 1
ATOM 5834 C CA . GLN A 1 709 ? -7.057 18.721 -15.257 1.00 93.38 709 GLN A CA 1
ATOM 5835 C C . GLN A 1 709 ? -8.284 19.277 -16.004 1.00 93.38 709 GLN A C 1
ATOM 5837 O O . GLN A 1 709 ? -9.021 20.080 -15.448 1.00 93.38 709 GLN A O 1
ATOM 5842 N N . GLN A 1 710 ? -8.654 18.690 -17.150 1.00 94.44 710 GLN A N 1
ATOM 5843 C CA . GLN A 1 710 ? -9.891 19.043 -17.875 1.00 94.44 710 GLN A CA 1
ATOM 5844 C C . GLN A 1 710 ? -11.197 18.886 -17.064 1.00 94.44 710 GLN A C 1
ATOM 5846 O O . GLN A 1 710 ? -12.205 19.510 -17.396 1.00 94.44 710 GLN A O 1
ATOM 5851 N N . ILE A 1 711 ? -11.228 18.018 -16.047 1.00 94.50 711 ILE A N 1
ATOM 5852 C CA . ILE A 1 711 ? -12.371 17.867 -15.132 1.00 94.50 711 ILE A CA 1
ATOM 5853 C C . ILE A 1 711 ? -12.358 18.987 -14.083 1.00 94.50 711 ILE A C 1
ATOM 5855 O O . ILE A 1 711 ? -13.414 19.558 -13.822 1.00 94.50 711 ILE A O 1
ATOM 5859 N N . LEU A 1 712 ? -11.191 19.322 -13.528 1.00 92.94 712 LEU A N 1
ATOM 5860 C CA . LEU A 1 712 ? -11.001 20.416 -12.572 1.00 92.94 712 LEU A CA 1
ATOM 5861 C C . LEU A 1 712 ? -11.343 21.769 -13.207 1.00 92.94 712 LEU A C 1
ATOM 5863 O O . LEU A 1 712 ? -12.211 22.470 -12.689 1.00 92.94 712 LEU A O 1
ATOM 5867 N N . ASP A 1 713 ? -10.770 22.061 -14.381 1.00 91.69 713 ASP A N 1
ATOM 5868 C CA . ASP A 1 713 ? -11.033 23.270 -15.174 1.00 91.69 713 ASP A CA 1
ATOM 5869 C C . ASP A 1 713 ? -12.539 23.446 -15.427 1.00 91.69 713 ASP A C 1
ATOM 5871 O O . ASP A 1 713 ? -13.106 24.525 -15.262 1.00 91.69 713 ASP A O 1
ATOM 5875 N N . LYS A 1 714 ? -13.218 22.349 -15.794 1.00 94.12 714 LYS A N 1
ATOM 5876 C CA . LYS A 1 714 ? -14.652 22.334 -16.112 1.00 94.12 714 LYS A CA 1
ATOM 5877 C C . LYS A 1 714 ? -15.549 22.634 -14.907 1.00 94.12 714 LYS A C 1
ATOM 5879 O O . LYS A 1 714 ? -16.670 23.107 -15.103 1.00 94.12 714 LYS A O 1
ATOM 5884 N N . TYR A 1 715 ? -15.122 22.277 -13.699 1.00 88.50 715 TYR A N 1
ATOM 5885 C CA . TYR A 1 715 ? -15.918 22.468 -12.486 1.00 88.50 715 TYR A CA 1
ATOM 5886 C C . TYR A 1 715 ? -15.469 23.662 -11.638 1.00 88.50 715 TYR A C 1
ATOM 5888 O O . TYR A 1 715 ? -16.163 23.976 -10.675 1.00 88.50 715 TYR A O 1
ATOM 5896 N N . SER A 1 716 ? -14.396 24.353 -12.046 1.00 80.44 716 SER A N 1
ATOM 5897 C CA . SER A 1 716 ? -13.828 25.518 -11.353 1.00 80.44 716 SER A CA 1
ATOM 5898 C C . SER A 1 716 ? -13.472 25.211 -9.892 1.00 80.44 716 SER A C 1
ATOM 5900 O O . SER A 1 716 ? -13.695 26.022 -9.001 1.00 80.44 716 SER A O 1
ATOM 5902 N N . ASP A 1 717 ? -12.939 24.007 -9.656 1.00 73.06 717 ASP A N 1
ATOM 5903 C CA . ASP A 1 717 ? -12.613 23.498 -8.315 1.00 73.06 717 ASP A CA 1
ATOM 5904 C C . ASP A 1 717 ? -11.307 24.082 -7.739 1.00 73.06 717 ASP A C 1
ATOM 5906 O O . ASP A 1 717 ? -11.036 23.881 -6.558 1.00 73.06 717 ASP A O 1
ATOM 5910 N N . VAL A 1 718 ? -10.468 24.749 -8.545 1.00 71.44 718 VAL A N 1
ATOM 5911 C CA . VAL A 1 718 ? -9.187 25.330 -8.099 1.00 71.44 718 VAL A CA 1
ATOM 5912 C C . VAL A 1 718 ? -8.731 26.462 -9.015 1.00 71.44 718 VAL A C 1
ATOM 5914 O O . VAL A 1 718 ? -8.772 26.308 -10.234 1.00 71.44 718 VAL A O 1
ATOM 5917 N N . ASP A 1 719 ? -8.183 27.529 -8.432 1.00 74.31 719 ASP A N 1
ATOM 5918 C CA . ASP A 1 719 ? -7.480 28.589 -9.172 1.00 74.31 719 ASP A CA 1
ATOM 5919 C C . ASP A 1 719 ? -6.057 28.167 -9.605 1.00 74.31 719 ASP A C 1
ATOM 5921 O O . ASP A 1 719 ? -5.531 28.669 -10.598 1.00 74.31 719 ASP A O 1
ATOM 5925 N N . ASN A 1 720 ? -5.438 27.208 -8.899 1.00 79.12 720 ASN A N 1
ATOM 5926 C CA . ASN A 1 720 ? -4.141 26.617 -9.245 1.00 79.12 720 ASN A CA 1
ATOM 5927 C C . ASN A 1 720 ? -4.170 25.076 -9.110 1.00 79.12 720 ASN A C 1
ATOM 5929 O O . ASN A 1 720 ? -4.057 24.555 -7.998 1.00 79.12 720 ASN A O 1
ATOM 5933 N N . PRO A 1 721 ? -4.285 24.314 -10.218 1.00 75.00 721 PRO A N 1
ATOM 5934 C CA . PRO A 1 721 ? -4.365 22.850 -10.174 1.00 75.00 721 PRO A CA 1
ATOM 5935 C C . PRO A 1 721 ? -3.149 22.153 -9.548 1.00 75.00 721 PRO A C 1
ATOM 5937 O O . PRO A 1 721 ? -3.292 21.053 -9.017 1.00 75.00 721 PRO A O 1
ATOM 5940 N N . ASN A 1 722 ? -1.962 22.768 -9.600 1.00 73.19 722 ASN A N 1
ATOM 5941 C CA . ASN A 1 722 ? -0.712 22.154 -9.136 1.00 73.19 722 ASN A CA 1
ATOM 5942 C C . ASN A 1 722 ? -0.621 22.134 -7.598 1.00 73.19 722 ASN A C 1
ATOM 5944 O O . ASN A 1 722 ? -0.159 21.154 -7.008 1.00 73.19 722 ASN A O 1
ATOM 5948 N N . GLU A 1 723 ? -1.138 23.186 -6.960 1.00 76.00 723 GLU A N 1
ATOM 5949 C CA . GLU A 1 723 ? -1.220 23.378 -5.503 1.00 76.00 723 GLU A CA 1
ATOM 5950 C C . GLU A 1 723 ? -2.525 22.818 -4.906 1.00 76.00 723 GLU A C 1
ATOM 5952 O O . GLU A 1 723 ? -2.842 23.037 -3.739 1.00 76.00 723 GLU A O 1
ATOM 5957 N N . MET A 1 724 ? -3.307 22.056 -5.676 1.00 82.94 724 MET A N 1
ATOM 5958 C CA . MET A 1 724 ? -4.522 21.445 -5.147 1.00 82.94 724 MET A CA 1
ATOM 5959 C C . MET A 1 724 ? -4.197 20.299 -4.174 1.00 82.94 724 MET A C 1
ATOM 5961 O O . MET A 1 724 ? -3.727 19.232 -4.579 1.00 82.94 724 MET A O 1
ATOM 5965 N N . LYS A 1 725 ? -4.563 20.467 -2.898 1.00 89.62 725 LYS A N 1
ATOM 5966 C CA . LYS A 1 725 ? -4.702 19.358 -1.937 1.00 89.62 725 LYS A CA 1
ATOM 5967 C C . LYS A 1 725 ? -5.745 18.364 -2.466 1.00 89.62 725 LYS A C 1
ATOM 5969 O O . LYS A 1 725 ? -6.913 18.718 -2.622 1.00 89.62 725 LYS A O 1
ATOM 5974 N N . CYS A 1 726 ? -5.355 17.119 -2.733 1.00 93.38 726 CYS A N 1
ATOM 5975 C CA . CYS A 1 726 ? -6.275 16.092 -3.227 1.00 93.38 726 CYS A CA 1
ATOM 5976 C C . CYS A 1 726 ? -5.960 14.699 -2.678 1.00 93.38 726 CYS A C 1
ATOM 5978 O O . CYS A 1 726 ? -4.808 14.365 -2.412 1.00 93.38 726 CYS A O 1
ATOM 5980 N N . PHE A 1 727 ? -6.999 13.875 -2.573 1.00 94.56 727 PHE A N 1
ATOM 5981 C CA . PHE A 1 727 ? -6.913 12.457 -2.240 1.00 94.56 727 PHE A CA 1
ATOM 5982 C C . PHE A 1 727 ? -7.304 11.615 -3.459 1.00 94.56 727 PHE A C 1
ATOM 5984 O O . PHE A 1 727 ? -8.294 11.925 -4.128 1.00 94.56 727 PHE A O 1
ATOM 5991 N N . SER A 1 728 ? -6.596 10.519 -3.729 1.00 94.50 728 SER A N 1
ATOM 5992 C CA . SER A 1 728 ? -6.998 9.564 -4.768 1.00 94.50 728 SER A CA 1
ATOM 5993 C C . SER A 1 728 ? -6.796 8.107 -4.361 1.00 94.50 728 SER A C 1
ATOM 5995 O O . SER A 1 728 ? -5.780 7.757 -3.775 1.00 94.50 728 SER A O 1
ATOM 5997 N N . ASP A 1 729 ? -7.765 7.240 -4.666 1.00 93.06 729 ASP A N 1
ATOM 5998 C CA . ASP A 1 729 ? -7.690 5.806 -4.350 1.00 93.06 729 ASP A CA 1
ATOM 5999 C C . ASP A 1 729 ? -8.458 4.938 -5.363 1.00 93.06 729 ASP A C 1
ATOM 6001 O O . ASP A 1 729 ? -9.436 5.363 -5.990 1.00 93.06 729 ASP A O 1
ATOM 6005 N N . SER A 1 730 ? -8.020 3.688 -5.513 1.00 88.75 730 SER A N 1
ATOM 6006 C CA . SER A 1 730 ? -8.679 2.667 -6.330 1.00 88.75 730 SER A CA 1
ATOM 6007 C C . SER A 1 730 ? -9.668 1.876 -5.472 1.00 88.75 730 SER A C 1
ATOM 6009 O O . SER A 1 730 ? -9.327 0.840 -4.899 1.00 88.75 730 SER A O 1
ATOM 6011 N N . ILE A 1 731 ? -10.916 2.333 -5.445 1.00 94.12 731 ILE A N 1
ATOM 6012 C CA . ILE A 1 731 ? -11.986 1.775 -4.613 1.00 94.12 731 ILE A CA 1
ATOM 6013 C C . ILE A 1 731 ? -12.828 0.714 -5.339 1.00 94.12 731 ILE A C 1
ATOM 6015 O O . ILE A 1 731 ? -12.877 0.641 -6.574 1.00 94.12 731 ILE A O 1
ATOM 6019 N N . TYR A 1 732 ? -13.598 -0.048 -4.566 1.00 92.44 732 TYR A N 1
ATOM 6020 C CA . TYR A 1 732 ? -14.743 -0.798 -5.080 1.00 92.44 732 TYR A CA 1
ATOM 6021 C C . TYR A 1 732 ? -16.038 -0.134 -4.651 1.00 92.44 732 TYR A C 1
ATOM 6023 O O . TYR A 1 732 ? -16.267 0.094 -3.473 1.00 92.44 732 TYR A O 1
ATOM 6031 N N . ARG A 1 733 ? -16.912 0.160 -5.609 1.00 95.06 733 ARG A N 1
ATOM 6032 C CA . ARG A 1 733 ? -18.310 0.483 -5.338 1.00 95.06 733 ARG A CA 1
ATOM 6033 C C . ARG A 1 733 ? -19.084 -0.828 -5.316 1.00 95.06 733 ARG A C 1
ATOM 6035 O O . ARG A 1 733 ? -19.062 -1.546 -6.312 1.00 95.06 733 ARG A O 1
ATOM 6042 N N . ILE A 1 734 ? -19.821 -1.098 -4.249 1.00 92.75 734 ILE A N 1
ATOM 6043 C CA . ILE A 1 734 ? -20.820 -2.173 -4.254 1.00 92.75 734 ILE A CA 1
ATOM 6044 C C . ILE A 1 734 ? -22.128 -1.577 -4.794 1.00 92.75 734 ILE A C 1
ATOM 6046 O O . ILE A 1 734 ? -22.585 -0.525 -4.332 1.00 92.75 734 ILE A O 1
ATOM 6050 N N . ASN A 1 735 ? -22.695 -2.181 -5.839 1.00 92.81 735 ASN A N 1
ATOM 6051 C CA . ASN A 1 735 ? -23.955 -1.727 -6.431 1.00 92.81 735 ASN A CA 1
ATOM 6052 C C . ASN A 1 735 ? -25.182 -2.359 -5.736 1.00 92.81 735 ASN A C 1
ATOM 6054 O O . ASN A 1 735 ? -25.058 -3.141 -4.798 1.00 92.81 735 ASN A O 1
ATOM 6058 N N . ASN A 1 736 ? -26.389 -1.999 -6.177 1.00 89.88 736 ASN A N 1
ATOM 6059 C CA . ASN A 1 736 ? -27.640 -2.518 -5.613 1.00 89.88 736 ASN A CA 1
ATOM 6060 C C . ASN A 1 736 ? -27.879 -4.015 -5.903 1.00 89.88 736 ASN A C 1
ATOM 6062 O O . ASN A 1 736 ? -28.714 -4.621 -5.242 1.00 89.88 736 ASN A O 1
ATOM 6066 N N . SER A 1 737 ? -27.143 -4.604 -6.849 1.00 86.88 737 SER A N 1
ATOM 6067 C CA . SER A 1 737 ? -27.101 -6.049 -7.118 1.00 86.88 737 SER A CA 1
ATOM 6068 C C . SER A 1 737 ? -26.038 -6.777 -6.274 1.00 86.88 737 SER A C 1
ATOM 6070 O O . SER A 1 737 ? -25.756 -7.945 -6.522 1.00 86.88 737 SER A O 1
ATOM 6072 N N . ASN A 1 738 ? -25.421 -6.089 -5.304 1.00 84.25 738 ASN A N 1
ATOM 6073 C CA . ASN A 1 738 ? -24.269 -6.546 -4.516 1.00 84.25 738 ASN A CA 1
ATOM 6074 C C . ASN A 1 738 ? -23.010 -6.881 -5.352 1.00 84.25 738 ASN A C 1
ATOM 6076 O O . ASN A 1 738 ? -22.118 -7.603 -4.908 1.00 84.25 738 ASN A O 1
ATOM 6080 N N . GLU A 1 739 ? -22.900 -6.353 -6.575 1.00 86.38 739 GLU A N 1
ATOM 6081 C CA . GLU A 1 739 ? -21.717 -6.550 -7.413 1.00 86.38 739 GLU A CA 1
ATOM 6082 C C . GLU A 1 739 ? -20.648 -5.495 -7.106 1.00 86.38 739 GLU A C 1
ATOM 6084 O O . GLU A 1 739 ? -20.931 -4.299 -6.972 1.00 86.38 739 GLU A O 1
ATOM 6089 N N . ARG A 1 740 ? -19.388 -5.939 -7.056 1.00 87.69 740 ARG A N 1
ATOM 6090 C CA . ARG A 1 740 ? -18.210 -5.091 -6.842 1.00 87.69 740 ARG A CA 1
ATOM 6091 C C . ARG A 1 740 ? -17.735 -4.459 -8.155 1.00 87.69 740 ARG A C 1
ATOM 6093 O O . ARG A 1 740 ? -17.057 -5.083 -8.972 1.00 87.69 740 ARG A O 1
ATOM 6100 N N . GLU A 1 741 ? -18.031 -3.178 -8.335 1.00 93.38 741 GLU A N 1
ATOM 6101 C CA . GLU A 1 741 ? -17.578 -2.358 -9.456 1.00 93.38 741 GLU A CA 1
ATOM 6102 C C . GLU A 1 741 ? -16.295 -1.588 -9.095 1.00 93.38 741 GLU A C 1
ATOM 6104 O O . GLU A 1 741 ? -16.332 -0.667 -8.279 1.00 93.38 741 GLU A O 1
ATOM 6109 N N . ARG A 1 742 ? -15.159 -1.877 -9.746 1.00 92.06 742 ARG A N 1
ATOM 6110 C CA . ARG A 1 742 ? -13.931 -1.082 -9.543 1.00 92.06 742 ARG A CA 1
ATOM 6111 C C . ARG A 1 742 ? -14.109 0.352 -10.057 1.00 92.06 742 ARG A C 1
ATOM 6113 O O . ARG A 1 742 ? -14.543 0.564 -11.199 1.00 92.06 742 ARG A O 1
ATOM 6120 N N . ARG A 1 743 ? -13.759 1.337 -9.233 1.00 96.75 743 ARG A N 1
ATOM 6121 C CA . ARG A 1 743 ? -13.836 2.776 -9.525 1.00 96.75 743 ARG A CA 1
ATOM 6122 C C . ARG A 1 743 ? -12.572 3.473 -9.024 1.00 96.75 743 ARG A C 1
ATOM 6124 O O . ARG A 1 743 ? -11.854 2.949 -8.185 1.00 96.75 743 ARG A O 1
ATOM 6131 N N . ILE A 1 744 ? -12.316 4.662 -9.544 1.00 95.62 744 ILE A N 1
ATOM 6132 C CA . ILE A 1 744 ? -11.361 5.596 -8.945 1.00 95.62 744 ILE A CA 1
ATOM 6133 C C . ILE A 1 744 ? -12.172 6.578 -8.101 1.00 95.62 744 ILE A C 1
ATOM 6135 O O . ILE A 1 744 ? -13.157 7.129 -8.599 1.00 95.62 744 ILE A O 1
ATOM 6139 N N . LEU A 1 745 ? -11.768 6.793 -6.853 1.00 97.38 745 LEU A N 1
ATOM 6140 C CA . LEU A 1 745 ? -12.216 7.915 -6.035 1.00 97.38 745 LEU A CA 1
ATOM 6141 C C . LEU A 1 745 ? -11.145 9.000 -6.128 1.00 97.38 745 LEU A C 1
ATOM 6143 O O . LEU A 1 745 ? -9.978 8.728 -5.871 1.00 97.38 745 LEU A O 1
ATOM 6147 N N . PHE A 1 746 ? -11.538 10.211 -6.508 1.00 97.19 746 PHE A N 1
ATOM 6148 C CA . PHE A 1 746 ? -10.668 11.382 -6.576 1.00 97.19 746 PHE A CA 1
ATOM 6149 C C . PHE A 1 746 ? -11.355 12.540 -5.855 1.00 97.19 746 PHE A C 1
ATOM 6151 O O . PHE A 1 746 ? -12.387 13.018 -6.320 1.00 97.19 746 PHE A O 1
ATOM 6158 N N . ALA A 1 747 ? -10.838 12.951 -4.701 1.00 96.69 747 ALA A N 1
ATOM 6159 C CA . ALA A 1 747 ? -11.415 14.003 -3.876 1.00 96.69 747 ALA A CA 1
ATOM 6160 C C . ALA A 1 747 ? -10.540 15.263 -3.897 1.00 96.69 747 ALA A C 1
ATOM 6162 O O . ALA A 1 747 ? -9.335 15.202 -3.660 1.00 96.69 747 ALA A O 1
ATOM 6163 N N . THR A 1 748 ? -11.175 16.395 -4.177 1.00 96.06 748 THR A N 1
ATOM 6164 C CA . THR A 1 748 ? -10.637 17.761 -4.100 1.00 96.06 748 THR A CA 1
ATOM 6165 C C . THR A 1 748 ? -11.160 18.423 -2.817 1.00 96.06 748 THR A C 1
ATOM 6167 O O . THR A 1 748 ? -11.973 17.812 -2.119 1.00 96.06 748 THR A O 1
ATOM 6170 N N . PRO A 1 749 ? -10.802 19.681 -2.499 1.00 94.44 749 PRO A N 1
ATOM 6171 C CA . PRO A 1 749 ? -11.405 20.385 -1.368 1.00 94.44 749 PRO A CA 1
ATOM 6172 C C . PRO A 1 749 ? -12.915 20.660 -1.546 1.00 94.44 749 PRO A C 1
ATOM 6174 O O . PRO A 1 749 ? -13.616 20.998 -0.589 1.00 94.44 749 PRO A O 1
ATOM 6177 N N . TYR A 1 750 ? -13.447 20.516 -2.766 1.00 95.00 750 TYR A N 1
ATOM 6178 C CA . TYR A 1 750 ? -14.824 20.877 -3.119 1.00 95.00 750 TYR A CA 1
ATOM 6179 C C . TYR A 1 750 ? -15.700 19.669 -3.458 1.00 95.00 750 TYR A C 1
ATOM 6181 O O . TYR A 1 750 ? -16.867 19.622 -3.051 1.00 95.00 750 TYR A O 1
ATOM 6189 N N . ASN A 1 751 ? -15.153 18.678 -4.163 1.00 96.56 751 ASN A N 1
ATOM 6190 C CA . ASN A 1 751 ? -15.902 17.558 -4.718 1.00 96.56 751 ASN A CA 1
ATOM 6191 C C . ASN A 1 751 ? -15.159 16.225 -4.581 1.00 96.56 751 ASN A C 1
ATOM 6193 O O . ASN A 1 751 ? -13.956 16.127 -4.793 1.00 96.56 751 ASN A O 1
ATOM 6197 N N . ILE A 1 752 ? -15.923 15.158 -4.357 1.00 97.38 752 ILE A N 1
ATOM 6198 C CA . ILE A 1 752 ? -15.499 13.780 -4.594 1.00 97.38 752 ILE A CA 1
ATOM 6199 C C . ILE A 1 752 ? -16.003 13.354 -5.974 1.00 97.38 752 ILE A C 1
ATOM 6201 O O . ILE A 1 752 ? -17.209 13.237 -6.219 1.00 97.38 752 ILE A O 1
ATOM 6205 N N . PHE A 1 753 ? -15.074 13.091 -6.881 1.00 97.75 753 PHE A N 1
ATOM 6206 C CA . PHE A 1 753 ? -15.318 12.525 -8.195 1.00 97.75 753 PHE A CA 1
ATOM 6207 C C . PHE A 1 753 ? -15.141 11.007 -8.156 1.00 97.75 753 PHE A C 1
ATOM 6209 O O . PHE A 1 753 ? -14.096 10.485 -7.777 1.00 97.75 753 PHE A O 1
ATOM 6216 N N . ILE A 1 754 ? -16.162 10.285 -8.611 1.00 97.94 754 ILE A N 1
ATOM 6217 C CA . ILE A 1 754 ? -16.073 8.856 -8.901 1.00 97.94 754 ILE A CA 1
ATOM 6218 C C . ILE A 1 754 ? -15.813 8.711 -10.394 1.00 97.94 754 ILE A C 1
ATOM 6220 O O . ILE A 1 754 ? -16.663 9.084 -11.208 1.00 97.94 754 ILE A O 1
ATOM 6224 N N . LEU A 1 755 ? -14.666 8.151 -10.762 1.00 97.69 755 LEU A N 1
ATOM 6225 C CA . LEU A 1 755 ? -14.216 8.034 -12.145 1.00 97.69 755 LEU A CA 1
ATOM 6226 C C . LEU A 1 755 ? -14.195 6.573 -12.614 1.00 97.69 755 LEU A C 1
ATOM 6228 O O . LEU A 1 755 ? -13.986 5.631 -11.844 1.00 97.69 755 LEU A O 1
ATOM 6232 N N . HIS A 1 756 ? -14.391 6.378 -13.917 1.00 96.81 756 HIS A N 1
ATOM 6233 C CA . HIS A 1 756 ? -14.201 5.083 -14.561 1.00 96.81 756 HIS A CA 1
ATOM 6234 C C . HIS A 1 756 ? -12.697 4.776 -14.726 1.00 96.81 756 HIS A C 1
ATOM 6236 O O . HIS A 1 756 ? -12.016 5.553 -15.401 1.00 96.81 756 HIS A O 1
ATOM 6242 N N . PRO A 1 757 ? -12.175 3.639 -14.221 1.00 90.88 757 PRO A N 1
ATOM 6243 C CA . PRO A 1 757 ? -10.732 3.432 -14.055 1.00 90.88 757 PRO A CA 1
ATOM 6244 C C . PRO A 1 757 ? -9.931 3.469 -15.364 1.00 90.88 757 PRO A C 1
ATOM 6246 O O . PRO A 1 757 ? -8.824 3.983 -15.393 1.00 90.88 757 PRO A O 1
ATOM 6249 N N . LYS A 1 758 ? -10.492 2.982 -16.481 1.00 89.38 758 LYS A N 1
ATOM 6250 C CA . LYS A 1 758 ? -9.779 2.968 -17.776 1.00 89.38 758 LYS A CA 1
ATOM 6251 C C . LYS A 1 758 ? -9.880 4.269 -18.571 1.00 89.38 758 LYS A C 1
ATOM 6253 O O . LYS A 1 758 ? -9.033 4.555 -19.407 1.00 89.38 758 LYS A O 1
ATOM 6258 N N . THR A 1 759 ? -10.968 5.021 -18.405 1.00 95.19 759 THR A N 1
ATOM 6259 C CA . THR A 1 759 ? -11.284 6.156 -19.298 1.00 95.19 759 THR A CA 1
ATOM 6260 C C . THR A 1 759 ? -11.158 7.508 -18.614 1.00 95.19 759 THR A C 1
ATOM 6262 O O . THR A 1 759 ? -11.114 8.517 -19.323 1.00 95.19 759 THR A O 1
ATOM 6265 N N . HIS A 1 760 ? -11.086 7.518 -17.278 1.00 96.06 760 HIS A N 1
ATOM 6266 C CA . HIS A 1 760 ? -11.147 8.687 -16.399 1.00 96.06 760 HIS A CA 1
ATOM 6267 C C . HIS A 1 760 ? -12.429 9.524 -16.566 1.00 96.06 760 HIS A C 1
ATOM 6269 O O . HIS A 1 760 ? -12.493 10.677 -16.158 1.00 96.06 760 HIS A O 1
ATOM 6275 N N . LYS A 1 761 ? -13.490 8.941 -17.148 1.00 96.38 761 LYS A N 1
ATOM 6276 C CA . LYS A 1 761 ? -14.800 9.595 -17.270 1.00 96.38 761 LYS A CA 1
ATOM 6277 C C . LYS A 1 761 ? -15.463 9.689 -15.894 1.00 96.38 761 LYS A C 1
ATOM 6279 O O . LYS A 1 761 ? -15.592 8.666 -15.222 1.00 96.38 761 LYS A O 1
ATOM 6284 N N . VAL A 1 762 ? -15.942 10.878 -15.523 1.00 97.62 762 VAL A N 1
ATOM 6285 C CA . VAL A 1 762 ? -16.763 11.089 -14.318 1.00 97.62 762 VAL A CA 1
ATOM 6286 C C . VAL A 1 762 ? -18.059 10.276 -14.419 1.00 97.62 762 VAL A C 1
ATOM 6288 O O . VAL A 1 762 ? -18.826 10.431 -15.370 1.00 97.62 762 VAL A O 1
ATOM 6291 N N . ILE A 1 763 ? -18.287 9.405 -13.437 1.00 97.19 763 ILE A N 1
ATOM 6292 C CA . ILE A 1 763 ? -19.506 8.605 -13.249 1.00 97.19 763 ILE A CA 1
ATOM 6293 C C . ILE A 1 763 ? -20.437 9.293 -12.242 1.00 97.19 763 ILE A C 1
ATOM 6295 O O . ILE A 1 763 ? -21.640 9.381 -12.479 1.00 97.19 763 ILE A O 1
ATOM 6299 N N . ARG A 1 764 ? -19.888 9.797 -11.128 1.00 96.75 764 ARG A N 1
ATOM 6300 C CA . ARG A 1 764 ? -20.608 10.586 -10.114 1.00 96.75 764 ARG A CA 1
ATOM 6301 C C . ARG A 1 764 ? -19.711 11.725 -9.626 1.00 96.75 764 ARG A C 1
ATOM 6303 O O . ARG A 1 764 ? -18.496 11.563 -9.569 1.00 96.75 764 ARG A O 1
ATOM 6310 N N . ARG A 1 765 ? -20.321 12.848 -9.254 1.00 96.88 765 ARG A N 1
ATOM 6311 C CA . ARG A 1 765 ? -19.713 13.931 -8.473 1.00 96.88 765 ARG A CA 1
ATOM 6312 C C . ARG A 1 765 ? -20.532 14.083 -7.193 1.00 96.88 765 ARG A C 1
ATOM 6314 O O . ARG A 1 765 ? -21.757 14.068 -7.278 1.00 96.88 765 ARG A O 1
ATOM 6321 N N . ILE A 1 766 ? -19.874 14.202 -6.049 1.00 97.62 766 ILE A N 1
ATOM 6322 C CA . ILE A 1 766 ? -20.482 14.412 -4.730 1.00 97.62 766 ILE A CA 1
ATOM 6323 C C . ILE A 1 766 ? -19.842 15.680 -4.168 1.00 97.62 766 ILE A C 1
ATOM 6325 O O . ILE A 1 766 ? -18.623 15.726 -4.046 1.00 97.62 766 ILE A O 1
ATOM 6329 N N . GLN A 1 767 ? -20.625 16.710 -3.855 1.00 97.19 767 GLN A N 1
ATOM 6330 C CA . GLN A 1 767 ? -20.078 17.919 -3.229 1.00 97.19 767 GLN A CA 1
ATOM 6331 C C . GLN A 1 767 ? -19.804 17.638 -1.743 1.00 97.19 767 GLN A C 1
ATOM 6333 O O . GLN A 1 767 ? -20.614 16.977 -1.090 1.00 97.19 767 GLN A O 1
ATOM 6338 N N . ILE A 1 768 ? -18.670 18.100 -1.208 1.00 97.19 768 ILE A N 1
ATOM 6339 C CA . ILE A 1 768 ? -18.251 17.765 0.168 1.00 97.19 768 ILE A CA 1
ATOM 6340 C C . ILE A 1 768 ? -19.177 18.389 1.224 1.00 97.19 768 ILE A C 1
ATOM 6342 O O . ILE A 1 768 ? -19.482 17.750 2.227 1.00 97.19 768 ILE A O 1
ATOM 6346 N N . ASP A 1 769 ? -19.723 19.574 0.953 1.00 96.88 769 ASP A N 1
ATOM 6347 C CA . ASP A 1 769 ? -20.730 20.259 1.780 1.00 96.88 769 ASP A CA 1
ATOM 6348 C C . ASP A 1 769 ? -22.080 19.515 1.881 1.00 96.88 769 ASP A C 1
ATOM 6350 O O . ASP A 1 769 ? -22.891 19.801 2.764 1.00 96.88 769 ASP A O 1
ATOM 6354 N N . ARG A 1 770 ? -22.332 18.535 1.001 1.00 97.81 770 ARG A N 1
ATOM 6355 C CA . ARG A 1 770 ? -23.508 17.653 1.063 1.00 97.81 770 ARG A CA 1
ATOM 6356 C C . ARG A 1 770 ? -23.280 16.390 1.889 1.00 97.81 770 ARG A C 1
ATOM 6358 O O . ARG A 1 770 ? -24.248 15.665 2.110 1.00 97.81 770 ARG A O 1
ATOM 6365 N N . ILE A 1 771 ? -22.058 16.084 2.324 1.00 98.12 771 ILE A N 1
ATOM 6366 C CA . ILE A 1 771 ? -21.784 14.875 3.111 1.00 98.12 771 ILE A CA 1
ATOM 6367 C C . ILE A 1 771 ? -22.316 15.087 4.531 1.00 98.12 771 ILE A C 1
ATOM 6369 O O . ILE A 1 771 ? -21.837 15.943 5.265 1.00 98.12 771 ILE A O 1
ATOM 6373 N N . THR A 1 772 ? -23.324 14.310 4.930 1.00 97.88 772 THR A N 1
ATOM 6374 C CA . THR A 1 772 ? -23.949 14.433 6.260 1.00 97.88 772 THR A CA 1
ATOM 6375 C C . THR A 1 772 ? -23.335 13.484 7.278 1.00 97.88 772 THR A C 1
ATOM 6377 O O . THR A 1 772 ? -23.252 13.799 8.467 1.00 97.88 772 THR A O 1
ATOM 6380 N N . LYS A 1 773 ? -22.925 12.298 6.821 1.00 97.62 773 LYS A N 1
ATOM 6381 C CA . LYS A 1 773 ? -22.403 11.230 7.667 1.00 97.62 773 LYS A CA 1
ATOM 6382 C C . LYS A 1 773 ? -21.480 10.316 6.869 1.00 97.62 773 LYS A C 1
ATOM 6384 O O . LYS A 1 773 ? -21.775 10.006 5.717 1.00 97.62 773 LYS A O 1
ATOM 6389 N N . ILE A 1 774 ? -20.422 9.822 7.503 1.00 97.12 774 ILE A N 1
ATOM 6390 C CA . ILE A 1 774 ? -19.671 8.658 7.029 1.00 97.12 774 ILE A CA 1
ATOM 6391 C C . ILE A 1 774 ? -19.854 7.541 8.048 1.00 97.12 774 ILE A C 1
ATOM 6393 O O . ILE A 1 774 ? -19.641 7.742 9.242 1.00 97.12 774 ILE A O 1
ATOM 6397 N N . THR A 1 775 ? -20.304 6.378 7.579 1.00 97.00 775 THR A N 1
ATOM 6398 C CA . THR A 1 775 ? -20.499 5.193 8.425 1.00 97.00 775 THR A CA 1
ATOM 6399 C C . THR A 1 775 ? -19.450 4.146 8.084 1.00 97.00 775 THR A C 1
ATOM 6401 O O . THR A 1 775 ? -19.344 3.740 6.928 1.00 97.00 775 THR A O 1
ATOM 6404 N N . PHE A 1 776 ? -18.686 3.712 9.077 1.00 94.12 776 PHE A N 1
ATOM 6405 C CA . PHE A 1 776 ? -17.708 2.637 8.982 1.00 94.12 776 PHE A CA 1
ATOM 6406 C C . PHE A 1 776 ? -18.301 1.354 9.557 1.00 94.12 776 PHE A C 1
ATOM 6408 O O . PHE A 1 776 ? -18.917 1.387 10.622 1.00 94.12 776 PHE A O 1
ATOM 6415 N N . LEU A 1 777 ? -18.113 0.232 8.857 1.00 91.31 777 LEU A N 1
ATOM 6416 C CA . LEU A 1 777 ? -18.523 -1.070 9.378 1.00 91.31 777 LEU A CA 1
ATOM 6417 C C . LEU A 1 777 ? -17.491 -1.542 10.409 1.00 91.31 777 LEU A C 1
ATOM 6419 O O . LEU A 1 777 ? -16.303 -1.614 10.092 1.00 91.31 777 LEU A O 1
ATOM 6423 N N . ASN A 1 778 ? -17.928 -1.903 11.614 1.00 86.75 778 ASN A N 1
ATOM 6424 C CA . ASN A 1 778 ? -17.042 -2.456 12.648 1.00 86.75 778 ASN A CA 1
ATOM 6425 C C . ASN A 1 778 ? -16.403 -3.765 12.173 1.00 86.75 778 ASN A C 1
ATOM 6427 O O . ASN A 1 778 ? -15.186 -3.932 12.207 1.00 86.75 778 ASN A O 1
ATOM 6431 N N . LYS A 1 779 ? -17.234 -4.643 11.601 1.00 81.94 779 LYS A N 1
ATOM 6432 C CA . LYS A 1 779 ? -16.847 -5.934 11.022 1.00 81.94 779 LYS A CA 1
ATOM 6433 C C . LYS A 1 779 ? -15.941 -5.838 9.779 1.00 81.94 779 LYS A C 1
ATOM 6435 O O . LYS A 1 779 ? -15.520 -6.870 9.267 1.00 81.94 779 LYS A O 1
ATOM 6440 N N . SER A 1 780 ? -15.641 -4.651 9.234 1.00 83.31 780 SER A N 1
ATOM 6441 C CA . SER A 1 780 ? -14.776 -4.527 8.046 1.00 83.31 780 SER A CA 1
ATOM 6442 C C . SER A 1 780 ? -13.879 -3.295 8.060 1.00 83.31 780 SER A C 1
ATOM 6444 O O . SER A 1 780 ? -14.340 -2.158 7.976 1.00 83.31 780 SER A O 1
ATOM 6446 N N . ALA A 1 781 ? -12.566 -3.535 8.026 1.00 77.38 781 ALA A N 1
ATOM 6447 C CA . ALA A 1 781 ? -11.541 -2.499 7.924 1.00 77.38 781 ALA A CA 1
ATOM 6448 C C . ALA A 1 781 ? -11.652 -1.621 6.660 1.00 77.38 781 ALA A C 1
ATOM 6450 O O . ALA A 1 781 ? -11.127 -0.510 6.653 1.00 77.38 781 ALA A O 1
ATOM 6451 N N . TYR A 1 782 ? -12.341 -2.090 5.611 1.00 85.00 782 TYR A N 1
ATOM 6452 C CA . TYR A 1 782 ? -12.352 -1.448 4.289 1.00 85.00 782 TYR A CA 1
ATOM 6453 C C . TYR A 1 782 ? -13.697 -0.822 3.907 1.00 85.00 782 TYR A C 1
ATOM 6455 O O . TYR A 1 782 ? -13.735 0.108 3.102 1.00 85.00 782 TYR A O 1
ATOM 6463 N N . LEU A 1 783 ? -14.805 -1.335 4.448 1.00 91.75 783 LEU A N 1
ATOM 6464 C CA . LEU A 1 783 ? -16.152 -0.974 4.003 1.00 91.75 783 LEU A CA 1
ATOM 6465 C C . LEU A 1 783 ? -16.647 0.296 4.709 1.00 91.75 783 LEU A C 1
ATOM 6467 O O . LEU A 1 783 ? -16.636 0.392 5.942 1.00 91.75 783 LEU A O 1
ATOM 6471 N N . CYS A 1 784 ? -17.090 1.276 3.922 1.00 95.31 784 CYS A N 1
ATOM 6472 C CA . CYS A 1 784 ? -17.680 2.509 4.424 1.00 95.31 784 CYS A CA 1
ATOM 6473 C C . CYS A 1 784 ? -18.813 3.036 3.534 1.00 95.31 784 CYS A C 1
ATOM 6475 O O . CYS A 1 784 ? -18.957 2.677 2.363 1.00 95.31 784 CYS A O 1
ATOM 6477 N N . VAL A 1 785 ? -19.638 3.902 4.117 1.00 96.88 785 VAL A N 1
ATOM 6478 C CA . VAL A 1 785 ? -20.800 4.507 3.464 1.00 96.88 785 VAL A CA 1
ATOM 6479 C C . VAL A 1 785 ? -20.737 6.010 3.604 1.00 96.88 785 VAL A C 1
ATOM 6481 O O . VAL A 1 785 ? -20.711 6.527 4.720 1.00 96.88 785 VAL A O 1
ATOM 6484 N N . ILE A 1 786 ? -20.758 6.701 2.469 1.00 97.62 786 ILE A N 1
ATOM 6485 C CA . ILE A 1 786 ? -20.863 8.157 2.392 1.00 97.62 786 ILE A CA 1
ATOM 6486 C C . ILE A 1 786 ? -22.349 8.504 2.256 1.00 97.62 786 ILE A C 1
ATOM 6488 O O . ILE A 1 786 ? -22.949 8.245 1.210 1.00 97.62 786 ILE A O 1
ATOM 6492 N N . SER A 1 787 ? -22.940 9.084 3.300 1.00 97.44 787 SER A N 1
ATOM 6493 C CA . SER A 1 787 ? -24.316 9.588 3.276 1.00 97.44 787 SER A CA 1
ATOM 6494 C C . SER A 1 787 ? -24.367 11.037 2.816 1.00 97.44 787 SER A C 1
ATOM 6496 O O . SER A 1 787 ? -23.606 11.886 3.286 1.00 97.44 787 SER A O 1
ATOM 6498 N N . ILE A 1 788 ? -25.273 11.313 1.877 1.00 97.62 788 ILE A N 1
ATOM 6499 C CA . ILE A 1 788 ? -25.286 12.547 1.087 1.00 97.62 788 ILE A CA 1
ATOM 6500 C C . ILE A 1 788 ? -26.669 13.197 1.195 1.00 97.62 788 ILE A C 1
ATOM 6502 O O . ILE A 1 788 ? -27.696 12.566 0.950 1.00 97.62 788 ILE A O 1
ATOM 6506 N N . LYS A 1 789 ? -26.708 14.478 1.562 1.00 97.12 789 LYS A N 1
ATOM 6507 C CA . LYS A 1 789 ? -27.937 15.258 1.736 1.00 97.12 789 LYS A CA 1
ATOM 6508 C C . LYS A 1 789 ? -28.750 15.280 0.439 1.00 97.12 789 LYS A C 1
ATOM 6510 O O . LYS A 1 789 ? -28.241 15.699 -0.595 1.00 97.12 789 LYS A O 1
ATOM 6515 N N . GLN A 1 790 ? -30.025 14.885 0.527 1.00 94.94 790 GLN A N 1
ATOM 6516 C CA . GLN A 1 790 ? -30.986 14.856 -0.592 1.00 94.94 790 GLN A CA 1
ATOM 6517 C C . GLN A 1 790 ? -30.574 13.957 -1.779 1.00 94.94 790 GLN A C 1
ATOM 6519 O O . GLN A 1 790 ? -31.154 14.054 -2.859 1.00 94.94 790 GLN A O 1
ATOM 6524 N N . GLU A 1 791 ? -29.616 13.049 -1.588 1.00 95.38 791 GLU A N 1
ATOM 6525 C CA . GLU A 1 791 ? -29.187 12.083 -2.598 1.00 95.38 791 GLU A CA 1
ATOM 6526 C C . GLU A 1 791 ? -29.131 10.665 -2.013 1.00 95.38 791 GLU A C 1
ATOM 6528 O O . GLU A 1 791 ? -29.267 10.456 -0.813 1.00 95.38 791 GLU A O 1
ATOM 6533 N N . TYR A 1 792 ? -28.924 9.674 -2.881 1.00 95.31 792 TYR A N 1
ATOM 6534 C CA . TYR A 1 792 ? -28.697 8.292 -2.465 1.00 95.31 792 TYR A CA 1
ATOM 6535 C C . TYR A 1 792 ? -27.282 8.116 -1.897 1.00 95.31 792 TYR A C 1
ATOM 6537 O O . TYR A 1 792 ? -26.312 8.682 -2.429 1.00 95.31 792 TYR A O 1
ATOM 6545 N N . ASP A 1 793 ? -27.181 7.295 -0.853 1.00 96.50 793 ASP A N 1
ATOM 6546 C CA . ASP A 1 793 ? -25.941 6.926 -0.171 1.00 96.50 793 ASP A CA 1
ATOM 6547 C C . ASP A 1 793 ? -24.930 6.284 -1.144 1.00 96.50 793 ASP A C 1
ATOM 6549 O O . ASP A 1 793 ? -25.277 5.797 -2.230 1.00 96.50 793 ASP A O 1
ATOM 6553 N N . TYR A 1 794 ? -23.651 6.273 -0.768 1.00 96.38 794 TYR A N 1
ATOM 6554 C CA . TYR A 1 794 ? -22.593 5.665 -1.571 1.00 96.38 794 TYR A CA 1
ATOM 6555 C C . TYR A 1 794 ? -21.764 4.663 -0.763 1.00 96.38 794 TYR A C 1
ATOM 6557 O O . TYR A 1 794 ? -20.942 5.045 0.066 1.00 96.38 794 TYR A O 1
ATOM 6565 N N . LEU A 1 795 ? -22.004 3.378 -1.030 1.00 95.94 795 LEU A N 1
ATOM 6566 C CA . LEU A 1 795 ? -21.287 2.242 -0.457 1.00 95.94 795 LEU A CA 1
ATOM 6567 C C . LEU A 1 795 ? -19.985 1.978 -1.211 1.00 95.94 795 LEU A C 1
ATOM 6569 O O . LEU A 1 795 ? -20.012 1.713 -2.420 1.00 95.94 795 LEU A O 1
ATOM 6573 N N . ILE A 1 796 ? -18.866 2.009 -0.490 1.00 95.88 796 ILE A N 1
ATOM 6574 C CA . ILE A 1 796 ? -17.543 1.736 -1.043 1.00 95.88 796 ILE A CA 1
ATOM 6575 C C . ILE A 1 796 ? -16.707 0.836 -0.131 1.00 95.88 796 ILE A C 1
ATOM 6577 O O . ILE A 1 796 ? -16.869 0.815 1.087 1.00 95.88 796 ILE A O 1
ATOM 6581 N N . GLU A 1 797 ? -15.765 0.129 -0.739 1.00 92.19 797 GLU A N 1
ATOM 6582 C CA . GLU A 1 797 ? -14.631 -0.502 -0.078 1.00 92.19 797 GLU A CA 1
ATOM 6583 C C . GLU A 1 797 ? -13.368 0.263 -0.494 1.00 92.19 797 GLU A C 1
ATOM 6585 O O . GLU A 1 797 ? -13.082 0.406 -1.689 1.00 92.19 797 GLU A O 1
ATOM 6590 N N . THR A 1 798 ? -12.626 0.773 0.487 1.00 89.94 798 THR A N 1
ATOM 6591 C CA . THR A 1 798 ? -11.343 1.470 0.311 1.00 89.94 798 THR A CA 1
ATOM 6592 C C . THR A 1 798 ? -10.316 0.893 1.277 1.00 89.94 798 THR A C 1
ATOM 6594 O O . THR A 1 798 ? -10.584 0.721 2.466 1.00 89.94 798 THR A O 1
ATOM 6597 N N . TYR A 1 799 ? -9.112 0.619 0.776 1.00 83.25 799 TYR A N 1
ATOM 6598 C CA . TYR A 1 799 ? -7.993 0.170 1.610 1.00 83.25 799 TYR A CA 1
ATOM 6599 C C . TYR A 1 799 ? -7.351 1.331 2.387 1.00 83.25 799 TYR A C 1
ATOM 6601 O O . TYR A 1 799 ? -6.633 1.103 3.355 1.00 83.25 799 TYR A O 1
ATOM 6609 N N . ARG A 1 800 ? -7.656 2.580 2.008 1.00 86.19 800 ARG A N 1
ATOM 6610 C CA . ARG A 1 800 ? -7.120 3.822 2.588 1.00 86.19 800 ARG A CA 1
ATOM 6611 C C . ARG A 1 800 ? -8.182 4.580 3.394 1.00 86.19 800 ARG A C 1
ATOM 6613 O O . ARG A 1 800 ? -8.226 5.807 3.406 1.00 86.19 800 ARG A O 1
ATOM 6620 N N . ARG A 1 801 ? -9.060 3.836 4.080 1.00 89.44 801 ARG A N 1
ATOM 6621 C CA . ARG A 1 801 ? -10.214 4.346 4.847 1.00 89.44 801 ARG A CA 1
ATOM 6622 C C . ARG A 1 801 ? -9.849 5.466 5.831 1.00 89.44 801 ARG A C 1
ATOM 6624 O O . ARG A 1 801 ? -10.579 6.451 5.928 1.00 89.44 801 ARG A O 1
ATOM 6631 N N . ALA A 1 802 ? -8.729 5.317 6.542 1.00 85.69 802 ALA A N 1
ATOM 6632 C CA . ALA A 1 802 ? -8.235 6.305 7.501 1.00 85.69 802 ALA A CA 1
ATOM 6633 C C . ALA A 1 802 ? -7.723 7.578 6.802 1.00 85.69 802 ALA A C 1
ATOM 6635 O O . ALA A 1 802 ? -8.183 8.670 7.133 1.00 85.69 802 ALA A O 1
ATOM 6636 N N . ASP A 1 803 ? -6.860 7.434 5.789 1.00 87.56 803 ASP A N 1
ATOM 6637 C CA . ASP A 1 803 ? -6.334 8.546 4.981 1.00 87.56 803 ASP A CA 1
ATOM 6638 C C . ASP A 1 803 ? -7.467 9.357 4.321 1.00 87.56 803 ASP A C 1
ATOM 6640 O O . ASP A 1 803 ? -7.447 10.589 4.328 1.00 87.56 803 ASP A O 1
ATOM 6644 N N . PHE A 1 804 ? -8.488 8.665 3.800 1.00 93.75 804 PHE A N 1
ATOM 6645 C CA . PHE A 1 804 ? -9.679 9.265 3.194 1.00 93.75 804 PHE A CA 1
ATOM 6646 C C . PHE A 1 804 ? -10.498 10.071 4.207 1.00 93.75 804 PHE A C 1
ATOM 6648 O O . PHE A 1 804 ? -10.848 11.224 3.952 1.00 93.75 804 PHE A O 1
ATOM 6655 N N . ASN A 1 805 ? -10.778 9.493 5.380 1.00 93.88 805 ASN A N 1
ATOM 6656 C CA . ASN A 1 805 ? -11.502 10.189 6.441 1.00 93.88 805 ASN A CA 1
ATOM 6657 C C . ASN A 1 805 ? -10.722 11.413 6.942 1.00 93.88 805 ASN A C 1
ATOM 6659 O O . ASN A 1 805 ? -11.293 12.486 7.107 1.00 93.88 805 ASN A O 1
ATOM 6663 N N . MET A 1 806 ? -9.410 11.272 7.134 1.00 91.56 806 MET A N 1
ATOM 6664 C CA . MET A 1 806 ? -8.529 12.354 7.567 1.00 91.56 806 MET A CA 1
ATOM 6665 C C . MET A 1 806 ? -8.487 13.501 6.547 1.00 91.56 806 MET A C 1
ATOM 6667 O O . MET A 1 806 ? -8.599 14.662 6.937 1.00 91.56 806 MET A O 1
ATOM 6671 N N . PHE A 1 807 ? -8.417 13.193 5.245 1.00 94.56 807 PHE A N 1
ATOM 6672 C CA . PHE A 1 807 ? -8.533 14.192 4.176 1.00 94.56 807 PHE A CA 1
ATOM 6673 C C . PHE A 1 807 ? -9.864 14.963 4.237 1.00 94.56 807 PHE A C 1
ATOM 6675 O O . PHE A 1 807 ? -9.868 16.189 4.113 1.00 94.56 807 PHE A O 1
ATOM 6682 N N . LEU A 1 808 ? -10.990 14.276 4.463 1.00 95.75 808 LEU A N 1
ATOM 6683 C CA . LEU A 1 808 ? -12.305 14.924 4.535 1.00 95.75 808 LEU A CA 1
ATOM 6684 C C . LEU A 1 808 ? -12.490 15.775 5.796 1.00 95.75 808 LEU A C 1
ATOM 6686 O O . LEU A 1 808 ? -12.972 16.902 5.681 1.00 95.75 808 LEU A O 1
ATOM 6690 N N . MET A 1 809 ? -12.077 15.290 6.974 1.00 94.50 809 MET A N 1
ATOM 6691 C CA . MET A 1 809 ? -12.104 16.083 8.213 1.00 94.50 809 MET A CA 1
ATOM 6692 C C . MET A 1 809 ? -11.307 17.380 8.057 1.00 94.50 809 MET A C 1
ATOM 6694 O O . MET A 1 809 ? -11.795 18.455 8.406 1.00 94.50 809 MET A O 1
ATOM 6698 N N . GLN A 1 810 ? -10.104 17.290 7.485 1.00 92.62 810 GLN A N 1
ATOM 6699 C CA . GLN A 1 810 ? -9.253 18.451 7.262 1.00 92.62 810 GLN A CA 1
ATOM 6700 C C . GLN A 1 810 ? -9.840 19.410 6.226 1.00 92.62 810 GLN A C 1
ATOM 6702 O O . GLN A 1 810 ? -9.934 20.601 6.501 1.00 92.62 810 GLN A O 1
ATOM 6707 N N . THR A 1 811 ? -10.320 18.900 5.090 1.00 93.62 811 THR A N 1
ATOM 6708 C CA . THR A 1 811 ? -10.999 19.705 4.061 1.00 93.62 811 THR A CA 1
ATOM 6709 C C . THR A 1 811 ? -12.168 20.505 4.643 1.00 93.62 811 THR A C 1
ATOM 6711 O O . THR A 1 811 ? -12.340 21.683 4.339 1.00 93.62 811 THR A O 1
ATOM 6714 N N . ILE A 1 812 ? -12.975 19.876 5.501 1.00 95.06 812 ILE A N 1
ATOM 6715 C CA . ILE A 1 812 ? -14.144 20.505 6.126 1.00 95.06 812 ILE A CA 1
ATOM 6716 C C . ILE A 1 812 ? -13.735 21.543 7.177 1.00 95.06 812 ILE A C 1
ATOM 6718 O O . ILE A 1 812 ? -14.340 22.615 7.216 1.00 95.06 812 ILE A O 1
ATOM 6722 N N . LYS A 1 813 ? -12.668 21.285 7.948 1.00 94.44 813 LYS A N 1
ATOM 6723 C CA . LYS A 1 813 ? -12.062 22.258 8.872 1.00 94.44 813 LYS A CA 1
ATOM 6724 C C . LYS A 1 813 ? -11.498 23.476 8.128 1.00 94.44 813 LYS A C 1
ATOM 6726 O O . LYS A 1 813 ? -11.849 24.601 8.470 1.00 94.44 813 LYS A O 1
ATOM 6731 N N . GLU A 1 814 ? -10.668 23.260 7.105 1.00 92.31 814 GLU A N 1
ATOM 6732 C CA . GLU A 1 814 ? -10.040 24.323 6.300 1.00 92.31 814 GLU A CA 1
ATOM 6733 C C . GLU A 1 814 ? -11.091 25.204 5.604 1.00 92.31 814 GLU A C 1
ATOM 6735 O O . GLU A 1 814 ? -10.956 26.425 5.571 1.00 92.31 814 GLU A O 1
ATOM 6740 N N . ARG A 1 815 ? -12.184 24.605 5.111 1.00 93.75 815 ARG A N 1
ATOM 6741 C CA . ARG A 1 815 ? -13.282 25.323 4.443 1.00 93.75 815 ARG A CA 1
ATOM 6742 C C . ARG A 1 815 ? -14.384 25.838 5.375 1.00 93.75 815 ARG A C 1
ATOM 6744 O O . ARG A 1 815 ? -15.383 26.350 4.874 1.00 93.75 815 ARG A O 1
ATOM 6751 N N . GLN A 1 816 ? -14.229 25.696 6.695 1.00 96.50 816 GLN A N 1
ATOM 6752 C CA . GLN A 1 816 ? -15.209 26.119 7.710 1.00 96.50 816 GLN A CA 1
ATOM 6753 C C . GLN A 1 816 ? -16.631 25.570 7.452 1.00 96.50 816 GLN A C 1
ATOM 6755 O O . GLN A 1 816 ? -17.638 26.228 7.715 1.00 96.50 816 GLN A O 1
ATOM 6760 N N . LEU A 1 817 ? -16.719 24.356 6.901 1.00 96.06 817 LEU A N 1
ATOM 6761 C CA . LEU A 1 817 ? -17.989 23.691 6.618 1.00 96.06 817 LEU A CA 1
ATOM 6762 C C . LEU A 1 817 ? -18.554 23.039 7.887 1.00 96.06 817 LEU A C 1
ATOM 6764 O O . LEU A 1 817 ? -17.828 22.735 8.834 1.00 96.06 817 LEU A O 1
ATOM 6768 N N . ALA A 1 818 ? -19.862 22.775 7.890 1.00 96.00 818 ALA A N 1
ATOM 6769 C CA . ALA A 1 818 ? -20.487 22.019 8.970 1.00 96.00 818 ALA A CA 1
ATOM 6770 C C . ALA A 1 818 ? -19.850 20.613 9.083 1.00 96.00 818 ALA A C 1
ATOM 6772 O O . ALA A 1 818 ? -19.710 19.932 8.061 1.00 96.00 818 ALA A O 1
ATOM 6773 N N . PRO A 1 819 ? -19.480 20.152 10.292 1.00 95.06 819 PRO A N 1
ATOM 6774 C CA . PRO A 1 819 ? -18.879 18.837 10.473 1.00 95.06 819 PRO A CA 1
ATOM 6775 C C . PRO A 1 819 ? -19.878 17.725 10.132 1.00 95.06 819 PRO A C 1
ATOM 6777 O O . PRO A 1 819 ? -21.041 17.759 10.540 1.00 95.06 819 PRO A O 1
ATOM 6780 N N . TYR A 1 820 ? -19.408 16.707 9.411 1.00 96.19 820 TYR A N 1
ATOM 6781 C CA . TYR A 1 820 ? -20.174 15.487 9.165 1.00 96.19 820 TYR A CA 1
ATOM 6782 C C . TYR A 1 820 ? -20.081 14.545 10.367 1.00 96.19 820 TYR A C 1
ATOM 6784 O O . TYR A 1 820 ? -19.076 14.505 11.078 1.00 96.19 820 TYR A O 1
ATOM 6792 N N . LYS A 1 821 ? -21.116 13.729 10.581 1.00 97.06 821 LYS A N 1
ATOM 6793 C CA . LYS A 1 821 ? -21.073 12.699 11.623 1.00 97.06 821 LYS A CA 1
ATOM 6794 C C . LYS A 1 821 ? -20.184 11.536 11.176 1.00 97.06 821 LYS A C 1
ATOM 6796 O O . LYS A 1 821 ? -20.437 10.937 10.135 1.00 97.06 821 LYS A O 1
ATOM 6801 N N . ILE A 1 822 ? -19.201 11.153 11.982 1.00 96.50 822 ILE A N 1
ATOM 6802 C CA . ILE A 1 822 ? -18.570 9.832 11.868 1.00 96.50 822 ILE A CA 1
ATOM 6803 C C . ILE A 1 822 ? -19.399 8.857 12.707 1.00 96.50 822 ILE A C 1
ATOM 6805 O O . ILE A 1 822 ? -19.776 9.164 13.838 1.00 96.50 822 ILE A O 1
ATOM 6809 N N . GLN A 1 823 ? -19.737 7.700 12.143 1.00 96.38 823 GLN A N 1
ATOM 6810 C CA . GLN A 1 823 ? -20.430 6.627 12.850 1.00 96.38 823 GLN A CA 1
ATOM 6811 C C . GLN A 1 823 ? -19.705 5.301 12.627 1.00 96.38 823 GLN A C 1
ATOM 6813 O O . GLN A 1 823 ? -19.393 4.942 11.497 1.00 96.38 823 GLN A O 1
ATOM 6818 N N . PHE A 1 824 ? -19.512 4.559 13.706 1.00 94.31 824 PHE A N 1
ATOM 6819 C CA . PHE A 1 824 ? -19.126 3.154 13.699 1.00 94.31 824 PHE A CA 1
ATOM 6820 C C . PHE A 1 824 ? -20.389 2.321 13.948 1.00 94.31 824 PHE A C 1
ATOM 6822 O O . PHE A 1 824 ? -21.236 2.727 14.749 1.00 94.31 824 PHE A O 1
ATOM 6829 N N . ALA A 1 825 ? -20.590 1.245 13.187 1.00 93.88 825 ALA A N 1
ATOM 6830 C CA . ALA A 1 825 ? -21.792 0.417 13.275 1.00 93.88 825 ALA A CA 1
ATOM 6831 C C . ALA A 1 825 ? -21.529 -1.026 12.823 1.00 93.88 825 ALA A C 1
ATOM 6833 O O . ALA A 1 825 ? -20.764 -1.261 11.887 1.00 93.88 825 ALA A O 1
ATOM 6834 N N . ASP A 1 826 ? -22.213 -1.981 13.448 1.00 88.31 826 ASP A N 1
ATOM 6835 C CA . ASP A 1 826 ? -22.198 -3.398 13.051 1.00 88.31 826 ASP A CA 1
ATOM 6836 C C . ASP A 1 826 ? -23.161 -3.680 11.891 1.00 88.31 826 ASP A C 1
ATOM 6838 O O . ASP A 1 826 ? -22.916 -4.557 11.065 1.00 88.31 826 ASP A O 1
ATOM 6842 N N . GLU A 1 827 ? -24.218 -2.872 11.787 1.00 89.44 827 GLU A N 1
ATOM 6843 C CA . GLU A 1 827 ? -25.220 -2.903 10.727 1.00 89.44 827 GLU A CA 1
ATOM 6844 C C . GLU A 1 827 ? -25.300 -1.544 10.025 1.00 89.44 827 GLU A C 1
ATOM 6846 O O . GLU A 1 827 ? -25.356 -0.495 10.676 1.00 89.44 827 GLU A O 1
ATOM 6851 N N . ILE A 1 828 ? -25.336 -1.531 8.687 1.00 88.56 828 ILE A N 1
ATOM 6852 C CA . ILE A 1 828 ? -25.443 -0.283 7.921 1.00 88.56 828 ILE A CA 1
ATOM 6853 C C . ILE A 1 828 ? -26.659 -0.306 7.006 1.00 88.56 828 ILE A C 1
ATOM 6855 O O . ILE A 1 828 ? -26.745 -1.094 6.069 1.00 88.56 828 ILE A O 1
ATOM 6859 N N . ASN A 1 829 ? -27.568 0.632 7.261 1.00 90.81 829 ASN A N 1
ATOM 6860 C CA . ASN A 1 829 ? -28.751 0.888 6.453 1.00 90.81 829 ASN A CA 1
ATOM 6861 C C . ASN A 1 829 ? -28.430 1.879 5.325 1.00 90.81 829 ASN A C 1
ATOM 6863 O O . ASN A 1 829 ? -28.101 3.032 5.609 1.00 90.81 829 ASN A O 1
ATOM 6867 N N . ILE A 1 830 ? -28.561 1.444 4.068 1.00 92.25 830 ILE A N 1
ATOM 6868 C CA . ILE A 1 830 ? -28.228 2.224 2.863 1.00 92.25 830 ILE A CA 1
ATOM 6869 C C . ILE A 1 830 ? -29.457 2.475 2.000 1.00 92.25 830 ILE A C 1
ATOM 6871 O O . ILE A 1 830 ? -30.179 1.545 1.642 1.00 92.25 830 ILE A O 1
ATOM 6875 N N . GLN A 1 831 ? -29.635 3.724 1.573 1.00 91.88 831 GLN A N 1
ATOM 6876 C CA . GLN A 1 831 ? -30.578 4.092 0.526 1.00 91.88 831 GLN A CA 1
ATOM 6877 C C . GLN A 1 831 ? -29.891 4.121 -0.850 1.00 91.88 831 GLN A C 1
ATOM 6879 O O . GLN A 1 831 ? -29.157 5.055 -1.177 1.00 91.88 831 GLN A O 1
ATOM 6884 N N . PHE A 1 832 ? -30.141 3.106 -1.682 1.00 90.38 832 PHE A N 1
ATOM 6885 C CA . PHE A 1 832 ? -29.632 3.044 -3.058 1.00 90.38 832 PHE A CA 1
ATOM 6886 C C . PHE A 1 832 ? -30.493 3.855 -4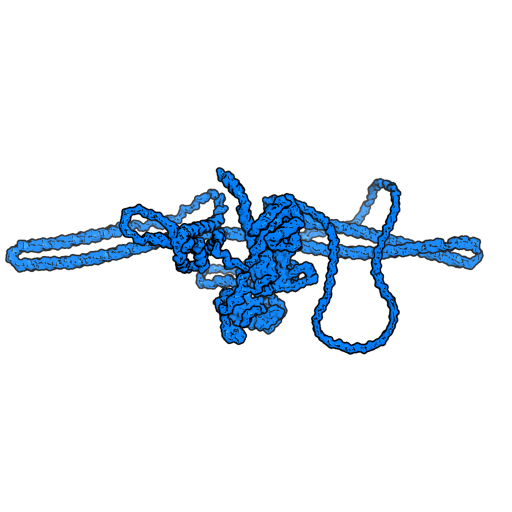.042 1.00 90.38 832 PHE A C 1
ATOM 6888 O O . PHE A 1 832 ? -31.691 4.056 -3.851 1.00 90.38 832 PHE A O 1
ATOM 6895 N N . ARG A 1 833 ? -29.900 4.289 -5.164 1.00 89.81 833 ARG A N 1
ATOM 6896 C CA . ARG A 1 833 ? -30.630 5.014 -6.218 1.00 89.81 833 ARG A CA 1
ATOM 6897 C C . ARG A 1 833 ? -31.777 4.165 -6.776 1.00 89.81 833 ARG A C 1
ATOM 6899 O O . ARG A 1 833 ? -31.534 3.103 -7.335 1.00 89.81 833 ARG A O 1
ATOM 6906 N N . GLY A 1 834 ? -32.998 4.694 -6.711 1.00 89.19 834 GLY A N 1
ATOM 6907 C CA . GLY A 1 834 ? -34.198 4.046 -7.253 1.00 89.19 834 GLY A CA 1
ATOM 6908 C C . GLY A 1 834 ? -34.860 3.037 -6.311 1.00 89.19 834 GLY A C 1
ATOM 6909 O O . GLY A 1 834 ? -35.949 2.568 -6.626 1.00 89.19 834 GLY A O 1
ATOM 6910 N N . ILE A 1 835 ? -34.259 2.754 -5.152 1.00 88.44 835 ILE A N 1
ATOM 6911 C CA . ILE A 1 835 ? -34.852 1.927 -4.098 1.00 88.44 835 ILE A CA 1
ATOM 6912 C C . ILE A 1 835 ? -35.345 2.877 -3.001 1.00 88.44 835 ILE A C 1
ATOM 6914 O O . ILE A 1 835 ? -34.601 3.742 -2.538 1.00 88.44 835 ILE A O 1
ATOM 6918 N N . LYS A 1 836 ? -36.631 2.782 -2.644 1.00 86.81 836 LYS A N 1
ATOM 6919 C CA . LYS A 1 836 ? -37.226 3.633 -1.598 1.00 86.81 836 LYS A CA 1
ATOM 6920 C C . LYS A 1 836 ? -36.788 3.186 -0.207 1.00 86.81 836 LYS A C 1
ATOM 6922 O O . LYS A 1 836 ? -36.449 4.030 0.620 1.00 86.81 836 LYS A O 1
ATOM 6927 N N . ASP A 1 837 ? -36.775 1.876 0.002 1.00 86.06 837 ASP A N 1
ATOM 6928 C CA . ASP A 1 837 ? -36.456 1.248 1.276 1.00 86.06 837 ASP A CA 1
ATOM 6929 C C . ASP A 1 837 ? -34.943 1.201 1.511 1.00 86.06 837 ASP A C 1
ATOM 6931 O O . ASP A 1 837 ? -34.140 1.160 0.574 1.00 86.06 837 ASP A O 1
ATOM 6935 N N . LYS A 1 838 ? -34.544 1.227 2.784 1.00 86.94 838 LYS A N 1
ATOM 6936 C CA . LYS A 1 838 ? -33.136 1.098 3.164 1.00 86.94 838 LYS A CA 1
ATOM 6937 C C . LYS A 1 838 ? -32.773 -0.378 3.241 1.00 86.94 838 LYS A C 1
ATOM 6939 O O . LYS A 1 838 ? -33.449 -1.140 3.922 1.00 86.94 838 LYS A O 1
ATOM 6944 N N . ILE A 1 839 ? -31.691 -0.759 2.572 1.00 86.19 839 ILE A N 1
ATOM 6945 C CA . ILE A 1 839 ? -31.143 -2.115 2.641 1.00 86.19 839 ILE A CA 1
ATOM 6946 C C . ILE A 1 839 ? -30.186 -2.179 3.829 1.00 86.19 839 ILE A C 1
ATOM 6948 O O . ILE A 1 839 ? -29.267 -1.361 3.915 1.00 86.19 839 ILE A O 1
ATOM 6952 N N . ASN A 1 840 ? -30.392 -3.145 4.724 1.00 86.88 840 ASN A N 1
ATOM 6953 C CA . ASN A 1 840 ? -29.485 -3.412 5.833 1.00 86.88 840 ASN A CA 1
ATOM 6954 C C . ASN A 1 840 ? -28.359 -4.361 5.390 1.00 86.88 840 ASN A C 1
ATOM 6956 O O . ASN A 1 840 ? -28.600 -5.512 5.033 1.00 86.88 840 ASN A O 1
ATOM 6960 N N . ILE A 1 841 ? -27.118 -3.881 5.431 1.00 82.31 841 ILE A N 1
ATOM 6961 C CA . ILE A 1 841 ? -25.926 -4.658 5.066 1.00 82.31 841 ILE A CA 1
ATOM 6962 C C . ILE A 1 841 ? -25.559 -5.699 6.121 1.00 82.31 841 ILE A C 1
ATOM 6964 O O . ILE A 1 841 ? -24.973 -6.712 5.760 1.00 82.31 841 ILE A O 1
ATOM 6968 N N . GLY A 1 842 ? -25.956 -5.517 7.385 1.00 74.00 842 GLY A N 1
ATOM 6969 C CA . GLY A 1 842 ? -25.786 -6.555 8.408 1.00 74.00 842 GLY A CA 1
ATOM 6970 C C . GLY A 1 842 ? -26.528 -7.855 8.068 1.00 74.00 842 GLY A C 1
ATOM 6971 O O . GLY A 1 842 ? -26.135 -8.924 8.518 1.00 74.00 842 GLY A O 1
ATOM 6972 N N . GLN A 1 843 ? -27.559 -7.763 7.218 1.00 75.94 843 GLN A N 1
ATOM 6973 C CA . GLN A 1 843 ? -28.356 -8.891 6.728 1.00 75.94 843 GLN A CA 1
ATOM 6974 C C . GLN A 1 843 ? -27.926 -9.397 5.341 1.00 75.94 843 GLN A C 1
ATOM 6976 O O . GLN A 1 843 ? -28.430 -10.423 4.884 1.00 75.94 843 GLN A O 1
ATOM 6981 N N . MET A 1 844 ? -27.008 -8.711 4.648 1.00 71.88 844 MET A N 1
ATOM 6982 C CA . MET A 1 844 ? -26.360 -9.309 3.480 1.00 71.88 844 MET A CA 1
ATOM 6983 C C . MET A 1 844 ? -25.477 -10.448 3.974 1.00 71.88 844 MET A C 1
ATOM 6985 O O . MET A 1 844 ? -24.616 -10.212 4.816 1.00 71.88 844 MET A O 1
ATOM 6989 N N . ASP A 1 845 ? -25.689 -11.653 3.433 1.00 68.81 845 ASP A N 1
ATOM 6990 C CA . ASP A 1 845 ? -24.979 -12.872 3.830 1.00 68.81 845 ASP A CA 1
ATOM 6991 C C . ASP A 1 845 ? -23.491 -12.597 4.099 1.00 68.81 845 ASP A C 1
ATOM 6993 O O . ASP A 1 845 ? -22.712 -12.265 3.197 1.00 68.81 845 ASP A O 1
ATOM 6997 N N . GLU A 1 846 ? -23.110 -12.735 5.368 1.00 59.81 846 GLU A N 1
ATOM 6998 C CA . GLU A 1 846 ? -21.768 -12.446 5.861 1.00 59.81 846 GLU A CA 1
ATOM 6999 C C . GLU A 1 846 ? -20.732 -13.347 5.161 1.00 59.81 846 GLU A C 1
ATOM 7001 O O . GLU A 1 846 ? -19.600 -12.930 4.908 1.00 59.81 846 GLU A O 1
ATOM 7006 N N . LYS A 1 847 ? -21.139 -14.536 4.685 1.00 61.38 847 LYS A N 1
ATOM 7007 C CA . LYS A 1 847 ? -20.289 -15.403 3.855 1.00 61.38 847 LYS A CA 1
ATOM 7008 C C . LYS A 1 847 ? -20.024 -14.815 2.460 1.00 61.38 847 LYS A C 1
ATOM 7010 O O . LYS A 1 847 ? -18.959 -15.047 1.886 1.00 61.38 847 LYS A O 1
ATOM 7015 N N . THR A 1 848 ? -20.947 -14.025 1.919 1.00 65.44 848 THR A N 1
ATOM 7016 C CA . THR A 1 848 ? -20.814 -13.369 0.611 1.00 65.44 848 THR A CA 1
ATOM 7017 C C . THR A 1 848 ? -19.980 -12.084 0.685 1.00 65.44 848 THR A C 1
ATOM 7019 O O . THR A 1 848 ? -19.164 -11.852 -0.211 1.00 65.44 848 THR A O 1
ATOM 7022 N N . LEU A 1 849 ? -20.116 -11.279 1.748 1.00 63.38 849 LEU A N 1
ATOM 7023 C CA . LEU A 1 849 ? -19.345 -10.035 1.922 1.00 63.38 849 LEU A CA 1
ATOM 7024 C C . LEU A 1 849 ? -17.971 -10.230 2.590 1.00 63.38 849 LEU A C 1
ATOM 7026 O O . LEU A 1 849 ? -16.973 -9.704 2.083 1.00 63.38 849 LEU A O 1
ATOM 7030 N N . LEU A 1 850 ? -17.907 -10.970 3.706 1.00 57.88 850 LEU A N 1
ATOM 7031 C CA . LEU A 1 850 ? -16.705 -11.122 4.539 1.00 57.88 850 LEU A CA 1
ATOM 7032 C C . LEU A 1 850 ? -15.845 -12.332 4.139 1.00 57.88 850 LEU A C 1
ATOM 7034 O O . LEU A 1 850 ? -14.635 -12.175 3.936 1.00 57.88 850 LEU A O 1
ATOM 7038 N N . ASN A 1 851 ? -16.429 -13.530 3.996 1.00 57.72 851 ASN A N 1
ATOM 7039 C CA . ASN A 1 851 ? -15.624 -14.766 3.923 1.00 57.72 851 ASN A CA 1
ATOM 7040 C C . ASN A 1 851 ? -14.761 -14.902 2.662 1.00 57.72 851 ASN A C 1
ATOM 7042 O O . ASN A 1 851 ? -13.709 -15.530 2.729 1.00 57.72 851 ASN A O 1
ATOM 7046 N N . ARG A 1 852 ? -15.131 -14.285 1.531 1.00 56.19 852 ARG A N 1
ATOM 7047 C CA . ARG A 1 852 ? -14.275 -14.292 0.323 1.00 56.19 852 ARG A CA 1
ATOM 7048 C C . ARG A 1 852 ? -13.010 -13.438 0.447 1.00 56.19 852 ARG A C 1
ATOM 7050 O O . ARG A 1 852 ? -12.175 -13.487 -0.450 1.00 56.19 852 ARG A O 1
ATOM 7057 N N . PHE A 1 853 ? -12.892 -12.618 1.492 1.00 57.91 853 PHE A N 1
ATOM 7058 C CA . PHE A 1 853 ? -11.833 -11.615 1.585 1.00 57.91 853 PHE A CA 1
ATOM 7059 C C . PHE A 1 853 ? -11.064 -11.640 2.900 1.00 57.91 853 PHE A C 1
ATOM 7061 O O . PHE A 1 853 ? -9.837 -11.635 2.893 1.00 57.91 853 PHE A O 1
ATOM 7068 N N . GLN A 1 854 ? -11.760 -11.654 4.036 1.00 59.62 854 GLN A N 1
ATOM 7069 C CA . GLN A 1 854 ? -11.086 -11.515 5.325 1.00 59.62 854 GLN A CA 1
ATOM 7070 C C . GLN A 1 854 ? -10.394 -12.805 5.762 1.00 59.62 854 GLN A C 1
ATOM 7072 O O . GLN A 1 854 ? -9.274 -12.741 6.258 1.00 59.62 854 GLN A O 1
ATOM 7077 N N . ALA A 1 855 ? -11.015 -13.969 5.550 1.00 58.22 855 ALA A N 1
ATOM 7078 C CA . ALA A 1 855 ? -10.450 -15.250 5.978 1.00 58.22 855 ALA A CA 1
ATOM 7079 C C . ALA A 1 855 ? -9.050 -15.500 5.386 1.00 58.22 855 ALA A C 1
ATOM 7081 O O . ALA A 1 855 ? -8.142 -15.902 6.104 1.00 58.22 855 ALA A O 1
ATOM 7082 N N . SER A 1 856 ? -8.856 -15.179 4.104 1.00 56.00 856 SER A N 1
ATOM 7083 C CA . SER A 1 856 ? -7.590 -15.406 3.396 1.00 56.00 856 SER A CA 1
ATOM 7084 C C . SER A 1 856 ? -6.485 -14.402 3.738 1.00 56.00 856 SER A C 1
ATOM 7086 O O . SER A 1 856 ? -5.317 -14.703 3.510 1.00 56.00 856 SER A O 1
ATOM 7088 N N . PHE A 1 857 ? -6.831 -13.203 4.231 1.00 69.75 857 PHE A N 1
ATOM 7089 C CA . PHE A 1 857 ? -5.899 -12.067 4.334 1.00 69.75 857 PHE A CA 1
ATOM 7090 C C . PHE A 1 857 ? -5.827 -11.415 5.725 1.00 69.75 857 PHE A C 1
ATOM 7092 O O . PHE A 1 857 ? -5.125 -10.421 5.882 1.00 69.75 857 PHE A O 1
ATOM 7099 N N . LYS A 1 858 ? -6.486 -11.970 6.755 1.00 72.38 858 LYS A N 1
ATOM 7100 C CA . LYS A 1 858 ? -6.374 -11.498 8.155 1.00 72.38 858 LYS A CA 1
ATOM 7101 C C . LYS A 1 858 ? -4.926 -11.452 8.674 1.00 72.38 858 LYS A C 1
ATOM 7103 O O . LYS A 1 858 ? -4.623 -10.624 9.522 1.00 72.38 858 LYS A O 1
ATOM 7108 N N . SER A 1 859 ? -4.046 -12.309 8.155 1.00 78.56 859 SER A N 1
ATOM 7109 C CA . SER A 1 859 ? -2.610 -12.368 8.472 1.00 78.56 859 SER A CA 1
ATOM 7110 C C . SER A 1 859 ? -1.707 -11.667 7.443 1.00 78.56 859 SER A C 1
ATOM 7112 O O . SER A 1 859 ? -0.484 -11.801 7.505 1.00 78.56 859 SER A O 1
ATOM 7114 N N . ALA A 1 860 ? -2.275 -10.940 6.473 1.00 88.25 860 ALA A N 1
ATOM 7115 C CA . ALA A 1 860 ? -1.492 -10.210 5.483 1.00 88.25 860 ALA A CA 1
ATOM 7116 C C . ALA A 1 860 ? -0.893 -8.935 6.094 1.00 88.25 860 ALA A C 1
ATOM 7118 O O . ALA A 1 860 ? -1.610 -8.094 6.632 1.00 88.25 860 ALA A O 1
ATOM 7119 N N . GLN A 1 861 ? 0.421 -8.766 5.952 1.00 91.25 861 GLN A N 1
ATOM 7120 C CA . GLN A 1 861 ? 1.152 -7.580 6.410 1.00 91.25 861 GLN A CA 1
ATOM 7121 C C . GLN A 1 861 ? 0.830 -6.351 5.548 1.00 91.25 861 GLN A C 1
ATOM 7123 O O . GLN A 1 861 ? 0.842 -5.225 6.034 1.00 91.25 861 GLN A O 1
ATOM 7128 N N . MET A 1 862 ? 0.539 -6.565 4.259 1.00 92.88 862 MET A N 1
ATOM 7129 C CA . MET A 1 862 ? 0.138 -5.516 3.322 1.00 92.88 862 MET A CA 1
ATOM 7130 C C . MET A 1 862 ? -0.704 -6.098 2.182 1.00 92.88 862 MET A C 1
ATOM 7132 O O . MET A 1 862 ? -0.482 -7.229 1.750 1.00 92.88 862 MET A O 1
ATOM 7136 N N . VAL A 1 863 ? -1.658 -5.320 1.668 1.00 92.62 863 VAL A N 1
ATOM 7137 C CA . VAL A 1 863 ? -2.463 -5.665 0.487 1.00 92.62 863 VAL A CA 1
ATOM 7138 C C . VAL A 1 863 ? -2.642 -4.442 -0.409 1.00 92.62 863 VAL A C 1
ATOM 7140 O O . VAL A 1 863 ? -2.700 -3.316 0.082 1.00 92.62 863 VAL A O 1
ATOM 7143 N N . GLY A 1 864 ? -2.760 -4.646 -1.720 1.00 91.75 864 GLY A N 1
ATOM 7144 C CA . GLY A 1 864 ? -2.977 -3.552 -2.669 1.00 91.75 864 GLY A CA 1
ATOM 7145 C C . GLY A 1 864 ? -2.750 -3.965 -4.119 1.00 91.75 864 GLY A C 1
ATOM 7146 O O . GLY A 1 864 ? -2.489 -5.127 -4.414 1.00 91.75 864 GLY A O 1
ATOM 7147 N N . PHE A 1 865 ? -2.863 -3.018 -5.046 1.00 92.75 865 PHE A N 1
ATOM 7148 C CA . PHE A 1 865 ? -2.598 -3.275 -6.461 1.00 92.75 865 PHE A CA 1
ATOM 7149 C C . PHE A 1 865 ? -1.152 -2.946 -6.816 1.00 92.75 865 PHE A C 1
ATOM 7151 O O . PHE A 1 865 ? -0.681 -1.854 -6.515 1.00 92.75 865 PHE A O 1
ATOM 7158 N N . LEU A 1 866 ? -0.492 -3.865 -7.518 1.00 95.88 866 LEU A N 1
ATOM 7159 C CA . LEU A 1 866 ? 0.809 -3.635 -8.142 1.00 95.88 866 LEU A CA 1
ATOM 7160 C C . LEU A 1 866 ? 0.752 -4.084 -9.597 1.00 95.88 866 LEU A C 1
ATOM 7162 O O . LEU A 1 866 ? 0.061 -5.044 -9.953 1.00 95.88 866 LEU A O 1
ATOM 7166 N N . GLU A 1 867 ? 1.519 -3.416 -10.443 1.00 95.88 867 GLU A N 1
ATOM 7167 C CA . GLU A 1 867 ? 1.731 -3.848 -11.818 1.00 95.88 867 GLU A CA 1
ATOM 7168 C C . GLU A 1 867 ? 3.003 -4.683 -11.900 1.00 95.88 867 GLU A C 1
ATOM 7170 O O . GLU A 1 867 ? 4.022 -4.302 -11.339 1.00 95.88 867 GLU A O 1
ATOM 7175 N N . ILE A 1 868 ? 2.977 -5.811 -12.608 1.00 96.00 868 ILE A N 1
ATOM 7176 C CA . ILE A 1 868 ? 4.163 -6.656 -12.798 1.00 96.00 868 ILE A CA 1
ATOM 7177 C C . ILE A 1 868 ? 4.556 -6.724 -14.272 1.00 96.00 868 ILE A C 1
ATOM 7179 O O . ILE A 1 868 ? 3.709 -6.924 -15.152 1.00 96.00 868 ILE A O 1
ATOM 7183 N N . CYS A 1 869 ? 5.858 -6.612 -14.528 1.00 91.00 869 CYS A N 1
ATOM 7184 C CA . CYS A 1 869 ? 6.461 -6.997 -15.796 1.00 91.00 869 CYS A CA 1
ATOM 7185 C C . CYS A 1 869 ? 6.991 -8.434 -15.677 1.00 91.00 869 CYS A C 1
ATOM 7187 O O . CYS A 1 869 ? 7.852 -8.724 -14.843 1.00 91.00 869 CYS A O 1
ATOM 7189 N N . LYS A 1 870 ? 6.467 -9.358 -16.494 1.00 81.06 870 LYS A N 1
ATOM 7190 C CA . LYS A 1 870 ? 7.028 -10.713 -16.609 1.00 81.06 870 LYS A CA 1
ATOM 7191 C C . LYS A 1 870 ? 8.190 -10.677 -17.597 1.00 81.06 870 LYS A C 1
ATOM 7193 O O . LYS A 1 870 ? 7.968 -10.750 -18.804 1.00 81.06 870 LYS A O 1
ATOM 7198 N N . HIS A 1 871 ? 9.409 -10.582 -17.075 1.00 74.25 871 HIS A N 1
ATOM 7199 C CA . HIS A 1 871 ? 10.626 -10.671 -17.875 1.00 74.25 871 HIS A CA 1
ATOM 7200 C C . HIS A 1 871 ? 10.760 -12.090 -18.452 1.00 74.25 871 HIS A C 1
ATOM 7202 O O . HIS A 1 871 ? 11.056 -13.053 -17.747 1.00 74.25 871 HIS A O 1
ATOM 7208 N N . ASN A 1 872 ? 10.456 -12.217 -19.742 1.00 69.69 872 ASN A N 1
ATOM 7209 C CA . ASN A 1 872 ? 10.629 -13.428 -20.531 1.00 69.69 872 ASN A CA 1
ATOM 7210 C C . ASN A 1 872 ? 11.848 -13.193 -21.421 1.00 69.69 872 ASN A C 1
ATOM 7212 O O . ASN A 1 872 ? 11.727 -12.468 -22.400 1.00 69.69 872 ASN A O 1
ATOM 7216 N N . TRP A 1 873 ? 12.980 -13.830 -21.126 1.00 60.53 873 TRP A N 1
ATOM 7217 C CA . TRP A 1 873 ? 14.254 -13.603 -21.829 1.00 60.53 873 TRP A CA 1
ATOM 7218 C C . TRP A 1 873 ? 14.187 -13.821 -23.359 1.00 60.53 873 TRP A C 1
ATOM 7220 O O . TRP A 1 873 ? 14.849 -13.135 -24.129 1.00 60.53 873 TRP A O 1
ATOM 7230 N N . ILE A 1 874 ? 13.320 -14.725 -23.838 1.00 60.09 874 ILE A N 1
ATOM 7231 C CA . ILE A 1 874 ? 13.055 -14.934 -25.282 1.00 60.09 874 ILE A CA 1
ATOM 7232 C C . ILE A 1 874 ? 12.274 -13.754 -25.904 1.00 60.09 874 ILE A C 1
ATOM 7234 O O . ILE A 1 874 ? 12.309 -13.538 -27.114 1.00 60.09 874 ILE A O 1
ATOM 7238 N N . LYS A 1 875 ? 11.552 -12.986 -25.083 1.00 53.47 875 LYS A N 1
ATOM 7239 C CA . LYS A 1 875 ? 10.718 -11.840 -25.466 1.00 53.47 875 LYS A CA 1
ATOM 7240 C C . LYS A 1 875 ? 11.332 -10.486 -25.099 1.00 53.47 875 LYS A C 1
ATOM 7242 O O . LYS A 1 875 ? 10.613 -9.496 -25.134 1.00 53.47 875 LYS A O 1
ATOM 7247 N N . ASP A 1 876 ? 12.631 -10.377 -24.840 1.00 55.09 876 ASP A N 1
ATOM 7248 C CA . ASP A 1 876 ? 13.248 -9.050 -24.645 1.00 55.09 876 ASP A CA 1
ATOM 7249 C C . ASP A 1 876 ? 13.236 -8.184 -25.930 1.00 55.09 876 ASP A C 1
ATOM 7251 O O . ASP A 1 876 ? 13.486 -6.984 -25.883 1.00 55.09 876 ASP A O 1
ATOM 7255 N N . PHE A 1 877 ? 12.834 -8.765 -27.070 1.00 58.69 877 PHE A N 1
ATOM 7256 C CA . PHE A 1 877 ? 12.451 -8.055 -28.300 1.00 58.69 877 PHE A CA 1
ATOM 7257 C C . PHE A 1 877 ? 10.993 -7.542 -28.336 1.00 58.69 877 PHE A C 1
ATOM 7259 O O . PHE A 1 877 ? 10.652 -6.714 -29.177 1.00 58.69 877 PHE A O 1
ATOM 7266 N N . PHE A 1 878 ? 10.121 -8.050 -27.462 1.00 65.25 878 PHE A N 1
ATOM 7267 C CA . PHE A 1 878 ? 8.691 -7.737 -27.377 1.00 65.25 878 PHE A CA 1
ATOM 7268 C C . PHE A 1 878 ? 8.249 -7.747 -25.907 1.00 65.25 878 PHE A C 1
ATOM 7270 O O . PHE A 1 878 ? 7.636 -8.717 -25.442 1.00 65.25 878 PHE A O 1
ATOM 7277 N N . SER A 1 879 ? 8.568 -6.673 -25.180 1.00 65.00 879 SER A N 1
ATOM 7278 C CA . SER A 1 879 ? 8.173 -6.503 -23.780 1.00 65.00 879 SER A CA 1
ATOM 7279 C C . SER A 1 879 ? 6.674 -6.773 -23.606 1.00 65.00 879 SER A C 1
ATOM 7281 O O . SER A 1 879 ? 5.823 -6.176 -24.272 1.00 65.00 879 SER A O 1
ATOM 7283 N N . GLU A 1 880 ? 6.319 -7.722 -22.731 1.00 77.44 880 GLU A N 1
ATOM 7284 C CA . GLU A 1 880 ? 4.907 -7.914 -22.409 1.00 77.44 880 GLU A CA 1
ATOM 7285 C C . GLU A 1 880 ? 4.388 -6.661 -21.696 1.00 77.44 880 GLU A C 1
ATOM 7287 O O . GLU A 1 880 ? 5.056 -6.164 -20.786 1.00 77.44 880 GLU A O 1
ATOM 7292 N N . PRO A 1 881 ? 3.194 -6.156 -22.057 1.00 88.12 881 PRO A N 1
ATOM 7293 C CA . PRO A 1 881 ? 2.644 -4.989 -21.393 1.00 88.12 881 PRO A CA 1
ATOM 7294 C C . PRO A 1 881 ? 2.475 -5.285 -19.904 1.00 88.12 881 PRO A C 1
ATOM 7296 O O . PRO A 1 881 ? 1.988 -6.358 -19.529 1.00 88.12 881 PRO A O 1
ATOM 7299 N N . TRP A 1 882 ? 2.851 -4.310 -19.076 1.00 93.25 882 TRP A N 1
ATOM 7300 C CA . TRP A 1 882 ? 2.637 -4.321 -17.633 1.00 93.25 882 TRP A CA 1
ATOM 7301 C C . TRP A 1 882 ? 1.194 -4.715 -17.301 1.00 93.25 882 TRP A C 1
ATOM 7303 O O . TRP A 1 882 ? 0.244 -4.152 -17.851 1.00 93.25 882 TRP A O 1
ATOM 7313 N N . LYS A 1 883 ? 1.030 -5.694 -16.406 1.00 94.50 883 LYS A N 1
ATOM 7314 C CA . LYS A 1 883 ? -0.281 -6.204 -15.984 1.00 94.50 883 LYS A CA 1
ATOM 7315 C C . LYS A 1 883 ? -0.483 -5.912 -14.506 1.00 94.50 883 LYS A C 1
ATOM 7317 O O . LYS A 1 883 ? 0.324 -6.328 -13.679 1.00 94.50 883 LYS A O 1
ATOM 7322 N N . GLU A 1 884 ? -1.561 -5.204 -14.196 1.00 94.19 884 GLU A N 1
ATOM 7323 C CA . GLU A 1 884 ? -1.996 -4.935 -12.829 1.00 94.19 884 GLU A CA 1
ATOM 7324 C C . GLU A 1 884 ? -2.642 -6.182 -12.213 1.00 94.19 884 GLU A C 1
ATOM 7326 O O . GLU A 1 884 ? -3.514 -6.802 -12.825 1.00 94.19 884 GLU A O 1
ATOM 7331 N N . TYR A 1 885 ? -2.230 -6.521 -10.993 1.00 95.44 885 TYR A N 1
ATOM 7332 C CA . TYR A 1 885 ? -2.806 -7.586 -10.176 1.00 95.44 885 TYR A CA 1
ATOM 7333 C C . TYR A 1 885 ? -3.017 -7.088 -8.748 1.00 95.44 885 TYR A C 1
ATOM 7335 O O . TYR A 1 885 ? -2.383 -6.129 -8.307 1.00 95.44 885 TYR A O 1
ATOM 7343 N N . PHE A 1 886 ? -3.898 -7.757 -8.009 1.00 93.62 886 PHE A N 1
ATOM 7344 C CA . PHE A 1 886 ? -4.017 -7.533 -6.573 1.00 93.62 886 PHE A CA 1
ATOM 7345 C C . PHE A 1 886 ? -2.993 -8.405 -5.850 1.00 93.62 886 PHE A C 1
ATOM 7347 O O . PHE A 1 886 ? -3.006 -9.622 -6.014 1.00 93.62 886 PHE A O 1
ATOM 7354 N N . PHE A 1 887 ? -2.098 -7.786 -5.091 1.00 95.75 887 PHE A N 1
ATOM 7355 C CA . PHE A 1 887 ? -1.054 -8.447 -4.325 1.00 95.75 887 PHE A CA 1
ATOM 7356 C C . PHE A 1 887 ? -1.373 -8.451 -2.834 1.00 95.75 887 PHE A C 1
ATOM 7358 O O . PHE A 1 887 ? -1.963 -7.517 -2.288 1.00 95.75 887 PHE A O 1
ATOM 7365 N N . VAL A 1 888 ? -0.929 -9.520 -2.185 1.00 94.62 888 VAL A N 1
ATOM 7366 C CA . VAL A 1 888 ? -1.067 -9.780 -0.758 1.00 94.62 888 VAL A CA 1
ATOM 7367 C C . VAL A 1 888 ? 0.293 -10.219 -0.240 1.00 94.62 888 VAL A C 1
ATOM 7369 O O . VAL A 1 888 ? 0.814 -11.262 -0.636 1.00 94.62 888 VAL A O 1
ATOM 7372 N N . LEU A 1 889 ? 0.876 -9.410 0.636 1.00 96.50 889 LEU A N 1
ATOM 7373 C CA . LEU A 1 889 ? 2.101 -9.720 1.355 1.00 96.50 889 LEU A CA 1
ATOM 7374 C C . LEU A 1 889 ? 1.755 -10.558 2.586 1.00 96.50 889 LEU A C 1
ATOM 7376 O O . LEU A 1 889 ? 1.247 -10.046 3.581 1.00 96.50 889 LEU A O 1
ATOM 7380 N N . SER A 1 890 ? 2.036 -11.851 2.504 1.00 93.25 890 SER A N 1
ATOM 7381 C CA . SER A 1 890 ? 1.999 -12.774 3.639 1.00 93.25 890 SER A CA 1
ATOM 7382 C C . SER A 1 890 ? 3.375 -12.869 4.306 1.00 93.25 890 SER A C 1
ATOM 7384 O O . SER A 1 890 ? 4.380 -12.460 3.722 1.00 93.25 890 SER A O 1
ATOM 7386 N N . ASN A 1 891 ? 3.441 -13.503 5.479 1.00 88.25 891 ASN A N 1
ATOM 7387 C CA . ASN A 1 891 ? 4.697 -13.769 6.194 1.00 88.25 891 ASN A CA 1
ATOM 7388 C C . ASN A 1 891 ? 5.693 -14.669 5.418 1.00 88.25 891 ASN A C 1
ATOM 7390 O O . ASN A 1 891 ? 6.839 -14.785 5.833 1.00 88.25 891 ASN A O 1
ATOM 7394 N N . ILE A 1 892 ? 5.270 -15.314 4.320 1.00 85.69 892 ILE A N 1
ATOM 7395 C CA . ILE A 1 892 ? 6.104 -16.209 3.491 1.00 85.69 892 ILE A CA 1
ATOM 7396 C C . ILE A 1 892 ? 6.410 -15.649 2.091 1.00 85.69 892 ILE A C 1
ATOM 7398 O O . ILE A 1 892 ? 7.244 -16.192 1.365 1.00 85.69 892 ILE A O 1
ATOM 7402 N N . GLY A 1 893 ? 5.717 -14.592 1.659 1.00 94.25 893 GLY A N 1
ATOM 7403 C CA . GLY A 1 893 ? 5.822 -14.107 0.285 1.00 94.25 893 GLY A CA 1
ATOM 7404 C C . GLY A 1 893 ? 4.644 -13.279 -0.211 1.00 94.25 893 GLY A C 1
ATOM 7405 O O . GLY A 1 893 ? 3.610 -13.135 0.447 1.00 94.25 893 GLY A O 1
ATOM 7406 N N . LEU A 1 894 ? 4.816 -12.757 -1.420 1.00 96.50 894 LEU A N 1
ATOM 7407 C CA . LEU A 1 894 ? 3.824 -11.994 -2.166 1.00 96.50 894 LEU A CA 1
ATOM 7408 C C . LEU A 1 894 ? 2.974 -12.938 -3.022 1.00 96.50 894 LEU A C 1
ATOM 7410 O O . LEU A 1 894 ? 3.474 -13.581 -3.945 1.00 96.50 894 LEU A O 1
ATOM 7414 N N . VAL A 1 895 ? 1.678 -12.993 -2.739 1.00 95.69 895 VAL A N 1
ATOM 7415 C CA . VAL A 1 895 ? 0.681 -13.734 -3.521 1.00 95.69 895 VAL A CA 1
ATOM 7416 C C . VAL A 1 895 ? -0.062 -12.746 -4.419 1.00 95.69 895 VAL A C 1
ATOM 7418 O O . VAL A 1 895 ? -0.520 -11.718 -3.926 1.00 95.69 895 VAL A O 1
ATOM 7421 N N . SER A 1 896 ? -0.201 -13.031 -5.717 1.00 95.62 896 SER A N 1
ATOM 7422 C CA . SER A 1 896 ? -0.980 -12.196 -6.643 1.00 95.62 896 SER A CA 1
ATOM 7423 C C . SER A 1 896 ? -2.265 -12.875 -7.120 1.00 95.62 896 SER A C 1
ATOM 7425 O O . SER A 1 896 ? -2.318 -14.092 -7.302 1.00 95.62 896 SER A O 1
ATOM 7427 N N . PHE A 1 897 ? -3.297 -12.068 -7.354 1.00 94.00 897 PHE A N 1
ATOM 7428 C CA . PHE A 1 897 ? -4.644 -12.466 -7.760 1.00 94.00 897 PHE A CA 1
ATOM 7429 C C . PHE A 1 897 ? -5.107 -11.620 -8.955 1.00 94.00 897 PHE A C 1
ATOM 7431 O O . PHE A 1 897 ? -4.698 -10.463 -9.098 1.00 94.00 897 PHE A O 1
ATOM 7438 N N . ALA A 1 898 ? -5.976 -12.164 -9.819 1.00 90.88 898 ALA A N 1
ATOM 7439 C CA . ALA A 1 898 ? -6.500 -11.408 -10.966 1.00 90.88 898 ALA A CA 1
ATOM 7440 C C . ALA A 1 898 ? -7.350 -10.221 -10.492 1.00 90.88 898 ALA A C 1
ATOM 7442 O O . ALA A 1 898 ? -7.310 -9.132 -11.068 1.00 90.88 898 ALA A O 1
ATOM 7443 N N . LYS A 1 899 ? -8.113 -10.449 -9.423 1.00 87.38 899 LYS A N 1
ATOM 7444 C CA . LYS A 1 899 ? -8.926 -9.472 -8.717 1.00 87.38 899 LYS A CA 1
ATOM 7445 C C . LYS A 1 899 ? -8.841 -9.703 -7.202 1.00 87.38 899 LYS A C 1
ATOM 7447 O O . LYS A 1 899 ? -8.654 -10.830 -6.747 1.00 87.38 899 LYS A O 1
ATOM 7452 N N . PRO A 1 900 ? -9.073 -8.642 -6.417 1.00 81.88 900 PRO A N 1
ATOM 7453 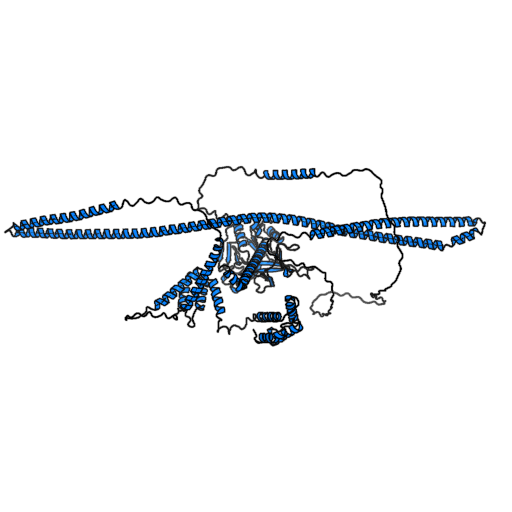C CA . PRO A 1 900 ? -9.476 -8.726 -5.019 1.00 81.88 900 PRO A CA 1
ATOM 7454 C C . PRO A 1 900 ? -10.526 -9.827 -4.776 1.00 81.88 900 PRO A C 1
ATOM 7456 O O . PRO A 1 900 ? -11.630 -9.758 -5.319 1.00 81.88 900 PRO A O 1
ATOM 7459 N N . GLY A 1 901 ? -10.206 -10.795 -3.912 1.00 76.75 901 GLY A N 1
ATOM 7460 C CA . GLY A 1 901 ? -11.145 -11.829 -3.452 1.00 76.75 901 GLY A CA 1
ATOM 7461 C C . GLY A 1 901 ? -11.326 -13.021 -4.398 1.00 76.75 901 GLY A C 1
ATOM 7462 O O . GLY A 1 901 ? -12.234 -13.826 -4.184 1.00 76.75 901 GLY A O 1
ATOM 7463 N N . ASP A 1 902 ? -10.489 -13.154 -5.432 1.00 82.56 902 ASP A N 1
ATOM 7464 C CA . ASP A 1 902 ? -10.368 -14.416 -6.164 1.00 82.56 902 ASP A CA 1
ATOM 7465 C C . ASP A 1 902 ? -9.777 -15.491 -5.235 1.00 82.56 902 ASP A C 1
ATOM 7467 O O . ASP A 1 902 ? -8.761 -15.270 -4.581 1.00 82.56 902 ASP A O 1
ATOM 7471 N N . SER A 1 903 ? -10.370 -16.686 -5.205 1.00 79.75 903 SER A N 1
ATOM 7472 C CA . SER A 1 903 ? -9.880 -17.799 -4.374 1.00 79.75 903 SER A CA 1
ATOM 7473 C C . SER A 1 903 ? -8.610 -18.466 -4.912 1.00 79.75 903 SER A C 1
ATOM 7475 O O . SER A 1 903 ? -7.936 -19.185 -4.179 1.00 79.75 903 SER A O 1
ATOM 7477 N N . LYS A 1 904 ? -8.281 -18.255 -6.194 1.00 86.06 904 LYS A N 1
ATOM 7478 C CA . LYS A 1 904 ? -7.137 -18.881 -6.863 1.00 86.06 904 LYS A CA 1
ATOM 7479 C C . LYS A 1 904 ? -6.016 -17.858 -7.095 1.00 86.06 904 LYS A C 1
ATOM 7481 O O . LYS A 1 904 ? -6.225 -16.927 -7.877 1.00 86.06 904 LYS A O 1
ATOM 7486 N N . PRO A 1 905 ? -4.824 -18.038 -6.497 1.00 93.44 905 PRO A N 1
ATOM 7487 C CA . PRO A 1 905 ? -3.677 -17.191 -6.792 1.00 93.44 905 PRO A CA 1
ATOM 7488 C C . PRO A 1 905 ? -3.158 -17.436 -8.218 1.00 93.44 905 PRO A C 1
ATOM 7490 O O . PRO A 1 905 ? -3.230 -18.547 -8.750 1.00 93.44 905 PRO A O 1
ATOM 7493 N N . LEU A 1 906 ? -2.627 -16.384 -8.841 1.00 94.00 906 LEU A N 1
ATOM 7494 C CA . LEU A 1 906 ? -2.010 -16.405 -10.172 1.00 94.00 906 LEU A CA 1
ATOM 7495 C C . LEU A 1 906 ? -0.485 -16.533 -10.130 1.00 94.00 906 LEU A C 1
ATOM 7497 O O . LEU A 1 906 ? 0.117 -17.041 -11.078 1.00 94.00 906 LEU A O 1
ATOM 7501 N N . LEU A 1 907 ? 0.138 -16.004 -9.080 1.00 94.94 907 LEU A N 1
ATOM 7502 C CA . LEU A 1 907 ? 1.582 -15.992 -8.886 1.00 94.94 907 LEU A CA 1
ATOM 7503 C C . LEU A 1 907 ? 1.888 -16.004 -7.389 1.00 94.94 907 LEU A C 1
ATOM 7505 O O . LEU A 1 907 ? 1.204 -15.344 -6.610 1.00 94.94 907 LEU A O 1
ATOM 7509 N N . PHE A 1 908 ? 2.948 -16.709 -7.014 1.00 95.69 908 PHE A N 1
ATOM 7510 C CA . PHE A 1 908 ? 3.573 -16.603 -5.705 1.00 95.69 908 PHE A CA 1
ATOM 7511 C C . PHE A 1 908 ? 5.037 -16.201 -5.893 1.00 95.69 908 PHE A C 1
ATOM 7513 O O . PHE A 1 908 ? 5.743 -16.781 -6.719 1.00 95.69 908 PHE A O 1
ATOM 7520 N N . ILE A 1 909 ? 5.466 -15.184 -5.153 1.00 96.19 909 ILE A N 1
ATOM 7521 C CA . ILE A 1 909 ? 6.831 -14.665 -5.119 1.00 96.19 909 ILE A CA 1
ATOM 7522 C C . ILE A 1 909 ? 7.329 -14.876 -3.677 1.00 96.19 909 ILE A C 1
ATOM 7524 O O . ILE A 1 909 ? 6.950 -14.096 -2.798 1.00 96.19 909 ILE A O 1
ATOM 7528 N N . PRO A 1 910 ? 8.114 -15.933 -3.394 1.00 95.00 910 PRO A N 1
ATOM 7529 C CA . PRO A 1 910 ? 8.616 -16.206 -2.046 1.00 95.00 910 PRO A CA 1
ATOM 7530 C C . PRO A 1 910 ? 9.630 -15.128 -1.665 1.00 95.00 910 PRO A C 1
ATOM 7532 O O . PRO A 1 910 ? 10.605 -14.956 -2.379 1.00 95.00 910 PRO A O 1
ATOM 7535 N N . ILE A 1 911 ? 9.430 -14.360 -0.598 1.00 94.56 911 ILE A N 1
ATOM 7536 C CA . ILE A 1 911 ? 10.333 -13.222 -0.303 1.00 94.56 911 ILE A CA 1
ATOM 7537 C C . ILE A 1 911 ? 11.534 -13.591 0.569 1.00 94.56 911 ILE A C 1
ATOM 7539 O O . ILE A 1 911 ? 12.480 -12.813 0.642 1.00 94.56 911 ILE A O 1
ATOM 7543 N N . ASN A 1 912 ? 11.529 -14.781 1.170 1.00 86.19 912 ASN A N 1
ATOM 7544 C CA . ASN A 1 912 ? 12.673 -15.323 1.898 1.00 86.19 912 ASN A CA 1
ATOM 7545 C C . ASN A 1 912 ? 13.916 -15.323 0.987 1.00 86.19 912 ASN A C 1
ATOM 7547 O O . ASN A 1 912 ? 13.831 -15.683 -0.189 1.00 86.19 912 ASN A O 1
ATOM 7551 N N . ASP A 1 913 ? 15.048 -14.877 1.532 1.00 88.56 913 ASP A N 1
ATOM 7552 C CA . ASP A 1 913 ? 16.350 -14.751 0.854 1.00 88.56 913 ASP A CA 1
ATOM 7553 C C . ASP A 1 913 ? 16.370 -13.857 -0.409 1.00 88.56 913 ASP A C 1
ATOM 7555 O O . ASP A 1 913 ? 17.339 -13.861 -1.176 1.00 88.56 913 ASP A O 1
ATOM 7559 N N . ALA A 1 914 ? 15.325 -13.054 -0.638 1.00 94.88 914 ALA A N 1
ATOM 7560 C CA . ALA A 1 914 ? 15.261 -12.135 -1.768 1.00 94.88 914 ALA A CA 1
ATOM 7561 C C . ALA A 1 914 ? 15.954 -10.794 -1.471 1.00 94.88 914 ALA A C 1
ATOM 7563 O O . ALA A 1 914 ? 15.697 -10.139 -0.461 1.00 94.88 914 ALA A O 1
ATOM 7564 N N . LEU A 1 915 ? 16.764 -10.313 -2.415 1.00 95.06 915 LEU A N 1
ATOM 7565 C CA . LEU A 1 915 ? 17.255 -8.939 -2.423 1.00 95.06 915 LEU A CA 1
ATOM 7566 C C . LEU A 1 915 ? 16.181 -8.016 -3.012 1.00 95.06 915 LEU A C 1
ATOM 7568 O O . LEU A 1 915 ? 15.718 -8.236 -4.133 1.00 95.06 915 LEU A O 1
ATOM 7572 N N . VAL A 1 916 ? 15.818 -6.957 -2.285 1.00 96.50 916 VAL A N 1
ATOM 7573 C CA . VAL A 1 916 ? 14.788 -5.996 -2.713 1.00 96.50 916 VAL A CA 1
ATOM 7574 C C . VAL A 1 916 ? 15.417 -4.644 -3.037 1.00 96.50 916 VAL A C 1
ATOM 7576 O O . VAL A 1 916 ? 15.951 -3.957 -2.165 1.00 96.50 916 VAL A O 1
ATOM 7579 N N . ILE A 1 917 ? 15.339 -4.267 -4.312 1.00 96.38 917 ILE A N 1
ATOM 7580 C CA . ILE A 1 917 ? 15.960 -3.075 -4.893 1.00 96.38 917 ILE A CA 1
ATOM 7581 C C . ILE A 1 917 ? 14.864 -2.057 -5.228 1.00 96.38 917 ILE A C 1
ATOM 7583 O O . ILE A 1 917 ? 13.939 -2.360 -5.986 1.00 96.38 917 ILE A O 1
ATOM 7587 N N . LYS A 1 918 ? 14.992 -0.843 -4.686 1.00 96.75 918 LYS A N 1
ATOM 7588 C CA . LYS A 1 918 ? 14.152 0.313 -5.025 1.00 96.75 918 LYS A CA 1
ATOM 7589 C C . LYS A 1 918 ? 14.640 0.957 -6.326 1.00 96.75 918 LYS A C 1
ATOM 7591 O O . LYS A 1 918 ? 15.845 1.059 -6.523 1.00 96.75 918 LYS A O 1
ATOM 7596 N N . ASP A 1 919 ? 13.708 1.381 -7.180 1.00 92.88 919 ASP A N 1
ATOM 7597 C CA . ASP A 1 919 ? 13.954 2.090 -8.446 1.00 92.88 919 ASP A CA 1
ATOM 7598 C C . ASP A 1 919 ? 15.102 1.484 -9.286 1.00 92.88 919 ASP A C 1
ATOM 7600 O O . ASP A 1 919 ? 16.076 2.166 -9.614 1.00 92.88 919 ASP A O 1
ATOM 7604 N N . PRO A 1 920 ? 15.013 0.183 -9.644 1.00 92.31 920 PRO A N 1
ATOM 7605 C CA . PRO A 1 920 ? 15.983 -0.469 -10.522 1.00 92.31 920 PRO A CA 1
ATOM 7606 C C . PRO A 1 920 ? 16.192 0.323 -11.822 1.00 92.31 920 PRO A C 1
ATOM 7608 O O . PRO A 1 920 ? 15.237 0.731 -12.484 1.00 92.31 920 PRO A O 1
ATOM 7611 N N . ALA A 1 921 ? 17.453 0.497 -12.218 1.00 88.19 921 ALA A N 1
ATOM 7612 C CA . ALA A 1 921 ? 17.805 1.222 -13.434 1.00 88.19 921 ALA A CA 1
ATOM 7613 C C . ALA A 1 921 ? 17.213 0.573 -14.704 1.00 88.19 921 ALA A C 1
ATOM 7615 O O . ALA A 1 921 ? 17.000 -0.641 -14.778 1.00 88.19 921 ALA A O 1
ATOM 7616 N N . GLY A 1 922 ? 16.968 1.400 -15.724 1.00 85.25 922 GLY A N 1
ATOM 7617 C CA . GLY A 1 922 ? 16.512 0.954 -17.045 1.00 85.25 922 GLY A CA 1
ATOM 7618 C C . GLY A 1 922 ? 15.043 0.520 -17.134 1.00 85.25 922 GLY A C 1
ATOM 7619 O O . GLY A 1 922 ? 14.664 -0.057 -18.146 1.00 85.25 922 GLY A O 1
ATOM 7620 N N . GLN A 1 923 ? 14.215 0.772 -16.113 1.00 87.94 923 GLN A N 1
ATOM 7621 C CA . GLN A 1 923 ? 12.776 0.492 -16.184 1.00 87.94 923 GLN A CA 1
ATOM 7622 C C . GLN A 1 923 ? 11.987 1.640 -16.823 1.00 87.94 923 GLN A C 1
ATOM 7624 O O . GLN A 1 923 ? 12.233 2.811 -16.545 1.00 87.94 923 GLN A O 1
ATOM 7629 N N . GLU A 1 924 ? 10.991 1.292 -17.641 1.00 87.06 924 GLU A N 1
ATOM 7630 C CA . GLU A 1 924 ? 10.071 2.257 -18.263 1.00 87.06 924 GLU A CA 1
ATOM 7631 C C . GLU A 1 924 ? 9.114 2.905 -17.249 1.00 87.06 924 GLU A C 1
ATOM 7633 O O . GLU A 1 924 ? 8.706 4.056 -17.420 1.00 87.06 924 GLU A O 1
ATOM 7638 N N . LYS A 1 925 ? 8.728 2.168 -16.197 1.00 91.19 925 LYS A N 1
ATOM 7639 C CA . LYS A 1 925 ? 7.828 2.661 -15.148 1.00 91.19 925 LYS A CA 1
ATOM 7640 C C . LYS A 1 925 ? 8.596 3.228 -13.962 1.00 91.19 925 LYS A C 1
ATOM 7642 O O . LYS A 1 925 ? 9.616 2.694 -13.536 1.00 91.19 925 LYS A O 1
ATOM 7647 N N . LYS A 1 926 ? 8.048 4.308 -13.405 1.00 92.88 926 LYS A N 1
ATOM 7648 C CA . LYS A 1 926 ? 8.486 4.896 -12.134 1.00 92.88 926 LYS A CA 1
ATOM 7649 C C . LYS A 1 926 ? 8.044 4.015 -10.961 1.00 92.88 926 LYS A C 1
ATOM 7651 O O . LYS A 1 926 ? 7.152 3.186 -11.119 1.00 92.88 926 LYS A O 1
ATOM 7656 N N . PHE A 1 927 ? 8.634 4.250 -9.791 1.00 95.38 927 PHE A N 1
ATOM 7657 C CA . PHE A 1 927 ? 8.224 3.642 -8.520 1.00 95.38 927 PHE A CA 1
ATOM 7658 C C . PHE A 1 927 ? 8.315 2.105 -8.535 1.00 95.38 927 PHE A C 1
ATOM 7660 O O . PHE A 1 927 ? 7.438 1.391 -8.039 1.00 95.38 927 PHE A O 1
ATOM 7667 N N . CYS A 1 928 ? 9.387 1.595 -9.149 1.00 96.62 928 CYS A N 1
ATOM 7668 C CA . CYS A 1 928 ? 9.608 0.163 -9.304 1.00 96.62 928 CYS A CA 1
ATOM 7669 C C . CYS A 1 928 ? 10.262 -0.457 -8.059 1.00 96.62 928 CYS A C 1
ATOM 7671 O O . CYS A 1 928 ? 11.113 0.146 -7.403 1.00 96.62 928 CYS A O 1
ATOM 7673 N N . ILE A 1 929 ? 9.904 -1.704 -7.773 1.00 97.56 929 ILE A N 1
ATOM 7674 C CA . ILE A 1 929 ? 10.531 -2.579 -6.784 1.00 97.56 929 ILE A CA 1
ATOM 7675 C C . ILE A 1 929 ? 10.976 -3.837 -7.531 1.00 97.56 929 ILE A C 1
ATOM 7677 O O . ILE A 1 929 ? 10.149 -4.553 -8.099 1.00 97.56 929 ILE A O 1
ATOM 7681 N N . LYS A 1 930 ? 12.282 -4.117 -7.543 1.00 96.50 930 LYS A N 1
ATOM 7682 C CA . LYS A 1 930 ? 12.831 -5.372 -8.072 1.00 96.50 930 LYS A CA 1
ATOM 7683 C C . LYS A 1 930 ? 13.131 -6.325 -6.924 1.00 96.50 930 LYS A C 1
ATOM 7685 O O . LYS A 1 930 ? 13.938 -6.011 -6.057 1.00 96.50 930 LYS A O 1
ATOM 7690 N N . ILE A 1 931 ? 12.506 -7.494 -6.963 1.00 96.50 931 ILE A N 1
ATOM 7691 C CA . ILE A 1 931 ? 12.767 -8.629 -6.074 1.00 96.50 931 ILE A CA 1
ATOM 7692 C C . ILE A 1 931 ? 13.684 -9.581 -6.847 1.00 96.50 931 ILE A C 1
ATOM 7694 O O . ILE A 1 931 ? 13.324 -9.994 -7.949 1.00 96.50 931 ILE A O 1
ATOM 7698 N N . PHE A 1 932 ? 14.874 -9.875 -6.325 1.00 94.88 932 PHE A N 1
ATOM 7699 C CA . PHE A 1 932 ? 15.935 -10.622 -7.013 1.00 94.88 932 PHE A CA 1
ATOM 7700 C C . PHE A 1 932 ? 16.520 -11.726 -6.128 1.00 94.88 932 PHE A C 1
ATOM 7702 O O . PHE A 1 932 ? 16.856 -11.480 -4.973 1.00 94.88 932 PHE A O 1
ATOM 7709 N N . TYR A 1 933 ? 16.706 -12.920 -6.690 1.00 93.88 933 TYR A N 1
ATOM 7710 C CA . TYR A 1 933 ? 17.283 -14.069 -5.990 1.00 93.88 933 TYR A CA 1
ATOM 7711 C C . TYR A 1 933 ? 18.679 -14.352 -6.531 1.00 93.88 933 TYR A C 1
ATOM 7713 O O . TYR A 1 933 ? 18.837 -14.709 -7.700 1.00 93.88 933 TYR A O 1
ATOM 7721 N N . GLN A 1 934 ? 19.693 -14.236 -5.674 1.00 87.44 934 GLN A N 1
ATOM 7722 C CA . GLN A 1 934 ? 21.090 -14.434 -6.076 1.00 87.44 934 GLN A CA 1
ATOM 7723 C C . GLN A 1 934 ? 21.340 -15.861 -6.595 1.00 87.44 934 GLN A C 1
ATOM 7725 O O . GLN A 1 934 ? 21.997 -16.039 -7.616 1.00 87.44 934 GLN A O 1
ATOM 7730 N N . ASN A 1 935 ? 20.747 -16.867 -5.941 1.00 88.12 935 ASN A N 1
ATOM 7731 C CA . ASN A 1 935 ? 21.003 -18.284 -6.224 1.00 88.12 935 ASN A CA 1
ATOM 7732 C C . ASN A 1 935 ? 20.369 -18.798 -7.530 1.00 88.12 935 ASN A C 1
ATOM 7734 O O . ASN A 1 935 ? 20.886 -19.740 -8.121 1.00 88.12 935 ASN A O 1
ATOM 7738 N N . SER A 1 936 ? 19.254 -18.210 -7.981 1.00 87.88 936 SER A N 1
ATOM 7739 C CA . SER A 1 936 ? 18.542 -18.637 -9.199 1.00 87.88 936 SER A CA 1
ATOM 7740 C C . SER A 1 936 ? 18.608 -17.623 -10.345 1.00 87.88 936 SER A C 1
ATOM 7742 O O . SER A 1 936 ? 18.097 -17.900 -11.428 1.00 87.88 936 SER A O 1
ATOM 7744 N N . ASN A 1 937 ? 19.186 -16.435 -10.113 1.00 88.00 937 ASN A N 1
ATOM 7745 C CA . ASN A 1 937 ? 19.154 -15.269 -11.012 1.00 88.00 937 ASN A CA 1
ATOM 7746 C C . ASN A 1 937 ? 17.724 -14.805 -11.401 1.00 88.00 937 ASN A C 1
ATOM 7748 O O . ASN A 1 937 ? 17.527 -13.940 -12.263 1.00 88.00 937 ASN A O 1
ATOM 7752 N N . GLN A 1 938 ? 16.699 -15.366 -10.756 1.00 91.38 938 GLN A N 1
ATOM 7753 C CA . GLN A 1 938 ? 15.304 -15.030 -10.990 1.00 91.38 938 GLN A CA 1
ATOM 7754 C C . GLN A 1 938 ? 15.012 -13.631 -10.446 1.00 91.38 938 GLN A C 1
ATOM 7756 O O . GLN A 1 938 ? 15.574 -13.202 -9.435 1.00 91.38 938 GLN A O 1
ATOM 7761 N N . HIS A 1 939 ? 14.112 -12.907 -11.106 1.00 93.62 939 HIS A N 1
ATOM 7762 C CA . HIS A 1 939 ? 13.611 -11.650 -10.574 1.00 93.62 939 HIS A CA 1
ATOM 7763 C C . HIS A 1 939 ? 12.195 -11.329 -11.018 1.00 93.62 939 HIS A C 1
ATOM 7765 O O . HIS A 1 939 ? 11.718 -11.775 -12.060 1.00 93.62 939 HIS A O 1
ATOM 7771 N N . TYR A 1 940 ? 11.563 -10.482 -10.216 1.00 95.31 940 TYR A N 1
ATOM 7772 C CA . TYR A 1 940 ? 10.267 -9.886 -10.478 1.00 95.31 940 TYR A CA 1
ATOM 7773 C C . TYR A 1 940 ? 10.402 -8.374 -10.365 1.00 95.31 940 TYR A C 1
ATOM 7775 O O . TYR A 1 940 ? 11.033 -7.881 -9.429 1.00 95.31 940 TYR A O 1
ATOM 7783 N N . ILE A 1 941 ? 9.824 -7.641 -11.315 1.00 95.50 941 ILE A N 1
ATOM 7784 C CA . ILE A 1 941 ? 9.787 -6.178 -11.283 1.00 95.50 941 ILE A CA 1
ATOM 7785 C C . ILE A 1 941 ? 8.331 -5.760 -11.129 1.00 95.50 941 ILE A C 1
ATOM 7787 O O . ILE A 1 941 ? 7.500 -6.008 -12.007 1.00 95.50 941 ILE A O 1
ATOM 7791 N N . LEU A 1 942 ? 8.048 -5.178 -9.971 1.00 97.06 942 LEU A N 1
ATOM 7792 C CA . LEU A 1 942 ? 6.758 -4.646 -9.566 1.00 97.06 942 LEU A CA 1
ATOM 7793 C C . LEU A 1 942 ? 6.809 -3.122 -9.717 1.00 97.06 942 LEU A C 1
ATOM 7795 O O . LEU A 1 942 ? 7.835 -2.523 -9.412 1.00 97.06 942 LEU A O 1
ATOM 7799 N N . ALA A 1 943 ? 5.731 -2.488 -10.160 1.00 96.56 943 ALA A N 1
ATOM 7800 C CA . ALA A 1 943 ? 5.567 -1.039 -10.169 1.00 96.56 943 ALA A CA 1
ATOM 7801 C C . ALA A 1 943 ? 4.380 -0.664 -9.278 1.00 96.56 943 ALA A C 1
ATOM 7803 O O . ALA A 1 943 ? 3.311 -1.282 -9.354 1.00 96.56 943 ALA A O 1
ATOM 7804 N N . CYS A 1 944 ? 4.597 0.330 -8.421 1.00 95.38 944 CYS A N 1
ATOM 7805 C CA . CYS A 1 944 ? 3.606 0.827 -7.471 1.00 95.38 944 CYS A CA 1
ATOM 7806 C C . CYS A 1 944 ? 2.885 2.050 -8.051 1.00 95.38 944 CYS A C 1
ATOM 7808 O O . CYS A 1 944 ? 3.392 2.710 -8.960 1.00 95.38 944 CYS A O 1
ATOM 7810 N N . GLN A 1 945 ? 1.707 2.380 -7.521 1.00 89.06 945 GLN A N 1
ATOM 7811 C CA . GLN A 1 945 ? 0.876 3.455 -8.087 1.00 89.06 945 GLN A CA 1
ATOM 7812 C C . GLN A 1 945 ? 1.454 4.862 -7.829 1.00 89.06 945 GLN A C 1
ATOM 7814 O O . GLN A 1 945 ? 1.235 5.779 -8.618 1.00 89.06 945 GLN A O 1
ATOM 7819 N N . SER A 1 946 ? 2.241 5.024 -6.762 1.00 86.38 946 SER A N 1
ATOM 7820 C CA . SER A 1 946 ? 2.941 6.264 -6.404 1.00 86.38 946 SER A CA 1
ATOM 7821 C C . SER A 1 946 ? 4.201 5.979 -5.578 1.00 86.38 946 SER A C 1
ATOM 7823 O O . SER A 1 946 ? 4.403 4.864 -5.094 1.00 86.38 946 SER A O 1
ATOM 7825 N N . LYS A 1 947 ? 5.044 7.001 -5.371 1.00 88.44 947 LYS A N 1
ATOM 7826 C CA . LYS A 1 947 ? 6.246 6.917 -4.520 1.00 88.44 947 LYS A CA 1
ATOM 7827 C C . LYS A 1 947 ? 5.915 6.520 -3.075 1.00 88.44 947 LYS A C 1
ATOM 7829 O O . LYS A 1 947 ? 6.544 5.625 -2.529 1.00 88.44 947 LYS A O 1
ATOM 7834 N N . ALA A 1 948 ? 4.896 7.141 -2.477 1.00 81.75 948 ALA A N 1
ATOM 7835 C CA . ALA A 1 948 ? 4.467 6.819 -1.115 1.00 81.75 948 ALA A CA 1
ATOM 7836 C C . ALA A 1 948 ? 3.944 5.375 -0.995 1.00 81.75 948 ALA A C 1
ATOM 7838 O O . ALA A 1 948 ? 4.107 4.737 0.041 1.00 81.75 948 ALA A O 1
ATOM 7839 N N . ASP A 1 949 ? 3.335 4.845 -2.060 1.00 87.31 949 ASP A N 1
ATOM 7840 C CA . ASP A 1 949 ? 2.924 3.444 -2.127 1.00 87.31 949 ASP A CA 1
ATOM 7841 C C . ASP A 1 949 ? 4.137 2.505 -2.234 1.00 87.31 949 ASP A C 1
ATOM 7843 O O . ASP A 1 949 ? 4.225 1.530 -1.493 1.00 87.31 949 ASP A O 1
ATOM 7847 N N . GLN A 1 950 ? 5.114 2.843 -3.083 1.00 95.25 950 GLN A N 1
ATOM 7848 C CA . GLN A 1 950 ? 6.386 2.123 -3.207 1.00 95.25 950 GLN A CA 1
ATOM 7849 C C . GLN A 1 950 ? 7.151 2.055 -1.887 1.00 95.25 950 GLN A C 1
ATOM 7851 O O . GLN A 1 950 ? 7.653 0.987 -1.549 1.00 95.25 950 GLN A O 1
ATOM 7856 N N . ASP A 1 951 ? 7.232 3.158 -1.144 1.00 92.69 951 ASP A N 1
ATOM 7857 C CA . ASP A 1 951 ? 7.908 3.193 0.154 1.00 92.69 951 ASP A CA 1
ATOM 7858 C C . ASP A 1 951 ? 7.192 2.285 1.173 1.00 92.69 951 ASP A C 1
ATOM 7860 O O . ASP A 1 951 ? 7.823 1.398 1.749 1.00 92.69 951 ASP A O 1
ATOM 7864 N N . LYS A 1 952 ? 5.854 2.366 1.275 1.00 90.06 952 LYS A N 1
ATOM 7865 C CA . LYS A 1 952 ? 5.049 1.452 2.114 1.00 90.06 952 LYS A CA 1
ATOM 7866 C C . LYS A 1 952 ? 5.242 -0.029 1.740 1.00 90.06 952 LYS A C 1
ATOM 7868 O O . LYS A 1 952 ? 5.398 -0.866 2.632 1.00 90.06 952 LYS A O 1
ATOM 7873 N N . TRP A 1 953 ? 5.251 -0.369 0.446 1.00 96.44 953 TRP A N 1
ATOM 7874 C CA . TRP A 1 953 ? 5.506 -1.738 -0.027 1.00 96.44 953 TRP A CA 1
ATOM 7875 C C . TRP A 1 953 ? 6.930 -2.201 0.273 1.00 96.44 953 TRP A C 1
ATOM 7877 O O . TRP A 1 953 ? 7.117 -3.316 0.757 1.00 96.44 953 TRP A O 1
ATOM 7887 N N . LEU A 1 954 ? 7.929 -1.358 0.013 1.00 96.50 954 LEU A N 1
ATOM 7888 C CA . LEU A 1 954 ? 9.336 -1.667 0.237 1.00 96.50 954 LEU A CA 1
ATOM 7889 C C . LEU A 1 954 ? 9.612 -1.967 1.714 1.00 96.50 954 LEU A C 1
ATOM 7891 O O . LEU A 1 954 ? 10.230 -2.990 2.017 1.00 96.50 954 LEU A O 1
ATOM 7895 N N . ASP A 1 955 ? 9.118 -1.125 2.620 1.00 96.06 955 ASP A N 1
ATOM 7896 C CA . ASP A 1 955 ? 9.322 -1.291 4.060 1.00 96.06 955 ASP A CA 1
ATOM 7897 C C . ASP A 1 955 ? 8.577 -2.514 4.603 1.00 96.06 955 ASP A C 1
ATOM 7899 O O . ASP A 1 955 ? 9.142 -3.292 5.375 1.00 96.06 955 ASP A O 1
ATOM 7903 N N . SER A 1 956 ? 7.352 -2.763 4.129 1.00 95.94 956 SER A N 1
ATOM 7904 C CA . SER A 1 956 ? 6.583 -3.955 4.509 1.00 95.94 956 SER A CA 1
ATOM 7905 C C . SER A 1 956 ? 7.270 -5.245 4.050 1.00 95.94 956 SER A C 1
ATOM 7907 O O . SER A 1 956 ? 7.408 -6.180 4.837 1.00 95.94 956 SER A O 1
ATOM 7909 N N . ILE A 1 957 ? 7.761 -5.302 2.804 1.00 96.94 957 ILE A N 1
ATOM 7910 C CA . ILE A 1 957 ? 8.497 -6.467 2.285 1.00 96.94 957 ILE A CA 1
ATOM 7911 C C . ILE A 1 957 ? 9.800 -6.670 3.078 1.00 96.94 957 ILE A C 1
ATOM 7913 O O . ILE A 1 957 ? 10.086 -7.788 3.506 1.00 96.94 957 ILE A O 1
ATOM 7917 N N . ARG A 1 958 ? 10.569 -5.599 3.329 1.00 95.69 958 ARG A N 1
ATOM 7918 C CA . ARG A 1 958 ? 11.802 -5.650 4.138 1.00 95.69 958 ARG A CA 1
ATOM 7919 C C . ARG A 1 958 ? 11.551 -6.148 5.558 1.00 95.69 958 ARG A C 1
ATOM 7921 O O . ARG A 1 958 ? 12.331 -6.961 6.049 1.00 95.69 958 ARG A O 1
ATOM 7928 N N . LYS A 1 959 ? 10.460 -5.712 6.196 1.00 95.06 959 LYS A N 1
ATOM 7929 C CA . LYS A 1 959 ? 10.056 -6.170 7.531 1.00 95.06 959 LYS A CA 1
ATOM 7930 C C . LYS A 1 959 ? 9.831 -7.683 7.559 1.00 95.06 959 LYS A C 1
ATOM 7932 O O . LYS A 1 959 ? 10.345 -8.340 8.460 1.00 95.06 959 LYS A O 1
ATOM 7937 N N . VAL A 1 960 ? 9.139 -8.244 6.562 1.00 94.44 960 VAL A N 1
ATOM 7938 C CA . VAL A 1 960 ? 8.920 -9.701 6.488 1.00 94.44 960 VAL A CA 1
ATOM 7939 C C . VAL A 1 960 ? 10.221 -10.457 6.222 1.00 94.44 960 VAL A C 1
ATOM 7941 O O . VAL A 1 960 ? 10.477 -11.465 6.875 1.00 94.44 960 VAL A O 1
ATOM 7944 N N . ILE A 1 961 ? 11.085 -9.951 5.335 1.00 93.75 961 ILE A N 1
ATOM 7945 C CA . ILE A 1 961 ? 12.409 -10.547 5.094 1.00 93.75 961 ILE A CA 1
ATOM 7946 C C . ILE A 1 961 ? 13.213 -10.596 6.398 1.00 93.75 961 ILE A C 1
ATOM 7948 O O . ILE A 1 961 ? 13.685 -11.663 6.784 1.00 93.75 961 ILE A O 1
ATOM 7952 N N . TYR A 1 962 ? 13.300 -9.480 7.124 1.00 93.31 962 TYR A N 1
ATOM 7953 C CA . TYR A 1 962 ? 14.005 -9.404 8.405 1.00 93.31 962 TYR A CA 1
ATOM 7954 C C . TYR A 1 962 ? 13.430 -10.368 9.458 1.00 93.31 962 TYR A C 1
ATOM 7956 O O . TYR A 1 962 ? 14.178 -11.083 10.125 1.00 93.31 962 TYR A O 1
ATOM 7964 N N . GLN A 1 963 ? 12.099 -10.461 9.559 1.00 90.88 963 GLN A N 1
ATOM 7965 C CA . GLN A 1 963 ? 11.431 -11.441 10.421 1.00 90.88 963 GLN A CA 1
ATOM 7966 C C . GLN A 1 963 ? 11.785 -12.885 10.029 1.00 90.88 963 GLN A C 1
ATOM 7968 O O . GLN A 1 963 ? 12.108 -13.680 10.909 1.00 90.88 963 GLN A O 1
ATOM 7973 N N . SER A 1 964 ? 11.792 -13.220 8.733 1.00 87.88 964 SER A N 1
ATOM 7974 C CA . SER A 1 964 ? 12.152 -14.566 8.261 1.00 87.88 964 SER A CA 1
ATOM 7975 C C . SER A 1 964 ? 13.604 -14.942 8.590 1.00 87.88 964 SER A C 1
ATOM 7977 O O . SER A 1 964 ? 13.857 -16.053 9.055 1.00 87.88 964 SER A O 1
ATOM 7979 N N . VAL A 1 965 ? 14.546 -14.000 8.451 1.00 87.12 965 VAL A N 1
ATOM 7980 C CA . VAL A 1 965 ? 15.965 -14.203 8.789 1.00 87.12 965 VAL A CA 1
ATOM 7981 C C . VAL A 1 965 ? 16.142 -14.433 10.290 1.00 87.12 965 VAL A C 1
ATOM 7983 O O . VAL A 1 965 ? 16.831 -15.372 10.683 1.00 87.12 965 VAL A O 1
ATOM 7986 N N . ASN A 1 966 ? 15.471 -13.649 11.139 1.00 88.38 966 ASN A N 1
ATOM 7987 C CA . ASN A 1 966 ? 15.540 -13.822 12.593 1.00 88.38 966 ASN A CA 1
ATOM 7988 C C . ASN A 1 966 ? 14.916 -15.146 13.064 1.00 88.38 966 ASN A C 1
ATOM 7990 O O . ASN A 1 966 ? 15.446 -15.780 13.975 1.00 88.38 966 ASN A O 1
ATOM 7994 N N . ILE A 1 967 ? 13.818 -15.591 12.441 1.00 84.75 967 ILE A N 1
ATOM 7995 C CA . ILE A 1 967 ? 13.209 -16.901 12.722 1.00 84.75 967 ILE A CA 1
ATOM 7996 C C . ILE A 1 967 ? 14.170 -18.032 12.332 1.00 84.75 967 ILE A C 1
ATOM 7998 O O . ILE A 1 967 ? 14.364 -18.960 13.117 1.00 84.75 967 ILE A O 1
ATOM 8002 N N . ASN A 1 968 ? 14.822 -17.936 11.169 1.00 80.81 968 ASN A N 1
ATOM 8003 C CA . ASN A 1 968 ? 15.820 -18.916 10.736 1.00 80.81 968 ASN A CA 1
ATOM 8004 C C . ASN A 1 968 ? 17.046 -18.930 11.666 1.00 80.81 968 ASN A C 1
ATOM 8006 O O . ASN A 1 968 ? 17.465 -20.001 12.087 1.00 80.81 968 ASN A O 1
ATOM 8010 N N . ALA A 1 969 ? 17.561 -17.767 12.077 1.00 86.31 969 ALA A N 1
ATOM 8011 C CA . ALA A 1 969 ? 18.683 -17.677 13.014 1.00 86.31 969 ALA A CA 1
ATOM 8012 C C . ALA A 1 969 ? 18.361 -18.303 14.386 1.00 86.31 969 ALA A C 1
ATOM 8014 O O . ALA A 1 969 ? 19.169 -19.069 14.914 1.00 86.31 969 ALA A O 1
ATOM 8015 N N . LYS A 1 970 ? 17.161 -18.049 14.935 1.00 86.44 970 LYS A N 1
ATOM 8016 C CA . LYS A 1 970 ? 16.684 -18.713 16.163 1.00 86.44 970 LYS A CA 1
ATOM 8017 C C . LYS A 1 970 ? 16.529 -20.223 15.970 1.00 86.44 970 LYS A C 1
ATOM 8019 O O . LYS A 1 970 ? 16.922 -20.994 16.839 1.00 86.44 970 LYS A O 1
ATOM 8024 N N . ARG A 1 971 ? 15.999 -20.665 14.825 1.00 81.94 971 ARG A N 1
ATOM 8025 C CA . ARG A 1 971 ? 15.880 -22.092 14.498 1.00 81.94 971 ARG A CA 1
ATOM 8026 C C . ARG A 1 971 ? 17.248 -22.769 14.408 1.00 81.94 971 ARG A C 1
ATOM 8028 O O . ARG A 1 971 ? 17.401 -23.860 14.942 1.00 81.94 971 ARG A O 1
ATOM 8035 N N . ASP A 1 972 ? 18.238 -22.126 13.799 1.00 83.62 972 ASP A N 1
ATOM 8036 C CA . ASP A 1 972 ? 19.605 -22.646 13.713 1.00 83.62 972 ASP A CA 1
ATOM 8037 C C . ASP A 1 972 ? 20.289 -22.705 15.087 1.00 83.62 972 ASP A C 1
ATOM 8039 O O . ASP A 1 972 ? 21.069 -23.623 15.335 1.00 83.62 972 ASP A O 1
ATOM 8043 N N . GLN A 1 973 ? 19.992 -21.770 15.996 1.00 87.75 973 GLN A N 1
ATOM 8044 C CA . GLN A 1 973 ? 20.428 -21.840 17.397 1.00 87.75 973 GLN A CA 1
ATOM 8045 C C . GLN A 1 973 ? 19.787 -23.026 18.133 1.00 87.75 973 GLN A C 1
ATOM 8047 O O . GLN A 1 973 ? 20.510 -23.796 18.758 1.00 87.75 973 GLN A O 1
ATOM 8052 N N . ILE A 1 974 ? 18.468 -23.222 18.002 1.00 84.19 974 ILE A N 1
ATOM 8053 C CA . ILE A 1 974 ? 17.738 -24.352 18.609 1.00 84.19 974 ILE A CA 1
ATOM 8054 C C . ILE A 1 974 ? 18.228 -25.695 18.053 1.00 84.19 974 ILE A C 1
ATOM 8056 O O . ILE A 1 974 ? 18.436 -26.639 18.805 1.00 84.19 974 ILE A O 1
ATOM 8060 N N . MET A 1 975 ? 18.456 -25.793 16.741 1.00 76.75 975 MET A N 1
ATOM 8061 C CA . MET A 1 975 ? 19.013 -27.008 16.141 1.00 76.75 975 MET A CA 1
ATOM 8062 C C . MET A 1 975 ? 20.431 -27.258 16.668 1.00 76.75 975 MET A C 1
ATOM 8064 O O . MET A 1 975 ? 20.744 -28.380 17.042 1.00 76.75 975 MET A O 1
ATOM 8068 N N . LYS A 1 976 ? 21.285 -26.229 16.772 1.00 84.94 976 LYS A N 1
ATOM 8069 C CA . LYS A 1 976 ? 22.629 -26.386 17.353 1.00 84.94 976 LYS A CA 1
ATOM 8070 C C . LYS A 1 976 ? 22.591 -26.858 18.805 1.00 84.94 976 LYS A C 1
ATOM 8072 O O . LYS A 1 976 ? 23.344 -27.767 19.122 1.00 84.94 976 LYS A O 1
ATOM 8077 N N . SER A 1 977 ? 21.719 -26.311 19.656 1.00 80.94 977 SER A N 1
ATOM 8078 C CA . SER A 1 977 ? 21.611 -26.771 21.049 1.00 80.94 977 SER A CA 1
ATOM 8079 C C . SER A 1 977 ? 21.013 -28.177 21.175 1.00 80.94 977 SER A C 1
ATOM 8081 O O . SER A 1 977 ? 21.400 -28.915 22.072 1.00 80.94 977 SER A O 1
ATOM 8083 N N . GLN A 1 978 ? 20.139 -28.594 20.251 1.00 78.94 978 GLN A N 1
ATOM 8084 C CA . GLN A 1 978 ? 19.608 -29.965 20.183 1.00 78.94 978 GLN A CA 1
ATOM 8085 C C . GLN A 1 978 ? 20.590 -31.000 19.602 1.00 78.94 978 GLN A C 1
ATOM 8087 O O . GLN A 1 978 ? 20.353 -32.198 19.751 1.00 78.94 978 GLN A O 1
ATOM 8092 N N . TYR A 1 979 ? 21.669 -30.562 18.943 1.00 72.81 979 TYR A N 1
ATOM 8093 C CA . TYR A 1 979 ? 22.710 -31.420 18.357 1.00 72.81 979 TYR A CA 1
ATOM 8094 C C . TYR A 1 979 ? 24.082 -31.293 19.045 1.00 72.81 979 TYR A C 1
ATOM 8096 O O . TYR A 1 979 ? 25.070 -31.790 18.503 1.00 72.81 979 TYR A O 1
ATOM 8104 N N . LEU A 1 980 ? 24.163 -30.670 20.226 1.00 57.25 980 LEU A N 1
ATOM 8105 C CA . LEU A 1 980 ? 25.326 -30.834 21.104 1.00 57.25 980 LEU A CA 1
ATOM 8106 C C . LEU A 1 980 ? 25.411 -32.309 21.527 1.00 57.25 980 LEU A C 1
ATOM 8108 O O . LEU A 1 980 ? 24.413 -32.884 21.967 1.00 57.25 980 LEU A O 1
ATOM 8112 N N . ASP A 1 981 ? 26.580 -32.935 21.359 1.00 57.28 981 ASP A N 1
ATOM 8113 C CA . ASP A 1 981 ? 26.796 -34.307 21.827 1.00 57.28 981 ASP A CA 1
ATOM 8114 C C . ASP A 1 981 ? 26.682 -34.290 23.363 1.00 57.28 981 ASP A C 1
ATOM 8116 O O . ASP A 1 981 ? 27.330 -33.455 24.000 1.00 57.28 981 ASP A O 1
ATOM 8120 N N . PRO A 1 982 ? 25.891 -35.178 24.000 1.00 56.97 982 PRO A N 1
ATOM 8121 C CA . PRO A 1 982 ? 25.806 -35.244 25.460 1.00 56.97 982 PRO A CA 1
ATOM 8122 C C . PRO A 1 982 ? 27.165 -35.369 26.166 1.00 56.97 982 PRO A C 1
ATOM 8124 O O . PRO A 1 982 ? 27.260 -35.068 27.350 1.00 56.97 982 PRO A O 1
ATOM 8127 N N . LYS A 1 983 ? 28.219 -35.796 25.458 1.00 56.59 983 LYS A N 1
ATOM 8128 C CA . LYS A 1 983 ? 29.597 -35.830 25.966 1.00 56.59 983 LYS A CA 1
ATOM 8129 C C . LYS A 1 983 ? 30.247 -34.456 26.111 1.00 56.59 983 LYS A C 1
ATOM 8131 O O . LYS A 1 983 ? 31.002 -34.270 27.060 1.00 56.59 983 LYS A O 1
ATOM 8136 N N . ASP A 1 984 ? 29.940 -33.511 25.224 1.00 54.88 984 ASP A N 1
ATOM 8137 C CA . ASP A 1 984 ? 30.495 -32.153 25.286 1.00 54.88 984 ASP A CA 1
ATOM 8138 C C . ASP A 1 984 ? 29.931 -31.404 26.512 1.00 54.88 984 ASP A C 1
ATOM 8140 O O . ASP A 1 984 ? 30.648 -30.662 27.174 1.00 54.88 984 ASP A O 1
ATOM 8144 N N . VAL A 1 985 ? 28.674 -31.691 26.881 1.00 51.06 985 VAL A N 1
ATOM 8145 C CA . VAL A 1 985 ? 28.010 -31.154 28.088 1.00 51.06 985 VAL A CA 1
ATOM 8146 C C . VAL A 1 985 ? 28.585 -31.740 29.387 1.00 51.06 985 VAL A C 1
ATOM 8148 O O . VAL A 1 985 ? 28.553 -31.083 30.423 1.00 51.06 985 VAL A O 1
ATOM 8151 N N . ILE A 1 986 ? 29.128 -32.963 29.351 1.00 50.78 986 ILE A N 1
ATOM 8152 C CA . ILE A 1 986 ? 29.757 -33.595 30.524 1.00 50.78 986 ILE A CA 1
ATOM 8153 C C . ILE A 1 986 ? 31.157 -33.013 30.775 1.00 50.78 986 ILE A C 1
ATOM 8155 O O . ILE A 1 986 ? 31.520 -32.801 31.928 1.00 50.78 986 ILE A O 1
ATOM 8159 N N . GLN A 1 987 ? 31.927 -32.686 29.727 1.00 47.28 987 GLN A N 1
ATOM 8160 C CA . GLN A 1 987 ? 33.273 -32.124 29.913 1.00 47.28 987 GLN A CA 1
ATOM 8161 C C . GLN A 1 987 ? 33.281 -30.719 30.536 1.00 47.28 987 GLN A C 1
ATOM 8163 O O . GLN A 1 987 ? 34.178 -30.440 31.325 1.00 47.28 987 GLN A O 1
ATOM 8168 N N . GLU A 1 988 ? 32.287 -29.862 30.273 1.00 42.72 988 GLU A N 1
ATOM 8169 C CA . GLU A 1 988 ? 32.206 -28.551 30.949 1.00 42.72 988 GLU A CA 1
ATOM 8170 C C . GLU A 1 988 ? 31.839 -28.656 32.446 1.00 42.72 988 GLU A C 1
ATOM 8172 O O . GLU A 1 988 ? 32.136 -27.733 33.197 1.00 42.72 988 GLU A O 1
ATOM 8177 N N . GLN A 1 989 ? 31.256 -29.771 32.917 1.00 45.72 989 GLN A N 1
ATOM 8178 C CA . GLN A 1 989 ? 30.966 -29.980 34.349 1.00 45.72 989 GLN A CA 1
ATOM 8179 C C . GLN A 1 989 ? 32.117 -30.632 35.135 1.00 45.72 989 GLN A C 1
ATOM 8181 O O . GLN A 1 989 ? 32.183 -30.468 36.356 1.00 45.72 989 GLN A O 1
ATOM 8186 N N . ASP A 1 990 ? 33.023 -31.344 34.460 1.00 48.56 990 ASP A N 1
ATOM 8187 C CA . ASP A 1 990 ? 34.206 -31.951 35.088 1.00 48.56 990 ASP A CA 1
ATOM 8188 C C . ASP A 1 990 ? 35.372 -30.948 35.260 1.00 48.56 990 ASP A C 1
ATOM 8190 O O . ASP A 1 990 ? 36.218 -31.161 36.125 1.00 48.56 990 ASP A O 1
ATOM 8194 N N . ASP A 1 991 ? 35.406 -29.846 34.494 1.00 45.00 991 ASP A N 1
ATOM 8195 C CA . ASP A 1 991 ? 36.425 -28.780 34.608 1.00 45.00 991 ASP A CA 1
ATOM 8196 C C . ASP A 1 991 ? 36.050 -27.657 35.620 1.00 45.00 991 ASP A C 1
ATOM 8198 O O . ASP A 1 991 ? 36.886 -26.799 35.921 1.00 45.00 991 ASP A O 1
ATOM 8202 N N . GLU A 1 992 ? 34.824 -27.651 36.174 1.00 39.34 992 GLU A N 1
ATOM 8203 C CA . GLU A 1 992 ? 34.370 -26.719 37.238 1.00 39.34 992 GLU A CA 1
ATOM 8204 C C . GLU A 1 992 ? 34.314 -27.341 38.660 1.00 39.34 992 GLU A C 1
ATOM 8206 O O . GLU A 1 992 ? 33.897 -26.662 39.604 1.00 39.34 992 GLU A O 1
ATOM 8211 N N . ASN A 1 993 ? 34.762 -28.595 38.846 1.00 37.91 993 ASN A N 1
ATOM 8212 C CA . ASN A 1 993 ? 34.867 -29.284 40.152 1.00 37.91 993 ASN A CA 1
ATOM 8213 C C . ASN A 1 993 ? 36.322 -29.563 40.586 1.00 37.91 993 ASN A C 1
ATOM 8215 O O . ASN A 1 993 ? 36.542 -29.641 41.819 1.00 37.91 993 ASN A O 1
#

Foldseek 3Di:
DPPVLVVLLVVCCVVQVPHFQDLVNLVVNLVVVCVVPVLSDDDPVVSVVLVVVQCVVVVRTHGSVVSVVVVVVSVVVVVVDDPPDPPPPPPPDDDPVVLVVVLVVLLVVADPVLLVLLVVLLVVQVVVLVVVPPPDDDDDDDDDDDDDDQPDFAALVVSLVSLVPDPPDDPSSSVSSSSLLQSQADPVRGRTNVSSVVSNVVSVVVVVVVVCVVVVVVPVVPPDDDDDDDDDDDDDDDDDDDDPPPVVVVVVVVVVVVVVVVVVVVVVVVVVVVVVVLVVVVVVPPDDDPVNVVSVVVVVVVVVVVVVVVVVVVVVVVVVVVVVVVVVVVVVVVVVVVVVVVVVVVVVVVVVVVVVVVVVVVVVVVVVVVVVVVVVVVVVVVVVVVVVVVVVVVVVVVVVVVVVVVVVVVVVVVVVVVVVLVVVLVVLVVVLVVLVVVLVVLVVVVVVPCVVVVVVVVVVDDDDPVCVVVVVVVVVVVVVSVVVSVVSVVVSVVSVVVSVVSVVVVVVVVVVVVVVVVVVVVVVVVVVPDDPPPDDPDDDDDDDDDDDDDDDDDDDDDDDDDDDDDDDDDDDDDDDDDDDDDDDDDDDDDDDDDDDDDDDDDDDDDDDDDDDDDDDDDDYDDDDDDYDDDDDDDDPDVVVVVVVVVVVVVVVVVVVVVVVPPPPDDDDDDDDDDDDPPDPCVVVVVPPDDVVVQVVQQQLVCLPPPVVVVVCVVVVLDPDSVSWRKHKFFKWWQAPVRDTDTWIWIDTLFWTFTADPPPRDTPDIAGLLQFAEKEDAPLDPFWIWGDGHPDWITIMGTPCVVVVVVSSQVSCVVVVHDDHYYHYDNWDFTGHPPDPGTDIPNPVPCCSVPVLACVVAVQFLDKDKKWWFDDDVVCPVPTDPTDIWIWTHHLQFIWTDNDHSDPDTPDTDGLAQWDWDFPDPPDPAHLWIWTAHPVPRDIMIIHGSDVSRSVSVRVSSVVSNVVNVVVVVVVVVVVVVVPDDVVVVVVVVVVVD